Protein 5AJT (pdb70)

Solvent-accessible surface area: 37877 Å² total; p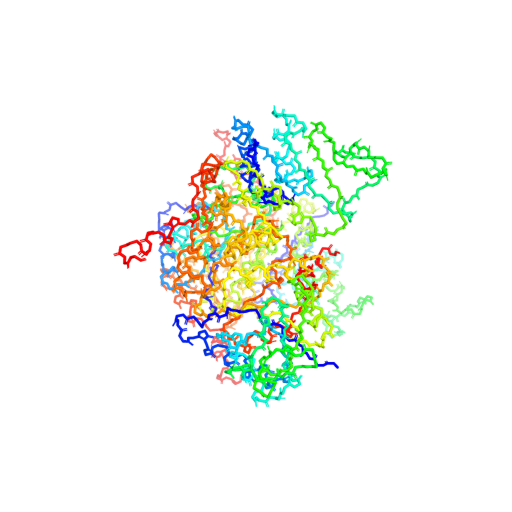er-residue (Å²): 149,141,13,56,0,0,2,11,4,7,72,31,27,26,78,21,106,27,2,48,67,10,0,62,84,0,0,104,24,0,3,143,68,99,10,16,1,0,1,10,3,18,10,105,5,0,34,0,15,1,0,73,15,0,3,86,85,62,22,48,126,6,1,19,0,0,8,6,88,94,112,18,108,141,140,152,89,58,57,17,68,40,64,66,122,92,133,14,4,6,0,19,78,100,65,6,1,92,9,38,28,12,167,72,93,62,45,24,28,93,55,6,5,97,28,0,60,89,14,4,118,14,2,0,0,0,0,0,0,0,8,2,23,13,1,7,31,3,2,18,3,1,23,45,15,81,113,60,102,5,86,36,2,0,0,2,2,20,14,119,29,1,0,63,2,2,43,91,1,10,106,67,0,35,78,26,24,15,1,84,97,7,34,56,61,5,9,48,56,9,70,78,4,71,12,0,4,119,22,7,121,110,45,150,62,75,80,11,71,102,148,76,66,174,71,157,180,149,160,14,48,0,0,2,10,3,5,71,29,25,23,73,22,106,30,2,48,68,12,0,66,80,0,0,100,20,0,3,132,65,91,12,20,1,0,1,9,2,20,7,97,10,0,32,0,13,0,0,76,20,0,4,86,85,61,22,49,141,9,2,20,0,0,12,4,83,95,115,20,112,131,140,142,115,49,61,19,69,32,59,59,153,92,147,11,6,4,2,23,67,103,66,8,1,94,12,41,33,14,174,67,88,62,54,25,30,86,63,8,5,100,35,0,55,91,14,5,123,14,4,0,1,0,0,0,0,0,9,2,26,13,2,8,32,3,2,19,4,2,20,48,14,78,116,62,105,6,83,35,2,1,0,3,1,21,11,119,29,2,0,70,4,3,40,82,1,8,105,68,0,34,77,27,24,14,2,89,92,8,36,64,59,5,8,48,57,10,68,78,6,64,22,0,4,104,18,6,123,116,44,145,57,74,76,16,68,102,146,68,63,165,77,145,165,149,157,14,54,0,0,2,11,3,6,71,32,25,27,62,21,107,28,2,47,67,10,0,69,80,0,0,96,23,0,6,138,64,87,11,19,1,0,1,9,1,21,10,99,11,0,30,0,16,0,0,73,15,0,3,86,84,66,24,46,136,8,1,18,0,0,10,5,85,93,115,18,110,132,140,158,93,55,55,17,75,42,62,72,150,93,142,12,5,4,0,21,68,99,64,6,0,94,6,41,31,12,161,60,94,57,48,25,29,94,58,8,5,105,27,0,55,90,15,5,123,13,3,0,0,0,0,0,0,0,9,2,24,13,0,8,32,1,0,17,4,2,24,45,13,80,118,61,103,6,80,37,2,0,0,1,2,20,13,118,28,1,0,67,3,1,42,88,1,8,104,66,0,36,79,27,24,15,2,87,91,11,34,68,58,5,8,49,56,10,70,78,4,68,14,0,4,98,19,6,129,112,44,148,60,74,80,15,70,105,158,73,59,170,78,146,174,149,138,14,55,0,0,2,11,3,7,73,31,24,24,76,22,107,28,1,50,69,9,0,63,78,0,0,106,21,0,6,143,67,74,11,17,2,0,1,10,2,19,8,99,9,0,30,0,14,0,0,73,16,0,4,86,85,61,23,48,136,8,1,16,0,0,9,5,88,93,117,18,118,137,142,151,100,51,59,19,62,40,56,63,151,93,142,7,6,6,0,22,73,102,64,8,1,96,12,40,28,20,159,54,92,55,54,26,27,93,49,7,5,102,28,0,56,89,14,6,125,15,3,0,1,0,1,0,0,0,8,3,24,13,0,6,30,2,1,19,4,2,25,46,14,77,118,61,105,6,80,36,2,0,0,1,2,22,14,121,27,2,0,69,3,1,41,86,1,9,106,67,0,36,69,27,25,14,2,86,90,8,34,63,62,5,10,50,57,9,68,78,4,66,27,0,4,111,16,7,118,114,43,153,56,69,79,14,61,100,155,75,71,172,72,158,178

B-factor: mean 67.0, std 15.7, range [32.41, 153.67]

InterPro domains:
  IPR005269 Cytokinin riboside 5'-monophosphate phosphoribohydrolase LOG [TIGR00730] (27-226)
  IPR031100 LOG family [PF03641] (70-222)

Structure (mmCIF, N/CA/C/O backbone):
data_5AJT
#
_entry.id   5AJT
#
_cell.length_a   82.540
_cell.length_b   83.170
_cell.length_c   163.652
_cell.angle_alpha   90.00
_cell.angle_beta   94.03
_cell.angle_gamma   90.00
#
_symmetry.space_group_name_H-M   'I 1 2 1'
#
loop_
_entity.id
_entity.type
_entity.pdbx_description
1 polymer 'PHOSPHORIBOHYDROLASE LONELY GUY'
2 non-polymer 1,2-ETHANEDIOL
3 non-polymer 'D(-)-TARTARIC ACID'
4 water water
#
loop_
_atom_site.group_PDB
_atom_site.id
_atom_site.type_symbol
_atom_site.label_atom_id
_atom_site.label_alt_id
_atom_site.label_comp_id
_atom_site.label_asym_id
_atom_site.label_entity_id
_atom_site.label_seq_id
_atom_site.pdbx_PDB_ins_code
_atom_site.Cartn_x
_atom_site.Cartn_y
_atom_site.Cartn_z
_atom_site.occupancy
_atom_site.B_iso_or_equiv
_atom_site.auth_seq_id
_atom_site.auth_comp_id
_atom_site.auth_asym_id
_atom_site.auth_atom_id
_atom_site.pdbx_PDB_model_num
ATOM 1 N N . PRO A 1 58 ? 0.105 48.769 89.066 1.00 90.75 24 PRO A N 1
ATOM 2 C CA . PRO A 1 58 ? 1.219 47.835 88.873 1.00 86.68 24 PRO A CA 1
ATOM 3 C C . PRO A 1 58 ? 1.840 47.961 87.483 1.00 83.88 24 PRO A C 1
ATOM 4 O O . PRO A 1 58 ? 1.179 47.665 86.487 1.00 85.15 24 PRO A O 1
ATOM 8 N N . ARG A 1 59 ? 3.095 48.398 87.419 1.00 81.43 25 ARG A N 1
ATOM 9 C CA . ARG A 1 59 ? 3.772 48.559 86.139 1.00 77.67 25 ARG A CA 1
ATOM 10 C C . ARG A 1 59 ? 4.013 47.189 85.513 1.00 63.49 25 ARG A C 1
ATOM 11 O O . ARG A 1 59 ? 4.165 46.195 86.223 1.00 59.29 25 ARG A O 1
ATOM 19 N N . ALA A 1 60 ? 4.059 47.139 84.187 1.00 52.46 26 ALA A N 1
ATOM 20 C CA . ALA A 1 60 ? 4.371 45.902 83.479 1.00 51.59 26 ALA A CA 1
ATOM 21 C C . ALA A 1 60 ? 5.844 45.537 83.655 1.00 57.47 26 ALA A C 1
ATOM 22 O O . ALA A 1 60 ? 6.709 46.414 83.687 1.00 63.87 26 ALA A O 1
ATOM 24 N N . LYS A 1 61 ? 6.125 44.243 83.771 1.00 49.99 27 LYS A N 1
ATOM 25 C CA . LYS A 1 61 ? 7.497 43.767 83.923 1.00 50.91 27 LYS A CA 1
ATOM 26 C C . LYS A 1 61 ? 7.829 42.708 82.879 1.00 52.32 27 LYS A C 1
ATOM 27 O O . LYS A 1 61 ? 7.095 41.737 82.712 1.00 51.14 27 LYS A O 1
ATOM 33 N N . ILE A 1 62 ? 8.952 42.888 82.194 1.00 46.42 28 ILE A N 1
ATOM 34 C CA . ILE A 1 62 ? 9.396 41.905 81.214 1.00 45.47 28 ILE A CA 1
ATOM 35 C C . ILE A 1 62 ? 10.721 41.284 81.621 1.00 47.66 28 ILE A C 1
ATOM 36 O O . ILE A 1 62 ? 11.693 41.991 81.890 1.00 49.23 28 ILE A O 1
ATOM 41 N N . CYS A 1 63 ? 10.758 39.956 81.669 1.00 46.70 29 CYS A N 1
ATOM 42 C CA . CYS A 1 63 ? 12.010 39.262 81.919 1.00 46.88 29 CYS A CA 1
ATOM 43 C C . CYS A 1 63 ? 12.659 38.937 80.593 1.00 48.15 29 CYS A C 1
ATOM 44 O O . CYS A 1 63 ? 12.065 38.264 79.751 1.00 45.65 29 CYS A O 1
ATOM 47 N N . VAL A 1 64 ? 13.880 39.420 80.405 1.00 44.35 30 VAL A N 1
ATOM 48 C CA . VAL A 1 64 ? 14.576 39.185 79.152 1.00 46.94 30 VAL A CA 1
ATOM 49 C C . VAL A 1 64 ? 15.649 38.116 79.311 1.00 51.92 30 VAL A C 1
ATOM 50 O O . VAL A 1 64 ? 16.594 38.275 80.085 1.00 53.96 30 VAL A O 1
ATOM 54 N N . PHE A 1 65 ? 15.484 37.022 78.575 1.00 52.72 31 PHE A N 1
ATOM 55 C CA . PHE A 1 65 ? 16.457 35.939 78.569 1.00 51.85 31 PHE A CA 1
ATOM 56 C C . PHE A 1 65 ? 17.409 36.107 77.391 1.00 51.82 31 PHE A C 1
ATOM 57 O O . PHE A 1 65 ? 16.977 36.106 76.238 1.00 57.22 31 PHE A O 1
ATOM 65 N N . CYS A 1 66 ? 18.701 36.245 77.672 1.00 48.85 32 CYS A N 1
ATOM 66 C CA . CYS A 1 66 ? 19.684 36.398 76.604 1.00 52.46 32 CYS A CA 1
ATOM 67 C C . CYS A 1 66 ? 21.082 35.972 77.047 1.00 52.08 32 CYS A C 1
ATOM 68 O O . CYS A 1 66 ? 21.355 35.836 78.240 1.00 55.60 32 CYS A O 1
ATOM 71 N N . GLY A 1 67 ? 21.965 35.776 76.071 1.00 54.73 33 GLY A N 1
ATOM 72 C CA . GLY A 1 67 ? 23.309 35.278 76.316 1.00 55.09 33 GLY A CA 1
ATOM 73 C C . GLY A 1 67 ? 24.238 36.240 77.030 1.00 55.81 33 GLY A C 1
ATOM 74 O O . GLY A 1 67 ? 24.164 37.450 76.824 1.00 56.00 33 GLY A O 1
ATOM 75 N N . SER A 1 68 ? 25.137 35.700 77.847 1.00 60.16 34 SER A N 1
ATOM 76 C CA . SER A 1 68 ? 26.179 36.501 78.481 1.00 65.86 34 SER A CA 1
ATOM 77 C C . SER A 1 68 ? 27.164 37.032 77.445 1.00 63.33 34 SER A C 1
ATOM 78 O O . SER A 1 68 ? 27.792 38.066 77.657 1.00 62.51 34 SER A O 1
ATOM 81 N N . SER A 1 69 ? 27.325 36.305 76.343 1.00 63.01 35 SER A N 1
ATOM 82 C CA . SER A 1 69 ? 28.167 36.774 75.245 1.00 62.33 35 SER A CA 1
ATOM 83 C C . SER A 1 69 ? 27.438 37.811 74.392 1.00 58.82 35 SER A C 1
ATOM 84 O O . SER A 1 69 ? 26.208 37.863 74.375 1.00 56.09 35 SER A O 1
ATOM 87 N N . GLY A 1 70 ? 28.208 38.626 73.679 1.00 63.54 36 GLY A N 1
ATOM 88 C CA . GLY A 1 70 ? 27.657 39.684 72.852 1.00 62.51 36 GLY A CA 1
ATOM 89 C C . GLY A 1 70 ? 27.041 39.236 71.540 1.00 61.67 36 GLY A C 1
ATOM 90 O O . GLY A 1 70 ? 26.062 39.820 71.077 1.00 67.11 36 GLY A O 1
ATOM 91 N N . GLY A 1 71 ? 27.613 38.199 70.937 1.00 62.70 37 GLY A N 1
ATOM 92 C CA . GLY A 1 71 ? 27.175 37.744 69.629 1.00 64.99 37 GLY A CA 1
ATOM 93 C C . GLY A 1 71 ? 28.068 38.281 68.527 1.00 73.15 37 GLY A C 1
ATOM 94 O O . GLY A 1 71 ? 28.534 39.418 68.595 1.00 78.26 37 GLY A O 1
ATOM 95 N N . ALA A 1 72 ? 28.313 37.456 67.513 1.00 73.98 38 ALA A N 1
ATOM 96 C CA . ALA A 1 72 ? 29.234 37.809 66.437 1.00 72.35 38 ALA A CA 1
ATOM 97 C C . ALA A 1 72 ? 28.737 39.014 65.645 1.00 69.76 38 ALA A C 1
ATOM 98 O O . ALA A 1 72 ? 29.436 40.019 65.524 1.00 72.82 38 ALA A O 1
ATOM 100 N N . SER A 1 73 ? 27.526 38.908 65.110 1.00 65.84 39 SER A N 1
ATOM 101 C CA . SER A 1 73 ? 26.914 40.018 64.392 1.00 68.39 39 SER A CA 1
ATOM 102 C C . SER A 1 73 ? 26.511 41.133 65.357 1.00 70.85 39 SER A C 1
ATOM 103 O O . SER A 1 73 ? 26.055 40.862 66.467 1.00 67.62 39 SER A O 1
ATOM 106 N N . PRO A 1 74 ? 26.688 42.395 64.935 1.00 70.56 40 PRO A N 1
ATOM 107 C CA . PRO A 1 74 ? 26.324 43.562 65.751 1.00 72.50 40 PRO A CA 1
ATOM 108 C C . PRO A 1 74 ? 24.815 43.679 65.957 1.00 76.25 40 PRO A C 1
ATOM 109 O O . PRO A 1 74 ? 24.356 44.385 66.862 1.00 84.47 40 PRO A O 1
ATOM 113 N N . ALA A 1 75 ? 24.060 42.981 65.115 1.00 73.83 41 ALA A N 1
ATOM 114 C CA . ALA A 1 75 ? 22.605 43.056 65.115 1.00 74.07 41 ALA A CA 1
ATOM 115 C C . ALA A 1 75 ? 21.995 42.613 66.440 1.00 73.70 41 ALA A C 1
ATOM 116 O O . ALA A 1 75 ? 20.965 43.136 66.850 1.00 79.14 41 ALA A O 1
ATOM 118 N N . HIS A 1 76 ? 22.609 41.630 67.089 1.00 68.38 42 HIS A N 1
ATOM 119 C CA . HIS A 1 76 ? 22.111 41.138 68.371 1.00 67.35 42 HIS A CA 1
ATOM 120 C C . HIS A 1 76 ? 22.231 42.197 69.470 1.00 72.54 42 HIS A C 1
ATOM 121 O O . HIS A 1 76 ? 21.279 42.450 70.216 1.00 78.88 42 HIS A O 1
ATOM 128 N N . MET A 1 77 ? 23.402 42.822 69.551 1.00 72.59 43 MET A N 1
ATOM 129 C CA . MET A 1 77 ? 23.660 43.867 70.538 1.00 69.82 43 MET A CA 1
ATOM 130 C C . MET A 1 77 ? 22.785 45.091 70.274 1.00 67.35 43 MET A C 1
ATOM 131 O O . MET A 1 77 ? 22.199 45.675 71.200 1.00 72.13 43 MET A O 1
ATOM 136 N N . GLU A 1 78 ? 22.684 45.462 69.000 1.00 64.10 44 GLU A N 1
ATOM 137 C CA . GLU A 1 78 ? 21.840 46.581 68.605 1.00 69.75 44 GLU A CA 1
ATOM 138 C C . GLU A 1 78 ? 20.390 46.293 68.967 1.00 69.19 44 GLU A C 1
ATOM 139 O O . GLU A 1 78 ? 19.658 47.184 69.395 1.00 69.13 44 GLU A O 1
ATOM 145 N N . ALA A 1 79 ? 19.986 45.041 68.784 1.00 65.55 45 ALA A N 1
ATOM 146 C CA . ALA A 1 79 ? 18.652 44.587 69.155 1.00 57.96 45 ALA A CA 1
ATOM 147 C C . ALA A 1 79 ? 18.445 44.700 70.657 1.00 60.86 45 ALA A C 1
ATOM 148 O O . ALA A 1 79 ? 17.349 45.023 71.114 1.00 64.07 45 ALA A O 1
ATOM 150 N N . ALA A 1 80 ? 19.497 44.421 71.423 1.00 60.44 46 ALA A N 1
ATOM 151 C CA . ALA A 1 80 ? 19.432 44.594 72.869 1.00 60.59 46 ALA A CA 1
ATOM 152 C C . ALA A 1 80 ? 19.166 46.061 73.195 1.00 64.23 46 ALA A C 1
ATOM 153 O O . ALA A 1 80 ? 18.294 46.386 74.019 1.00 60.09 46 ALA A O 1
ATOM 155 N N . ARG A 1 81 ? 19.898 46.947 72.519 1.00 68.20 47 ARG A N 1
ATOM 156 C CA . ARG A 1 81 ? 19.709 48.383 72.720 1.00 66.49 47 ARG A CA 1
ATOM 157 C C . ARG A 1 81 ? 18.280 48.812 72.402 1.00 59.78 47 ARG A C 1
ATOM 158 O O . ARG A 1 81 ? 17.635 49.490 73.203 1.00 58.54 47 ARG A O 1
ATOM 166 N N . GLN A 1 82 ? 17.788 48.394 71.241 1.00 62.74 48 GLN A N 1
ATOM 167 C CA . GLN A 1 82 ? 16.454 48.765 70.790 1.00 66.56 48 GLN A CA 1
ATOM 168 C C . GLN A 1 82 ? 15.380 48.248 71.737 1.00 64.42 48 GLN A C 1
ATOM 169 O O . GLN A 1 82 ? 14.428 48.963 72.051 1.00 65.43 48 GLN A O 1
ATOM 175 N N . LEU A 1 83 ? 15.539 47.010 72.198 1.00 57.27 49 LEU A N 1
ATOM 176 C CA . LEU A 1 83 ? 14.598 46.432 73.148 1.00 55.04 49 LEU A CA 1
ATOM 177 C C . LEU A 1 83 ? 14.596 47.247 74.432 1.00 55.80 49 LEU A C 1
ATOM 178 O O . LEU A 1 83 ? 13.537 47.507 75.012 1.00 57.17 49 LEU A O 1
ATOM 183 N N . GLY A 1 84 ? 15.784 47.666 74.862 1.00 53.01 50 GLY A N 1
ATOM 184 C CA . GLY A 1 84 ? 15.881 48.506 76.042 1.00 54.12 50 GLY A CA 1
ATOM 185 C C . GLY A 1 84 ? 15.150 49.825 75.861 1.00 58.43 50 GLY A C 1
ATOM 186 O O . GLY A 1 84 ? 14.429 50.278 76.757 1.00 64.02 50 GLY A O 1
ATOM 187 N N . ARG A 1 85 ? 15.315 50.427 74.686 1.00 62.64 51 ARG A N 1
ATOM 188 C CA . ARG A 1 85 ? 14.691 51.714 74.384 1.00 75.89 51 ARG A CA 1
ATOM 189 C C . ARG A 1 85 ? 13.170 51.612 74.362 1.00 72.74 51 ARG A C 1
ATOM 190 O O . ARG A 1 85 ? 12.474 52.449 74.941 1.00 67.02 51 ARG A O 1
ATOM 198 N N . VAL A 1 86 ? 12.660 50.582 73.692 1.00 67.09 52 VAL A N 1
ATOM 199 C CA . VAL A 1 86 ? 11.219 50.392 73.565 1.00 68.22 52 VAL A CA 1
ATOM 200 C C . VAL A 1 86 ? 10.598 50.061 74.915 1.00 63.16 52 VAL A C 1
ATOM 201 O O . VAL A 1 86 ? 9.523 50.561 75.250 1.00 62.26 52 VAL A O 1
ATOM 205 N N . MET A 1 87 ? 11.280 49.224 75.694 1.00 58.06 53 MET A N 1
ATOM 206 C CA . MET A 1 87 ? 10.782 48.876 77.020 1.00 59.01 53 MET A CA 1
ATOM 207 C C . MET A 1 87 ? 10.737 50.115 77.904 1.00 63.27 53 MET A C 1
ATOM 208 O O . MET A 1 87 ? 9.768 50.335 78.633 1.00 57.52 53 MET A O 1
ATOM 213 N N . ALA A 1 88 ? 11.791 50.922 77.838 1.00 65.48 54 ALA A N 1
ATOM 214 C CA . ALA A 1 88 ? 11.851 52.141 78.634 1.00 70.20 54 ALA A CA 1
ATOM 215 C C . ALA A 1 88 ? 10.774 53.150 78.232 1.00 76.24 54 ALA A C 1
ATOM 216 O O . ALA A 1 88 ? 10.189 53.815 79.087 1.00 59.57 54 ALA A O 1
ATOM 218 N N . GLU A 1 89 ? 10.525 53.263 76.931 1.00 79.50 55 GLU A N 1
ATOM 219 C CA . GLU A 1 89 ? 9.546 54.215 76.410 1.00 85.26 55 GLU A CA 1
ATOM 220 C C . GLU A 1 89 ? 8.122 53.914 76.869 1.00 81.29 55 GLU A C 1
ATOM 221 O O . GLU A 1 89 ? 7.328 54.828 77.096 1.00 82.81 55 GLU A O 1
ATOM 227 N N . ASN A 1 90 ? 7.799 52.632 77.002 1.00 67.75 56 ASN A N 1
ATOM 228 C CA . ASN A 1 90 ? 6.461 52.219 77.409 1.00 63.97 56 ASN A CA 1
ATOM 229 C C . ASN A 1 90 ? 6.353 52.030 78.917 1.00 59.87 56 ASN A C 1
ATOM 230 O O . ASN A 1 90 ? 5.374 51.465 79.409 1.00 58.15 56 ASN A O 1
ATOM 235 N N . ASN A 1 91 ? 7.367 52.503 79.638 1.00 57.01 57 ASN A N 1
ATOM 236 C CA . ASN A 1 91 ? 7.437 52.368 81.091 1.00 61.41 57 ASN A CA 1
ATOM 237 C C . ASN A 1 91 ? 7.333 50.914 81.530 1.00 62.86 57 ASN A C 1
ATOM 238 O O . ASN A 1 91 ? 6.624 50.589 82.483 1.00 61.98 57 ASN A O 1
ATOM 243 N N . ILE A 1 92 ? 8.045 50.041 80.827 1.00 63.55 58 ILE A N 1
ATOM 244 C CA . ILE A 1 92 ? 8.098 48.635 81.199 1.00 62.21 58 ILE A CA 1
ATOM 245 C C . ILE A 1 92 ? 9.378 48.329 81.965 1.00 58.73 58 ILE A C 1
ATOM 246 O O . ILE A 1 92 ? 10.480 48.533 81.456 1.00 62.23 58 ILE A O 1
ATOM 251 N N . ASP A 1 93 ? 9.227 47.838 83.191 1.00 61.83 59 ASP A N 1
ATOM 252 C CA . ASP A 1 93 ? 10.377 47.506 84.020 1.00 64.52 59 ASP A CA 1
ATOM 253 C C . ASP A 1 93 ? 11.008 46.191 83.580 1.00 58.71 59 ASP A C 1
ATOM 254 O O . ASP A 1 93 ? 10.350 45.335 82.982 1.00 56.82 59 ASP A O 1
ATOM 259 N N . LEU A 1 94 ? 12.290 46.038 83.891 1.00 53.94 60 LEU A N 1
ATOM 260 C CA . LEU A 1 94 ? 13.072 44.918 83.391 1.00 49.50 60 LEU A CA 1
ATOM 261 C C . LEU A 1 94 ? 13.478 43.943 84.488 1.00 49.34 60 LEU A C 1
ATOM 262 O O . LEU A 1 94 ? 13.910 44.345 85.568 1.00 55.62 60 LEU A O 1
ATOM 267 N N . VAL A 1 95 ? 13.328 42.658 84.193 1.00 42.70 61 VAL A N 1
ATOM 268 C CA . VAL A 1 95 ? 13.858 41.600 85.039 1.00 44.52 61 VAL A CA 1
ATOM 269 C C . VAL A 1 95 ? 14.858 40.806 84.207 1.00 40.27 61 VAL A C 1
ATOM 270 O O . VAL A 1 95 ? 14.560 40.422 83.076 1.00 37.84 61 VAL A O 1
ATOM 274 N N . TYR A 1 96 ? 16.052 40.576 84.741 1.00 40.84 62 TYR A N 1
ATOM 275 C CA . TYR A 1 96 ? 17.061 39.875 83.960 1.00 41.55 62 TYR A CA 1
ATOM 276 C C . TYR A 1 96 ? 18.091 39.150 84.821 1.00 47.13 62 TYR A C 1
ATOM 277 O O . TYR A 1 96 ? 18.099 39.271 86.047 1.00 47.00 62 TYR A O 1
ATOM 286 N N . GLY A 1 97 ? 18.955 38.393 84.154 1.00 46.98 63 GLY A N 1
ATOM 287 C CA . GLY A 1 97 ? 19.914 37.525 84.810 1.00 46.63 63 GLY A CA 1
ATOM 288 C C . GLY A 1 97 ? 20.962 38.179 85.688 1.00 49.07 63 GLY A C 1
ATOM 289 O O . GLY A 1 97 ? 21.577 37.518 86.524 1.00 47.67 63 GLY A O 1
ATOM 290 N N . GLY A 1 98 ? 21.175 39.476 85.500 1.00 48.87 64 GLY A N 1
ATOM 291 C CA . GLY A 1 98 ? 22.173 40.193 86.269 1.00 53.12 64 GLY A CA 1
ATOM 292 C C . GLY A 1 98 ? 23.425 40.253 85.419 1.00 54.90 64 GLY A C 1
ATOM 293 O O . GLY A 1 98 ? 23.392 39.879 84.248 1.00 57.72 64 GLY A O 1
ATOM 294 N N . GLY A 1 99 ? 24.531 40.715 85.989 1.00 58.21 65 GLY A N 1
ATOM 295 C CA . GLY A 1 99 ? 25.765 40.786 85.231 1.00 63.51 65 GLY A CA 1
ATOM 296 C C . GLY A 1 99 ? 25.845 42.060 84.412 1.00 64.83 65 GLY A C 1
ATOM 297 O O . GLY A 1 99 ? 24.832 42.713 84.160 1.00 62.71 65 GLY A O 1
ATOM 298 N N . THR A 1 100 ? 27.057 42.411 83.998 1.00 67.96 66 THR A N 1
ATOM 299 C CA . THR A 1 100 ? 27.279 43.595 83.176 1.00 67.29 66 THR A CA 1
ATOM 300 C C . THR A 1 100 ? 27.746 43.329 81.742 1.00 66.93 66 THR A C 1
ATOM 301 O O . THR A 1 100 ? 28.026 44.271 81.001 1.00 67.22 66 THR A O 1
ATOM 305 N N . VAL A 1 101 ? 27.827 42.063 81.344 1.00 71.02 67 VAL A N 1
ATOM 306 C CA . VAL A 1 101 ? 28.424 41.723 80.054 1.00 77.80 67 VAL A CA 1
ATOM 307 C C . VAL A 1 101 ? 27.434 41.050 79.100 1.00 78.99 67 VAL A C 1
ATOM 308 O O . VAL A 1 101 ? 26.604 40.241 79.514 1.00 82.18 67 VAL A O 1
ATOM 312 N N . GLY A 1 102 ? 27.544 41.391 77.818 1.00 75.65 68 GLY A N 1
ATOM 313 C CA . GLY A 1 102 ? 26.711 40.816 76.776 1.00 71.08 68 GLY A CA 1
ATOM 314 C C . GLY A 1 102 ? 25.348 41.466 76.660 1.00 68.61 68 GLY A C 1
ATOM 315 O O . GLY A 1 102 ? 25.146 42.578 77.142 1.00 74.76 68 GLY A O 1
ATOM 316 N N . LEU A 1 103 ? 24.420 40.775 76.002 1.00 60.63 69 LEU A N 1
ATOM 317 C CA . LEU A 1 103 ? 23.070 41.291 75.788 1.00 50.64 69 LEU A CA 1
ATOM 318 C C . LEU A 1 103 ? 22.389 41.670 77.106 1.00 46.99 69 LEU A C 1
ATOM 319 O O . LEU A 1 103 ? 21.668 42.662 77.167 1.00 53.04 69 LEU A O 1
ATOM 324 N N . MET A 1 104 ? 22.621 40.876 78.149 1.00 45.71 70 MET A N 1
ATOM 325 C CA . MET A 1 104 ? 22.058 41.143 79.472 1.00 51.36 70 MET A CA 1
ATOM 326 C C . MET A 1 104 ? 22.494 42.522 79.949 1.00 50.57 70 MET A C 1
ATOM 327 O O . MET A 1 104 ? 21.666 43.396 80.253 1.00 56.47 70 MET A O 1
ATOM 332 N N . GLY A 1 105 ? 23.809 42.707 79.980 1.00 50.70 71 GLY A N 1
ATOM 333 C CA . GLY A 1 105 ? 24.412 43.948 80.412 1.00 48.61 71 GLY A CA 1
ATOM 334 C C . GLY A 1 105 ? 23.968 45.116 79.561 1.00 51.85 71 GLY A C 1
ATOM 335 O O . GLY A 1 105 ? 23.788 46.213 80.071 1.00 59.75 71 GLY A O 1
ATOM 336 N N . GLU A 1 106 ? 23.797 44.880 78.264 1.00 50.22 72 GLU A N 1
ATOM 337 C CA . GLU A 1 106 ? 23.414 45.939 77.337 1.00 52.68 72 GLU A CA 1
ATOM 338 C C . GLU A 1 106 ? 21.978 46.406 77.593 1.00 54.35 72 GLU A C 1
ATOM 339 O O . GLU A 1 106 ? 21.721 47.609 77.730 1.00 56.99 72 GLU A O 1
ATOM 345 N N . VAL A 1 107 ? 21.049 45.452 77.658 1.00 53.77 73 VAL A N 1
ATOM 346 C CA . VAL A 1 107 ? 19.643 45.759 77.919 1.00 53.11 73 VAL A CA 1
ATOM 347 C C . VAL A 1 107 ? 19.491 46.464 79.259 1.00 51.41 73 VAL A C 1
ATOM 348 O O . VAL A 1 107 ? 18.840 47.516 79.354 1.00 51.34 73 VAL A O 1
ATOM 352 N N . ALA A 1 108 ? 20.125 45.895 80.283 1.00 51.49 74 ALA A N 1
ATOM 353 C CA . ALA A 1 108 ? 20.089 46.484 81.616 1.00 53.80 74 ALA A CA 1
ATOM 354 C C . ALA A 1 108 ? 20.637 47.906 81.583 1.00 55.47 74 ALA A C 1
ATOM 355 O O . ALA A 1 108 ? 20.082 48.815 82.204 1.00 52.11 74 ALA A O 1
ATOM 357 N N . ARG A 1 109 ? 21.715 48.085 80.827 1.00 58.05 75 ARG A N 1
ATOM 358 C CA . ARG A 1 109 ? 22.414 49.361 80.750 1.00 62.68 75 ARG A CA 1
ATOM 359 C C . ARG A 1 109 ? 21.541 50.434 80.120 1.00 64.29 75 ARG A C 1
ATOM 360 O O . ARG A 1 109 ? 21.452 51.544 80.638 1.00 67.38 75 ARG A O 1
ATOM 368 N N . THR A 1 110 ? 20.907 50.108 78.998 1.00 58.84 76 THR A N 1
ATOM 369 C CA . THR A 1 110 ? 20.063 51.081 78.311 1.00 61.28 76 THR A CA 1
ATOM 370 C C . THR A 1 110 ? 18.802 51.398 79.113 1.00 65.41 76 THR A C 1
ATOM 371 O O . THR A 1 110 ? 18.446 52.576 79.286 1.00 67.99 76 THR A O 1
ATOM 375 N N . VAL A 1 111 ? 18.138 50.356 79.613 1.00 61.29 77 VAL A N 1
ATOM 376 C CA . VAL A 1 111 ? 16.910 50.560 80.379 1.00 60.14 77 VAL A CA 1
ATOM 377 C C . VAL A 1 111 ? 17.189 51.406 81.620 1.00 59.88 77 VAL A C 1
ATOM 378 O O . VAL A 1 111 ? 16.429 52.321 81.942 1.00 54.69 77 VAL A O 1
ATOM 382 N N . CYS A 1 112 ? 18.291 51.111 82.305 1.00 59.40 78 CYS A N 1
ATOM 383 C CA . CYS A 1 112 ? 18.674 51.889 83.480 1.00 60.39 78 CYS A CA 1
ATOM 384 C C . CYS A 1 112 ? 19.110 53.303 83.106 1.00 61.12 78 CYS A C 1
ATOM 385 O O . CYS A 1 112 ? 18.924 54.241 83.880 1.00 58.81 78 CYS A O 1
ATOM 388 N N . SER A 1 113 ? 19.695 53.449 81.922 1.00 63.70 79 SER A N 1
ATOM 389 C CA . SER A 1 113 ? 20.139 54.754 81.452 1.00 64.01 79 SER A CA 1
ATOM 390 C C . SER A 1 113 ? 18.941 55.667 81.253 1.00 68.69 79 SER A C 1
ATOM 391 O O . SER A 1 113 ? 18.957 56.830 81.659 1.00 72.54 79 SER A O 1
ATOM 394 N N . ILE A 1 114 ? 17.900 55.134 80.622 1.00 69.49 80 ILE A N 1
ATOM 395 C CA . ILE A 1 114 ? 16.694 55.921 80.385 1.00 70.23 80 ILE A CA 1
ATOM 396 C C . ILE A 1 114 ? 15.825 56.147 81.634 1.00 72.86 80 ILE A C 1
ATOM 397 O O . ILE A 1 114 ? 15.419 57.278 81.904 1.00 76.43 80 ILE A O 1
ATOM 402 N N . ASN A 1 115 ? 15.548 55.093 82.400 1.00 66.62 81 ASN A N 1
ATOM 403 C CA . ASN A 1 115 ? 14.556 55.195 83.474 1.00 58.52 81 ASN A CA 1
ATOM 404 C C . ASN A 1 115 ? 15.060 55.005 84.907 1.00 53.80 81 ASN A C 1
ATOM 405 O O . ASN A 1 115 ? 14.257 54.948 85.838 1.00 52.39 81 ASN A O 1
ATOM 410 N N . GLY A 1 116 ? 16.371 54.903 85.096 1.00 57.14 82 GLY A N 1
ATOM 411 C CA . GLY A 1 116 ? 16.920 54.817 86.440 1.00 62.35 82 GLY A CA 1
ATOM 412 C C . GLY A 1 116 ? 17.025 53.411 87.004 1.00 64.61 82 GLY A C 1
ATOM 413 O O . GLY A 1 116 ? 16.551 52.456 86.389 1.00 58.42 82 GLY A O 1
ATOM 414 N N . PRO A 1 117 ? 17.656 53.278 88.183 1.00 69.54 83 PRO A N 1
ATOM 415 C CA . PRO A 1 117 ? 17.934 51.999 88.847 1.00 72.74 83 PRO A CA 1
ATOM 416 C C . PRO A 1 117 ? 16.679 51.219 89.234 1.00 72.15 83 PRO A C 1
ATOM 417 O O . PRO A 1 117 ? 16.637 50.001 89.052 1.00 65.48 83 PRO A O 1
ATOM 421 N N . GLU A 1 118 ? 15.679 51.916 89.763 1.00 76.50 84 GLU A N 1
ATOM 422 C CA . GLU A 1 118 ? 14.412 51.302 90.158 1.00 74.83 84 GLU A CA 1
ATOM 423 C C . GLU A 1 118 ? 13.714 50.575 89.005 1.00 62.96 84 GLU A C 1
ATOM 424 O O . GLU A 1 118 ? 12.839 49.738 89.226 1.00 62.53 84 GLU A O 1
ATOM 430 N N . SER A 1 119 ? 14.105 50.905 87.778 1.00 57.69 85 SER A N 1
ATOM 431 C CA A SER A 1 119 ? 13.480 50.330 86.592 0.50 56.98 85 SER A CA 1
ATOM 432 C CA B SER A 1 119 ? 13.487 50.334 86.587 0.50 56.99 85 SER A CA 1
ATOM 433 C C . SER A 1 119 ? 14.019 48.939 86.262 1.00 54.95 85 SER A C 1
ATOM 434 O O . SER A 1 119 ? 13.335 48.140 85.625 1.00 53.85 85 SER A O 1
ATOM 439 N N . VAL A 1 120 ? 15.243 48.651 86.694 1.00 53.68 86 VAL A N 1
ATOM 440 C CA . VAL A 1 120 ? 15.867 47.363 86.390 1.00 55.02 86 VAL A CA 1
ATOM 441 C C . VAL A 1 120 ? 16.077 46.501 87.633 1.00 53.76 86 VAL A C 1
ATOM 442 O O . VAL A 1 120 ? 16.589 46.975 88.647 1.00 51.55 86 VAL A O 1
ATOM 446 N N . HIS A 1 121 ? 15.678 45.235 87.548 1.00 51.70 87 HIS A N 1
ATOM 447 C CA . HIS A 1 121 ? 15.976 44.271 88.601 1.00 48.74 87 HIS A CA 1
ATOM 448 C C . HIS A 1 121 ? 16.722 43.061 88.044 1.00 51.57 87 HIS A C 1
ATOM 449 O O . HIS A 1 121 ? 16.221 42.361 87.164 1.00 51.62 87 HIS A O 1
ATOM 456 N N . GLY A 1 122 ? 17.919 42.815 88.566 1.00 48.65 88 GLY A N 1
ATOM 457 C CA . GLY A 1 122 ? 18.696 41.651 88.179 1.00 48.91 88 GLY A CA 1
ATOM 458 C C . GLY A 1 122 ? 18.767 40.666 89.326 1.00 49.27 88 GLY A C 1
ATOM 459 O O . GLY A 1 122 ? 18.864 41.069 90.478 1.00 44.71 88 GLY A O 1
ATOM 460 N N . ILE A 1 123 ? 18.692 39.374 89.028 1.00 43.57 89 ILE A N 1
ATOM 461 C CA . ILE A 1 123 ? 18.770 38.374 90.086 1.00 39.62 89 ILE A CA 1
ATOM 462 C C . ILE A 1 123 ? 19.974 37.459 89.873 1.00 43.90 89 ILE A C 1
ATOM 463 O O . ILE A 1 123 ? 20.099 36.811 88.835 1.00 47.25 89 ILE A O 1
ATOM 468 N N . ILE A 1 124 ? 20.849 37.407 90.873 1.00 47.46 90 ILE A N 1
ATOM 469 C CA . ILE A 1 124 ? 22.130 36.713 90.760 1.00 46.09 90 ILE A CA 1
ATOM 470 C C . ILE A 1 124 ? 22.301 35.656 91.850 1.00 47.97 90 ILE A C 1
ATOM 471 O O . ILE A 1 124 ? 21.987 35.906 93.010 1.00 50.98 90 ILE A O 1
ATOM 476 N N . PRO A 1 125 ? 22.806 34.467 91.482 1.00 53.41 91 PRO A N 1
ATOM 477 C CA . PRO A 1 125 ? 23.084 33.458 92.508 1.00 51.25 91 PRO A CA 1
ATOM 478 C C . PRO A 1 125 ? 24.307 33.826 93.344 1.00 48.10 91 PRO A C 1
ATOM 479 O O . PRO A 1 125 ? 25.144 34.601 92.883 1.00 49.66 91 PRO A O 1
ATOM 483 N N . GLU A 1 126 ? 24.397 33.283 94.556 1.00 52.54 92 GLU A N 1
ATOM 484 C CA . GLU A 1 126 ? 25.504 33.578 95.463 1.00 57.42 92 GLU A CA 1
ATOM 485 C C . GLU A 1 126 ? 26.861 33.244 94.847 1.00 59.19 92 GLU A C 1
ATOM 486 O O . GLU A 1 126 ? 27.866 33.887 95.151 1.00 60.00 92 GLU A O 1
ATOM 492 N N . ALA A 1 127 ? 26.883 32.228 93.992 1.00 56.18 93 ALA A N 1
ATOM 493 C CA . ALA A 1 127 ? 28.114 31.771 93.356 1.00 56.55 93 ALA A CA 1
ATOM 494 C C . ALA A 1 127 ? 28.729 32.822 92.436 1.00 57.55 93 ALA A C 1
ATOM 495 O O . ALA A 1 127 ? 29.946 32.869 92.269 1.00 60.53 93 ALA A O 1
ATOM 497 N N . LEU A 1 128 ? 27.888 33.660 91.837 1.00 56.96 94 LEU A N 1
ATOM 498 C CA . LEU A 1 128 ? 28.363 34.623 90.850 1.00 59.48 94 LEU A CA 1
ATOM 499 C C . LEU A 1 128 ? 28.579 35.990 91.486 1.00 60.15 94 LEU A C 1
ATOM 500 O O . LEU A 1 128 ? 28.814 36.981 90.795 1.00 64.04 94 LEU A O 1
ATOM 505 N N . VAL A 1 129 ? 28.486 36.031 92.810 1.00 71.81 95 VAL A N 1
ATOM 506 C CA . VAL A 1 129 ? 28.765 37.242 93.567 1.00 69.90 95 VAL A CA 1
ATOM 507 C C . VAL A 1 129 ? 30.267 37.527 93.569 1.00 76.91 95 VAL A C 1
ATOM 508 O O . VAL A 1 129 ? 31.083 36.607 93.510 1.00 83.20 95 VAL A O 1
ATOM 512 N N . ARG A 1 130 ? 30.623 38.805 93.636 1.00 76.61 96 ARG A N 1
ATOM 513 C CA . ARG A 1 130 ? 32.008 39.221 93.786 1.00 71.71 96 ARG A CA 1
ATOM 514 C C . ARG A 1 130 ? 32.123 39.840 95.172 1.00 69.18 96 ARG A C 1
ATOM 515 O O . ARG A 1 130 ? 31.149 40.382 95.685 1.00 67.82 96 ARG A O 1
ATOM 523 N N . TYR A 1 131 ? 33.283 39.714 95.806 1.00 71.48 97 TYR A N 1
ATOM 524 C CA . TYR A 1 131 ? 33.453 40.247 97.159 1.00 70.03 97 TYR A CA 1
ATOM 525 C C . TYR A 1 131 ? 34.408 41.435 97.224 1.00 69.06 97 TYR A C 1
ATOM 526 O O . TYR A 1 131 ? 34.672 41.971 98.301 1.00 66.10 97 TYR A O 1
ATOM 535 N N . GLU A 1 132 ? 34.926 41.839 96.070 1.00 71.54 98 GLU A N 1
ATOM 536 C CA . GLU A 1 132 ? 35.779 43.020 95.987 1.00 77.43 98 GLU A CA 1
ATOM 537 C C . GLU A 1 132 ? 35.375 43.929 94.834 1.00 80.46 98 GLU A C 1
ATOM 538 O O . GLU A 1 132 ? 34.978 43.446 93.772 1.00 81.36 98 GLU A O 1
ATOM 544 N N . ARG A 1 133 ? 35.471 45.238 95.034 1.00 81.28 99 ARG A N 1
ATOM 545 C CA . ARG A 1 133 ? 34.981 46.170 94.036 1.00 82.09 99 ARG A CA 1
ATOM 546 C C . ARG A 1 133 ? 35.925 46.187 92.842 1.00 83.47 99 ARG A C 1
ATOM 547 O O . ARG A 1 133 ? 37.147 46.242 92.996 1.00 90.65 99 ARG A O 1
ATOM 555 N N . ASP A 1 134 ? 35.348 46.108 91.651 1.00 83.35 100 ASP A N 1
ATOM 556 C CA . ASP A 1 134 ? 36.101 46.168 90.413 1.00 87.90 100 ASP A CA 1
ATOM 557 C C . ASP A 1 134 ? 35.225 46.504 89.223 1.00 87.03 100 ASP A C 1
ATOM 558 O O . ASP A 1 134 ? 34.142 45.942 89.065 1.00 91.63 100 ASP A O 1
ATOM 563 N N . GLY A 1 135 ? 35.694 47.421 88.381 1.00 83.61 101 GLY A N 1
ATOM 564 C CA . GLY A 1 135 ? 35.078 47.620 87.081 1.00 81.38 101 GLY A CA 1
ATOM 565 C C . GLY A 1 135 ? 33.661 48.140 87.204 1.00 78.59 101 GLY A C 1
ATOM 566 O O . GLY A 1 135 ? 33.390 49.133 87.879 1.00 78.62 101 GLY A O 1
ATOM 567 N N . THR A 1 136 ? 32.758 47.440 86.530 1.00 75.50 102 THR A N 1
ATOM 568 C CA . THR A 1 136 ? 31.334 47.737 86.552 1.00 76.24 102 THR A CA 1
ATOM 569 C C . THR A 1 136 ? 30.678 47.424 87.906 1.00 76.82 102 THR A C 1
ATOM 570 O O . THR A 1 136 ? 29.615 47.956 88.223 1.00 77.86 102 THR A O 1
ATOM 574 N N . TYR A 1 137 ? 31.306 46.553 88.693 1.00 74.05 103 TYR A N 1
ATOM 575 C CA . TYR A 1 137 ? 30.790 46.181 90.014 1.00 64.20 103 TYR A CA 1
ATOM 576 C C . TYR A 1 137 ? 31.332 47.120 91.091 1.00 60.21 103 TYR A C 1
ATOM 577 O O . TYR A 1 137 ? 32.462 46.952 91.553 1.00 60.86 103 TYR A O 1
ATOM 586 N N . GLN A 1 138 ? 30.528 48.103 91.493 1.00 60.75 104 GLN A N 1
ATOM 587 C CA . GLN A 1 138 ? 30.974 49.096 92.470 1.00 64.56 104 GLN A CA 1
ATOM 588 C C . GLN A 1 138 ? 30.071 49.296 93.690 1.00 66.91 104 GLN A C 1
ATOM 589 O O . GLN A 1 138 ? 30.400 50.088 94.575 1.00 66.29 104 GLN A O 1
ATOM 595 N N . THR A 1 139 ? 28.944 48.596 93.749 1.00 73.62 105 THR A N 1
ATOM 596 C CA . THR A 1 139 ? 28.013 48.799 94.856 1.00 67.69 105 THR A CA 1
ATOM 597 C C . THR A 1 139 ? 28.086 47.660 95.863 1.00 64.79 105 THR A C 1
ATOM 598 O O . THR A 1 139 ? 28.019 46.486 95.498 1.00 65.82 105 THR A O 1
ATOM 602 N N . VAL A 1 140 ? 28.217 48.019 97.135 1.00 59.23 106 VAL A N 1
ATOM 603 C CA . VAL A 1 140 ? 28.428 47.041 98.192 1.00 60.51 106 VAL A CA 1
ATOM 604 C C . VAL A 1 140 ? 27.239 47.007 99.146 1.00 61.81 106 VAL A C 1
ATOM 605 O O . VAL A 1 140 ? 26.843 48.035 99.690 1.00 66.71 106 VAL A O 1
ATOM 609 N N . LYS A 1 141 ? 26.674 45.822 99.345 1.00 57.58 107 LYS A N 1
ATOM 610 C CA . LYS A 1 141 ? 25.560 45.654 100.268 1.00 58.21 107 LYS A CA 1
ATOM 611 C C . LYS A 1 141 ? 26.066 45.548 101.702 1.00 61.41 107 LYS A C 1
ATOM 612 O O . LYS A 1 141 ? 27.274 45.496 101.937 1.00 59.04 107 LYS A O 1
ATOM 618 N N . ASP A 1 142 ? 25.139 45.523 102.656 1.00 64.49 108 ASP A N 1
ATOM 619 C CA A ASP A 1 142 ? 25.495 45.431 104.068 0.50 65.94 108 ASP A CA 1
ATOM 620 C CA B ASP A 1 142 ? 25.492 45.430 104.068 0.50 66.00 108 ASP A CA 1
ATOM 621 C C . ASP A 1 142 ? 26.283 44.158 104.363 1.00 69.99 108 ASP A C 1
ATOM 622 O O . ASP A 1 142 ? 27.165 44.150 105.221 1.00 73.69 108 ASP A O 1
ATOM 631 N N . ASN A 1 143 ? 25.956 43.085 103.646 1.00 69.48 109 ASN A N 1
ATOM 632 C CA . ASN A 1 143 ? 26.627 41.797 103.808 1.00 63.52 109 ASN A CA 1
ATOM 633 C C . ASN A 1 143 ? 27.955 41.683 103.058 1.00 62.19 109 ASN A C 1
ATOM 634 O O . ASN A 1 143 ? 28.545 40.603 102.984 1.00 68.39 109 ASN A O 1
ATOM 639 N N . LYS A 1 144 ? 28.378 42.798 102.470 1.00 61.62 110 LYS A N 1
ATOM 640 C CA . LYS A 1 144 ? 29.677 42.945 101.813 1.00 63.34 110 LYS A CA 1
ATOM 641 C C . LYS A 1 144 ? 29.776 42.189 100.495 1.00 67.64 110 LYS A C 1
ATOM 642 O O . LYS A 1 144 ? 30.869 41.942 99.978 1.00 72.53 110 LYS A O 1
ATOM 648 N N . GLN A 1 145 ? 28.619 41.823 99.958 1.00 66.23 111 GLN A N 1
ATOM 649 C CA . GLN A 1 145 ? 28.552 41.290 98.608 1.00 61.66 111 GLN A CA 1
ATOM 650 C C . GLN A 1 145 ? 28.695 42.426 97.600 1.00 58.94 111 GLN A C 1
ATOM 651 O O . GLN A 1 145 ? 28.050 43.469 97.729 1.00 57.10 111 GLN A O 1
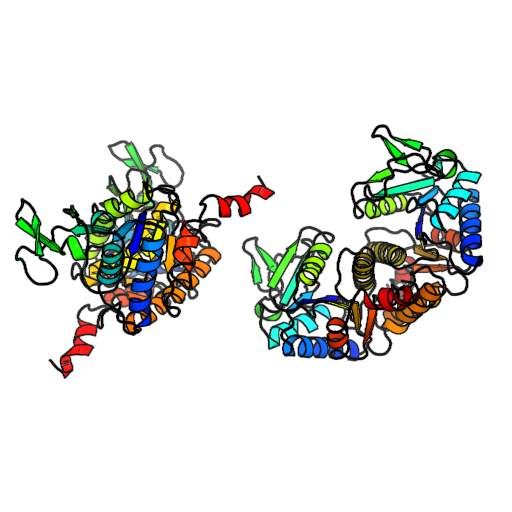ATOM 657 N N . VAL A 1 146 ? 29.531 42.214 96.587 1.00 56.27 112 VAL A N 1
ATOM 658 C CA . VAL A 1 146 ? 29.770 43.243 95.585 1.00 53.91 112 VAL A CA 1
ATOM 659 C C . VAL A 1 146 ? 28.989 42.886 94.332 1.00 52.35 112 VAL A C 1
ATOM 660 O O . VAL A 1 146 ? 29.102 41.787 93.786 1.00 53.10 112 VAL A O 1
ATOM 664 N N . VAL A 1 147 ? 28.198 43.851 93.891 1.00 49.79 113 VAL A N 1
ATOM 665 C CA . VAL A 1 147 ? 27.141 43.647 92.924 1.00 51.23 113 VAL A CA 1
ATOM 666 C C . VAL A 1 147 ? 27.359 44.661 91.794 1.00 57.30 113 VAL A C 1
ATOM 667 O O . VAL A 1 147 ? 28.098 45.628 91.989 1.00 56.50 113 VAL A O 1
ATOM 671 N N . PRO A 1 148 ? 26.757 44.447 90.608 1.00 64.01 114 PRO A N 1
ATOM 672 C CA . PRO A 1 148 ? 26.952 45.474 89.581 1.00 64.90 114 PRO A CA 1
ATOM 673 C C . PRO A 1 148 ? 26.422 46.838 90.009 1.00 61.42 114 PRO A C 1
ATOM 674 O O . PRO A 1 148 ? 25.530 46.914 90.856 1.00 54.90 114 PRO A O 1
ATOM 678 N N . THR A 1 149 ? 26.982 47.898 89.432 1.00 62.47 115 THR A N 1
ATOM 679 C CA . THR A 1 149 ? 26.660 49.255 89.850 1.00 67.15 115 THR A CA 1
ATOM 680 C C . THR A 1 149 ? 25.175 49.547 89.670 1.00 68.59 115 THR A C 1
ATOM 681 O O . THR A 1 149 ? 24.627 49.406 88.576 1.00 72.32 115 THR A O 1
ATOM 685 N N . GLU A 1 150 ? 24.537 49.952 90.764 1.00 65.28 116 GLU A N 1
ATOM 686 C CA . GLU A 1 150 ? 23.098 50.173 90.799 1.00 65.70 116 GLU A CA 1
ATOM 687 C C . GLU A 1 150 ? 22.696 51.320 89.883 1.00 66.43 116 GLU A C 1
ATOM 688 O O . GLU A 1 150 ? 21.668 51.260 89.212 1.00 65.35 116 GLU A O 1
ATOM 694 N N . THR A 1 151 ? 23.508 52.370 89.868 1.00 64.35 117 THR A N 1
ATOM 695 C CA . THR A 1 151 ? 23.226 53.539 89.047 1.00 66.65 117 THR A CA 1
ATOM 696 C C . THR A 1 151 ? 23.292 53.205 87.561 1.00 64.88 117 THR A C 1
ATOM 697 O O . THR A 1 151 ? 22.524 53.742 86.764 1.00 70.95 117 THR A O 1
ATOM 701 N N . VAL A 1 152 ? 24.223 52.331 87.191 1.00 59.55 118 VAL A N 1
ATOM 702 C CA . VAL A 1 152 ? 24.366 51.914 85.800 1.00 55.26 118 VAL A CA 1
ATOM 703 C C . VAL A 1 152 ? 23.506 50.702 85.417 1.00 54.22 118 VAL A C 1
ATOM 704 O O . VAL A 1 152 ? 22.950 50.662 84.319 1.00 54.84 118 VAL A O 1
ATOM 708 N N . TYR A 1 153 ? 23.398 49.717 86.307 1.00 51.66 119 TYR A N 1
ATOM 709 C CA . TYR A 1 153 ? 22.739 48.458 85.949 1.00 56.73 119 TYR A CA 1
ATOM 710 C C . TYR A 1 153 ? 21.512 48.121 86.798 1.00 59.16 119 TYR A C 1
ATOM 711 O O . TYR A 1 153 ? 20.984 47.012 86.715 1.00 56.52 119 TYR A O 1
ATOM 720 N N . GLY A 1 154 ? 21.058 49.070 87.608 1.00 60.15 120 GLY A N 1
ATOM 721 C CA . GLY A 1 154 ? 19.839 48.884 88.377 1.00 56.55 120 GLY A CA 1
ATOM 722 C C . GLY A 1 154 ? 20.025 48.039 89.622 1.00 57.78 120 GLY A C 1
ATOM 723 O O . GLY A 1 154 ? 21.136 47.603 89.930 1.00 55.17 120 GLY A O 1
ATOM 724 N N . ARG A 1 155 ? 18.927 47.807 90.337 1.00 61.26 121 ARG A N 1
ATOM 725 C CA . ARG A 1 155 ? 18.950 46.978 91.538 1.00 62.78 121 ARG A CA 1
ATOM 726 C C . ARG A 1 155 ? 19.254 45.524 91.220 1.00 56.91 121 ARG A C 1
ATOM 727 O O . ARG A 1 155 ? 18.936 45.029 90.140 1.00 59.19 121 ARG A O 1
ATOM 735 N N . THR A 1 156 ? 19.871 44.842 92.175 1.00 56.31 122 THR A N 1
ATOM 736 C CA . THR A 1 156 ? 20.125 43.420 92.035 1.00 57.64 122 THR A CA 1
ATOM 737 C C . THR A 1 156 ? 19.911 42.703 93.363 1.00 54.07 122 THR A C 1
ATOM 738 O O . THR A 1 156 ? 20.273 43.210 94.425 1.00 50.85 122 THR A O 1
ATOM 742 N N . THR A 1 157 ? 19.320 41.516 93.287 1.00 48.29 123 THR A N 1
ATOM 743 C CA . THR A 1 157 ? 19.057 40.701 94.458 1.00 45.25 123 THR A CA 1
ATOM 744 C C . THR A 1 157 ? 19.899 39.443 94.344 1.00 46.78 123 THR A C 1
ATOM 745 O O . THR A 1 157 ? 20.041 38.875 93.257 1.00 39.91 123 THR A O 1
ATOM 749 N N . VAL A 1 158 ? 20.459 39.006 95.464 1.00 48.91 124 VAL A N 1
ATOM 750 C CA . VAL A 1 158 ? 21.264 37.798 95.462 1.00 50.00 124 VAL A CA 1
ATOM 751 C C . VAL A 1 158 ? 20.535 36.649 96.138 1.00 47.59 124 VAL A C 1
ATOM 752 O O . VAL A 1 158 ? 20.063 36.771 97.270 1.00 48.72 124 VAL A O 1
ATOM 756 N N . VAL A 1 159 ? 20.450 35.529 95.428 1.00 48.44 125 VAL A N 1
ATOM 757 C CA . VAL A 1 159 ? 19.750 34.358 95.926 1.00 52.68 125 VAL A CA 1
ATOM 758 C C . VAL A 1 159 ? 20.717 33.191 96.032 1.00 57.68 125 VAL A C 1
ATOM 759 O O . VAL A 1 159 ? 21.781 33.185 95.410 1.00 56.01 125 VAL A O 1
ATOM 763 N N . LYS A 1 160 ? 20.335 32.206 96.832 1.00 61.66 126 LYS A N 1
ATOM 764 C CA . LYS A 1 160 ? 21.213 31.096 97.163 1.00 66.02 126 LYS A CA 1
ATOM 765 C C . LYS A 1 160 ? 21.565 30.213 95.975 1.00 62.48 126 LYS A C 1
ATOM 766 O O . LYS A 1 160 ? 22.738 29.956 95.695 1.00 62.21 126 LYS A O 1
ATOM 772 N N . ASP A 1 161 ? 20.531 29.773 95.266 1.00 57.24 127 ASP A N 1
ATOM 773 C CA A ASP A 1 161 ? 20.714 28.812 94.188 0.50 55.13 127 ASP A CA 1
ATOM 774 C CA B ASP A 1 161 ? 20.668 28.780 94.206 0.50 54.67 127 ASP A CA 1
ATOM 775 C C . ASP A 1 161 ? 19.971 29.243 92.929 1.00 55.63 127 ASP A C 1
ATOM 776 O O . ASP A 1 161 ? 19.234 30.228 92.939 1.00 46.53 127 ASP A O 1
ATOM 785 N N . MET A 1 162 ? 20.192 28.506 91.846 1.00 51.60 128 MET A N 1
ATOM 786 C CA . MET A 1 162 ? 19.590 28.793 90.546 1.00 51.49 128 MET A CA 1
ATOM 787 C C . MET A 1 162 ? 18.072 28.650 90.553 1.00 51.51 128 MET A C 1
ATOM 788 O O . MET A 1 162 ? 17.358 29.387 89.868 1.00 59.59 128 MET A O 1
ATOM 793 N N . HIS A 1 163 ? 17.596 27.679 91.321 1.00 48.62 129 HIS A N 1
ATOM 794 C CA . HIS A 1 163 ? 16.181 27.340 91.370 1.00 49.00 129 HIS A CA 1
ATOM 795 C C . HIS A 1 163 ? 15.341 28.533 91.825 1.00 47.98 129 HIS A C 1
ATOM 796 O O . HIS A 1 163 ? 14.408 28.970 91.132 1.00 43.27 129 HIS A O 1
ATOM 803 N N . THR A 1 164 ? 15.706 29.073 92.982 1.00 46.76 130 THR A N 1
ATOM 804 C CA A THR A 1 164 ? 14.986 30.215 93.525 0.50 47.97 130 THR A CA 1
ATOM 805 C CA B THR A 1 164 ? 15.048 30.235 93.568 0.50 48.11 130 THR A CA 1
ATOM 806 C C . THR A 1 164 ? 15.224 31.463 92.678 1.00 50.89 130 THR A C 1
ATOM 807 O O . THR A 1 164 ? 14.448 32.409 92.740 1.00 60.32 13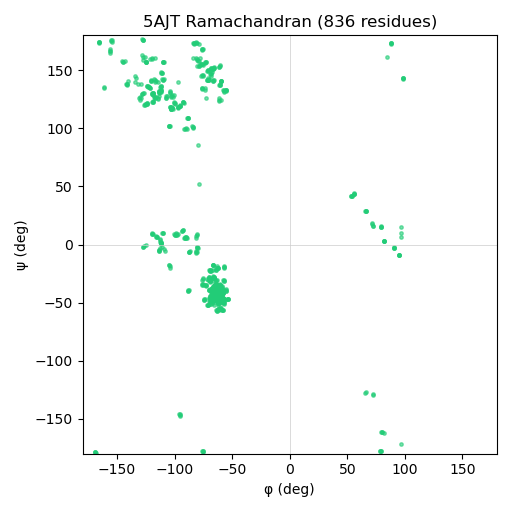0 THR A O 1
ATOM 814 N N . ARG A 1 165 ? 16.277 31.450 91.867 1.00 46.12 131 ARG A N 1
ATOM 815 C CA . ARG A 1 165 ? 16.554 32.554 90.951 1.00 46.14 131 ARG A CA 1
ATOM 816 C C . ARG A 1 165 ? 15.534 32.566 89.813 1.00 49.94 131 ARG A C 1
ATOM 817 O O . ARG A 1 165 ? 14.882 33.592 89.544 1.00 57.56 131 ARG A O 1
ATOM 825 N N . LYS A 1 166 ? 15.382 31.409 89.169 1.00 46.03 132 LYS A N 1
ATOM 826 C CA . LYS A 1 166 ? 14.422 31.253 88.086 1.00 49.40 132 LYS A CA 1
ATOM 827 C C . LYS A 1 166 ? 13.028 31.539 88.616 1.00 49.44 132 LYS A C 1
ATOM 828 O O . LYS A 1 166 ? 12.242 32.277 87.998 1.00 56.71 132 LYS A O 1
ATOM 834 N N . LYS A 1 167 ? 12.740 30.974 89.786 1.00 50.18 133 LYS A N 1
ATOM 835 C CA . LYS A 1 167 ? 11.446 31.197 90.420 1.00 51.10 133 LYS A CA 1
ATOM 836 C C . LYS A 1 167 ? 11.210 32.671 90.732 1.00 50.80 133 LYS A C 1
ATOM 837 O O . LYS A 1 167 ? 10.100 33.146 90.595 1.00 51.61 133 LYS A O 1
ATOM 843 N N . MET A 1 168 ? 12.238 33.387 91.173 1.00 47.16 134 MET A N 1
ATOM 844 C CA . MET A 1 168 ? 12.084 34.803 91.502 1.00 47.75 134 MET A CA 1
ATOM 845 C C . MET A 1 168 ? 11.841 35.673 90.268 1.00 50.26 134 MET A C 1
ATOM 846 O O . MET A 1 168 ? 10.963 36.544 90.278 1.00 44.99 134 MET A O 1
ATOM 851 N N . MET A 1 169 ? 12.610 35.434 89.207 1.00 47.62 135 MET A N 1
ATOM 852 C CA . MET A 1 169 ? 12.430 36.201 87.975 1.00 46.81 135 MET A CA 1
ATOM 853 C C . MET A 1 169 ? 11.025 35.958 87.418 1.00 46.03 135 MET A C 1
ATOM 854 O O . MET A 1 169 ? 10.267 36.907 87.094 1.00 52.18 135 MET A O 1
ATOM 859 N N . ALA A 1 170 ? 10.664 34.676 87.374 1.00 42.02 136 ALA A N 1
ATOM 860 C CA . ALA A 1 170 ? 9.362 34.274 86.867 1.00 42.09 136 ALA A CA 1
ATOM 861 C C . ALA A 1 170 ? 8.268 34.913 87.711 1.00 43.91 136 ALA A C 1
ATOM 862 O O . ALA A 1 170 ? 7.309 35.449 87.172 1.00 40.52 136 ALA A O 1
ATOM 864 N N . GLU A 1 171 ? 8.431 34.868 89.030 1.00 43.88 137 GLU A N 1
ATOM 865 C CA . GLU A 1 171 ? 7.474 35.452 89.968 1.00 45.69 137 GLU A CA 1
ATOM 866 C C . GLU A 1 171 ? 7.261 36.920 89.690 1.00 49.89 137 GLU A C 1
ATOM 867 O O . GLU A 1 171 ? 6.125 37.398 89.647 1.00 48.46 137 GLU A O 1
ATOM 873 N N . GLU A 1 172 ? 8.366 37.636 89.513 1.00 52.12 138 GLU A N 1
ATOM 874 C CA . GLU A 1 172 ? 8.288 39.068 89.276 1.00 57.44 138 GLU A CA 1
ATOM 875 C C . GLU A 1 172 ? 7.535 39.346 87.985 1.00 56.25 138 GLU A C 1
ATOM 876 O O . GLU A 1 172 ? 6.754 40.297 87.921 1.00 56.88 138 GLU A O 1
ATOM 882 N N . VAL A 1 173 ? 7.760 38.534 86.953 1.00 51.26 139 VAL A N 1
ATOM 883 C CA . VAL A 1 173 ? 6.957 38.711 85.736 1.00 48.98 139 VAL A CA 1
ATOM 884 C C . VAL A 1 173 ? 5.464 38.414 85.942 1.00 49.64 139 VAL A C 1
ATOM 885 O O . VAL A 1 173 ? 4.603 39.179 85.509 1.00 57.75 139 VAL A O 1
ATOM 889 N N . ILE A 1 174 ? 5.175 37.302 86.611 1.00 45.92 140 ILE A N 1
ATOM 890 C CA . ILE A 1 174 ? 3.812 36.800 86.774 1.00 53.54 140 ILE A CA 1
ATOM 891 C C . ILE A 1 174 ? 2.911 37.769 87.540 1.00 55.83 140 ILE A C 1
ATOM 892 O O . ILE A 1 174 ? 1.729 37.914 87.223 1.00 57.72 140 ILE A O 1
ATOM 897 N N . SER A 1 175 ? 3.477 38.451 88.529 1.00 51.85 141 SER A N 1
ATOM 898 C CA . SER A 1 175 ? 2.705 39.363 89.364 1.00 54.38 141 SER A CA 1
ATOM 899 C C . SER A 1 175 ? 2.691 40.781 88.797 1.00 60.66 141 SER A C 1
ATOM 900 O O . SER A 1 175 ? 2.173 41.704 89.427 1.00 66.92 141 SER A O 1
ATOM 903 N N . GLY A 1 176 ? 3.257 40.948 87.606 1.00 60.15 142 GLY A N 1
ATOM 904 C CA . GLY A 1 176 ? 3.290 42.245 86.954 1.00 61.58 142 GLY A CA 1
ATOM 905 C C . GLY A 1 176 ? 1.959 42.639 86.343 1.00 60.74 142 GLY A C 1
ATOM 906 O O . GLY A 1 176 ? 1.052 41.816 86.221 1.00 63.78 142 GLY A O 1
ATOM 907 N N . GLY A 1 177 ? 1.844 43.906 85.956 1.00 61.99 143 GLY A N 1
ATOM 908 C CA . GLY A 1 177 ? 0.637 44.413 85.326 1.00 65.20 143 GLY A CA 1
ATOM 909 C C . GLY A 1 177 ? 0.529 43.967 83.882 1.00 62.50 143 GLY A C 1
ATOM 910 O O . GLY A 1 177 ? 1.380 43.223 83.403 1.00 61.93 143 GLY A O 1
ATOM 911 N N . PRO A 1 178 ? -0.526 44.409 83.181 1.00 60.06 144 PRO A N 1
ATOM 912 C CA . PRO A 1 178 ? -0.759 43.997 81.793 1.00 58.29 144 PRO A CA 1
ATOM 913 C C . PRO A 1 178 ? 0.396 44.385 80.872 1.00 60.88 144 PRO A C 1
ATOM 914 O O . PRO A 1 178 ? 0.958 45.472 81.011 1.00 64.85 144 PRO A O 1
ATOM 918 N N . GLY A 1 179 ? 0.742 43.503 79.940 1.00 58.71 145 GLY A N 1
ATOM 919 C CA . GLY A 1 179 ? 1.893 43.716 79.083 1.00 54.59 145 GLY A CA 1
ATOM 920 C C . GLY A 1 179 ? 3.144 43.042 79.613 1.00 50.70 145 GLY A C 1
ATOM 921 O O . GLY A 1 179 ? 4.162 42.985 78.925 1.00 48.88 145 GLY A O 1
ATOM 922 N N . SER A 1 180 ? 3.068 42.532 80.839 1.00 50.71 146 SER A N 1
ATOM 923 C CA . SER A 1 180 ? 4.180 41.797 81.435 1.00 48.97 146 SER A CA 1
ATOM 924 C C . SER A 1 180 ? 4.422 40.500 80.680 1.00 56.03 146 SER A C 1
ATOM 925 O O . SER A 1 180 ? 3.476 39.837 80.258 1.00 56.46 146 SER A O 1
ATOM 928 N N . GLY A 1 181 ? 5.687 40.133 80.509 1.00 54.28 147 GLY A N 1
ATOM 929 C CA . GLY A 1 181 ? 6.000 38.975 79.698 1.00 49.68 147 GLY A CA 1
ATOM 930 C C . GLY A 1 181 ? 7.419 38.447 79.770 1.00 50.80 147 GLY A C 1
ATOM 931 O O . GLY A 1 181 ? 8.262 38.968 80.500 1.00 50.58 147 GLY A O 1
ATOM 932 N N . PHE A 1 182 ? 7.673 37.391 79.003 1.00 44.66 148 PHE A N 1
ATOM 933 C CA . PHE A 1 182 ? 9.011 36.834 78.872 1.00 40.97 148 PHE A CA 1
ATOM 934 C C . PHE A 1 182 ? 9.511 37.024 77.445 1.00 47.66 148 PHE A C 1
ATOM 935 O O . PHE A 1 182 ? 8.814 36.689 76.482 1.00 49.19 148 PHE A O 1
ATOM 943 N N . ILE A 1 183 ? 10.722 37.555 77.312 1.00 34.98 149 ILE A N 1
ATOM 944 C CA . ILE A 1 183 ? 11.334 37.721 76.001 1.00 44.03 149 ILE A CA 1
ATOM 945 C C . ILE A 1 183 ? 12.641 36.943 75.914 1.00 53.99 149 ILE A C 1
ATOM 946 O O . ILE A 1 183 ? 13.505 37.053 76.784 1.00 55.08 149 ILE A O 1
ATOM 951 N N . GLY A 1 184 ? 12.772 36.151 74.857 1.00 53.95 150 GLY A N 1
ATOM 952 C CA . GLY A 1 184 ? 14.001 35.439 74.587 1.00 53.85 150 GLY A CA 1
ATOM 953 C C . GLY A 1 184 ? 14.765 36.100 73.459 1.00 55.09 150 GLY A C 1
ATOM 954 O O . GLY A 1 184 ? 14.427 35.948 72.283 1.00 56.06 150 GLY A O 1
ATOM 955 N N . LEU A 1 185 ? 15.793 36.854 73.830 1.00 54.43 151 LEU A N 1
ATOM 956 C CA . LEU A 1 185 ? 16.748 37.385 72.871 1.00 54.63 151 LEU A CA 1
ATOM 957 C C . LEU A 1 185 ? 17.780 36.305 72.583 1.00 57.06 151 LEU A C 1
ATOM 958 O O . LEU A 1 185 ? 17.767 35.254 73.223 1.00 51.99 151 LEU A O 1
ATOM 963 N N . SER A 1 186 ? 18.658 36.557 71.618 1.00 64.23 152 SER A N 1
ATOM 964 C CA . SER A 1 186 ? 19.650 35.567 71.211 1.00 63.24 152 SER A CA 1
ATOM 965 C C . SER A 1 186 ? 20.492 35.101 72.397 1.00 58.69 152 SER A C 1
ATOM 966 O O . SER A 1 186 ? 20.984 35.913 73.181 1.00 58.36 152 SER A O 1
ATOM 969 N N . GLY A 1 187 ? 20.646 33.787 72.518 1.00 55.20 153 GLY A N 1
ATOM 970 C CA . GLY A 1 187 ? 21.310 33.193 73.663 1.00 50.59 153 GLY A CA 1
ATOM 971 C C . GLY A 1 187 ? 21.661 31.739 73.421 1.00 47.63 153 GLY A C 1
ATOM 972 O O . GLY A 1 187 ? 21.293 31.164 72.396 1.00 46.10 153 GLY A O 1
ATOM 973 N N . GLY A 1 188 ? 22.375 31.142 74.370 1.00 45.00 154 GLY A N 1
ATOM 974 C CA . GLY A 1 188 ? 22.784 29.754 74.257 1.00 46.05 154 GLY A CA 1
ATOM 975 C C . GLY A 1 188 ? 21.864 28.766 74.952 1.00 49.43 154 GLY A C 1
ATOM 976 O O . GLY A 1 188 ? 20.649 28.958 75.012 1.00 50.82 154 GLY A O 1
ATOM 977 N N . TYR A 1 189 ? 22.460 27.698 75.470 1.00 49.43 155 TYR A N 1
ATOM 978 C CA . TYR A 1 189 ? 21.726 26.604 76.096 1.00 52.57 155 TYR A CA 1
ATOM 979 C C . TYR A 1 189 ? 20.890 27.040 77.305 1.00 49.03 155 TYR A C 1
ATOM 980 O O . TYR A 1 189 ? 19.732 26.630 77.453 1.00 51.65 155 TYR A O 1
ATOM 989 N N . GLY A 1 190 ? 21.475 27.877 78.158 1.00 38.22 156 GLY A N 1
ATOM 990 C CA . GLY A 1 190 ? 20.823 28.296 79.387 1.00 38.79 156 GLY A CA 1
ATOM 991 C C . GLY A 1 190 ? 19.553 29.091 79.161 1.00 47.34 156 GLY A C 1
ATOM 992 O O . GLY A 1 190 ? 18.515 28.813 79.774 1.00 51.81 156 GLY A O 1
ATOM 993 N N . THR A 1 191 ? 19.626 30.069 78.263 1.00 45.73 157 THR A N 1
ATOM 994 C CA . THR A 1 191 ? 18.466 30.890 77.938 1.00 52.19 157 THR A CA 1
ATOM 995 C C . THR A 1 191 ? 17.389 30.030 77.303 1.00 52.08 157 THR A C 1
ATOM 996 O O . THR A 1 191 ? 16.200 30.269 77.496 1.00 55.58 157 THR A O 1
ATOM 1000 N N . MET A 1 192 ? 17.811 29.028 76.541 1.00 50.47 158 MET A N 1
ATOM 1001 C CA . MET A 1 192 ? 16.868 28.095 75.948 1.00 55.05 158 MET A CA 1
ATOM 1002 C C . MET A 1 192 ? 16.119 27.309 77.006 1.00 54.21 158 MET A C 1
ATOM 1003 O O . MET A 1 192 ? 14.892 27.158 76.939 1.00 47.76 158 MET A O 1
ATOM 1008 N N . GLU A 1 193 ? 16.868 26.817 77.987 1.00 55.52 159 GLU A N 1
ATOM 1009 C CA . GLU A 1 193 ? 16.271 26.070 79.081 1.00 54.67 159 GLU A CA 1
ATOM 1010 C C . GLU A 1 193 ? 15.298 26.955 79.845 1.00 54.78 159 GLU A C 1
ATOM 1011 O O . GLU A 1 193 ? 14.231 26.500 80.243 1.00 61.94 159 GLU A O 1
ATOM 1017 N N . GLU A 1 194 ? 15.670 28.215 80.051 1.00 50.45 160 GLU A N 1
ATOM 1018 C CA . GLU A 1 194 ? 14.801 29.160 80.746 1.00 51.28 160 GLU A CA 1
ATOM 1019 C C . GLU A 1 194 ? 13.497 29.394 79.975 1.00 51.04 160 GLU A C 1
ATOM 1020 O O . GLU A 1 194 ? 12.396 29.356 80.548 1.00 50.01 160 GLU A O 1
ATOM 1026 N N . VAL A 1 195 ? 13.628 29.616 78.670 1.00 47.09 161 VAL A N 1
ATOM 1027 C CA . VAL A 1 195 ? 12.479 29.873 77.807 1.00 47.82 161 VAL A CA 1
ATOM 1028 C C . VAL A 1 195 ? 11.522 28.687 77.783 1.00 50.31 161 VAL A C 1
ATOM 1029 O O . VAL A 1 195 ? 10.318 28.846 77.984 1.00 47.90 161 VAL A O 1
ATOM 1033 N N . PHE A 1 196 ? 12.054 27.495 77.547 1.00 45.43 162 PHE A N 1
ATOM 1034 C CA . PHE A 1 196 ? 11.211 26.306 77.534 1.00 41.69 162 PHE A CA 1
ATOM 1035 C C . PHE A 1 196 ? 10.639 26.014 78.923 1.00 38.94 162 PHE A C 1
ATOM 1036 O O . PHE A 1 196 ? 9.566 25.423 79.050 1.00 42.39 162 PHE A O 1
ATOM 1044 N N . GLU A 1 197 ? 11.357 26.438 79.958 1.00 35.36 163 GLU A N 1
ATOM 1045 C CA . GLU A 1 197 ? 10.864 26.345 81.329 1.00 39.44 163 GLU A CA 1
ATOM 1046 C C . GLU A 1 197 ? 9.593 27.172 81.500 1.00 49.23 163 GLU A C 1
ATOM 1047 O O . GLU A 1 197 ? 8.550 26.647 81.911 1.00 49.86 163 GLU A O 1
ATOM 1053 N N . VAL A 1 198 ? 9.670 28.462 81.175 1.00 47.07 164 VAL A N 1
ATOM 1054 C CA . VAL A 1 198 ? 8.496 29.321 81.333 1.00 44.79 164 VAL A CA 1
ATOM 1055 C C . VAL A 1 198 ? 7.370 28.909 80.373 1.00 47.82 164 VAL A C 1
ATOM 1056 O O . VAL A 1 198 ? 6.188 29.094 80.683 1.00 34.04 164 VAL A O 1
ATOM 1060 N N . ILE A 1 199 ? 7.732 28.340 79.222 1.00 42.59 165 ILE A N 1
ATOM 1061 C CA . ILE A 1 199 ? 6.727 27.805 78.300 1.00 44.25 165 ILE A CA 1
ATOM 1062 C C . ILE A 1 199 ? 5.978 26.647 78.948 1.00 46.56 165 ILE A C 1
ATOM 1063 O O . ILE A 1 199 ? 4.746 26.577 78.895 1.00 45.82 165 ILE A O 1
ATOM 1068 N N . THR A 1 200 ? 6.731 25.750 79.577 1.00 49.49 166 THR A N 1
ATOM 1069 C CA . THR A 1 200 ? 6.148 24.608 80.267 1.00 48.11 166 THR A CA 1
ATOM 1070 C C . THR A 1 200 ? 5.243 25.094 81.393 1.00 45.18 166 THR A C 1
ATOM 1071 O O . THR A 1 200 ? 4.173 24.531 81.634 1.00 43.46 166 THR A O 1
ATOM 1075 N N . TRP A 1 201 ? 5.672 26.153 82.071 1.00 42.13 167 TRP A N 1
ATOM 1076 C CA . TRP A 1 201 ? 4.868 26.736 83.139 1.00 42.73 167 TRP A CA 1
ATOM 1077 C C . TRP A 1 201 ? 3.566 27.341 82.618 1.00 49.06 167 TRP A C 1
ATOM 1078 O O . TRP A 1 201 ? 2.532 27.257 83.282 1.00 49.42 167 TRP A O 1
ATOM 1089 N N . ASN A 1 202 ? 3.612 27.958 81.440 1.00 48.02 168 ASN A N 1
ATOM 1090 C CA . ASN A 1 202 ? 2.388 28.448 80.813 1.00 43.14 168 ASN A CA 1
ATOM 1091 C C . ASN A 1 202 ? 1.470 27.282 80.460 1.00 47.83 168 ASN A C 1
ATOM 1092 O O . ASN A 1 202 ? 0.251 27.364 80.621 1.00 43.79 168 ASN A O 1
ATOM 1097 N N . GLN A 1 203 ? 2.068 26.199 79.972 1.00 46.23 169 GLN A N 1
ATOM 1098 C CA . GLN A 1 203 ? 1.314 25.014 79.575 1.00 47.51 169 GLN A CA 1
ATOM 1099 C C . GLN A 1 203 ? 0.589 24.360 80.752 1.00 52.73 169 GLN A C 1
ATOM 1100 O O . GLN A 1 203 ? -0.520 23.848 80.602 1.00 50.93 169 GLN A O 1
ATOM 1106 N N . LEU A 1 204 ? 1.221 24.381 81.921 1.00 53.70 170 LEU A N 1
ATOM 1107 C CA . LEU A 1 204 ? 0.647 23.765 83.114 1.00 50.95 170 LEU A CA 1
ATOM 1108 C C . LEU A 1 204 ? -0.393 24.654 83.792 1.00 50.33 170 LEU A C 1
ATOM 1109 O O . LEU A 1 204 ? -0.994 24.262 84.793 1.00 47.94 170 LEU A O 1
ATOM 1114 N N . GLY A 1 205 ? -0.600 25.850 83.252 1.00 51.38 171 GLY A N 1
ATOM 1115 C CA . GLY A 1 205 ? -1.589 26.763 83.796 1.00 52.42 171 GLY A CA 1
ATOM 1116 C C . GLY A 1 205 ? -1.091 27.494 85.028 1.00 54.95 171 GLY A C 1
ATOM 1117 O O . GLY A 1 205 ? -1.875 28.090 85.768 1.00 54.32 171 GLY A O 1
ATOM 1118 N N . ILE A 1 206 ? 0.219 27.450 85.248 1.00 51.25 172 ILE A N 1
ATOM 1119 C CA . ILE A 1 206 ? 0.827 28.097 86.405 1.00 45.00 172 ILE A CA 1
ATOM 1120 C C . ILE A 1 206 ? 0.827 29.615 86.231 1.00 44.83 172 ILE A C 1
ATOM 1121 O O . ILE A 1 206 ? 0.645 30.362 87.195 1.00 51.83 172 ILE A O 1
ATOM 1126 N N . HIS A 1 207 ? 0.996 30.068 84.993 1.00 39.29 173 HIS A N 1
ATOM 1127 C CA . HIS A 1 207 ? 0.979 31.497 84.702 1.00 43.55 173 HIS A CA 1
ATOM 1128 C C . HIS A 1 207 ? 0.307 31.758 83.360 1.00 41.14 173 HIS A C 1
ATOM 1129 O O . HIS A 1 207 ? 0.225 30.869 82.512 1.00 45.78 173 HIS A O 1
ATOM 1136 N N . THR A 1 208 ? -0.181 32.981 83.179 1.00 44.27 174 THR A N 1
ATOM 1137 C CA A THR A 1 208 ? -0.937 33.309 81.973 0.50 48.79 174 THR A CA 1
ATOM 1138 C CA B THR A 1 208 ? -0.968 33.355 82.013 0.50 49.23 174 THR A CA 1
ATOM 1139 C C . THR A 1 208 ? -0.228 34.342 81.109 1.00 58.28 174 THR A C 1
ATOM 1140 O O . THR A 1 208 ? -0.808 34.890 80.173 1.00 66.74 174 THR A O 1
ATOM 1147 N N . LYS A 1 209 ? 1.038 34.592 81.421 1.00 61.76 175 LYS A N 1
ATOM 1148 C CA . LYS A 1 209 ? 1.868 35.514 80.650 1.00 60.75 175 LYS A CA 1
ATOM 1149 C C . LYS A 1 209 ? 2.380 34.937 79.323 1.00 53.62 175 LYS A C 1
ATOM 1150 O O . LYS A 1 209 ? 2.667 33.744 79.222 1.00 49.44 175 LYS A O 1
ATOM 1156 N N . GLY A 1 210 ? 2.483 35.799 78.312 1.00 47.78 176 GLY A N 1
ATOM 1157 C CA . GLY A 1 210 ? 2.955 35.413 76.989 1.00 47.28 176 GLY A CA 1
ATOM 1158 C C . GLY A 1 210 ? 4.461 35.304 76.835 1.00 54.14 176 GLY A C 1
ATOM 1159 O O . GLY A 1 210 ? 5.218 35.975 77.531 1.00 56.71 176 GLY A O 1
ATOM 1160 N N . ILE A 1 211 ? 4.906 34.479 75.894 1.00 49.78 177 ILE A N 1
ATOM 1161 C CA . ILE A 1 211 ? 6.336 34.286 75.678 1.00 47.93 177 ILE A CA 1
ATOM 1162 C C . ILE A 1 211 ? 6.745 34.562 74.236 1.00 45.26 177 ILE A C 1
ATOM 1163 O O . ILE A 1 211 ? 6.257 33.925 73.299 1.00 43.50 177 ILE A O 1
ATOM 1168 N N . CYS A 1 212 ? 7.649 35.521 74.067 1.00 44.98 178 CYS A N 1
ATOM 1169 C CA . CYS A 1 212 ? 8.035 35.964 72.735 1.00 44.42 178 CYS A CA 1
ATOM 1170 C C . CYS A 1 212 ? 9.528 35.801 72.478 1.00 47.77 178 CYS A C 1
ATOM 1171 O O . CYS A 1 212 ? 10.354 36.150 73.314 1.00 52.68 178 CYS A O 1
ATOM 1174 N N . LEU A 1 213 ? 9.858 35.278 71.304 1.00 44.14 179 LEU A N 1
ATOM 1175 C CA . LEU A 1 213 ? 11.234 35.147 70.865 1.00 46.93 179 LEU A CA 1
ATOM 1176 C C . LEU A 1 213 ? 11.574 36.328 69.968 1.00 48.86 179 LEU A C 1
ATOM 1177 O O . LEU A 1 213 ? 10.959 36.521 68.914 1.00 51.82 179 LEU A O 1
ATOM 1182 N N . LEU A 1 214 ? 12.546 37.126 70.395 1.00 48.19 180 LEU A N 1
ATOM 1183 C CA . LEU A 1 214 ? 12.990 38.248 69.588 1.00 48.34 180 LEU A CA 1
ATOM 1184 C C . LEU A 1 214 ? 14.008 37.738 68.581 1.00 45.47 180 LEU A C 1
ATOM 1185 O O . LEU A 1 214 ? 15.174 37.521 68.909 1.00 42.74 180 LEU A O 1
ATOM 1190 N N . ASN A 1 215 ? 13.552 37.551 67.348 1.00 49.65 181 ASN A N 1
ATOM 1191 C CA . ASN A 1 215 ? 14.343 36.873 66.332 1.00 53.33 181 ASN A CA 1
ATOM 1192 C C . ASN A 1 215 ? 15.238 37.835 65.565 1.00 57.70 181 ASN A C 1
ATOM 1193 O O . ASN A 1 215 ? 14.763 38.646 64.770 1.00 58.31 181 ASN A O 1
ATOM 1198 N N . VAL A 1 216 ? 16.539 37.738 65.813 1.00 56.97 182 VAL A N 1
ATOM 1199 C CA . VAL A 1 216 ? 17.509 38.595 65.150 1.00 57.89 182 VAL A CA 1
ATOM 1200 C C . VAL A 1 216 ? 18.226 37.837 64.040 1.00 63.00 182 VAL A C 1
ATOM 1201 O O . VAL A 1 216 ? 18.936 36.867 64.305 1.00 67.49 182 VAL A O 1
ATOM 1205 N N . GLU A 1 217 ? 18.039 38.294 62.804 1.00 63.82 183 GLU A N 1
ATOM 1206 C CA . GLU A 1 217 ? 18.660 37.679 61.633 1.00 67.03 183 GLU A CA 1
ATOM 1207 C C . GLU A 1 217 ? 18.378 36.180 61.542 1.00 68.59 183 GLU A C 1
ATOM 1208 O O . GLU A 1 217 ? 19.266 35.391 61.218 1.00 68.08 183 GLU A O 1
ATOM 1214 N N . GLY A 1 218 ? 17.137 35.798 61.828 1.00 66.89 184 GLY A N 1
ATOM 1215 C CA . GLY A 1 218 ? 16.718 34.413 61.719 1.00 63.85 184 GLY A CA 1
ATOM 1216 C C . GLY A 1 218 ? 17.402 33.490 62.710 1.00 61.53 184 GLY A C 1
ATOM 1217 O O . GLY A 1 218 ? 17.584 32.303 62.438 1.00 68.68 184 GLY A O 1
ATOM 1218 N N . TYR A 1 219 ? 17.784 34.036 63.860 1.00 51.99 185 TYR A N 1
ATOM 1219 C CA . TYR A 1 219 ? 18.492 33.267 64.878 1.00 50.45 185 TYR A CA 1
ATOM 1220 C C . TYR A 1 219 ? 17.630 32.146 65.457 1.00 51.01 185 TYR A C 1
ATOM 1221 O O . TYR A 1 219 ? 18.111 31.035 65.674 1.00 54.58 185 TYR A O 1
ATOM 1230 N N . TRP A 1 220 ? 16.358 32.443 65.706 1.00 49.33 186 TRP A N 1
ATOM 1231 C CA . TRP A 1 220 ? 15.462 31.500 66.372 1.00 49.44 186 TRP A CA 1
ATOM 1232 C C . TRP A 1 220 ? 14.696 30.608 65.394 1.00 57.94 186 TRP A C 1
ATOM 1233 O O . TRP A 1 220 ? 13.825 29.841 65.808 1.00 65.75 186 TRP A O 1
ATOM 1244 N N . ASP A 1 221 ? 15.017 30.713 64.107 1.00 49.40 187 ASP A N 1
ATOM 1245 C CA . ASP A 1 221 ? 14.226 30.074 63.054 1.00 52.43 187 ASP A CA 1
ATOM 1246 C C . ASP A 1 221 ? 14.113 28.556 63.194 1.00 52.66 187 ASP A C 1
ATOM 1247 O O . ASP A 1 221 ? 13.035 27.986 62.994 1.00 54.27 187 ASP A O 1
ATOM 1252 N N . GLY A 1 222 ? 15.220 27.910 63.543 1.00 49.43 188 GLY A N 1
ATOM 1253 C CA . GLY A 1 222 ? 15.233 26.469 63.707 1.00 49.80 188 GLY A CA 1
ATOM 1254 C C . GLY A 1 222 ? 14.282 26.032 64.802 1.00 50.86 188 GLY A C 1
ATOM 1255 O O . GLY A 1 222 ? 13.607 25.008 64.691 1.00 56.97 188 GLY A O 1
ATOM 1256 N N . ILE A 1 223 ? 14.227 26.822 65.867 1.00 45.92 189 ILE A N 1
ATOM 1257 C CA . ILE A 1 223 ? 13.346 26.538 66.991 1.00 46.78 189 ILE A CA 1
ATOM 1258 C C . ILE A 1 223 ? 11.874 26.672 66.628 1.00 50.21 189 ILE A C 1
ATOM 1259 O O . ILE A 1 223 ? 11.063 25.837 67.017 1.00 51.14 189 ILE A O 1
ATOM 1264 N N . LEU A 1 224 ? 11.532 27.721 65.888 1.00 53.16 190 LEU A N 1
ATOM 1265 C CA . LEU A 1 224 ? 10.160 27.911 65.434 1.00 54.78 190 LEU A CA 1
ATOM 1266 C C . LEU A 1 224 ? 9.771 26.752 64.524 1.00 54.46 190 LEU A C 1
ATOM 1267 O O . LEU A 1 224 ? 8.651 26.231 64.587 1.00 58.43 190 LEU A O 1
ATOM 1272 N N . GLN A 1 225 ? 10.724 26.350 63.688 1.00 53.75 191 GLN A N 1
ATOM 1273 C CA . GLN A 1 225 ? 10.555 25.215 62.791 1.00 58.07 191 GLN A CA 1
ATOM 1274 C C . GLN A 1 225 ? 10.234 23.956 63.594 1.00 58.99 191 GLN A C 1
ATOM 1275 O O . GLN A 1 225 ? 9.303 23.203 63.265 1.00 65.06 191 GLN A O 1
ATOM 1281 N N . TRP A 1 226 ? 10.991 23.748 64.670 1.00 52.53 192 TRP A N 1
ATOM 1282 C CA . TRP A 1 226 ? 10.751 22.606 65.540 1.00 51.43 192 TRP A CA 1
ATOM 1283 C C . TRP A 1 226 ? 9.387 22.691 66.206 1.00 57.32 192 TRP A C 1
ATOM 1284 O O . TRP A 1 226 ? 8.739 21.675 66.410 1.00 64.70 192 TRP A O 1
ATOM 1295 N N . ILE A 1 227 ? 8.972 23.896 66.582 1.00 54.36 193 ILE A N 1
ATOM 1296 C CA . ILE A 1 227 ? 7.674 24.080 67.219 1.00 55.71 193 ILE A CA 1
ATOM 1297 C C . ILE A 1 227 ? 6.569 23.672 66.255 1.00 55.90 193 ILE A C 1
ATOM 1298 O O . ILE A 1 227 ? 5.621 22.983 66.638 1.00 56.40 193 ILE A O 1
ATOM 1303 N N . ASN A 1 228 ? 6.702 24.089 64.999 1.00 55.89 194 ASN A N 1
ATOM 1304 C CA . ASN A 1 228 ? 5.746 23.691 63.972 1.00 61.20 194 ASN A CA 1
ATOM 1305 C C . ASN A 1 228 ? 5.719 22.176 63.776 1.00 63.31 194 ASN A C 1
ATOM 1306 O O . ASN A 1 228 ? 4.643 21.570 63.713 1.00 66.37 194 ASN A O 1
ATOM 1311 N N . MET A 1 229 ? 6.900 21.566 63.690 1.00 65.23 195 MET A N 1
ATOM 1312 C CA . MET A 1 229 ? 6.983 20.116 63.502 1.00 59.11 195 MET A CA 1
ATOM 1313 C C . MET A 1 229 ? 6.346 19.351 64.666 1.00 53.51 195 MET A C 1
ATOM 1314 O O . MET A 1 229 ? 5.597 18.394 64.462 1.00 50.90 195 MET A O 1
ATOM 1319 N N . ALA A 1 230 ? 6.644 19.792 65.884 1.00 54.37 196 ALA A N 1
ATOM 1320 C CA . ALA A 1 230 ? 6.128 19.179 67.102 1.00 60.23 196 ALA A CA 1
ATOM 1321 C C . ALA A 1 230 ? 4.621 19.346 67.211 1.00 61.42 196 ALA A C 1
ATOM 1322 O O . ALA A 1 230 ? 3.923 18.459 67.702 1.00 64.53 196 ALA A O 1
ATOM 1324 N N . ALA A 1 231 ? 4.125 20.493 66.756 1.00 58.31 197 ALA A N 1
ATOM 1325 C CA . ALA A 1 231 ? 2.690 20.739 66.725 1.00 59.56 197 ALA A CA 1
ATOM 1326 C C . ALA A 1 231 ? 2.035 19.773 65.749 1.00 61.87 197 ALA A C 1
ATOM 1327 O O . ALA A 1 231 ? 0.999 19.176 66.050 1.00 58.05 197 ALA A O 1
ATOM 1329 N N . ALA A 1 232 ? 2.648 19.628 64.578 1.00 61.19 198 ALA A N 1
ATOM 1330 C CA . ALA A 1 232 ? 2.153 18.709 63.561 1.00 61.23 198 ALA A CA 1
ATOM 1331 C C . ALA A 1 232 ? 2.142 17.266 64.064 1.00 61.75 198 ALA A C 1
ATOM 1332 O O . ALA A 1 232 ? 1.249 16.490 63.726 1.00 64.98 198 ALA A O 1
ATOM 1334 N N . GLN A 1 233 ? 3.137 16.913 64.871 1.00 59.39 199 GLN A N 1
ATOM 1335 C CA . GLN A 1 233 ? 3.253 15.553 65.386 1.00 60.48 199 GLN A CA 1
ATOM 1336 C C . GLN A 1 233 ? 2.464 15.354 66.680 1.00 63.10 199 GLN A C 1
ATOM 1337 O O . GLN A 1 233 ? 2.370 14.239 67.192 1.00 60.92 199 GLN A O 1
ATOM 1343 N N . GLY A 1 234 ? 1.908 16.441 67.207 1.00 63.76 200 GLY A N 1
ATOM 1344 C CA . GLY A 1 234 ? 1.037 16.374 68.367 1.00 56.32 200 GLY A CA 1
ATOM 1345 C C . GLY A 1 234 ? 1.736 16.303 69.713 1.00 55.65 200 GLY A C 1
ATOM 1346 O O . GLY A 1 234 ? 1.080 16.187 70.748 1.00 58.88 200 GLY A O 1
ATOM 1347 N N . PHE A 1 235 ? 3.063 16.370 69.709 1.00 56.47 201 PHE A N 1
ATOM 1348 C CA . PHE A 1 235 ? 3.823 16.366 70.955 1.00 52.67 201 PHE A CA 1
ATOM 1349 C C . PHE A 1 235 ? 3.625 17.679 71.705 1.00 51.40 201 PHE A C 1
ATOM 1350 O O . PHE A 1 235 ? 3.720 17.727 72.931 1.00 51.37 201 PHE A O 1
ATOM 1358 N N . VAL A 1 236 ? 3.355 18.742 70.956 1.00 50.81 202 VAL A N 1
ATOM 1359 C CA . VAL A 1 236 ? 2.778 19.948 71.531 1.00 57.33 202 VAL A CA 1
ATOM 1360 C C . VAL A 1 236 ? 1.296 19.935 71.191 1.00 60.21 202 VAL A C 1
ATOM 1361 O O . VAL A 1 236 ? 0.920 19.974 70.019 1.00 62.53 202 VAL A O 1
ATOM 1365 N N . GLN A 1 237 ? 0.457 19.875 72.219 1.00 64.59 203 GLN A N 1
ATOM 1366 C CA . GLN A 1 237 ? -0.972 19.674 72.024 1.00 63.70 203 GLN A CA 1
ATOM 1367 C C . GLN A 1 237 ? -1.594 20.877 71.323 1.00 60.05 203 GLN A C 1
ATOM 1368 O O . GLN A 1 237 ? -1.084 21.989 71.436 1.00 54.36 203 GLN A O 1
ATOM 1374 N N . PRO A 1 238 ? -2.689 20.657 70.576 1.00 67.23 204 PRO A N 1
ATOM 1375 C CA . PRO A 1 238 ? -3.345 21.767 69.881 1.00 69.97 204 PRO A CA 1
ATOM 1376 C C . PRO A 1 238 ? -3.840 22.839 70.849 1.00 73.68 204 PRO A C 1
ATOM 1377 O O . PRO A 1 238 ? -4.410 22.516 71.893 1.00 71.55 204 PRO A O 1
ATOM 1381 N N . GLY A 1 239 ? -3.624 24.101 70.496 1.00 80.18 205 GLY A N 1
ATOM 1382 C CA . GLY A 1 239 ? -3.906 25.204 71.393 1.00 80.11 205 GLY A CA 1
ATOM 1383 C C . GLY A 1 239 ? -2.718 25.580 72.261 1.00 79.96 205 GLY A C 1
ATOM 1384 O O . GLY A 1 239 ? -2.786 26.535 73.034 1.00 82.08 205 GLY A O 1
ATOM 1385 N N . ASN A 1 240 ? -1.626 24.830 72.133 1.00 73.97 206 ASN A N 1
ATOM 1386 C CA . ASN A 1 240 ? -0.407 25.124 72.880 1.00 68.53 206 ASN A CA 1
ATOM 1387 C C . ASN A 1 240 ? 0.738 25.559 71.972 1.00 67.61 206 ASN A C 1
ATOM 1388 O O . ASN A 1 240 ? 1.811 25.936 72.445 1.00 62.61 206 ASN A O 1
ATOM 1393 N N . GLU A 1 241 ? 0.504 25.502 70.665 1.00 69.61 207 GLU A N 1
ATOM 1394 C CA . GLU A 1 241 ? 1.502 25.913 69.686 1.00 68.54 207 GLU A CA 1
ATOM 1395 C C . GLU A 1 241 ? 1.717 27.424 69.722 1.00 60.49 207 GLU A C 1
ATOM 1396 O O . GLU A 1 241 ? 2.756 27.923 69.294 1.00 62.14 207 GLU A O 1
ATOM 1402 N N . THR A 1 242 ? 0.723 28.145 70.232 1.00 54.49 208 THR A N 1
ATOM 1403 C CA . THR A 1 242 ? 0.739 29.602 70.204 1.00 48.18 208 THR A CA 1
ATOM 1404 C C . THR A 1 242 ? 1.180 30.208 71.534 1.00 41.52 208 THR A C 1
ATOM 1405 O O . THR A 1 242 ? 1.097 31.421 71.723 1.00 46.90 208 THR A O 1
ATOM 1409 N N . ILE A 1 243 ? 1.635 29.365 72.457 1.00 36.45 209 ILE A N 1
ATOM 1410 C CA . ILE A 1 243 ? 2.149 29.845 73.737 1.00 35.73 209 ILE A CA 1
ATOM 1411 C C . ILE A 1 243 ? 3.359 30.741 73.495 1.00 46.47 209 ILE A C 1
ATOM 1412 O O . ILE A 1 243 ? 3.536 31.767 74.155 1.00 54.64 209 ILE A O 1
ATOM 1417 N N . VAL A 1 244 ? 4.174 30.358 72.519 1.00 46.01 210 VAL A N 1
ATOM 1418 C CA . VAL A 1 244 ? 5.342 31.142 72.148 1.00 49.90 210 VAL A CA 1
ATOM 1419 C C . VAL A 1 244 ? 5.152 31.748 70.759 1.00 53.00 210 VAL A C 1
ATOM 1420 O O . VAL A 1 244 ? 4.746 31.064 69.819 1.00 58.25 210 VAL A O 1
ATOM 1424 N N . VAL A 1 245 ? 5.442 33.039 70.640 1.00 49.21 211 VAL A N 1
ATOM 1425 C CA . VAL A 1 245 ? 5.317 33.745 69.369 1.00 51.03 211 VAL A CA 1
ATOM 1426 C C . VAL A 1 245 ? 6.645 34.405 69.038 1.00 54.76 211 VAL A C 1
ATOM 1427 O O . VAL A 1 245 ? 7.445 34.644 69.929 1.00 53.60 211 VAL A O 1
ATOM 1431 N N . SER A 1 246 ? 6.888 34.691 67.765 1.00 62.11 212 SER A N 1
ATOM 1432 C CA . SER A 1 246 ? 8.146 35.318 67.372 1.00 61.70 212 SER A CA 1
ATOM 1433 C C . SER A 1 246 ? 7.939 36.762 66.927 1.00 60.47 212 SER A C 1
ATOM 1434 O O . SER A 1 246 ? 6.840 37.143 66.524 1.00 60.26 212 SER A O 1
ATOM 1437 N N . ALA A 1 247 ? 8.999 37.562 67.000 1.00 60.09 213 ALA A N 1
ATOM 1438 C CA . ALA A 1 247 ? 8.933 38.945 66.535 1.00 61.28 213 ALA A CA 1
ATOM 1439 C C . ALA A 1 247 ? 10.222 39.365 65.836 1.00 67.99 213 ALA A C 1
ATOM 1440 O O . ALA A 1 247 ? 11.321 39.048 66.292 1.00 68.59 213 ALA A O 1
ATOM 1442 N N . GLY A 1 248 ? 10.079 40.080 64.724 1.00 68.98 214 GLY A N 1
ATOM 1443 C CA . GLY A 1 248 ? 11.224 40.576 63.982 1.00 71.40 214 GLY A CA 1
ATOM 1444 C C . GLY A 1 248 ? 11.974 41.679 64.705 1.00 75.79 214 GLY A C 1
ATOM 1445 O O . GLY A 1 248 ? 13.204 41.726 64.674 1.00 78.65 214 GLY A O 1
ATOM 1446 N N . ASP A 1 249 ? 11.232 42.568 65.356 1.00 75.41 215 ASP A N 1
ATOM 1447 C CA . ASP A 1 249 ? 11.828 43.703 66.054 1.00 72.66 215 ASP A CA 1
ATOM 1448 C C . ASP A 1 249 ? 11.335 43.790 67.498 1.00 70.90 215 ASP A C 1
ATOM 1449 O O . ASP A 1 249 ? 10.491 43.001 67.924 1.00 75.77 215 ASP A O 1
ATOM 1454 N N . ALA A 1 250 ? 11.865 44.755 68.243 1.00 67.69 216 ALA A N 1
ATOM 1455 C CA . ALA A 1 250 ? 11.554 44.901 69.663 1.00 67.79 216 ALA A CA 1
ATOM 1456 C C . ALA A 1 250 ? 10.110 45.335 69.904 1.00 67.16 216 ALA A C 1
ATOM 1457 O O . ALA A 1 250 ? 9.400 44.749 70.735 1.00 66.78 216 ALA A O 1
ATOM 1459 N N . GLU A 1 251 ? 9.686 46.369 69.180 1.00 64.16 217 GLU A N 1
ATOM 1460 C CA A GLU A 1 251 ? 8.318 46.861 69.285 0.50 63.25 217 GLU A CA 1
ATOM 1461 C CA B GLU A 1 251 ? 8.318 46.866 69.265 0.50 63.33 217 GLU A CA 1
ATOM 1462 C C . GLU A 1 251 ? 7.338 45.734 68.991 1.00 62.55 217 GLU A C 1
ATOM 1463 O O . GLU A 1 251 ? 6.305 45.617 69.647 1.00 65.69 217 GLU A O 1
ATOM 1474 N N . GLY A 1 252 ? 7.677 44.911 68.002 1.00 62.16 218 GLY A N 1
ATOM 1475 C CA . GLY A 1 252 ? 6.932 43.707 67.686 1.00 62.38 218 GLY A CA 1
ATOM 1476 C C . GLY A 1 252 ? 6.767 42.800 68.891 1.00 63.41 218 GLY A C 1
ATOM 1477 O O . GLY A 1 252 ? 5.674 42.305 69.159 1.00 68.86 218 GLY A O 1
ATOM 1478 N N . ALA A 1 253 ? 7.864 42.578 69.612 1.00 60.25 219 ALA A N 1
ATOM 1479 C CA . ALA A 1 253 ? 7.864 41.699 70.778 1.00 58.20 219 ALA A CA 1
ATOM 1480 C C . ALA A 1 253 ? 6.998 42.253 71.906 1.00 58.88 219 ALA A C 1
ATOM 1481 O O . ALA A 1 253 ? 6.177 41.530 72.483 1.00 65.86 219 ALA A O 1
ATOM 1483 N N . VAL A 1 254 ? 7.177 43.536 72.209 1.00 52.81 220 VAL A N 1
ATOM 1484 C CA . VAL A 1 254 ? 6.403 44.183 73.268 1.00 55.85 220 VAL A CA 1
ATOM 1485 C C . VAL A 1 254 ? 4.919 44.123 72.922 1.00 60.74 220 VAL A C 1
ATOM 1486 O O . VAL A 1 254 ? 4.057 43.852 73.776 1.00 59.37 220 VAL A O 1
ATOM 1490 N N . ARG A 1 255 ? 4.641 44.340 71.642 1.00 61.98 221 ARG A N 1
ATOM 1491 C CA . ARG A 1 255 ? 3.288 44.284 71.127 1.00 66.14 221 ARG A CA 1
ATOM 1492 C C . ARG A 1 255 ? 2.712 42.897 71.327 1.00 62.84 221 ARG A C 1
ATOM 1493 O O . ARG A 1 255 ? 1.585 42.752 71.768 1.00 64.51 221 ARG A O 1
ATOM 1501 N N . ALA A 1 256 ? 3.519 41.882 71.036 1.00 55.68 222 ALA A N 1
ATOM 1502 C CA . ALA A 1 256 ? 3.092 40.494 71.153 1.00 54.47 222 ALA A CA 1
ATOM 1503 C C . ALA A 1 256 ? 2.772 40.141 72.596 1.00 49.98 222 ALA A C 1
ATOM 1504 O O . ALA A 1 256 ? 1.793 39.447 72.871 1.00 49.02 222 ALA A O 1
ATOM 1506 N N . LEU A 1 257 ? 3.601 40.621 73.516 1.00 47.82 223 LEU A N 1
ATOM 1507 C CA . LEU A 1 257 ? 3.367 40.367 74.930 1.00 47.13 223 LEU A CA 1
ATOM 1508 C C . LEU A 1 257 ? 2.103 41.069 75.420 1.00 60.37 223 LEU A C 1
ATOM 1509 O O . LEU A 1 257 ? 1.362 40.523 76.239 1.00 67.65 223 LEU A O 1
ATOM 1514 N N . ARG A 1 258 ? 1.858 42.280 74.925 1.00 62.91 224 ARG A N 1
ATOM 1515 C CA . ARG A 1 258 ? 0.642 43.005 75.294 1.00 65.17 224 ARG A CA 1
ATOM 1516 C C . ARG A 1 258 ? -0.633 42.363 74.725 1.00 65.61 224 ARG A C 1
ATOM 1517 O O . ARG A 1 258 ? -1.666 42.320 75.394 1.00 63.23 224 ARG A O 1
ATOM 1525 N N . GLU A 1 259 ? -0.549 41.872 73.491 1.00 66.36 225 GLU A N 1
ATOM 1526 C CA A GLU A 1 259 ? -1.708 41.314 72.796 0.50 64.19 225 GLU A CA 1
ATOM 1527 C CA B GLU A 1 259 ? -1.695 41.302 72.784 0.50 64.21 225 GLU A CA 1
ATOM 1528 C C . GLU A 1 259 ? -2.080 39.915 73.280 1.00 64.08 225 GLU A C 1
ATOM 1529 O O . GLU A 1 259 ? -3.236 39.506 73.168 1.00 66.68 225 GLU A O 1
ATOM 1540 N N . TYR A 1 260 ? -1.103 39.190 73.814 1.00 49.84 226 TYR A N 1
ATOM 1541 C CA . TYR A 1 260 ? -1.277 37.768 74.099 1.00 50.00 226 TYR A CA 1
ATOM 1542 C C . TYR A 1 260 ? -2.452 37.453 75.019 1.00 50.77 226 TYR A C 1
ATOM 1543 O O . TYR A 1 260 ? -2.633 38.075 76.065 1.00 54.37 226 TYR A O 1
ATOM 1552 N N . LYS A 1 261 ? -3.244 36.469 74.602 1.00 54.88 227 LYS A N 1
ATOM 1553 C CA . LYS A 1 261 ? -4.348 35.952 75.400 1.00 59.80 227 LYS A CA 1
ATOM 1554 C C . LYS A 1 261 ? -4.254 34.425 75.466 1.00 59.07 227 LYS A C 1
ATOM 1555 O O . LYS A 1 261 ? -4.211 33.761 74.433 1.00 60.19 227 LYS A O 1
ATOM 1561 N N . VAL A 1 262 ? -4.225 33.871 76.676 1.00 58.15 228 VAL A N 1
ATOM 1562 C CA . VAL A 1 262 ? -4.022 32.430 76.852 1.00 60.59 228 VAL A CA 1
ATOM 1563 C C . VAL A 1 262 ? -5.115 31.530 76.292 1.00 59.51 228 VAL A C 1
ATOM 1564 O O . VAL A 1 262 ? -4.819 30.508 75.676 1.00 61.08 228 VAL A O 1
ATOM 1568 N N . SER A 1 263 ? -6.371 31.900 76.504 1.00 52.41 229 SER A N 1
ATOM 1569 C CA . SER A 1 263 ? -7.489 31.036 76.147 1.00 54.92 229 SER A CA 1
ATOM 1570 C C . SER A 1 263 ? -7.842 31.138 74.669 1.00 56.17 229 SER A C 1
ATOM 1571 O O . SER A 1 263 ? -8.692 30.396 74.180 1.00 66.12 229 SER A O 1
ATOM 1574 N N . GLU A 1 264 ? -7.186 32.059 73.970 1.00 47.04 230 GLU A N 1
ATOM 1575 C CA . GLU A 1 264 ? -7.517 32.376 72.582 1.00 50.19 230 GLU A CA 1
ATOM 1576 C C . GLU A 1 264 ? -7.455 31.164 71.655 1.00 53.52 230 GLU A C 1
ATOM 1577 O O . GLU A 1 264 ? -8.402 30.892 70.914 1.00 59.75 230 GLU A O 1
ATOM 1583 N N . ALA A 1 265 ? -6.342 30.437 71.702 1.00 49.61 231 ALA A N 1
ATOM 1584 C CA . ALA A 1 265 ? -6.153 29.279 70.838 1.00 47.37 231 ALA A CA 1
ATOM 1585 C C . ALA A 1 265 ? -7.159 28.189 71.185 1.00 43.38 231 ALA A C 1
ATOM 1586 O O . ALA A 1 265 ? -7.773 27.587 70.300 1.00 45.91 231 ALA A O 1
ATOM 1588 N N . THR A 1 266 ? -7.334 27.957 72.482 1.00 39.28 232 THR A N 1
ATOM 1589 C CA . THR A 1 266 ? -8.286 26.967 72.966 1.00 38.59 232 THR A CA 1
ATOM 1590 C C . THR A 1 266 ? -9.704 27.374 72.580 1.00 39.02 232 THR A C 1
ATOM 1591 O O . THR A 1 266 ? -10.537 26.522 72.273 1.00 40.96 232 THR A O 1
ATOM 1595 N N . PHE A 1 267 ? -9.972 28.677 72.595 1.00 40.73 233 PHE A N 1
ATOM 1596 C CA . PHE A 1 267 ? -11.268 29.194 72.171 1.00 43.96 233 PHE A CA 1
ATOM 1597 C C . PHE A 1 267 ? -11.493 28.864 70.701 1.00 52.15 233 PHE A C 1
ATOM 1598 O O . PHE A 1 267 ? -12.538 28.326 70.336 1.00 55.42 233 PHE A O 1
ATOM 1606 N N . LYS A 1 268 ? -10.508 29.180 69.863 1.00 55.74 234 LYS A N 1
ATOM 1607 C CA . LYS A 1 268 ? -10.619 28.907 68.434 1.00 58.91 234 LYS A CA 1
ATOM 1608 C C . LYS A 1 268 ? -10.830 27.423 68.166 1.00 56.44 234 LYS A C 1
ATOM 1609 O O . LYS A 1 268 ? -11.604 27.050 67.285 1.00 56.82 234 LYS A O 1
ATOM 1615 N N . LEU A 1 269 ? -10.137 26.583 68.925 1.00 59.49 235 LEU A N 1
ATOM 1616 C CA . LEU A 1 269 ? -10.263 25.136 68.772 1.00 60.51 235 LEU A CA 1
ATOM 1617 C C . LEU A 1 269 ? -11.623 24.581 69.208 1.00 61.11 235 LEU A C 1
ATOM 1618 O O . LEU A 1 269 ? -12.219 23.765 68.505 1.00 64.78 235 LEU A O 1
ATOM 1623 N N . GLU A 1 270 ? -12.109 25.020 70.366 1.00 55.98 236 GLU A N 1
ATOM 1624 C CA . GLU A 1 270 ? -13.230 24.351 71.031 1.00 53.48 236 GLU A CA 1
ATOM 1625 C C . GLU A 1 270 ? -14.594 25.035 70.936 1.00 52.57 236 GLU A C 1
ATOM 1626 O O . GLU A 1 270 ? -15.614 24.389 71.180 1.00 47.10 236 GLU A O 1
ATOM 1632 N N . TRP A 1 271 ? -14.626 26.323 70.601 1.00 53.82 237 TRP A N 1
ATOM 1633 C CA . TRP A 1 271 ? -15.883 27.069 70.630 1.00 46.82 237 TRP A CA 1
ATOM 1634 C C . TRP A 1 271 ? -16.884 26.453 69.663 1.00 44.46 237 TRP A C 1
ATOM 1635 O O . TRP A 1 271 ? -18.072 26.346 69.964 1.00 44.74 237 TRP A O 1
ATOM 1646 N N . GLY A 1 272 ? -16.391 26.051 68.497 1.00 48.76 238 GLY A N 1
ATOM 1647 C CA . GLY A 1 272 ? -17.213 25.400 67.496 1.00 48.33 238 GLY A CA 1
ATOM 1648 C C . GLY A 1 272 ? -17.767 24.069 67.970 1.00 51.97 238 GLY A C 1
ATOM 1649 O O . GLY A 1 272 ? -18.746 23.571 67.418 1.00 51.92 238 GLY A O 1
ATOM 1650 N N . ARG A 1 273 ? -17.146 23.488 68.994 1.00 53.33 239 ARG A N 1
ATOM 1651 C CA . ARG A 1 273 ? -17.626 22.226 69.542 1.00 57.97 239 ARG A CA 1
ATOM 1652 C C . ARG A 1 273 ? -18.270 22.409 70.915 1.00 60.82 239 ARG A C 1
ATOM 1653 O O . ARG A 1 273 ? -18.792 21.454 71.493 1.00 55.29 239 ARG A O 1
ATOM 1661 N N . GLN A 1 274 ? -18.187 23.631 71.440 1.00 65.06 240 GLN A N 1
ATOM 1662 C CA . GLN A 1 274 ? -18.795 24.009 72.719 1.00 63.70 240 GLN A CA 1
ATOM 1663 C C . GLN A 1 274 ? -18.192 23.237 73.889 1.00 60.95 240 GLN A C 1
ATOM 1664 O O . GLN A 1 274 ? -16.980 23.254 74.103 1.00 62.21 240 GLN A O 1
ATOM 1670 N N . PRO B 1 58 ? 29.167 -1.375 88.132 1.00 114.26 24 PRO B N 1
ATOM 1671 C CA . PRO B 1 58 ? 28.083 -0.408 87.928 1.00 110.37 24 PRO B CA 1
ATOM 1672 C C . PRO B 1 58 ? 27.549 -0.407 86.498 1.00 106.88 24 PRO B C 1
ATOM 1673 O O . PRO B 1 58 ? 28.264 -0.026 85.571 1.00 106.28 24 PRO B O 1
ATOM 1677 N N . ARG B 1 59 ? 26.303 -0.831 86.323 1.00 101.17 25 ARG B N 1
ATOM 1678 C CA . ARG B 1 59 ? 25.693 -0.828 84.998 1.00 94.39 25 ARG B CA 1
ATOM 1679 C C . ARG B 1 59 ? 25.429 0.569 84.454 1.00 83.90 25 ARG B C 1
ATOM 1680 O O . ARG B 1 59 ? 25.220 1.525 85.203 1.00 85.81 25 ARG B O 1
ATOM 1688 N N . ALA B 1 60 ? 25.451 0.663 83.129 1.00 72.52 26 ALA B N 1
ATOM 1689 C CA . ALA B 1 60 ? 25.177 1.909 82.435 1.00 65.70 26 ALA B CA 1
ATOM 1690 C C . ALA B 1 60 ? 23.710 2.265 82.576 1.00 66.08 26 ALA B C 1
ATOM 1691 O O . ALA B 1 60 ? 22.842 1.393 82.557 1.00 63.55 26 ALA B O 1
ATOM 1693 N N . LYS B 1 61 ? 23.441 3.554 82.729 1.00 60.82 27 LYS B N 1
ATOM 1694 C CA . LYS B 1 61 ? 22.080 4.030 82.869 1.00 60.63 27 LYS B CA 1
ATOM 1695 C C . LYS B 1 61 ? 21.792 5.142 81.880 1.00 61.23 27 LYS B C 1
ATOM 1696 O O . LYS B 1 61 ? 22.540 6.114 81.785 1.00 58.16 27 LYS B O 1
ATOM 1702 N N . ILE B 1 62 ? 20.693 5.001 81.152 1.00 61.09 28 ILE B N 1
ATOM 1703 C CA . ILE B 1 62 ? 20.290 6.033 80.214 1.00 56.91 28 ILE B CA 1
ATOM 1704 C C . ILE B 1 62 ? 18.945 6.627 80.600 1.00 54.01 28 ILE B C 1
ATOM 1705 O O . ILE B 1 62 ? 17.967 5.904 80.793 1.00 57.33 28 ILE B O 1
ATOM 1710 N N . CYS B 1 63 ? 18.900 7.949 80.724 1.00 49.53 29 CYS B N 1
ATOM 1711 C CA . CYS B 1 63 ? 17.636 8.627 80.956 1.00 49.32 29 CYS B CA 1
ATOM 1712 C C . CYS B 1 63 ? 17.049 9.043 79.621 1.00 49.24 29 CYS B C 1
ATOM 1713 O O . CYS B 1 63 ? 17.682 9.767 78.853 1.00 52.51 29 CYS B O 1
ATOM 1716 N N . VAL B 1 64 ? 15.836 8.584 79.346 1.00 49.78 30 VAL B N 1
ATOM 1717 C CA . VAL B 1 64 ? 15.197 8.895 78.078 1.00 61.43 30 VAL B CA 1
ATOM 1718 C C . VAL B 1 64 ? 14.131 9.970 78.243 1.00 62.01 30 VAL B C 1
ATOM 1719 O O . VAL B 1 64 ? 13.147 9.783 78.959 1.00 60.75 30 VAL B O 1
ATOM 1723 N N . PHE B 1 65 ? 14.336 11.097 77.571 1.00 60.13 31 PHE B N 1
ATOM 1724 C CA . PHE B 1 65 ? 13.366 12.179 77.586 1.00 57.73 31 PHE B CA 1
ATOM 1725 C C . PHE B 1 65 ? 12.480 12.024 76.354 1.00 53.08 31 PHE B C 1
ATOM 1726 O O . PHE B 1 65 ? 12.967 12.082 75.226 1.00 55.70 31 PHE B O 1
ATOM 1734 N N . CYS B 1 66 ? 11.181 11.838 76.563 1.00 52.18 32 CYS B N 1
ATOM 1735 C CA . CYS B 1 66 ? 10.262 11.633 75.444 1.00 57.22 32 CYS B CA 1
ATOM 1736 C C . CYS B 1 66 ? 8.823 11.999 75.784 1.00 50.39 32 CYS B C 1
ATOM 1737 O O . CYS B 1 66 ? 8.480 12.199 76.949 1.00 49.30 32 CYS B O 1
ATOM 1740 N N . GLY B 1 67 ? 7.984 12.074 74.755 1.00 52.29 33 GLY B N 1
ATOM 1741 C CA . GLY B 1 67 ? 6.610 12.514 74.913 1.00 55.00 33 GLY B CA 1
ATOM 1742 C C . GLY B 1 67 ? 5.687 11.591 75.686 1.00 59.90 33 GLY B C 1
ATOM 1743 O O . GLY B 1 67 ? 5.806 10.368 75.620 1.00 65.17 33 GLY B O 1
ATOM 1744 N N . SER B 1 68 ? 4.769 12.194 76.437 1.00 60.55 34 SER B N 1
ATOM 1745 C CA . SER B 1 68 ? 3.693 11.460 77.090 1.00 61.45 34 SER B CA 1
ATOM 1746 C C . SER B 1 68 ? 2.702 10.964 76.045 1.00 58.08 34 SER B C 1
ATOM 1747 O O . SER B 1 68 ? 2.051 9.938 76.225 1.00 59.98 34 SER B O 1
ATOM 1750 N N . SER B 1 69 ? 2.575 11.729 74.966 1.00 59.05 35 SER B N 1
ATOM 1751 C CA . SER B 1 69 ? 1.759 11.344 73.822 1.00 58.87 35 SER B CA 1
ATOM 1752 C C . SER B 1 69 ? 2.513 10.365 72.924 1.00 63.09 35 SER B C 1
ATOM 1753 O O . SER B 1 69 ? 3.740 10.282 72.977 1.00 65.76 35 SER B O 1
ATOM 1756 N N . GLY B 1 70 ? 1.772 9.621 72.110 1.00 69.42 36 GLY B N 1
ATOM 1757 C CA . GLY B 1 70 ? 2.361 8.632 71.225 1.00 69.16 36 GLY B CA 1
ATOM 1758 C C . GLY B 1 70 ? 3.053 9.203 69.999 1.00 67.02 36 GLY B C 1
ATOM 1759 O O . GLY B 1 70 ? 4.053 8.656 69.535 1.00 67.64 36 GLY B O 1
ATOM 1760 N N . GLY B 1 71 ? 2.523 10.301 69.471 1.00 63.41 37 GLY B N 1
ATOM 1761 C CA . GLY B 1 71 ? 3.047 10.872 68.243 1.00 60.40 37 GLY B CA 1
ATOM 1762 C C . GLY B 1 71 ? 2.227 10.462 67.036 1.00 59.99 37 GLY B C 1
ATOM 1763 O O . GLY B 1 71 ? 1.733 9.336 66.968 1.00 63.25 37 GLY B O 1
ATOM 1764 N N . ALA B 1 72 ? 2.075 11.378 66.084 1.00 57.30 38 ALA B N 1
ATOM 1765 C CA . ALA B 1 72 ? 1.222 11.142 64.924 1.00 55.32 38 ALA B CA 1
ATOM 1766 C C . ALA B 1 72 ? 1.726 9.983 64.070 1.00 57.82 38 ALA B C 1
ATOM 1767 O O . ALA B 1 72 ? 1.001 9.016 63.834 1.00 65.93 38 ALA B O 1
ATOM 1769 N N . SER B 1 73 ? 2.967 10.083 63.608 1.00 57.34 39 SER B N 1
ATOM 1770 C CA . SER B 1 73 ? 3.580 9.002 62.846 1.00 62.14 39 SER B CA 1
ATOM 1771 C C . SER B 1 73 ? 3.908 7.815 63.752 1.00 63.30 39 SER B C 1
ATOM 1772 O O . SER B 1 73 ? 4.325 8.003 64.895 1.00 63.94 39 SER B O 1
ATOM 1775 N N . PRO B 1 74 ? 3.716 6.587 63.243 1.00 73.61 40 PRO B N 1
ATOM 1776 C CA . PRO B 1 74 ? 4.017 5.357 63.991 1.00 75.99 40 PRO B CA 1
ATOM 1777 C C . PRO B 1 74 ? 5.515 5.185 64.244 1.00 75.55 40 PRO B C 1
ATOM 1778 O O . PRO B 1 74 ? 5.934 4.408 65.118 1.00 79.68 40 PRO B O 1
ATOM 1782 N N . ALA B 1 75 ? 6.310 5.923 63.475 1.00 70.66 41 ALA B N 1
ATOM 1783 C CA . ALA B 1 75 ? 7.763 5.823 63.514 1.00 72.62 41 ALA B CA 1
ATOM 1784 C C . ALA B 1 75 ? 8.320 6.163 64.890 1.00 75.27 41 ALA B C 1
ATOM 1785 O O . ALA B 1 75 ? 9.328 5.601 65.306 1.00 79.16 41 ALA B O 1
ATOM 1787 N N . HIS B 1 76 ? 7.683 7.105 65.579 1.00 66.58 42 HIS B N 1
ATOM 1788 C CA . HIS B 1 76 ? 8.119 7.492 66.918 1.00 64.62 42 HIS B CA 1
ATOM 1789 C C . HIS B 1 76 ? 7.936 6.350 67.913 1.00 65.57 42 HIS B C 1
ATOM 1790 O O . HIS B 1 76 ? 8.835 6.051 68.701 1.00 71.40 42 HIS B O 1
ATOM 1797 N N . MET B 1 77 ? 6.770 5.711 67.866 1.00 67.10 43 MET B N 1
ATOM 1798 C CA . MET B 1 77 ? 6.477 4.589 68.752 1.00 70.08 43 MET B CA 1
ATOM 1799 C C . MET B 1 77 ? 7.399 3.406 68.457 1.00 68.69 43 MET B C 1
ATOM 1800 O O . MET B 1 77 ? 7.939 2.773 69.380 1.00 69.25 43 MET B O 1
ATOM 1805 N N . GLU B 1 78 ? 7.594 3.121 67.171 1.00 70.05 44 GLU B N 1
ATOM 1806 C CA . GLU B 1 78 ? 8.512 2.051 66.786 1.00 75.05 44 GLU B CA 1
ATOM 1807 C C . GLU B 1 78 ? 9.932 2.363 67.256 1.00 71.80 44 GLU B C 1
ATOM 1808 O O . GLU B 1 78 ? 10.660 1.469 67.689 1.00 69.94 44 GLU B O 1
ATOM 1814 N N . ALA B 1 79 ? 10.318 3.632 67.167 1.00 69.74 45 ALA B N 1
ATOM 1815 C CA . ALA B 1 79 ? 11.621 4.082 67.647 1.00 71.55 45 ALA B CA 1
ATOM 1816 C C . ALA B 1 79 ? 11.748 3.882 69.152 1.00 71.37 45 ALA B C 1
ATOM 1817 O O . ALA B 1 79 ? 12.823 3.547 69.651 1.00 65.42 45 ALA B O 1
ATOM 1819 N N . ALA B 1 80 ? 10.652 4.102 69.872 1.00 73.32 46 ALA B N 1
ATOM 1820 C CA . ALA B 1 80 ? 10.631 3.843 71.305 1.00 73.86 46 ALA B CA 1
ATOM 1821 C C . ALA B 1 80 ? 10.874 2.360 71.569 1.00 75.88 46 ALA B C 1
ATOM 1822 O O . ALA B 1 80 ? 11.700 1.993 72.420 1.00 78.62 46 ALA B O 1
ATOM 1824 N N . ARG B 1 81 ? 10.177 1.512 70.813 1.00 76.71 47 ARG B N 1
ATOM 1825 C CA . ARG B 1 81 ? 10.344 0.065 70.955 1.00 81.06 47 ARG B CA 1
ATOM 1826 C C . ARG B 1 81 ? 11.778 -0.378 70.705 1.00 84.15 47 ARG B C 1
ATOM 1827 O O . ARG B 1 81 ? 12.356 -1.125 71.496 1.00 86.52 47 ARG B O 1
ATOM 1835 N N . GLN B 1 82 ? 12.342 0.082 69.597 1.00 83.67 48 GLN B N 1
ATOM 1836 C CA . GLN B 1 82 ? 13.699 -0.278 69.225 1.00 90.73 48 GLN B CA 1
ATOM 1837 C C . GLN B 1 82 ? 14.702 0.238 70.251 1.00 83.08 48 GLN B C 1
ATOM 1838 O O . GLN B 1 82 ? 15.655 -0.457 70.576 1.00 81.69 48 GLN B O 1
ATOM 1844 N N . LEU B 1 83 ? 14.494 1.451 70.757 1.00 73.97 49 LEU B N 1
ATOM 1845 C CA . LEU B 1 83 ? 15.375 1.988 71.790 1.00 68.03 49 LEU B CA 1
ATOM 1846 C C . LEU B 1 83 ? 15.329 1.105 73.032 1.00 68.33 49 LEU B C 1
ATOM 1847 O O . LEU B 1 83 ? 16.367 0.812 73.642 1.00 66.41 49 LEU B O 1
ATOM 1852 N N . GLY B 1 84 ? 14.128 0.656 73.387 1.00 69.94 50 GLY B N 1
ATOM 1853 C CA . GLY B 1 84 ? 13.982 -0.246 74.515 1.00 71.53 50 GLY B CA 1
ATOM 1854 C C . GLY B 1 84 ? 14.714 -1.559 74.296 1.00 74.48 50 GLY B C 1
ATOM 1855 O O . GLY B 1 84 ? 15.398 -2.068 75.192 1.00 70.40 50 GLY B O 1
ATOM 1856 N N . ARG B 1 85 ? 14.586 -2.091 73.084 1.00 77.38 51 ARG B N 1
ATOM 1857 C CA . ARG B 1 85 ? 15.202 -3.363 72.717 1.00 85.25 51 ARG B CA 1
ATOM 1858 C C . ARG B 1 85 ? 16.727 -3.285 72.756 1.00 85.78 51 ARG B C 1
ATOM 1859 O O . ARG B 1 85 ? 17.391 -4.175 73.288 1.00 86.16 51 ARG B O 1
ATOM 1867 N N . VAL B 1 86 ? 17.275 -2.216 72.187 1.00 81.74 52 VAL B N 1
ATOM 1868 C CA . VAL B 1 86 ? 18.718 -2.018 72.133 1.00 82.73 52 VAL B CA 1
ATOM 1869 C C . VAL B 1 86 ? 19.283 -1.772 73.525 1.00 78.93 52 VAL B C 1
ATOM 1870 O O . VAL B 1 86 ? 20.344 -2.297 73.869 1.00 79.50 52 VAL B O 1
ATOM 1874 N N . MET B 1 87 ? 18.576 -0.980 74.328 1.00 74.26 53 MET B N 1
ATOM 1875 C CA . MET B 1 87 ? 19.037 -0.723 75.689 1.00 75.25 53 MET B CA 1
ATOM 1876 C C . MET B 1 87 ? 19.037 -2.005 76.512 1.00 73.78 53 MET B C 1
ATOM 1877 O O . MET B 1 87 ? 19.991 -2.284 77.241 1.00 70.31 53 MET B O 1
ATOM 1882 N N . ALA B 1 88 ? 17.965 -2.781 76.394 1.00 71.35 54 ALA B N 1
ATOM 1883 C CA . ALA B 1 88 ? 17.861 -4.038 77.128 1.00 74.81 54 ALA B CA 1
ATOM 1884 C C . ALA B 1 88 ? 18.912 -5.053 76.680 1.00 75.87 54 ALA B C 1
ATOM 1885 O O . ALA B 1 88 ? 19.467 -5.785 77.500 1.00 76.93 54 ALA B O 1
ATOM 1887 N N . GLU B 1 89 ? 19.173 -5.096 75.377 1.00 81.13 55 GLU B N 1
ATOM 1888 C CA . GLU B 1 89 ? 20.129 -6.041 74.807 1.00 91.23 55 GLU B CA 1
ATOM 1889 C C . GLU B 1 89 ? 21.543 -5.793 75.324 1.00 95.30 55 GLU B C 1
ATOM 1890 O O . GLU B 1 89 ? 22.321 -6.730 75.511 1.00 94.81 55 GLU B O 1
ATOM 1896 N N . ASN B 1 90 ? 21.871 -4.525 75.550 1.00 67.82 56 ASN B N 1
ATOM 1897 C CA . ASN B 1 90 ? 23.197 -4.146 76.025 1.00 67.78 56 ASN B CA 1
ATOM 1898 C C . ASN B 1 90 ? 23.261 -4.034 77.546 1.00 67.08 56 ASN B C 1
ATOM 1899 O O . ASN B 1 90 ? 24.233 -3.512 78.094 1.00 65.59 56 ASN B O 1
ATOM 1904 N N . ASN B 1 91 ? 22.218 -4.521 78.215 1.00 70.13 57 ASN B N 1
ATOM 1905 C CA . ASN B 1 91 ? 22.111 -4.465 79.673 1.00 72.64 57 ASN B CA 1
ATOM 1906 C C . ASN B 1 91 ? 22.247 -3.049 80.218 1.00 70.48 57 ASN B C 1
ATOM 1907 O O . ASN B 1 91 ? 22.932 -2.818 81.214 1.00 76.38 57 ASN B O 1
ATOM 1912 N N . ILE B 1 92 ? 21.590 -2.104 79.557 1.00 64.35 58 ILE B N 1
ATOM 1913 C CA . ILE B 1 92 ? 21.564 -0.722 80.018 1.00 61.47 58 ILE B CA 1
ATOM 1914 C C . ILE B 1 92 ? 20.259 -0.408 80.743 1.00 59.21 58 ILE B C 1
ATOM 1915 O O . ILE B 1 92 ? 19.174 -0.572 80.187 1.00 54.47 58 ILE B O 1
ATOM 1920 N N . ASP B 1 93 ? 20.372 0.041 81.989 1.00 60.08 59 ASP B N 1
ATOM 1921 C CA . ASP B 1 93 ? 19.197 0.355 82.790 1.00 58.55 59 ASP B CA 1
ATOM 1922 C C . ASP B 1 93 ? 18.562 1.672 82.354 1.00 55.20 59 ASP B C 1
ATOM 1923 O O . ASP B 1 93 ? 19.231 2.552 81.804 1.00 54.39 59 ASP B O 1
ATOM 1928 N N . LEU B 1 94 ? 17.266 1.803 82.618 1.00 51.73 60 LEU B N 1
ATOM 1929 C CA . LEU B 1 94 ? 16.497 2.929 82.110 1.00 53.58 60 LEU B CA 1
ATOM 1930 C C . LEU B 1 94 ? 16.035 3.869 83.216 1.00 55.48 60 LEU B C 1
ATOM 1931 O O . LEU B 1 94 ? 15.555 3.433 84.262 1.00 62.05 60 LEU B O 1
ATOM 1936 N N . VAL B 1 95 ? 16.190 5.164 82.969 1.00 54.19 61 VAL B N 1
ATOM 1937 C CA . VAL B 1 95 ? 15.630 6.193 83.830 1.00 57.14 61 VAL B CA 1
ATOM 1938 C C . VAL B 1 95 ? 14.657 7.024 83.001 1.00 57.54 61 VAL B C 1
ATOM 1939 O O . VAL B 1 95 ? 14.992 7.452 81.898 1.00 58.38 61 VAL B O 1
ATOM 1943 N N . TYR B 1 96 ? 13.445 7.235 83.504 1.00 57.56 62 TYR B N 1
ATOM 1944 C CA . TYR B 1 96 ? 12.459 7.976 82.726 1.00 56.25 62 TYR B CA 1
ATOM 1945 C C . TYR B 1 96 ? 11.400 8.649 83.597 1.00 53.81 62 TYR B C 1
ATOM 1946 O O . TYR B 1 96 ? 11.376 8.470 84.816 1.00 52.92 62 TYR B O 1
ATOM 1955 N N . GLY B 1 97 ? 10.531 9.427 82.956 1.00 51.59 63 GLY B N 1
ATOM 1956 C CA . GLY B 1 97 ? 9.552 10.244 83.652 1.00 48.14 63 GLY B CA 1
ATOM 1957 C C . GLY B 1 97 ? 8.522 9.510 84.491 1.00 50.91 63 GLY B C 1
ATOM 1958 O O . GLY B 1 97 ? 7.918 10.100 85.385 1.00 57.97 63 GLY B O 1
ATOM 1959 N N . GLY B 1 98 ? 8.314 8.228 84.211 1.00 49.52 64 GLY B N 1
ATOM 1960 C CA . GLY B 1 98 ? 7.386 7.432 84.995 1.00 55.72 64 GLY B CA 1
ATOM 1961 C C . GLY B 1 98 ? 5.984 7.286 84.431 1.00 60.76 64 GLY B C 1
ATOM 1962 O O . GLY B 1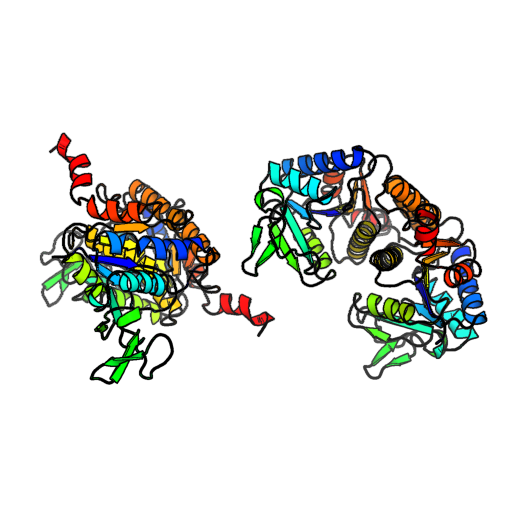 98 ? 5.071 6.863 85.140 1.00 67.05 64 GLY B O 1
ATOM 1963 N N . GLY B 1 99 ? 5.804 7.622 83.158 1.00 57.36 65 GLY B N 1
ATOM 1964 C CA . GLY B 1 99 ? 4.501 7.497 82.529 1.00 56.57 65 GLY B CA 1
ATOM 1965 C C . GLY B 1 99 ? 4.235 6.098 82.003 1.00 64.85 65 GLY B C 1
ATOM 1966 O O . GLY B 1 99 ? 5.165 5.318 81.796 1.00 67.11 65 GLY B O 1
A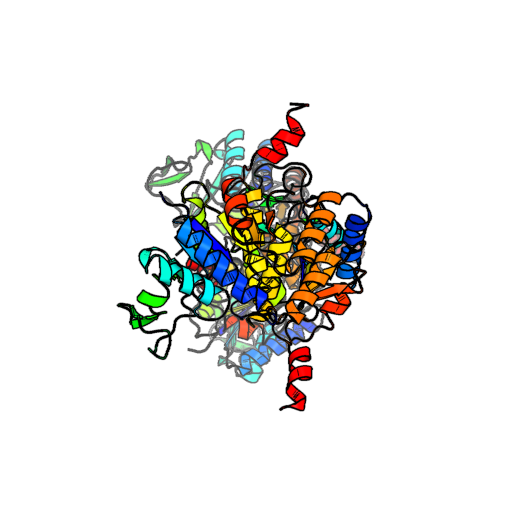TOM 1967 N N . THR B 1 100 ? 2.962 5.779 81.790 1.00 64.91 66 THR B N 1
ATOM 1968 C CA . THR B 1 100 ? 2.581 4.504 81.187 1.00 68.41 66 THR B CA 1
ATOM 1969 C C . THR B 1 100 ? 2.000 4.720 79.798 1.00 65.87 66 THR B C 1
ATOM 1970 O O . THR B 1 100 ? 1.583 3.773 79.131 1.00 67.19 66 THR B O 1
ATOM 1974 N N . VAL B 1 101 ? 1.974 5.978 79.373 1.00 61.05 67 VAL B N 1
ATOM 1975 C CA . VAL B 1 101 ? 1.341 6.354 78.118 1.00 63.15 67 VAL B CA 1
ATOM 1976 C C . VAL B 1 101 ? 2.361 7.003 77.190 1.00 63.09 67 VAL B C 1
ATOM 1977 O O . VAL B 1 101 ? 3.223 7.758 77.638 1.00 69.82 67 VAL B O 1
ATOM 1981 N N . GLY B 1 102 ? 2.266 6.706 75.899 1.00 58.86 68 GLY B N 1
ATOM 1982 C CA . GLY B 1 102 ? 3.143 7.324 74.925 1.00 58.57 68 GLY B CA 1
ATOM 1983 C C . GLY B 1 102 ? 4.518 6.693 74.866 1.00 60.25 68 GLY B C 1
ATOM 1984 O O . GLY B 1 102 ? 4.714 5.560 75.307 1.00 55.69 68 GLY B O 1
ATOM 1985 N N . LEU B 1 103 ? 5.466 7.435 74.300 1.00 55.01 69 LEU B N 1
ATOM 1986 C CA . LEU B 1 103 ? 6.840 6.973 74.136 1.00 52.21 69 LEU B CA 1
ATOM 1987 C C . LEU B 1 103 ? 7.484 6.540 75.457 1.00 57.88 69 LEU B C 1
ATOM 1988 O O . LEU B 1 103 ? 8.214 5.548 75.498 1.00 63.50 69 LEU B O 1
ATOM 1993 N N . MET B 1 104 ? 7.209 7.283 76.528 1.00 57.28 70 MET B N 1
ATOM 1994 C CA . MET B 1 104 ? 7.740 6.970 77.857 1.00 57.98 70 MET B CA 1
ATOM 1995 C C . MET B 1 104 ? 7.307 5.577 78.290 1.00 57.62 70 MET B C 1
ATOM 1996 O O . MET B 1 104 ? 8.131 4.693 78.590 1.00 61.38 70 MET B O 1
ATOM 2001 N N . GLY B 1 105 ? 5.990 5.398 78.294 1.00 65.24 71 GLY B N 1
ATOM 2002 C CA . GLY B 1 105 ? 5.363 4.157 78.689 1.00 66.43 71 GLY B CA 1
ATOM 2003 C C . GLY B 1 105 ? 5.854 3.036 77.815 1.00 65.30 71 GLY B C 1
ATOM 2004 O O . GLY B 1 105 ? 6.002 1.917 78.277 1.00 64.70 71 GLY B O 1
ATOM 2005 N N . GLU B 1 106 ? 6.092 3.336 76.544 1.00 64.01 72 GLU B N 1
ATOM 2006 C CA . GLU B 1 106 ? 6.541 2.322 75.603 1.00 67.02 72 GLU B CA 1
ATOM 2007 C C . GLU B 1 106 ? 7.960 1.835 75.897 1.00 70.20 72 GLU B C 1
ATOM 2008 O O . GLU B 1 106 ? 8.199 0.626 75.985 1.00 70.79 72 GLU B O 1
ATOM 2014 N N . VAL B 1 107 ? 8.896 2.773 76.045 1.00 66.02 73 VAL B N 1
ATOM 2015 C CA . VAL B 1 107 ? 10.281 2.416 76.342 1.00 67.72 73 VAL B CA 1
ATOM 2016 C C . VAL B 1 107 ? 10.339 1.637 77.649 1.00 66.70 73 VAL B C 1
ATOM 2017 O O . VAL B 1 107 ? 10.961 0.566 77.726 1.00 70.77 73 VAL B O 1
ATOM 2021 N N . ALA B 1 108 ? 9.652 2.165 78.661 1.00 64.06 74 ALA B N 1
ATOM 2022 C CA . ALA B 1 108 ? 9.605 1.497 79.957 1.00 63.77 74 ALA B CA 1
ATOM 2023 C C . ALA B 1 108 ? 9.045 0.082 79.817 1.00 65.78 74 ALA B C 1
ATOM 2024 O O . ALA B 1 108 ? 9.568 -0.868 80.406 1.00 56.16 74 ALA B O 1
ATOM 2026 N N . ARG B 1 109 ? 8.000 -0.044 79.005 1.00 69.94 75 ARG B N 1
ATOM 2027 C CA . ARG B 1 109 ? 7.286 -1.302 78.830 1.00 67.78 75 ARG B CA 1
ATOM 2028 C C . ARG B 1 109 ? 8.164 -2.363 78.183 1.00 71.26 75 ARG B C 1
ATOM 2029 O O . ARG B 1 109 ? 8.227 -3.495 78.660 1.00 74.06 75 ARG B O 1
ATOM 2037 N N . THR B 1 110 ? 8.845 -1.998 77.101 1.00 72.12 76 THR B N 1
ATOM 2038 C CA . THR B 1 110 ? 9.701 -2.956 76.411 1.00 76.61 76 THR B CA 1
ATOM 2039 C C . THR B 1 110 ? 10.927 -3.320 77.250 1.00 74.59 76 THR B C 1
ATOM 2040 O O . THR B 1 110 ? 11.259 -4.510 77.394 1.00 78.31 76 THR B O 1
ATOM 2044 N N . VAL B 1 111 ? 11.586 -2.308 77.820 1.00 70.86 77 VAL B N 1
ATOM 2045 C CA . VAL B 1 111 ? 12.780 -2.569 78.625 1.00 71.07 77 VAL B CA 1
ATOM 2046 C C . VAL B 1 111 ? 12.444 -3.471 79.807 1.00 67.22 77 VAL B C 1
ATOM 2047 O O . VAL B 1 111 ? 13.179 -4.414 80.110 1.00 62.31 77 VAL B O 1
ATOM 2051 N N . CYS B 1 112 ? 11.319 -3.195 80.459 1.00 73.24 78 CYS B N 1
ATOM 2052 C CA . CYS B 1 112 ? 10.875 -4.023 81.575 1.00 74.73 78 CYS B CA 1
ATOM 2053 C C . CYS B 1 112 ? 10.452 -5.410 81.109 1.00 75.22 78 CYS B C 1
ATOM 2054 O O . CYS B 1 112 ? 10.592 -6.387 81.846 1.00 72.76 78 CYS B O 1
ATOM 2057 N N . SER B 1 113 ? 9.929 -5.494 79.890 1.00 77.94 79 SER B N 1
ATOM 2058 C CA . SER B 1 113 ? 9.510 -6.777 79.343 1.00 78.95 79 SER B CA 1
ATOM 2059 C C . SER B 1 113 ? 10.719 -7.681 79.170 1.00 80.44 79 SER B C 1
ATOM 2060 O O . SER B 1 113 ? 10.679 -8.862 79.522 1.00 80.48 79 SER B O 1
ATOM 2063 N N . ILE B 1 114 ? 11.797 -7.127 78.625 1.00 79.47 80 ILE B N 1
ATOM 2064 C CA . ILE B 1 114 ? 13.014 -7.913 78.428 1.00 78.35 80 ILE B CA 1
ATOM 2065 C C . ILE B 1 114 ? 13.810 -8.203 79.713 1.00 80.39 80 ILE B C 1
ATOM 2066 O O . ILE B 1 114 ? 14.195 -9.348 79.951 1.00 82.56 80 ILE B O 1
ATOM 2071 N N . ASN B 1 115 ? 14.049 -7.191 80.546 1.00 78.17 81 ASN B N 1
ATOM 2072 C CA . ASN B 1 115 ? 14.979 -7.359 81.666 1.00 68.69 81 ASN B CA 1
ATOM 2073 C C . ASN B 1 115 ? 14.395 -7.250 83.077 1.00 67.74 81 ASN B C 1
ATOM 2074 O O . ASN B 1 115 ? 15.143 -7.257 84.054 1.00 66.39 81 ASN B O 1
ATOM 2079 N N . GLY B 1 116 ? 13.075 -7.148 83.196 1.00 64.60 82 GLY B N 1
ATOM 2080 C CA . GLY B 1 116 ? 12.456 -7.140 84.511 1.00 69.21 82 GLY B CA 1
ATOM 2081 C C . GLY B 1 116 ? 12.330 -5.772 85.156 1.00 77.34 82 GLY B C 1
ATOM 2082 O O . GLY B 1 116 ? 12.831 -4.782 84.624 1.00 74.81 82 GLY B O 1
ATOM 2083 N N . PRO B 1 117 ? 11.649 -5.712 86.311 1.00 81.29 83 PRO B N 1
ATOM 2084 C CA . PRO B 1 117 ? 11.358 -4.472 87.036 1.00 85.81 83 PRO B CA 1
ATOM 2085 C C . PRO B 1 117 ? 12.612 -3.737 87.503 1.00 85.30 83 PRO B C 1
ATOM 2086 O O . PRO B 1 117 ? 12.670 -2.511 87.404 1.00 87.35 83 PRO B O 1
ATOM 2090 N N . GLU B 1 118 ? 13.594 -4.478 88.009 1.00 86.35 84 GLU B N 1
ATOM 2091 C CA . GLU B 1 118 ? 14.855 -3.896 88.466 1.00 84.55 84 GLU B CA 1
ATOM 2092 C C . GLU B 1 118 ? 15.587 -3.102 87.379 1.00 80.08 84 GLU B C 1
ATOM 2093 O O . GLU B 1 118 ? 16.442 -2.269 87.681 1.00 81.28 84 GLU B O 1
ATOM 2099 N N . SER B 1 119 ? 15.248 -3.362 86.120 1.00 78.93 85 SER B N 1
ATOM 2100 C CA . SER B 1 119 ? 15.882 -2.685 84.992 1.00 76.92 85 SER B CA 1
ATOM 2101 C C . SER B 1 119 ? 15.398 -1.250 84.786 1.00 70.41 85 SER B C 1
ATOM 2102 O O . SER B 1 119 ? 16.149 -0.401 84.305 1.00 65.31 85 SER B O 1
ATOM 2105 N N . VAL B 1 120 ? 14.147 -0.979 85.146 1.00 67.17 86 VAL B N 1
ATOM 2106 C CA . VAL B 1 120 ? 13.552 0.325 84.877 1.00 68.74 86 VAL B CA 1
ATOM 2107 C C . VAL B 1 120 ? 13.275 1.108 86.155 1.00 65.21 86 VAL B C 1
ATOM 2108 O O . VAL B 1 120 ? 12.701 0.579 87.106 1.00 66.68 86 VAL B O 1
ATOM 2112 N N . HIS B 1 121 ? 13.692 2.371 86.169 1.00 59.65 87 HIS B N 1
ATOM 2113 C CA . HIS B 1 121 ? 13.352 3.276 87.258 1.00 57.12 87 HIS B CA 1
ATOM 2114 C C . HIS B 1 121 ? 12.650 4.526 86.734 1.00 53.62 87 HIS B C 1
ATOM 2115 O O . HIS B 1 121 ? 13.199 5.259 85.910 1.00 50.77 87 HIS B O 1
ATOM 2122 N N . GLY B 1 122 ? 11.435 4.764 87.214 1.00 52.54 88 GLY B N 1
ATOM 2123 C CA . GLY B 1 122 ? 10.700 5.963 86.854 1.00 52.87 88 GLY B CA 1
ATOM 2124 C C . GLY B 1 122 ? 10.593 6.889 88.048 1.00 56.88 88 GLY B C 1
ATOM 2125 O O . GLY B 1 122 ? 10.426 6.430 89.169 1.00 61.97 88 GLY B O 1
ATOM 2126 N N . ILE B 1 123 ? 10.710 8.192 87.826 1.00 53.51 89 ILE B N 1
ATOM 2127 C CA . ILE B 1 123 ? 10.591 9.137 88.930 1.00 51.98 89 ILE B CA 1
ATOM 2128 C C . ILE B 1 123 ? 9.415 10.081 88.701 1.00 51.87 89 ILE B C 1
ATOM 2129 O O . ILE B 1 123 ? 9.350 10.777 87.688 1.00 55.71 89 ILE B O 1
ATOM 2134 N N . ILE B 1 124 ? 8.495 10.100 89.661 1.00 49.17 90 ILE B N 1
ATOM 2135 C CA . ILE B 1 124 ? 7.238 10.825 89.523 1.00 47.85 90 ILE B CA 1
ATOM 2136 C C . ILE B 1 124 ? 7.060 11.827 90.662 1.00 47.75 90 ILE B C 1
ATOM 2137 O O . ILE B 1 124 ? 7.327 11.511 91.819 1.00 54.19 90 ILE B O 1
ATOM 2142 N N . PRO B 1 125 ? 6.619 13.050 90.336 1.00 51.78 91 PRO B N 1
ATOM 2143 C CA . PRO B 1 125 ? 6.331 14.016 91.400 1.00 49.60 91 PRO B CA 1
ATOM 2144 C C . PRO B 1 125 ? 5.042 13.654 92.130 1.00 51.94 91 PRO B C 1
ATOM 2145 O O . PRO B 1 125 ? 4.196 12.966 91.562 1.00 51.68 91 PRO B O 1
ATOM 2149 N N . GLU B 1 126 ? 4.902 14.110 93.370 1.00 56.29 92 GLU B N 1
ATOM 2150 C CA . GLU B 1 126 ? 3.728 13.806 94.183 1.00 64.43 92 GLU B CA 1
ATOM 2151 C C . GLU B 1 126 ? 2.426 14.265 93.525 1.00 70.22 92 GLU B C 1
ATOM 2152 O O . GLU B 1 126 ? 1.373 13.663 93.733 1.00 75.32 92 GLU B O 1
ATOM 2158 N N . ALA B 1 127 ? 2.503 15.338 92.744 1.00 67.32 93 ALA B N 1
ATOM 2159 C CA . ALA B 1 127 ? 1.328 15.907 92.089 1.00 68.01 93 ALA B CA 1
ATOM 2160 C C . ALA B 1 127 ? 0.693 14.942 91.090 1.00 64.86 93 ALA B C 1
ATOM 2161 O O . ALA B 1 127 ? -0.516 14.977 90.869 1.00 67.35 93 ALA B O 1
ATOM 2163 N N . LEU B 1 128 ? 1.512 14.090 90.483 1.00 59.63 94 LEU B N 1
ATOM 2164 C CA . LEU B 1 128 ? 1.041 13.198 89.427 1.00 64.00 94 LEU B CA 1
ATOM 2165 C C . LEU B 1 128 ? 0.744 11.795 89.949 1.00 66.29 94 LEU B C 1
ATOM 2166 O O . LEU B 1 128 ? 0.510 10.870 89.172 1.00 63.97 94 LEU B O 1
ATOM 2171 N N . VAL B 1 129 ? 0.758 11.643 91.268 1.00 76.40 95 VAL B N 1
ATOM 2172 C CA . VAL B 1 129 ? 0.418 10.375 91.901 1.00 75.67 95 VAL B CA 1
ATOM 2173 C C . VAL B 1 129 ? -1.079 10.086 91.768 1.00 81.88 95 VAL B C 1
ATOM 2174 O O . VAL B 1 129 ? -1.894 11.007 91.718 1.00 87.23 95 VAL B O 1
ATOM 2178 N N . ARG B 1 130 ? -1.434 8.804 91.717 1.00 83.67 96 ARG B N 1
ATOM 2179 C CA . ARG B 1 130 ? -2.829 8.383 91.709 1.00 86.22 96 ARG B CA 1
ATOM 2180 C C . ARG B 1 130 ? -3.141 7.697 93.025 1.00 84.12 96 ARG B C 1
ATOM 2181 O O . ARG B 1 130 ? -2.269 7.077 93.628 1.00 83.77 96 ARG B O 1
ATOM 2189 N N . TYR B 1 131 ? -4.375 7.835 93.491 1.00 88.22 97 TYR B N 1
ATOM 2190 C CA . TYR B 1 131 ? -4.749 7.243 94.766 1.00 85.80 97 TYR B CA 1
ATOM 2191 C C . TYR B 1 131 ? -5.759 6.114 94.608 1.00 86.85 97 TYR B C 1
ATOM 2192 O O . TYR B 1 131 ? -6.203 5.528 95.597 1.00 89.15 97 TYR B O 1
ATOM 2201 N N . GLU B 1 132 ? -6.123 5.802 93.367 1.00 82.52 98 GLU B N 1
ATOM 2202 C CA . GLU B 1 132 ? -6.992 4.656 93.136 1.00 91.58 98 GLU B CA 1
ATOM 2203 C C . GLU B 1 132 ? -6.460 3.751 92.024 1.00 91.78 98 GLU B C 1
ATOM 2204 O O . GLU B 1 132 ? -5.978 4.205 90.986 1.00 85.74 98 GLU B O 1
ATOM 2210 N N . ARG B 1 133 ? -6.573 2.455 92.293 1.00 96.34 99 ARG B N 1
ATOM 2211 C CA . ARG B 1 133 ? -5.959 1.367 91.537 1.00 94.44 99 ARG B CA 1
ATOM 2212 C C . ARG B 1 133 ? -6.662 0.972 90.229 1.00 98.94 99 ARG B C 1
ATOM 2213 O O . ARG B 1 133 ? -6.956 -0.203 90.017 1.00 107.61 99 ARG B O 1
ATOM 2221 N N . ASP B 1 134 ? -6.934 1.921 89.342 1.00 103.78 100 ASP B N 1
ATOM 2222 C CA . ASP B 1 134 ? -7.573 1.545 88.080 1.00 109.59 100 ASP B CA 1
ATOM 2223 C C . ASP B 1 134 ? -6.537 1.392 86.963 1.00 104.38 100 ASP B C 1
ATOM 2224 O O . ASP B 1 134 ? -5.604 2.187 86.847 1.00 103.58 100 ASP B O 1
ATOM 2229 N N . GLY B 1 135 ? -6.729 0.369 86.137 1.00 103.30 101 GLY B N 1
ATOM 2230 C CA . GLY B 1 135 ? -5.974 0.184 84.911 1.00 100.62 101 GLY B CA 1
ATOM 2231 C C . GLY B 1 135 ? -4.525 -0.254 85.049 1.00 101.33 101 GLY B C 1
ATOM 2232 O O . GLY B 1 135 ? -4.227 -1.231 85.738 1.00 100.14 101 GLY B O 1
ATOM 2233 N N . THR B 1 136 ? -3.622 0.475 84.398 1.00 101.70 102 THR B N 1
ATOM 2234 C CA . THR B 1 136 ? -2.194 0.151 84.409 1.00 97.45 102 THR B CA 1
ATOM 2235 C C . THR B 1 136 ? -1.542 0.322 85.779 1.00 96.29 102 THR B C 1
ATOM 2236 O O . THR B 1 136 ? -0.492 -0.261 86.056 1.00 98.98 102 THR B O 1
ATOM 2240 N N . TYR B 1 137 ? -2.169 1.124 86.629 1.00 92.97 103 TYR B N 1
ATOM 2241 C CA . TYR B 1 137 ? -1.655 1.395 87.965 1.00 85.43 103 TYR B CA 1
ATOM 2242 C C . TYR B 1 137 ? -2.211 0.380 88.958 1.00 85.16 103 TYR B C 1
ATOM 2243 O O . TYR B 1 137 ? -3.348 0.504 89.415 1.00 90.47 103 TYR B O 1
ATOM 2252 N N . GLN B 1 138 ? -1.401 -0.620 89.294 1.00 76.42 104 GLN B N 1
ATOM 2253 C CA . GLN B 1 138 ? -1.852 -1.697 90.169 1.00 72.97 104 GLN B CA 1
ATOM 2254 C C . GLN B 1 138 ? -0.953 -1.892 91.387 1.00 69.68 104 GLN B C 1
ATOM 2255 O O . GLN B 1 138 ? -1.216 -2.755 92.224 1.00 74.53 104 GLN B O 1
ATOM 2261 N N . THR B 1 139 ? 0.104 -1.093 91.492 1.00 64.43 105 THR B N 1
ATOM 2262 C CA . THR B 1 139 ? 1.051 -1.252 92.588 1.00 66.51 105 THR B CA 1
ATOM 2263 C C . THR B 1 139 ? 0.817 -0.177 93.645 1.00 68.23 105 THR B C 1
ATOM 2264 O O . THR B 1 139 ? 0.781 1.011 93.336 1.00 69.36 105 THR B O 1
ATOM 2268 N N . VAL B 1 140 ? 0.671 -0.606 94.895 1.00 72.35 106 VAL B N 1
ATOM 2269 C CA . VAL B 1 140 ? 0.299 0.291 95.985 1.00 74.41 106 VAL B CA 1
ATOM 2270 C C . VAL B 1 140 ? 1.413 0.398 97.025 1.00 79.53 106 VAL B C 1
ATOM 2271 O O . VAL B 1 140 ? 1.900 -0.616 97.533 1.00 81.95 106 VAL B O 1
ATOM 2275 N N . LYS B 1 141 ? 1.813 1.627 97.340 1.00 85.10 107 LYS B N 1
ATOM 2276 C CA . LYS B 1 141 ? 2.854 1.862 98.336 1.00 87.37 107 LYS B CA 1
ATOM 2277 C C . LYS B 1 141 ? 2.278 1.769 99.744 1.00 91.33 107 LYS B C 1
ATOM 2278 O O . LYS B 1 141 ? 1.070 1.634 99.911 1.00 90.97 107 LYS B O 1
ATOM 2284 N N . ASP B 1 142 ? 3.146 1.828 100.752 1.00 98.72 108 ASP B N 1
ATOM 2285 C CA . ASP B 1 142 ? 2.719 1.794 102.150 1.00 102.99 108 ASP B CA 1
ATOM 2286 C C . ASP B 1 142 ? 1.852 3.007 102.491 1.00 100.02 108 ASP B C 1
ATOM 2287 O O . ASP B 1 142 ? 0.922 2.917 103.290 1.00 103.56 108 ASP B O 1
ATOM 2292 N N . ASN B 1 143 ? 2.187 4.145 101.889 1.00 94.81 109 ASN B N 1
ATOM 2293 C CA . ASN B 1 143 ? 1.461 5.395 102.089 1.00 86.22 109 ASN B CA 1
ATOM 2294 C C . ASN B 1 143 ? 0.182 5.495 101.252 1.00 80.51 109 ASN B C 1
ATOM 2295 O O . ASN B 1 143 ? -0.410 6.569 101.147 1.00 75.17 109 ASN B O 1
ATOM 2300 N N . LYS B 1 144 ? -0.187 4.386 100.614 1.00 82.91 110 LYS B N 1
ATOM 2301 C CA . LYS B 1 144 ? -1.429 4.253 99.844 1.00 86.30 110 LYS B CA 1
ATOM 2302 C C . LYS B 1 144 ? -1.410 5.019 98.525 1.00 80.08 110 LYS B C 1
ATOM 2303 O O . LYS B 1 144 ? -2.459 5.246 97.923 1.00 79.09 110 LYS B O 1
ATOM 2309 N N . GLN B 1 145 ? -0.228 5.416 98.071 1.00 78.10 111 GLN B N 1
ATOM 2310 C CA . GLN B 1 145 ? -0.115 6.004 96.743 1.00 72.90 111 GLN B CA 1
ATOM 2311 C C . GLN B 1 145 ? -0.187 4.902 95.686 1.00 70.26 111 GLN B C 1
ATOM 2312 O O . GLN B 1 145 ? 0.473 3.872 95.814 1.00 63.56 111 GLN B O 1
ATOM 2318 N N . VAL B 1 146 ? -0.970 5.126 94.632 1.00 71.56 112 VAL B N 1
ATOM 2319 C CA . VAL B 1 146 ? -1.140 4.106 93.599 1.00 73.55 112 VAL B CA 1
ATOM 2320 C C . VAL B 1 146 ? -0.269 4.476 92.414 1.00 76.45 112 VAL B C 1
ATOM 2321 O O . VAL B 1 146 ? -0.338 5.584 91.882 1.00 71.76 112 VAL B O 1
ATOM 2325 N N . VAL B 1 147 ? 0.555 3.520 92.011 1.00 85.90 113 VAL B N 1
ATOM 2326 C CA . VAL B 1 147 ? 1.696 3.802 91.164 1.00 84.98 113 VAL B CA 1
ATOM 2327 C C . VAL B 1 147 ? 1.637 2.847 89.947 1.00 81.83 113 VAL B C 1
ATOM 2328 O O . VAL B 1 147 ? 0.901 1.861 90.003 1.00 84.52 113 VAL B O 1
ATOM 2332 N N . PRO B 1 148 ? 2.383 3.121 88.845 1.00 76.65 114 PRO B N 1
ATOM 2333 C CA . PRO B 1 148 ? 2.297 2.122 87.770 1.00 72.54 114 PRO B CA 1
ATOM 2334 C C . PRO B 1 148 ? 2.764 0.720 88.162 1.00 69.88 114 PRO B C 1
ATOM 2335 O O . PRO B 1 148 ? 3.579 0.567 89.073 1.00 69.28 114 PRO B O 1
ATOM 2339 N N . THR B 1 149 ? 2.233 -0.285 87.469 1.00 67.44 115 THR B N 1
ATOM 2340 C CA . THR B 1 149 ? 2.495 -1.683 87.796 1.00 69.39 115 THR B CA 1
ATOM 2341 C C . THR B 1 149 ? 3.980 -1.996 87.667 1.00 67.94 115 THR B C 1
ATOM 2342 O O . THR B 1 149 ? 4.579 -1.795 86.610 1.00 72.78 115 THR B O 1
ATOM 2346 N N . GLU B 1 150 ? 4.563 -2.491 88.752 1.00 67.74 116 GLU B N 1
ATOM 2347 C CA . GLU B 1 150 ? 5.999 -2.730 88.822 1.00 68.84 116 GLU B CA 1
ATOM 2348 C C . GLU B 1 150 ? 6.462 -3.823 87.861 1.00 71.53 116 GLU B C 1
ATOM 2349 O O . GLU B 1 150 ? 7.523 -3.711 87.252 1.00 71.73 116 GLU B O 1
ATOM 2355 N N . THR B 1 151 ? 5.671 -4.882 87.736 1.00 71.69 117 THR B N 1
ATOM 2356 C CA . THR B 1 151 ? 6.026 -5.996 86.863 1.00 73.82 117 THR B CA 1
ATOM 2357 C C . THR B 1 151 ? 6.050 -5.586 85.393 1.00 74.24 117 THR B C 1
ATOM 2358 O O . THR B 1 151 ? 6.876 -6.072 84.621 1.00 80.54 117 THR B O 1
ATOM 2362 N N . VAL B 1 152 ? 5.138 -4.700 85.007 1.00 73.86 118 VAL B N 1
ATOM 2363 C CA . VAL B 1 152 ? 5.084 -4.209 83.633 1.00 74.38 118 VAL B CA 1
ATOM 2364 C C . VAL B 1 152 ? 5.975 -2.987 83.377 1.00 72.71 118 VAL B C 1
ATOM 2365 O O . VAL B 1 152 ? 6.597 -2.888 82.319 1.00 68.29 118 VAL B O 1
ATOM 2369 N N . TYR B 1 153 ? 6.036 -2.059 84.331 1.00 72.84 119 TYR B N 1
ATOM 2370 C CA . TYR B 1 153 ? 6.730 -0.789 84.095 1.00 69.94 119 TYR B CA 1
ATOM 2371 C C . TYR B 1 153 ? 7.908 -0.510 85.036 1.00 70.88 119 TYR B C 1
ATOM 2372 O O . TYR B 1 153 ? 8.455 0.592 85.029 1.00 70.74 119 TYR B O 1
ATOM 2381 N N . GLY B 1 154 ? 8.302 -1.495 85.835 1.00 75.46 120 GLY B N 1
ATOM 2382 C CA . GLY B 1 154 ? 9.478 -1.353 86.680 1.00 73.89 120 GLY B CA 1
ATOM 2383 C C . GLY B 1 154 ? 9.266 -0.549 87.951 1.00 72.04 120 GLY B C 1
ATOM 2384 O O . GLY B 1 154 ? 8.155 -0.101 88.237 1.00 72.62 120 GLY B O 1
ATOM 2385 N N . ARG B 1 155 ? 10.340 -0.369 88.717 1.00 66.11 121 ARG B N 1
ATOM 2386 C CA . ARG B 1 155 ? 10.291 0.425 89.944 1.00 68.22 121 ARG B CA 1
ATOM 2387 C C . ARG B 1 155 ? 10.046 1.903 89.687 1.00 67.79 121 ARG B C 1
ATOM 2388 O O . ARG B 1 155 ? 10.420 2.445 88.645 1.00 68.93 121 ARG B O 1
ATOM 2396 N N . THR B 1 156 ? 9.413 2.545 90.661 1.00 69.79 122 THR B N 1
ATOM 2397 C CA A THR B 1 156 ? 9.105 3.968 90.595 0.50 69.02 122 THR B CA 1
ATOM 2398 C CA B THR B 1 156 ? 9.137 3.973 90.598 0.50 69.00 122 THR B CA 1
ATOM 2399 C C . THR B 1 156 ? 9.347 4.632 91.953 1.00 70.07 122 THR B C 1
ATOM 2400 O O . THR B 1 156 ? 9.038 4.051 92.993 1.00 66.37 122 THR B O 1
ATOM 2407 N N . THR B 1 157 ? 9.877 5.849 91.938 1.00 63.85 123 THR B N 1
ATOM 2408 C CA . THR B 1 157 ? 10.039 6.624 93.158 1.00 60.81 123 THR B CA 1
ATOM 2409 C C . THR B 1 157 ? 9.192 7.888 93.062 1.00 56.34 123 THR B C 1
ATOM 2410 O O . THR B 1 157 ? 9.124 8.516 92.006 1.00 55.56 123 THR B O 1
ATOM 2414 N N . VAL B 1 158 ? 8.547 8.263 94.162 1.00 55.46 124 VAL B N 1
ATOM 2415 C CA . VAL B 1 158 ? 7.758 9.484 94.175 1.00 54.74 124 VAL B CA 1
ATOM 2416 C C . VAL B 1 158 ? 8.488 10.537 94.991 1.00 54.50 124 VAL B C 1
ATOM 2417 O O . VAL B 1 158 ? 8.831 10.320 96.157 1.00 55.68 124 VAL B O 1
ATOM 2421 N N . VAL B 1 159 ? 8.698 11.693 94.372 1.00 58.87 125 VAL B N 1
ATOM 2422 C CA . VAL B 1 159 ? 9.424 12.780 95.011 1.00 67.21 125 VAL B CA 1
ATOM 2423 C C . VAL B 1 159 ? 8.457 13.940 95.136 1.00 68.75 125 VAL B C 1
ATOM 2424 O O . VAL B 1 159 ? 7.437 13.968 94.458 1.00 63.12 125 VAL B O 1
ATOM 2428 N N . LYS B 1 160 ? 8.759 14.870 96.029 1.00 70.17 126 LYS B N 1
ATOM 2429 C CA . LYS B 1 160 ? 7.864 15.975 96.331 1.00 71.72 126 LYS B CA 1
ATOM 2430 C C . LYS B 1 160 ? 7.663 16.952 95.167 1.00 68.19 126 LYS B C 1
ATOM 2431 O O . LYS B 1 160 ? 6.536 17.322 94.843 1.00 69.24 126 LYS B O 1
ATOM 2437 N N . ASP B 1 161 ? 8.757 17.380 94.545 1.00 67.10 127 ASP B N 1
ATOM 2438 C CA A ASP B 1 161 ? 8.660 18.401 93.510 0.50 64.19 127 ASP B CA 1
ATOM 2439 C CA B ASP B 1 161 ? 8.707 18.433 93.537 0.50 63.95 127 ASP B CA 1
ATOM 2440 C C . ASP B 1 161 ? 9.447 18.045 92.258 1.00 61.91 127 ASP B C 1
ATOM 2441 O O . ASP B 1 161 ? 10.163 17.044 92.221 1.00 58.55 127 ASP B O 1
ATOM 2450 N N . MET B 1 162 ? 9.276 18.866 91.227 1.00 55.31 128 MET B N 1
ATOM 2451 C CA . MET B 1 162 ? 9.909 18.678 89.929 1.00 54.45 128 MET B CA 1
ATOM 2452 C C . MET B 1 162 ? 11.420 18.797 90.034 1.00 51.51 128 MET B C 1
ATOM 2453 O O . MET B 1 162 ? 12.168 18.103 89.342 1.00 57.20 128 MET B O 1
ATOM 2458 N N . HIS B 1 163 ? 11.851 19.693 90.914 1.00 50.25 129 HIS B N 1
ATOM 2459 C CA . HIS B 1 163 ? 13.254 20.030 91.086 1.00 53.79 129 HIS B CA 1
ATOM 2460 C C . HIS B 1 163 ? 14.059 18.791 91.479 1.00 58.63 129 HIS B C 1
ATOM 2461 O O . HIS B 1 163 ? 15.009 18.398 90.788 1.00 56.18 129 HIS B O 1
ATOM 2468 N N . THR B 1 164 ? 13.629 18.147 92.558 1.00 60.62 130 THR B N 1
ATOM 2469 C CA A THR B 1 164 ? 14.306 16.957 93.058 0.50 61.67 130 THR B CA 1
ATOM 2470 C CA B THR B 1 164 ? 14.290 16.954 93.073 0.50 62.26 130 THR B CA 1
ATOM 2471 C C . THR B 1 164 ? 14.113 15.772 92.119 1.00 59.35 130 THR B C 1
ATOM 2472 O O . THR B 1 164 ? 14.871 14.810 92.163 1.00 64.60 130 THR B O 1
ATOM 2479 N N . ARG B 1 165 ? 13.097 15.849 91.265 1.00 49.52 131 ARG B N 1
ATOM 2480 C CA . ARG B 1 165 ? 12.852 14.812 90.265 1.00 46.81 131 ARG B CA 1
ATOM 2481 C C . ARG B 1 165 ? 13.924 14.859 89.180 1.00 55.33 131 ARG B C 1
ATOM 2482 O O . ARG B 1 165 ? 14.583 13.850 88.878 1.00 63.87 131 ARG B O 1
ATOM 2490 N N . LYS B 1 166 ? 14.110 16.053 88.622 1.00 53.28 132 LYS B N 1
ATOM 2491 C CA . LYS B 1 166 ? 15.124 16.275 87.603 1.00 54.03 132 LYS B CA 1
ATOM 2492 C C . LYS B 1 166 ? 16.484 15.954 88.194 1.00 53.94 132 LYS B C 1
ATOM 2493 O O . LYS B 1 166 ? 17.308 15.264 87.572 1.00 55.62 132 LYS B O 1
ATOM 2499 N N . LYS B 1 167 ? 16.699 16.433 89.418 1.00 53.11 133 LYS B N 1
ATOM 2500 C CA . LYS B 1 167 ? 17.953 16.171 90.116 1.00 51.28 133 LYS B CA 1
ATOM 2501 C C . LYS B 1 167 ? 18.194 14.680 90.328 1.00 50.15 133 LYS B C 1
ATOM 2502 O O . LYS B 1 167 ? 19.315 14.227 90.199 1.00 54.86 133 LYS B O 1
ATOM 2508 N N . MET B 1 168 ? 17.156 13.924 90.667 1.00 48.86 134 MET B N 1
ATOM 2509 C CA . MET B 1 168 ? 17.307 12.489 90.894 1.00 49.21 134 MET B CA 1
ATOM 2510 C C . MET B 1 168 ? 17.595 11.719 89.612 1.00 52.11 134 MET B C 1
ATOM 2511 O O . MET B 1 168 ? 18.476 10.852 89.592 1.00 51.90 134 MET B O 1
ATOM 2516 N N . MET B 1 169 ? 16.867 12.033 88.543 1.00 43.00 135 MET B N 1
ATOM 2517 C CA . MET B 1 169 ? 17.093 11.353 87.271 1.00 43.21 135 MET B CA 1
ATOM 2518 C C . MET B 1 169 ? 18.517 11.624 86.788 1.00 56.44 135 MET B C 1
ATOM 2519 O O . MET B 1 169 ? 19.280 10.694 86.432 1.00 55.99 135 MET B O 1
ATOM 2524 N N . ALA B 1 170 ? 18.883 12.905 86.835 1.00 43.70 136 ALA B N 1
ATOM 2525 C CA . ALA B 1 170 ? 20.205 13.335 86.405 1.00 47.38 136 ALA B CA 1
ATOM 2526 C C . ALA B 1 170 ? 21.279 12.669 87.252 1.00 49.16 136 ALA B C 1
ATOM 2527 O O . ALA B 1 170 ? 22.256 12.166 86.713 1.00 47.30 136 ALA B O 1
ATOM 2529 N N . GLU B 1 171 ? 21.086 12.657 88.568 1.00 54.15 137 GLU B N 1
ATOM 2530 C CA . GLU B 1 171 ? 22.034 12.044 89.500 1.00 59.78 137 GLU B CA 1
ATOM 2531 C C . GLU B 1 171 ? 22.247 10.578 89.167 1.00 66.20 137 GLU B C 1
ATOM 2532 O O . GLU B 1 171 ? 23.384 10.114 89.122 1.00 77.45 137 GLU B O 1
ATOM 2538 N N . GLU B 1 172 ? 21.149 9.853 88.940 1.00 65.75 138 GLU B N 1
ATOM 2539 C CA . GLU B 1 172 ? 21.264 8.440 88.603 1.00 65.67 138 GLU B CA 1
ATOM 2540 C C . GLU B 1 172 ? 22.024 8.221 87.329 1.00 57.06 138 GLU B C 1
ATOM 2541 O O . GLU B 1 172 ? 22.809 7.277 87.240 1.00 53.56 138 GLU B O 1
ATOM 2547 N N . VAL B 1 173 ? 21.776 9.061 86.331 1.00 57.22 139 VAL B N 1
ATOM 2548 C CA . VAL B 1 173 ? 22.546 8.926 85.099 1.00 56.62 139 VAL B CA 1
ATOM 2549 C C . VAL B 1 173 ? 24.037 9.207 85.309 1.00 59.20 139 VAL B C 1
ATOM 2550 O O . VAL B 1 173 ? 24.893 8.455 84.845 1.00 65.81 139 VAL B O 1
ATOM 2554 N N . ILE B 1 174 ? 24.331 10.289 86.022 1.00 54.85 140 ILE B N 1
ATOM 2555 C CA . ILE B 1 174 ? 25.697 10.767 86.223 1.00 62.96 140 ILE B CA 1
ATOM 2556 C C . ILE B 1 174 ? 26.559 9.745 86.970 1.00 69.10 140 ILE B C 1
ATOM 2557 O O . ILE B 1 174 ? 27.750 9.596 86.690 1.00 73.75 140 ILE B O 1
ATOM 2562 N N . SER B 1 175 ? 25.948 9.031 87.910 1.00 69.12 141 SER B N 1
ATOM 2563 C CA . SER B 1 175 ? 26.678 8.067 88.727 1.00 67.06 141 SER B CA 1
ATOM 2564 C C . SER B 1 175 ? 26.697 6.676 88.096 1.00 65.89 141 SER B C 1
ATOM 2565 O O . SER B 1 175 ? 27.177 5.717 88.703 1.00 68.03 141 SER B O 1
ATOM 2568 N N . GLY B 1 176 ? 26.176 6.570 86.878 1.00 60.50 142 GLY B N 1
ATOM 2569 C CA . GLY B 1 176 ? 26.158 5.307 86.163 1.00 60.76 142 GLY B CA 1
ATOM 2570 C C . GLY B 1 176 ? 27.513 4.935 85.591 1.00 69.33 142 GLY B C 1
ATOM 2571 O O . GLY B 1 176 ? 28.431 5.756 85.558 1.00 73.50 142 GLY B O 1
ATOM 2572 N N . GLY B 1 177 ? 27.639 3.691 85.137 1.00 69.67 143 GLY B N 1
ATOM 2573 C CA . GLY B 1 177 ? 28.872 3.214 84.535 1.00 68.90 143 GLY B CA 1
ATOM 2574 C C . GLY B 1 177 ? 29.046 3.751 83.128 1.00 71.50 143 GLY B C 1
ATOM 2575 O O . GLY B 1 177 ? 28.218 4.529 82.658 1.00 71.55 143 GLY B O 1
ATOM 2576 N N . PRO B 1 178 ? 30.131 3.347 82.447 1.00 70.01 144 PRO B N 1
ATOM 2577 C CA . PRO B 1 178 ? 30.440 3.850 81.105 1.00 68.43 144 PRO B CA 1
ATOM 2578 C C . PRO B 1 178 ? 29.331 3.555 80.097 1.00 69.45 144 PRO B C 1
ATOM 2579 O O . PRO B 1 178 ? 28.731 2.480 80.129 1.00 72.92 144 PRO B O 1
ATOM 2583 N N . GLY B 1 179 ? 29.064 4.511 79.214 1.00 67.36 145 GLY B N 1
ATOM 2584 C CA . GLY B 1 179 ? 27.965 4.397 78.274 1.00 62.08 145 GLY B CA 1
ATOM 2585 C C . GLY B 1 179 ? 26.703 5.069 78.777 1.00 62.50 145 GLY B C 1
ATOM 2586 O O . GLY B 1 179 ? 25.730 5.211 78.036 1.00 54.06 145 GLY B O 1
ATOM 2587 N N . SER B 1 180 ? 26.716 5.480 80.043 1.00 61.52 146 SER B N 1
ATOM 2588 C CA . SER B 1 180 ? 25.590 6.206 80.619 1.00 56.75 146 SER B CA 1
ATOM 2589 C C . SER B 1 180 ? 25.451 7.569 79.958 1.00 54.60 146 SER B C 1
ATOM 2590 O O . SER B 1 180 ? 26.447 8.233 79.669 1.00 60.13 146 SER B O 1
ATOM 2593 N N . GLY B 1 181 ? 24.213 7.984 79.720 1.00 54.94 147 GLY B N 1
ATOM 2594 C CA . GLY B 1 181 ? 23.958 9.204 78.982 1.00 53.58 147 GLY B CA 1
ATOM 2595 C C . GLY B 1 181 ? 22.512 9.650 79.043 1.00 55.66 147 GLY B C 1
ATOM 2596 O O . GLY B 1 181 ? 21.677 9.021 79.693 1.00 57.03 147 GLY B O 1
ATOM 2597 N N . PHE B 1 182 ? 22.220 10.743 78.349 1.00 51.47 148 PHE B N 1
ATOM 2598 C CA . PHE B 1 182 ? 20.858 11.241 78.233 1.00 49.78 148 PHE B CA 1
ATOM 2599 C C . PHE B 1 182 ? 20.378 11.121 76.793 1.00 50.95 148 PHE B C 1
ATOM 2600 O O . PHE B 1 182 ? 21.081 11.517 75.866 1.00 53.74 148 PHE B O 1
ATOM 2608 N N . ILE B 1 183 ? 19.183 10.574 76.605 1.00 49.96 149 ILE B N 1
ATOM 2609 C CA . ILE B 1 183 ? 18.611 10.477 75.270 1.00 54.07 149 ILE B CA 1
ATOM 2610 C C . ILE B 1 183 ? 17.307 11.257 75.185 1.00 62.56 149 ILE B C 1
ATOM 2611 O O . ILE B 1 183 ? 16.412 11.094 76.013 1.00 70.41 149 ILE B O 1
ATOM 2616 N N . GLY B 1 184 ? 17.213 12.111 74.173 1.00 59.31 150 GLY B N 1
ATOM 2617 C CA . GLY B 1 184 ? 15.994 12.837 73.899 1.00 58.74 150 GLY B CA 1
ATOM 2618 C C . GLY B 1 184 ? 15.281 12.252 72.699 1.00 59.72 150 GLY B C 1
ATOM 2619 O O . GLY B 1 184 ? 15.669 12.484 71.551 1.00 61.81 150 GLY B O 1
ATOM 2620 N N . LEU B 1 185 ? 14.240 11.474 72.974 1.00 60.46 151 LEU B N 1
ATOM 2621 C CA . LEU B 1 185 ? 13.330 11.013 71.938 1.00 62.72 151 LEU B CA 1
ATOM 2622 C C . LEU B 1 185 ? 12.313 12.110 71.681 1.00 62.84 151 LEU B C 1
ATOM 2623 O O . LEU B 1 185 ? 12.293 13.112 72.395 1.00 61.96 151 LEU B O 1
ATOM 2628 N N . SER B 1 186 ? 11.480 11.929 70.661 1.00 65.63 152 SER B N 1
ATOM 2629 C CA . SER B 1 186 ? 10.507 12.949 70.280 1.00 68.72 152 SER B CA 1
ATOM 2630 C C . SER B 1 186 ? 9.608 13.342 71.449 1.00 61.70 152 SER B C 1
ATOM 2631 O O . SER B 1 186 ? 9.077 12.486 72.157 1.00 59.84 152 SER B O 1
ATOM 2634 N N . GLY B 1 187 ? 9.448 14.648 71.639 1.00 54.60 153 GLY B N 1
ATOM 2635 C CA . GLY B 1 187 ? 8.728 15.180 72.780 1.00 54.00 153 GLY B CA 1
ATOM 2636 C C . GLY B 1 187 ? 8.392 16.645 72.587 1.00 53.44 153 GLY B C 1
ATOM 2637 O O . GLY B 1 187 ? 8.823 17.266 71.616 1.00 52.18 153 GLY B O 1
ATOM 2638 N N . GLY B 1 188 ? 7.624 17.199 73.519 1.00 55.46 154 GLY B N 1
ATOM 2639 C CA . GLY B 1 188 ? 7.222 18.591 73.450 1.00 47.27 154 GLY B CA 1
ATOM 2640 C C . GLY B 1 188 ? 8.124 19.515 74.247 1.00 49.53 154 GLY B C 1
ATOM 2641 O O . GLY B 1 188 ? 9.332 19.296 74.345 1.00 49.28 154 GLY B O 1
ATOM 2642 N N . TYR B 1 189 ? 7.523 20.558 74.812 1.00 50.98 155 TYR B N 1
ATOM 2643 C CA . TYR B 1 189 ? 8.244 21.596 75.543 1.00 49.70 155 TYR B CA 1
ATOM 2644 C C . TYR B 1 189 ? 9.035 21.061 76.742 1.00 48.75 155 TYR B C 1
ATOM 2645 O O . TYR B 1 189 ? 10.188 21.451 76.963 1.00 47.11 155 TYR B O 1
ATOM 2654 N N . GLY B 1 190 ? 8.415 20.165 77.506 1.00 41.61 156 GLY B N 1
ATOM 2655 C CA . GLY B 1 190 ? 9.017 19.639 78.720 1.00 41.70 156 GLY B CA 1
ATOM 2656 C C . GLY B 1 190 ? 10.298 18.856 78.491 1.00 45.99 156 GLY B C 1
ATOM 2657 O O . GLY B 1 190 ? 11.305 19.072 79.183 1.00 51.80 156 GLY B O 1
ATOM 2658 N N . THR B 1 191 ? 10.275 17.961 77.506 1.00 45.12 157 THR B N 1
ATOM 2659 C CA . THR B 1 191 ? 11.456 17.167 77.182 1.00 56.14 157 THR B CA 1
ATOM 2660 C C . THR B 1 191 ? 12.567 18.079 76.706 1.00 52.02 157 THR B C 1
ATOM 2661 O O . THR B 1 191 ? 13.738 17.828 76.967 1.00 46.15 157 THR B O 1
ATOM 2665 N N . MET B 1 192 ? 12.191 19.139 76.004 1.00 50.85 158 MET B N 1
ATOM 2666 C CA . MET B 1 192 ? 13.157 20.122 75.550 1.00 50.78 158 MET B CA 1
ATOM 2667 C C . MET B 1 192 ? 13.818 20.836 76.713 1.00 50.51 158 MET B C 1
ATOM 2668 O O . MET B 1 192 ? 15.039 21.015 76.729 1.00 56.08 158 MET B O 1
ATOM 2673 N N . GLU B 1 193 ? 13.010 21.239 77.688 1.00 44.68 159 GLU B N 1
ATOM 2674 C CA . GLU B 1 193 ? 13.552 21.908 78.861 1.00 47.34 159 GLU B CA 1
ATOM 2675 C C . GLU B 1 193 ? 14.504 20.965 79.585 1.00 48.04 159 GLU B C 1
ATOM 2676 O O . GLU B 1 193 ? 15.560 21.385 80.053 1.00 50.25 159 GLU B O 1
ATOM 2682 N N . GLU B 1 194 ? 14.131 19.692 79.665 1.00 42.14 160 GLU B N 1
ATOM 2683 C CA . GLU B 1 194 ? 14.979 18.693 80.312 1.00 44.62 160 GLU B CA 1
ATOM 2684 C C . GLU B 1 194 ? 16.323 18.518 79.593 1.00 46.12 160 GLU B C 1
ATOM 2685 O O . GLU B 1 194 ? 17.401 18.537 80.217 1.00 43.88 160 GLU B O 1
ATOM 2691 N N . VAL B 1 195 ? 16.252 18.378 78.272 1.00 41.03 161 VAL B N 1
ATOM 2692 C CA . VAL B 1 195 ? 17.435 18.174 77.446 1.00 43.00 161 VAL B CA 1
ATOM 2693 C C . VAL B 1 195 ? 18.377 19.367 77.534 1.00 46.23 161 VAL B C 1
ATOM 2694 O O . VAL B 1 195 ? 19.566 19.203 77.777 1.00 44.34 161 VAL B O 1
ATOM 2698 N N . PHE B 1 196 ? 17.846 20.568 77.349 1.00 45.44 162 PHE B N 1
ATOM 2699 C CA . PHE B 1 196 ? 18.679 21.760 77.446 1.00 50.31 162 PHE B CA 1
ATOM 2700 C C . PHE B 1 196 ? 19.198 21.974 78.866 1.00 50.04 162 PHE B C 1
ATOM 2701 O O . PHE B 1 196 ? 20.263 22.563 79.061 1.00 55.18 162 PHE B O 1
ATOM 2709 N N . GLU B 1 197 ? 18.450 21.491 79.854 1.00 39.16 163 GLU B N 1
ATOM 2710 C CA . GLU B 1 197 ? 18.922 21.514 81.234 1.00 46.06 163 GLU B CA 1
ATOM 2711 C C . GLU B 1 197 ? 20.184 20.665 81.385 1.00 56.71 163 GLU B C 1
ATOM 2712 O O . GLU B 1 197 ? 21.215 21.158 81.860 1.00 39.18 163 GLU B O 1
ATOM 2718 N N . VAL B 1 198 ? 20.113 19.395 80.985 1.00 40.09 164 VAL B N 1
ATOM 2719 C CA . VAL B 1 198 ? 21.291 18.536 81.128 1.00 42.58 164 VAL B CA 1
ATOM 2720 C C . VAL B 1 198 ? 22.442 19.004 80.223 1.00 42.79 164 VAL B C 1
ATOM 2721 O O . VAL B 1 198 ? 23.614 18.815 80.561 1.00 40.47 164 VAL B O 1
ATOM 2725 N N . ILE B 1 199 ? 22.113 19.630 79.093 1.00 43.22 165 ILE B N 1
ATOM 2726 C CA . ILE B 1 199 ? 23.138 20.215 78.228 1.00 46.71 165 ILE B CA 1
ATOM 2727 C C . ILE B 1 199 ? 23.865 21.341 78.953 1.00 46.30 165 ILE B C 1
ATOM 2728 O O . ILE B 1 199 ? 25.098 21.415 78.937 1.00 50.72 165 ILE B O 1
ATOM 2733 N N . THR B 1 200 ? 23.091 22.207 79.601 1.00 48.73 166 THR B N 1
ATOM 2734 C CA . THR B 1 200 ? 23.649 23.320 80.358 1.00 43.95 166 THR B CA 1
ATOM 2735 C C . THR B 1 200 ? 24.521 22.787 81.487 1.00 42.74 166 THR B C 1
ATOM 2736 O O . THR B 1 200 ? 25.583 23.341 81.779 1.00 50.95 166 THR B O 1
ATOM 2740 N N . TRP B 1 201 ? 24.077 21.699 82.110 1.00 40.58 167 TRP B N 1
ATOM 2741 C CA . TRP B 1 201 ? 24.858 21.070 83.169 1.00 43.76 167 TRP B CA 1
ATOM 2742 C C . TRP B 1 201 ? 26.174 20.484 82.655 1.00 45.85 167 TRP B C 1
ATOM 2743 O O . TRP B 1 201 ? 27.190 20.535 83.350 1.00 45.16 167 TRP B O 1
ATOM 2754 N N . ASN B 1 202 ? 26.160 19.919 81.450 1.00 44.01 168 ASN B N 1
ATOM 2755 C CA . ASN B 1 202 ? 27.402 19.453 80.842 1.00 47.76 168 ASN B CA 1
ATOM 2756 C C . ASN B 1 202 ? 28.331 20.632 80.575 1.00 52.10 168 ASN B C 1
ATOM 2757 O O . ASN B 1 202 ? 29.540 20.549 80.795 1.00 48.93 168 ASN B O 1
ATOM 2762 N N . GLN B 1 203 ? 27.750 21.729 80.098 1.00 52.42 169 GLN B N 1
ATOM 2763 C CA . GLN B 1 203 ? 28.507 22.940 79.791 1.00 51.48 169 GLN B CA 1
ATOM 2764 C C . GLN B 1 203 ? 29.145 23.553 81.036 1.00 53.23 169 GLN B C 1
ATOM 2765 O O . GLN B 1 203 ? 30.245 24.100 80.974 1.00 53.34 169 GLN B O 1
ATOM 2771 N N . LEU B 1 204 ? 28.450 23.459 82.166 1.00 54.32 170 LEU B N 1
ATOM 2772 C CA . LEU B 1 204 ? 28.940 24.035 83.414 1.00 49.46 170 LEU B CA 1
ATOM 2773 C C . LEU B 1 204 ? 29.980 23.138 84.084 1.00 49.88 170 LEU B C 1
ATOM 2774 O O . LEU B 1 204 ? 30.536 23.489 85.124 1.00 43.37 170 LEU B O 1
ATOM 2779 N N . GLY B 1 205 ? 30.236 21.979 83.484 1.00 50.37 171 GLY B N 1
ATOM 2780 C CA . GLY B 1 205 ? 31.231 21.055 83.999 1.00 52.07 171 GLY B CA 1
ATOM 2781 C C . GLY B 1 205 ? 30.747 20.224 85.172 1.00 49.89 171 GLY B C 1
ATOM 2782 O O . GLY B 1 205 ? 31.547 19.606 85.875 1.00 49.36 171 GLY B O 1
ATOM 2783 N N . ILE B 1 206 ? 29.435 20.206 85.385 1.00 47.90 172 ILE B N 1
ATOM 2784 C CA . ILE B 1 206 ? 28.847 19.458 86.491 1.00 48.76 172 ILE B CA 1
ATOM 2785 C C . ILE B 1 206 ? 28.881 17.952 86.223 1.00 52.35 172 ILE B C 1
ATOM 2786 O O . ILE B 1 206 ? 29.079 17.151 87.139 1.00 44.25 172 ILE B O 1
ATOM 2791 N N . HIS B 1 207 ? 28.713 17.572 84.959 1.00 43.14 173 HIS B N 1
ATOM 2792 C CA . HIS B 1 207 ? 28.766 16.164 84.578 1.00 50.95 173 HIS B CA 1
ATOM 2793 C C . HIS B 1 207 ? 29.400 15.978 83.204 1.00 53.20 173 HIS B C 1
ATOM 2794 O O . HIS B 1 207 ? 29.413 16.896 82.386 1.00 57.07 173 HIS B O 1
ATOM 2801 N N . THR B 1 208 ? 29.924 14.781 82.959 1.00 50.49 174 THR B N 1
ATOM 2802 C CA . THR B 1 208 ? 30.657 14.497 81.730 1.00 53.28 174 THR B CA 1
ATOM 2803 C C . THR B 1 208 ? 29.898 13.560 80.793 1.00 54.03 174 THR B C 1
ATOM 2804 O O . THR B 1 208 ? 30.456 13.071 79.809 1.00 49.54 174 THR B O 1
ATOM 2808 N N . LYS B 1 209 ? 28.631 13.307 81.102 1.00 49.20 175 LYS B N 1
ATOM 2809 C CA . LYS B 1 209 ? 27.822 12.370 80.324 1.00 51.22 175 LYS B CA 1
ATOM 2810 C C . LYS B 1 209 ? 27.371 12.953 78.986 1.00 50.16 175 LYS B C 1
ATOM 2811 O O . LYS B 1 209 ? 27.115 14.151 78.872 1.00 44.03 175 LYS B O 1
ATOM 2817 N N . GLY B 1 210 ? 27.282 12.092 77.976 1.00 50.96 176 GLY B N 1
ATOM 2818 C CA . GLY B 1 210 ? 26.867 12.502 76.646 1.00 51.73 176 GLY B CA 1
ATOM 2819 C C . GLY B 1 210 ? 25.370 12.676 76.486 1.00 58.20 176 GLY B C 1
ATOM 2820 O O . GLY B 1 210 ? 24.576 12.066 77.204 1.00 55.83 176 GLY B O 1
ATOM 2821 N N . ILE B 1 211 ? 24.986 13.527 75.540 1.00 55.18 177 ILE B N 1
ATOM 2822 C CA . ILE B 1 211 ? 23.580 13.785 75.264 1.00 48.52 177 ILE B CA 1
ATOM 2823 C C . ILE B 1 211 ? 23.247 13.580 73.789 1.00 50.49 177 ILE B C 1
ATOM 2824 O O . ILE B 1 211 ? 23.805 14.241 72.911 1.00 50.70 177 ILE B O 1
ATOM 2829 N N . CYS B 1 212 ? 22.330 12.656 73.525 1.00 55.17 178 CYS B N 1
ATOM 2830 C CA . CYS B 1 212 ? 21.990 12.290 72.158 1.00 52.42 178 CYS B CA 1
ATOM 2831 C C . CYS B 1 212 ? 20.506 12.493 71.869 1.00 50.04 178 CYS B C 1
ATOM 2832 O O . CYS B 1 212 ? 19.652 12.122 72.664 1.00 47.01 178 CYS B O 1
ATOM 2835 N N . LEU B 1 213 ? 20.221 13.078 70.713 1.00 49.76 179 LEU B N 1
ATOM 2836 C CA . LEU B 1 213 ? 18.868 13.271 70.231 1.00 52.28 179 LEU B CA 1
ATOM 2837 C C . LEU B 1 213 ? 18.533 12.145 69.266 1.00 58.82 179 LEU B C 1
ATOM 2838 O O . LEU B 1 213 ? 19.189 11.989 68.231 1.00 66.83 179 LEU B O 1
ATOM 2843 N N . LEU B 1 214 ? 17.526 11.349 69.606 1.00 56.04 180 LEU B N 1
ATOM 2844 C CA . LEU B 1 214 ? 17.105 10.290 68.705 1.00 53.71 180 LEU B CA 1
ATOM 2845 C C . LEU B 1 214 ? 16.143 10.885 67.689 1.00 57.00 180 LEU B C 1
ATOM 2846 O O . LEU B 1 214 ? 14.961 11.080 67.970 1.00 63.98 180 LEU B O 1
ATOM 2851 N N . ASN B 1 215 ? 16.663 11.166 66.499 1.00 61.13 181 ASN B N 1
ATOM 2852 C CA . ASN B 1 215 ? 15.922 11.923 65.502 1.00 63.67 181 ASN B CA 1
ATOM 2853 C C . ASN B 1 215 ? 15.080 11.024 64.609 1.00 64.69 181 ASN B C 1
ATOM 2854 O O . ASN B 1 215 ? 15.606 10.287 63.775 1.00 66.99 181 ASN B O 1
ATOM 2859 N N . VAL B 1 216 ? 13.766 11.095 64.793 1.00 62.59 182 VAL B N 1
ATOM 2860 C CA . VAL B 1 216 ? 12.835 10.290 64.017 1.00 57.91 182 VAL B CA 1
ATOM 2861 C C . VAL B 1 216 ? 12.159 11.121 62.934 1.00 61.49 182 VAL B C 1
ATOM 2862 O O . VAL B 1 216 ? 11.425 12.062 63.236 1.00 65.45 182 VAL B O 1
ATOM 2866 N N . GLU B 1 217 ? 12.402 10.754 61.677 1.00 65.30 183 GLU B N 1
ATOM 2867 C CA . GLU B 1 217 ? 11.829 11.448 60.524 1.00 72.43 183 GLU B CA 1
ATOM 2868 C C . GLU B 1 217 ? 12.114 12.948 60.545 1.00 72.50 183 GLU B C 1
ATOM 2869 O O . GLU B 1 217 ? 11.242 13.760 60.236 1.00 69.18 183 GLU B O 1
ATOM 2875 N N . GLY B 1 218 ? 13.343 13.305 60.907 1.00 79.47 184 GLY B N 1
ATOM 2876 C CA . GLY B 1 218 ? 13.773 14.692 60.909 1.00 77.66 184 GLY B CA 1
ATOM 2877 C C . GLY B 1 218 ? 13.063 15.561 61.930 1.00 78.18 184 GLY B C 1
ATOM 2878 O O . GLY B 1 218 ? 12.908 16.765 61.729 1.00 80.35 184 GLY B O 1
ATOM 2879 N N . TYR B 1 219 ? 12.629 14.947 63.026 1.00 69.38 185 TYR B N 1
ATOM 2880 C CA . TYR B 1 219 ? 11.897 15.656 64.071 1.00 60.02 185 TYR B CA 1
ATOM 2881 C C . TYR B 1 219 ? 12.754 16.713 64.769 1.00 58.11 185 TYR B C 1
ATOM 2882 O O . TYR B 1 219 ? 12.286 17.817 65.046 1.00 51.55 185 TYR B O 1
ATOM 2891 N N . TRP B 1 220 ? 14.008 16.370 65.047 1.00 60.60 186 TRP B N 1
ATOM 2892 C CA . TRP B 1 220 ? 14.890 17.241 65.819 1.00 58.56 186 TRP B CA 1
ATOM 2893 C C . TRP B 1 220 ? 15.698 18.189 64.937 1.00 60.94 186 TRP B C 1
ATOM 2894 O O . TRP B 1 220 ? 16.570 18.906 65.428 1.00 64.20 186 TRP B O 1
ATOM 2905 N N . ASP B 1 221 ? 15.410 18.183 63.638 1.00 61.43 187 ASP B N 1
ATOM 2906 C CA . ASP B 1 221 ? 16.232 18.891 62.658 1.00 61.21 187 ASP B CA 1
ATOM 2907 C C . ASP B 1 221 ? 16.340 20.392 62.926 1.00 59.81 187 ASP B C 1
ATOM 2908 O O . ASP B 1 221 ? 17.419 20.976 62.798 1.00 62.21 187 ASP B O 1
ATOM 2913 N N . GLY B 1 222 ? 15.224 21.010 63.299 1.00 58.98 188 GLY B N 1
ATOM 2914 C CA . GLY B 1 222 ? 15.202 22.434 63.577 1.00 57.85 188 GLY B CA 1
ATOM 2915 C C . GLY B 1 222 ? 16.107 22.812 64.733 1.00 56.27 188 GLY B C 1
ATOM 2916 O O . GLY B 1 222 ? 16.776 23.847 64.708 1.00 58.44 188 GLY B O 1
ATOM 2917 N N . ILE B 1 223 ? 16.131 21.961 65.753 1.00 52.89 189 ILE B N 1
ATOM 2918 C CA . ILE B 1 223 ? 16.967 22.189 66.924 1.00 48.62 189 ILE B CA 1
ATOM 2919 C C . ILE B 1 223 ? 18.454 22.090 66.600 1.00 52.60 189 ILE B C 1
ATOM 2920 O O . ILE B 1 223 ? 19.246 22.904 67.067 1.00 57.72 189 ILE B O 1
ATOM 2925 N N . LEU B 1 224 ? 18.831 21.089 65.812 1.00 44.34 190 LEU B N 1
ATOM 2926 C CA . LEU B 1 224 ? 20.216 20.942 65.379 1.00 52.52 190 LEU B CA 1
ATOM 2927 C C . LEU B 1 224 ? 20.604 22.149 64.532 1.00 54.62 190 LEU B C 1
ATOM 2928 O O . LEU B 1 224 ? 21.722 22.665 64.636 1.00 48.40 190 LEU B O 1
ATOM 2933 N N . GLN B 1 225 ? 19.662 22.597 63.703 1.00 58.28 191 GLN B N 1
ATOM 2934 C CA . GLN B 1 225 ? 19.845 23.796 62.891 1.00 61.89 191 GLN B CA 1
ATOM 2935 C C . GLN B 1 225 ? 20.162 24.991 63.775 1.00 66.49 191 GLN B C 1
ATOM 2936 O O . GLN B 1 225 ? 21.104 25.752 63.513 1.00 70.32 191 GLN B O 1
ATOM 2942 N N . TRP B 1 226 ? 19.380 25.138 64.840 1.00 62.96 192 TRP B N 1
ATOM 2943 C CA . TRP B 1 226 ? 19.603 26.222 65.782 1.00 59.63 192 TRP B CA 1
ATOM 2944 C C . TRP B 1 226 ? 20.944 26.095 66.486 1.00 58.59 192 TRP B C 1
ATOM 2945 O O . TRP B 1 226 ? 21.583 27.096 66.770 1.00 58.16 192 TRP B O 1
ATOM 2956 N N . ILE B 1 227 ? 21.344 24.870 66.806 1.00 59.93 193 ILE B N 1
ATOM 2957 C CA . ILE B 1 227 ? 22.620 24.642 67.472 1.00 57.51 193 ILE B CA 1
ATOM 2958 C C . ILE B 1 227 ? 23.742 25.113 66.558 1.00 58.26 193 ILE B C 1
ATOM 2959 O O . ILE B 1 227 ? 24.685 25.770 67.003 1.00 57.24 193 ILE B O 1
ATOM 2964 N N . ASN B 1 228 ? 23.621 24.784 65.276 1.00 63.28 194 ASN B N 1
ATOM 2965 C CA . ASN B 1 228 ? 24.583 25.232 64.279 1.00 68.81 194 ASN B CA 1
ATOM 2966 C C . ASN B 1 228 ? 24.631 26.757 64.189 1.00 67.43 194 ASN B C 1
ATOM 2967 O O . ASN B 1 228 ? 25.713 27.357 64.186 1.00 66.19 194 ASN B O 1
ATOM 2972 N N . MET B 1 229 ? 23.457 27.381 64.134 1.00 66.99 195 MET B N 1
ATOM 2973 C CA . MET B 1 229 ? 23.380 28.841 64.039 1.00 68.13 195 MET B CA 1
ATOM 2974 C C . MET B 1 229 ? 24.001 29.531 65.258 1.00 65.77 195 MET B C 1
ATOM 2975 O O . MET B 1 229 ? 24.760 30.492 65.125 1.00 72.59 195 MET B O 1
ATOM 2980 N N . ALA B 1 230 ? 23.678 29.020 66.441 1.00 53.02 196 ALA B N 1
ATOM 2981 C CA . ALA B 1 230 ? 24.176 29.555 67.702 1.00 51.59 196 ALA B CA 1
ATOM 2982 C C . ALA B 1 230 ? 25.681 29.367 67.816 1.00 57.23 196 ALA B C 1
ATOM 2983 O O . ALA B 1 230 ? 26.380 30.210 68.379 1.00 61.96 196 ALA B O 1
ATOM 2985 N N . ALA B 1 231 ? 26.170 28.249 67.288 1.00 53.78 197 ALA B N 1
ATOM 2986 C CA . ALA B 1 231 ? 27.601 27.985 67.252 1.00 56.67 197 ALA B CA 1
ATOM 2987 C C . ALA B 1 231 ? 28.289 29.004 66.355 1.00 58.21 197 ALA B C 1
ATOM 2988 O O . ALA B 1 231 ? 29.329 29.558 66.712 1.00 57.16 197 ALA B O 1
ATOM 2990 N N . ALA B 1 232 ? 27.702 29.241 65.186 1.00 61.24 198 ALA B N 1
ATOM 2991 C CA . ALA B 1 232 ? 28.232 30.228 64.251 1.00 65.88 198 ALA B CA 1
ATOM 2992 C C . ALA B 1 232 ? 28.240 31.624 64.870 1.00 66.51 198 ALA B C 1
ATOM 2993 O O . ALA B 1 232 ? 29.145 32.418 64.618 1.00 70.65 198 ALA B O 1
ATOM 2995 N N . GLN B 1 233 ? 27.228 31.916 65.681 1.00 68.52 199 GLN B N 1
ATOM 2996 C CA . GLN B 1 233 ? 27.110 33.229 66.308 1.00 69.66 199 GLN B CA 1
ATOM 2997 C C . GLN B 1 233 ? 27.874 33.316 67.628 1.00 66.59 199 GLN B C 1
ATOM 2998 O O . GLN B 1 233 ? 27.966 34.384 68.231 1.00 65.23 199 GLN B O 1
ATOM 3004 N N . GLY B 1 234 ? 28.418 32.188 68.073 1.00 67.01 200 GLY B N 1
ATOM 3005 C CA . GLY B 1 234 ? 29.266 32.166 69.250 1.00 63.82 200 GLY B CA 1
ATOM 3006 C C . GLY B 1 234 ? 28.542 32.137 70.583 1.00 64.47 200 GLY B C 1
ATOM 3007 O O . GLY B 1 234 ? 29.179 32.178 71.636 1.00 66.01 200 GLY B O 1
ATOM 3008 N N . PHE B 1 235 ? 27.215 32.066 70.551 1.00 61.86 201 PHE B N 1
ATOM 3009 C CA . PHE B 1 235 ? 26.443 31.973 71.786 1.00 62.37 201 PHE B CA 1
ATOM 3010 C C . PHE B 1 235 ? 26.659 30.602 72.418 1.00 57.64 201 PHE B C 1
ATOM 3011 O O . PHE B 1 235 ? 26.570 30.443 73.632 1.00 50.35 201 PHE B O 1
ATOM 3019 N N . VAL B 1 236 ? 26.945 29.613 71.581 1.00 54.89 202 VAL B N 1
ATOM 3020 C CA . VAL B 1 236 ? 27.520 28.368 72.064 1.00 55.15 202 VAL B CA 1
ATOM 3021 C C . VAL B 1 236 ? 29.014 28.381 71.757 1.00 57.28 202 VAL B C 1
ATOM 3022 O O . VAL B 1 236 ? 29.416 28.442 70.593 1.00 60.97 202 VAL B O 1
ATOM 3026 N N . GLN B 1 237 ? 29.831 28.341 72.804 1.00 55.13 203 GLN B N 1
ATOM 3027 C CA . GLN B 1 237 ? 31.275 28.494 72.657 1.00 56.18 203 GLN B CA 1
ATOM 3028 C C . GLN B 1 237 ? 31.872 27.322 71.891 1.00 55.24 203 GLN B C 1
ATOM 3029 O O . GLN B 1 237 ? 31.320 26.223 71.913 1.00 49.08 203 GLN B O 1
ATOM 3035 N N . PRO B 1 238 ? 32.993 27.556 71.189 1.00 60.30 204 PRO B N 1
ATOM 3036 C CA . PRO B 1 238 ? 33.641 26.469 70.452 1.00 65.39 204 PRO B CA 1
ATOM 3037 C C . PRO B 1 238 ? 34.091 25.345 71.383 1.00 65.23 204 PRO B C 1
ATOM 3038 O O . PRO B 1 238 ? 34.637 25.612 72.454 1.00 61.51 204 PRO B O 1
ATOM 3042 N N . GLY B 1 239 ? 33.861 24.103 70.971 1.00 71.85 205 GLY B N 1
ATOM 3043 C CA . GLY B 1 239 ? 34.103 22.957 71.827 1.00 74.88 205 GLY B CA 1
ATOM 3044 C C . GLY B 1 239 ? 32.882 22.583 72.649 1.00 77.08 205 GLY B C 1
ATOM 3045 O O . GLY B 1 239 ? 32.901 21.598 73.387 1.00 81.26 205 GLY B O 1
ATOM 3046 N N . ASN B 1 240 ? 31.820 23.373 72.523 1.00 74.02 206 ASN B N 1
ATOM 3047 C CA . ASN B 1 240 ? 30.567 23.094 73.216 1.00 65.64 206 ASN B CA 1
ATOM 3048 C C . ASN B 1 240 ? 29.448 22.749 72.240 1.00 62.40 206 ASN B C 1
ATOM 3049 O O . ASN B 1 240 ? 28.337 22.410 72.646 1.00 55.72 206 ASN B O 1
ATOM 3054 N N . GLU B 1 241 ? 29.747 22.851 70.950 1.00 68.09 207 GLU B N 1
ATOM 3055 C CA . GLU B 1 241 ? 28.781 22.530 69.907 1.00 71.37 207 GLU B CA 1
ATOM 3056 C C . GLU B 1 241 ? 28.485 21.032 69.855 1.00 74.12 207 GLU B C 1
ATOM 3057 O O . GLU B 1 241 ? 27.441 20.615 69.356 1.00 79.30 207 GLU B O 1
ATOM 3063 N N . THR B 1 242 ? 29.411 20.228 70.368 1.00 68.80 208 THR B N 1
ATOM 3064 C CA . THR B 1 242 ? 29.316 18.775 70.259 1.00 61.46 208 THR B CA 1
ATOM 3065 C C . THR B 1 242 ? 28.795 18.108 71.531 1.00 53.46 208 THR B C 1
ATOM 3066 O O . THR B 1 242 ? 28.822 16.882 71.643 1.00 53.63 208 THR B O 1
ATOM 3070 N N . ILE B 1 243 ? 28.333 18.910 72.488 1.00 44.77 209 ILE B N 1
ATOM 3071 C CA . ILE B 1 243 ? 27.770 18.373 73.724 1.00 47.20 209 ILE B CA 1
ATOM 3072 C C . ILE B 1 243 ? 26.556 17.509 73.402 1.00 48.43 209 ILE B C 1
ATOM 3073 O O . ILE B 1 243 ? 26.337 16.461 74.013 1.00 51.92 209 ILE B O 1
ATOM 3078 N N . VAL B 1 244 ? 25.782 17.944 72.416 1.00 43.41 210 VAL B N 1
ATOM 3079 C CA . VAL B 1 244 ? 24.630 17.183 71.962 1.00 46.84 210 VAL B CA 1
ATOM 3080 C C . VAL B 1 244 ? 24.883 16.660 70.549 1.00 53.06 210 VAL B C 1
ATOM 3081 O O . VAL B 1 244 ? 25.320 17.402 69.669 1.00 57.99 210 VAL B O 1
ATOM 3085 N N . VAL B 1 245 ? 24.610 15.375 70.342 1.00 55.53 211 VAL B N 1
ATOM 3086 C CA . VAL B 1 245 ? 24.792 14.746 69.037 1.00 56.11 211 VAL B CA 1
ATOM 3087 C C . VAL B 1 245 ? 23.482 14.102 68.617 1.00 67.42 211 VAL B C 1
ATOM 3088 O O . VAL B 1 245 ? 22.655 13.805 69.463 1.00 64.43 211 VAL B O 1
ATOM 3092 N N . SER B 1 246 ? 23.282 13.894 67.321 1.00 70.76 212 SER B N 1
ATOM 3093 C CA . SER B 1 246 ? 22.039 13.285 66.856 1.00 69.78 212 SER B CA 1
AT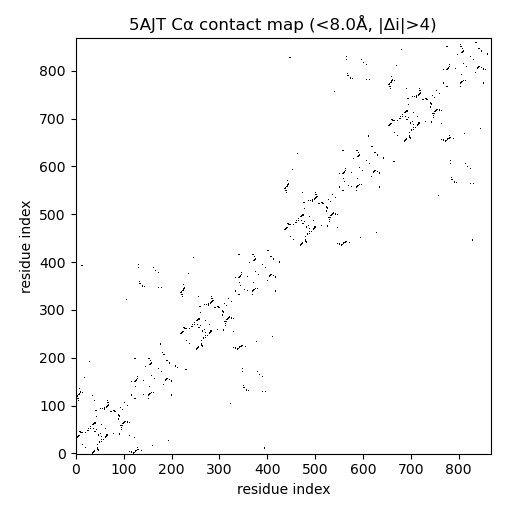OM 3094 C C . SER B 1 246 ? 22.262 11.874 66.324 1.00 68.62 212 SER B C 1
ATOM 3095 O O . SER B 1 246 ? 23.370 11.521 65.920 1.00 69.04 212 SER B O 1
ATOM 3098 N N . ALA B 1 247 ? 21.203 11.070 66.325 1.00 68.29 213 ALA B N 1
ATOM 3099 C CA . ALA B 1 247 ? 21.273 9.724 65.771 1.00 59.93 213 ALA B CA 1
ATOM 3100 C C . ALA B 1 247 ? 19.988 9.362 65.033 1.00 64.46 213 ALA B C 1
ATOM 3101 O O . ALA B 1 247 ? 18.886 9.648 65.504 1.00 58.32 213 ALA B O 1
ATOM 3103 N N . GLY B 1 248 ? 20.140 8.728 63.875 1.00 69.25 214 GLY B N 1
ATOM 3104 C CA . GLY B 1 248 ? 19.006 8.290 63.083 1.00 74.02 214 GLY B CA 1
ATOM 3105 C C . GLY B 1 248 ? 18.245 7.147 63.728 1.00 74.55 214 GLY B C 1
ATOM 3106 O O . GLY B 1 248 ? 17.017 7.092 63.667 1.00 68.66 214 GLY B O 1
ATOM 3107 N N . ASP B 1 249 ? 18.981 6.232 64.350 1.00 79.06 215 ASP B N 1
ATOM 3108 C CA . ASP B 1 249 ? 18.384 5.050 64.959 1.00 76.51 215 ASP B CA 1
ATOM 3109 C C . ASP B 1 249 ? 18.804 4.889 66.418 1.00 73.69 215 ASP B C 1
ATOM 3110 O O . ASP B 1 249 ? 19.626 5.652 66.927 1.00 74.41 215 ASP B O 1
ATOM 3115 N N . ALA B 1 250 ? 18.239 3.884 67.080 1.00 72.25 216 ALA B N 1
ATOM 3116 C CA . ALA B 1 250 ? 18.476 3.658 68.503 1.00 72.46 216 ALA B CA 1
ATOM 3117 C C . ALA B 1 250 ? 19.901 3.193 68.783 1.00 74.10 216 ALA B C 1
ATOM 3118 O O . ALA B 1 250 ? 20.582 3.729 69.669 1.00 76.17 216 ALA B O 1
ATOM 3120 N N . GLU B 1 251 ? 20.341 2.189 68.029 1.00 72.48 217 GLU B N 1
ATOM 3121 C CA A GLU B 1 251 ? 21.698 1.673 68.153 0.50 74.47 217 GLU B CA 1
ATOM 3122 C CA B GLU B 1 251 ? 21.700 1.674 68.151 0.50 74.47 217 GLU B CA 1
ATOM 3123 C C . GLU B 1 251 ? 22.703 2.804 67.970 1.00 76.53 217 GLU B C 1
ATOM 3124 O O . GLU B 1 251 ? 23.701 2.882 68.687 1.00 78.55 217 GLU B O 1
ATOM 3135 N N . GLY B 1 252 ? 22.421 3.675 67.005 1.00 75.09 218 GLY B N 1
ATOM 3136 C CA . GLY B 1 252 ? 23.196 4.881 66.784 1.00 70.01 218 GLY B CA 1
ATOM 3137 C C . GLY B 1 252 ? 23.314 5.723 68.040 1.00 72.07 218 GLY B C 1
ATOM 3138 O O . GLY B 1 252 ? 24.396 6.193 68.378 1.00 71.52 218 GLY B O 1
ATOM 3139 N N . ALA B 1 253 ? 22.188 5.926 68.721 1.00 71.75 219 ALA B N 1
ATOM 3140 C CA . ALA B 1 253 ? 22.145 6.745 69.929 1.00 67.18 219 ALA B CA 1
ATOM 3141 C C . ALA B 1 253 ? 22.936 6.133 71.083 1.00 69.20 219 ALA B C 1
ATOM 3142 O O . ALA B 1 253 ? 23.743 6.816 71.725 1.00 66.57 219 ALA B O 1
ATOM 3144 N N . VAL B 1 254 ? 22.708 4.846 71.338 1.00 72.29 220 VAL B N 1
ATOM 3145 C CA . VAL B 1 254 ? 23.406 4.152 72.417 1.00 67.08 220 VAL B CA 1
ATOM 3146 C C . VAL B 1 254 ? 24.910 4.167 72.154 1.00 64.31 220 VAL B C 1
ATOM 3147 O O . VAL B 1 254 ? 25.724 4.396 73.059 1.00 55.32 220 VAL B O 1
ATOM 3151 N N . ARG B 1 255 ? 25.258 3.955 70.890 1.00 75.53 221 ARG B N 1
ATOM 3152 C CA . ARG B 1 255 ? 26.640 3.968 70.443 1.00 81.47 221 ARG B CA 1
ATOM 3153 C C . ARG B 1 255 ? 27.245 5.345 70.670 1.00 74.71 221 ARG B C 1
ATOM 3154 O O . ARG B 1 255 ? 28.386 5.464 71.101 1.00 74.56 221 ARG B O 1
ATOM 3162 N N . ALA B 1 256 ? 26.460 6.379 70.385 1.00 70.37 222 ALA B N 1
ATOM 3163 C CA . ALA B 1 256 ? 26.899 7.756 70.547 1.00 63.19 222 ALA B CA 1
ATOM 3164 C C . ALA B 1 256 ? 27.184 8.052 72.011 1.00 62.88 222 ALA B C 1
ATOM 3165 O O . ALA B 1 256 ? 28.163 8.723 72.339 1.00 67.23 222 ALA B O 1
ATOM 3167 N N . LEU B 1 257 ? 26.323 7.550 72.888 1.00 56.73 223 LEU B N 1
ATOM 3168 C CA . LEU B 1 257 ? 26.523 7.735 74.319 1.00 55.20 223 LEU B CA 1
ATOM 3169 C C . LEU B 1 257 ? 27.752 6.980 74.822 1.00 58.66 223 LEU B C 1
ATOM 3170 O O . LEU B 1 257 ? 28.475 7.473 75.688 1.00 57.78 223 LEU B O 1
ATOM 3175 N N . ARG B 1 258 ? 27.988 5.785 74.286 1.00 57.29 224 ARG B N 1
ATOM 3176 C CA . ARG B 1 258 ? 29.169 5.016 74.678 1.00 64.46 224 ARG B CA 1
ATOM 3177 C C . ARG B 1 258 ? 30.476 5.659 74.200 1.00 64.65 224 ARG B C 1
ATOM 3178 O O . ARG B 1 258 ? 31.474 5.663 74.919 1.00 55.62 224 ARG B O 1
ATOM 3186 N N . GLU B 1 259 ? 30.457 6.195 72.983 1.00 69.34 225 GLU B N 1
ATOM 3187 C CA . GLU B 1 259 ? 31.632 6.805 72.361 1.00 69.71 225 GLU B CA 1
ATOM 3188 C C . GLU B 1 259 ? 32.042 8.142 72.978 1.00 67.72 225 GLU B C 1
ATOM 3189 O O . GLU B 1 259 ? 33.221 8.494 72.980 1.00 74.39 225 GLU B O 1
ATOM 3195 N N . TYR B 1 260 ? 31.063 8.877 73.495 1.00 58.58 226 TYR B N 1
ATOM 3196 C CA . TYR B 1 260 ? 31.230 10.292 73.828 1.00 54.38 226 TYR B CA 1
ATOM 3197 C C . TYR B 1 260 ? 32.352 10.610 74.821 1.00 54.89 226 TYR B C 1
ATOM 3198 O O . TYR B 1 260 ? 32.485 9.964 75.859 1.00 62.27 226 TYR B O 1
ATOM 3207 N N . LYS B 1 261 ? 33.152 11.618 74.478 1.00 55.49 227 LYS B N 1
ATOM 3208 C CA . LYS B 1 261 ? 34.176 12.161 75.367 1.00 62.07 227 LYS B CA 1
ATOM 3209 C C . LYS B 1 261 ? 34.060 13.686 75.438 1.00 67.35 227 LYS B C 1
ATOM 3210 O O . LYS B 1 261 ? 34.046 14.360 74.408 1.00 65.72 227 LYS B O 1
ATOM 3216 N N . VAL B 1 262 ? 33.972 14.220 76.653 1.00 66.73 228 VAL B N 1
ATOM 3217 C CA A VAL B 1 262 ? 33.776 15.655 76.861 0.50 62.98 228 VAL B CA 1
ATOM 3218 C CA B VAL B 1 262 ? 33.760 15.651 76.853 0.50 63.53 228 VAL B CA 1
ATOM 3219 C C . VAL B 1 262 ? 34.930 16.511 76.351 1.00 64.88 228 VAL B C 1
ATOM 3220 O O . VAL B 1 262 ? 34.717 17.572 75.761 1.00 61.79 228 VAL B O 1
ATOM 3227 N N . SER B 1 263 ? 36.157 16.052 76.575 1.00 61.78 229 SER B N 1
ATOM 3228 C CA . SER B 1 263 ? 37.337 16.837 76.229 1.00 60.97 229 SER B CA 1
ATOM 3229 C C . SER B 1 263 ? 37.715 16.737 74.756 1.00 58.75 229 SER B C 1
ATOM 3230 O O . SER B 1 263 ? 38.605 17.448 74.293 1.00 68.83 229 SER B O 1
ATOM 3233 N N . GLU B 1 264 ? 37.033 15.859 74.028 1.00 55.58 230 GLU B N 1
ATOM 3234 C CA . GLU B 1 264 ? 37.392 15.548 72.647 1.00 58.02 230 GLU B CA 1
ATOM 3235 C C . GLU B 1 264 ? 37.385 16.768 71.721 1.00 58.91 230 GLU B C 1
ATOM 3236 O O . GLU B 1 264 ? 38.349 17.001 70.990 1.00 65.03 230 GLU B O 1
ATOM 3242 N N . ALA B 1 265 ? 36.302 17.539 71.750 1.00 51.04 231 ALA B N 1
ATOM 3243 C CA . ALA B 1 265 ? 36.174 18.702 70.878 1.00 47.32 231 ALA B CA 1
ATOM 3244 C C . ALA B 1 265 ? 37.218 19.759 71.217 1.00 47.78 231 ALA B C 1
ATOM 3245 O O . ALA B 1 265 ? 37.850 20.331 70.327 1.00 49.18 231 ALA B O 1
ATOM 3247 N N . THR B 1 266 ? 37.394 20.011 72.511 1.00 47.81 232 THR B N 1
ATOM 3248 C CA . THR B 1 266 ? 38.385 20.972 72.980 1.00 48.74 232 THR B CA 1
ATOM 3249 C C . THR B 1 266 ? 39.786 20.487 72.623 1.00 53.92 232 THR B C 1
ATOM 3250 O O . THR B 1 266 ? 40.665 21.286 72.306 1.00 55.33 232 THR B O 1
ATOM 3254 N N . PHE B 1 267 ? 39.985 19.172 72.676 1.00 53.42 233 PHE B N 1
ATOM 3255 C CA . PHE B 1 267 ? 41.260 18.580 72.292 1.00 51.74 233 PHE B CA 1
ATOM 3256 C C . PHE B 1 267 ? 41.545 18.856 70.820 1.00 55.06 233 PHE B C 1
ATOM 3257 O O . PHE B 1 267 ? 42.625 19.320 70.469 1.00 48.13 233 PHE B O 1
ATOM 3265 N N . LYS B 1 268 ? 40.570 18.562 69.965 1.00 57.87 234 LYS B N 1
ATOM 3266 C CA . LYS B 1 268 ? 40.710 18.783 68.529 1.00 62.94 234 LYS B CA 1
ATOM 3267 C C . LYS B 1 268 ? 40.973 20.252 68.229 1.00 61.14 234 LYS B C 1
ATOM 3268 O O . LYS B 1 268 ? 41.759 20.591 67.345 1.00 65.19 234 LYS B O 1
ATOM 3274 N N . LEU B 1 269 ? 40.301 21.120 68.975 1.00 56.81 235 LEU B N 1
ATOM 3275 C CA . LEU B 1 269 ? 40.443 22.558 68.800 1.00 53.57 235 LEU B CA 1
ATOM 3276 C C . LEU B 1 269 ? 41.827 23.077 69.207 1.00 50.78 235 LEU B C 1
ATOM 3277 O O . LEU B 1 269 ? 42.434 23.863 68.480 1.00 56.25 235 LEU B O 1
ATOM 3282 N N . GLU B 1 270 ? 42.325 22.637 70.361 1.00 44.44 236 GLU B N 1
ATOM 3283 C CA . GLU B 1 270 ? 43.480 23.286 70.978 1.00 43.17 236 GLU B CA 1
ATOM 3284 C C . GLU B 1 270 ? 44.815 22.544 70.857 1.00 44.37 236 GLU B C 1
ATOM 3285 O O . GLU B 1 270 ? 45.867 23.161 70.985 1.00 44.94 236 GLU B O 1
ATOM 3291 N N . TRP B 1 271 ? 44.784 21.240 70.599 1.00 43.15 237 TRP B N 1
ATOM 3292 C CA . TRP B 1 271 ? 46.008 20.435 70.667 1.00 45.11 237 TRP B CA 1
ATOM 3293 C C . TRP B 1 271 ? 47.091 20.839 69.674 1.00 48.82 237 TRP B C 1
ATOM 3294 O O . TRP B 1 271 ? 48.268 20.883 70.027 1.00 44.24 237 TRP B O 1
ATOM 3305 N N . GLY B 1 272 ? 46.702 21.126 68.436 1.00 51.33 238 GLY B N 1
ATOM 3306 C CA . GLY B 1 272 ? 47.661 21.546 67.429 1.00 46.72 238 GLY B CA 1
ATOM 3307 C C . GLY B 1 272 ? 48.309 22.870 67.784 1.00 50.76 238 GLY B C 1
ATOM 3308 O O . GLY B 1 272 ? 49.390 23.195 67.296 1.00 58.62 238 GLY B O 1
ATOM 3309 N N . ARG B 1 273 ? 47.635 23.641 68.632 1.00 51.65 239 ARG B N 1
ATOM 3310 C CA . ARG B 1 273 ? 48.164 24.915 69.104 1.00 55.05 239 ARG B CA 1
ATOM 3311 C C . ARG B 1 273 ? 48.507 24.900 70.595 1.00 57.77 239 ARG B C 1
ATOM 3312 O O . ARG B 1 273 ? 48.993 25.899 71.124 1.00 47.96 239 ARG B O 1
ATOM 3320 N N . GLN B 1 274 ? 48.218 23.779 71.258 1.00 70.66 240 GLN B N 1
ATOM 3321 C CA . GLN B 1 274 ? 48.392 23.614 72.708 1.00 75.89 240 GLN B CA 1
ATOM 3322 C C . GLN B 1 274 ? 47.398 24.498 73.457 1.00 72.46 240 GLN B C 1
ATOM 3323 O O . GLN B 1 274 ? 47.547 24.745 74.654 1.00 72.38 240 GLN B O 1
ATOM 3329 N N . PRO C 1 58 ? 36.037 80.269 131.656 1.00 99.80 24 PRO C N 1
ATOM 3330 C CA . PRO C 1 58 ? 35.085 79.200 131.337 1.00 99.35 24 PRO C CA 1
ATOM 3331 C C . PRO C 1 58 ? 35.332 78.584 129.960 1.00 99.00 24 PRO C C 1
ATOM 3332 O O . PRO C 1 58 ? 35.161 79.256 128.942 1.00 98.06 24 PRO C O 1
ATOM 3336 N N . ARG C 1 59 ? 35.734 77.317 129.935 1.00 97.79 25 ARG C N 1
ATOM 3337 C CA A ARG C 1 59 ? 35.995 76.585 128.696 0.50 95.50 25 ARG C CA 1
ATOM 3338 C CA B ARG C 1 59 ? 36.006 76.668 128.661 0.50 95.03 25 ARG C CA 1
ATOM 3339 C C . ARG C 1 59 ? 34.715 76.333 127.917 1.00 88.21 25 ARG C C 1
ATOM 3340 O O . ARG C 1 59 ? 33.656 76.140 128.515 1.00 86.90 25 ARG C O 1
ATOM 3355 N N . ALA C 1 60 ? 34.816 76.303 126.592 1.00 79.46 26 ALA C N 1
ATOM 3356 C CA . ALA C 1 60 ? 33.669 75.993 125.752 1.00 71.94 26 ALA C CA 1
ATOM 3357 C C . ALA C 1 60 ? 33.302 74.521 125.877 1.00 72.53 26 ALA C C 1
ATOM 3358 O O . ALA C 1 60 ? 34.178 73.659 125.960 1.00 77.00 26 ALA C O 1
ATOM 3360 N N . LYS C 1 61 ? 32.005 74.236 125.890 1.00 67.31 27 LYS C N 1
ATOM 3361 C CA . LYS C 1 61 ? 31.532 72.862 125.982 1.00 67.12 27 LYS C CA 1
ATOM 3362 C C . LYS C 1 61 ? 30.534 72.552 124.878 1.00 61.55 27 LYS C C 1
ATOM 3363 O O . LYS C 1 61 ? 29.575 73.293 124.669 1.00 61.11 27 LYS C O 1
ATOM 3369 N N . ILE C 1 62 ? 30.762 71.451 124.173 1.00 51.56 28 ILE C N 1
ATOM 3370 C CA . ILE C 1 62 ? 29.830 71.024 123.139 1.00 52.79 28 ILE C CA 1
ATOM 3371 C C . ILE C 1 62 ? 29.236 69.661 123.470 1.00 54.01 28 ILE C C 1
ATOM 3372 O O . ILE C 1 62 ? 29.965 68.702 123.725 1.00 55.01 28 ILE C O 1
ATOM 3377 N N . CYS C 1 63 ? 27.910 69.576 123.469 1.00 52.99 29 CYS C N 1
ATOM 3378 C CA . CYS C 1 63 ? 27.254 68.289 123.646 1.00 56.80 29 CYS C CA 1
ATOM 3379 C C . CYS C 1 63 ? 26.991 67.675 122.290 1.00 58.24 29 CYS C C 1
ATOM 3380 O O . CYS C 1 63 ? 26.331 68.276 121.443 1.00 55.54 29 CYS C O 1
ATOM 3383 N N . VAL C 1 64 ? 27.512 66.474 122.082 1.00 59.74 30 VAL C N 1
ATOM 3384 C CA . VAL C 1 64 ? 27.336 65.813 120.802 1.00 60.29 30 VAL C CA 1
ATOM 3385 C C . VAL C 1 64 ? 26.282 64.721 120.896 1.00 63.20 30 VAL C C 1
ATOM 3386 O O . VAL C 1 64 ? 26.429 63.757 121.648 1.00 69.17 30 VAL C O 1
ATOM 3390 N N . PHE C 1 65 ? 25.212 64.887 120.126 1.00 59.55 31 PHE C N 1
ATOM 3391 C CA . PHE C 1 65 ? 24.155 63.893 120.061 1.00 60.70 31 PHE C CA 1
ATOM 3392 C C . PHE C 1 65 ? 24.432 62.988 118.870 1.00 65.53 31 PHE C C 1
ATOM 3393 O O . PHE C 1 65 ? 24.481 63.451 117.730 1.00 63.74 31 PHE C O 1
ATOM 3401 N N . CYS C 1 66 ? 24.611 61.698 119.130 1.00 66.63 32 CYS C N 1
ATOM 3402 C CA . CYS C 1 66 ? 24.905 60.752 118.062 1.00 67.55 32 CYS C CA 1
ATOM 3403 C C . CYS C 1 66 ? 24.503 59.335 118.444 1.00 65.09 32 CYS C C 1
ATOM 3404 O O . CYS C 1 66 ? 24.228 59.045 119.608 1.00 67.96 32 CYS C O 1
ATOM 3407 N N . GLY C 1 67 ? 24.475 58.455 117.450 1.00 61.78 33 GLY C N 1
ATOM 3408 C CA . GLY C 1 67 ? 24.024 57.091 117.648 1.00 64.10 33 GLY C CA 1
ATOM 3409 C C . GLY C 1 67 ? 24.940 56.231 118.496 1.00 66.13 33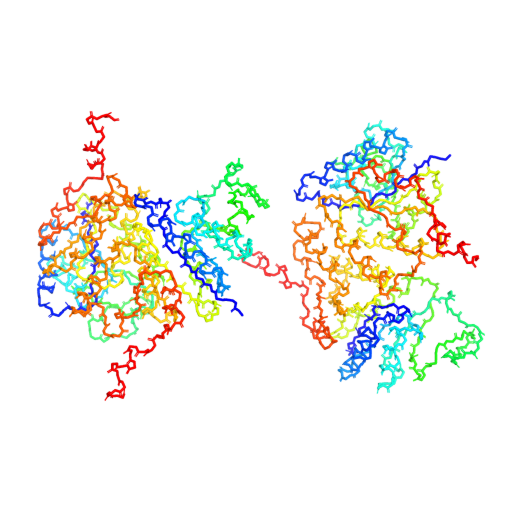 GLY C C 1
ATOM 3410 O O . GLY C 1 67 ? 26.161 56.390 118.473 1.00 66.08 33 GLY C O 1
ATOM 3411 N N . SER C 1 68 ? 24.339 55.321 119.255 1.00 68.69 34 SER C N 1
ATOM 3412 C CA . SER C 1 68 ? 25.085 54.307 119.990 1.00 73.07 34 SER C CA 1
ATOM 3413 C C . SER C 1 68 ? 25.714 53.299 119.032 1.00 75.85 34 SER C C 1
ATOM 3414 O O . SER C 1 68 ? 26.747 52.706 119.332 1.00 82.09 34 SER C O 1
ATOM 3417 N N . SER C 1 69 ? 25.061 53.084 117.894 1.00 70.96 35 SER C N 1
ATOM 3418 C CA . SER C 1 69 ? 25.603 52.233 116.838 1.00 69.08 35 SER C CA 1
ATOM 3419 C C . SER C 1 69 ? 26.638 52.983 115.998 1.00 67.94 35 SER C C 1
ATOM 3420 O O . SER C 1 69 ? 26.657 54.214 115.975 1.00 68.93 35 SER C O 1
ATOM 3423 N N . GLY C 1 70 ? 27.497 52.236 115.311 1.00 68.80 36 GLY C N 1
ATOM 3424 C CA . GLY C 1 70 ? 28.555 52.821 114.506 1.00 63.49 36 GLY C CA 1
ATOM 3425 C C . GLY C 1 70 ? 28.128 53.434 113.183 1.00 63.99 36 GLY C C 1
ATOM 3426 O O . GLY C 1 70 ? 28.696 54.435 112.749 1.00 70.31 36 GLY C O 1
ATOM 3427 N N . GLY C 1 71 ? 27.126 52.843 112.539 1.00 68.82 37 GLY C N 1
ATOM 3428 C CA . GLY C 1 71 ? 26.707 53.292 111.222 1.00 69.96 37 GLY C CA 1
ATOM 3429 C C . GLY C 1 71 ? 27.280 52.444 110.102 1.00 80.73 37 GLY C C 1
ATOM 3430 O O . GLY C 1 71 ? 28.418 51.979 110.185 1.00 89.92 37 GLY C O 1
ATOM 3431 N N . ALA C 1 72 ? 26.485 52.234 109.056 1.00 79.87 38 ALA C N 1
ATOM 3432 C CA . ALA C 1 72 ? 26.872 51.353 107.956 1.00 75.57 38 ALA C CA 1
ATOM 3433 C C . ALA C 1 72 ? 28.100 51.870 107.212 1.00 78.58 38 ALA C C 1
ATOM 3434 O O . ALA C 1 72 ? 29.107 51.171 107.100 1.00 83.94 38 ALA C O 1
ATOM 3436 N N . SER C 1 73 ? 28.012 53.094 106.703 1.00 77.54 39 SER C N 1
ATOM 3437 C CA . SER C 1 73 ? 29.145 53.727 106.039 1.00 79.79 39 SER C CA 1
ATOM 3438 C C . SER C 1 73 ? 30.219 54.118 107.055 1.00 81.64 39 SER C C 1
ATOM 3439 O O . SER C 1 73 ? 29.899 54.558 108.159 1.00 73.80 39 SER C O 1
ATOM 3442 N N . PRO C 1 74 ? 31.499 53.956 106.683 1.00 86.84 40 PRO C N 1
ATOM 3443 C CA . PRO C 1 74 ? 32.632 54.312 107.551 1.00 88.41 40 PRO C CA 1
ATOM 3444 C C . PRO C 1 74 ? 32.730 55.820 107.794 1.00 84.84 40 PRO C C 1
ATOM 3445 O O . PRO C 1 74 ? 33.394 56.274 108.738 1.00 88.10 40 PRO C O 1
ATOM 3449 N N . ALA C 1 75 ? 32.056 56.580 106.937 1.00 84.46 41 ALA C N 1
ATOM 3450 C CA . ALA C 1 75 ? 32.107 58.036 106.961 1.00 80.56 41 ALA C CA 1
ATOM 3451 C C . ALA C 1 75 ? 31.599 58.627 108.273 1.00 76.99 41 ALA C C 1
ATOM 3452 O O . ALA C 1 75 ? 32.086 59.662 108.710 1.00 71.33 41 ALA C O 1
ATOM 3454 N N . HIS C 1 76 ? 30.599 57.992 108.877 1.00 79.81 42 HIS C N 1
ATOM 3455 C CA . HIS C 1 76 ? 30.043 58.474 110.141 1.00 77.75 42 HIS C CA 1
ATOM 3456 C C . HIS C 1 76 ? 31.061 58.362 111.280 1.00 80.66 42 HIS C C 1
ATOM 3457 O O . HIS C 1 76 ? 31.258 59.309 112.049 1.00 83.31 42 HIS C O 1
ATOM 3464 N N . MET C 1 77 ? 31.714 57.206 111.379 1.00 79.81 43 MET C N 1
ATOM 3465 C CA . MET C 1 77 ? 32.748 56.998 112.391 1.00 78.61 43 MET C CA 1
ATOM 3466 C C . MET C 1 77 ? 33.933 57.918 112.145 1.00 78.11 43 MET C C 1
ATOM 3467 O O . MET C 1 77 ? 34.492 58.495 113.086 1.00 79.86 43 MET C O 1
ATOM 3472 N N . GLU C 1 78 ? 34.312 58.057 110.878 1.00 77.91 44 GLU C N 1
ATOM 3473 C CA . GLU C 1 78 ? 35.403 58.956 110.529 1.00 80.49 44 GLU C CA 1
ATOM 3474 C C . GLU C 1 78 ? 35.059 60.385 110.937 1.00 76.80 44 GLU C C 1
ATOM 3475 O O . GLU C 1 78 ? 35.916 61.130 111.409 1.00 73.83 44 GLU C O 1
ATOM 3481 N N . ALA C 1 79 ? 33.796 60.754 110.750 1.00 75.79 45 ALA C N 1
ATOM 3482 C CA . ALA C 1 79 ? 33.287 62.055 111.161 1.00 70.19 45 ALA C CA 1
ATOM 3483 C C . ALA C 1 79 ? 33.353 62.216 112.674 1.00 69.82 45 ALA C C 1
ATOM 3484 O O . ALA C 1 79 ? 33.609 63.308 113.174 1.00 70.05 45 ALA C O 1
ATOM 3486 N N . ALA C 1 80 ? 33.093 61.131 113.400 1.00 69.44 46 ALA C N 1
ATOM 3487 C CA . ALA C 1 80 ? 33.226 61.150 114.854 1.00 66.38 46 ALA C CA 1
ATOM 3488 C C . ALA C 1 80 ? 34.674 61.435 115.251 1.00 67.93 46 ALA C C 1
ATOM 3489 O O . ALA C 1 80 ? 34.946 62.284 116.116 1.00 65.15 46 ALA C O 1
ATOM 3491 N N . ARG C 1 81 ? 35.600 60.740 114.592 1.00 71.33 47 ARG C N 1
ATOM 3492 C CA . ARG C 1 81 ? 37.028 60.927 114.845 1.00 77.67 47 ARG C CA 1
ATOM 3493 C C . ARG C 1 81 ? 37.444 62.369 114.585 1.00 82.44 47 ARG C C 1
ATOM 3494 O O . ARG C 1 81 ? 38.102 63.003 115.414 1.00 78.19 47 ARG C O 1
ATOM 3502 N N . GLN C 1 82 ? 37.044 62.878 113.425 1.00 89.49 48 GLN C N 1
ATOM 3503 C CA . GLN C 1 82 ? 37.387 64.229 113.012 1.00 91.27 48 GLN C CA 1
ATOM 3504 C C . GLN C 1 82 ? 36.801 65.272 113.954 1.00 85.93 48 GLN C C 1
ATOM 3505 O O . GLN C 1 82 ? 37.469 66.241 114.290 1.00 88.85 48 GLN C O 1
ATOM 3511 N N . LEU C 1 83 ? 35.553 65.078 114.370 1.00 77.57 49 LEU C N 1
ATOM 3512 C CA . LEU C 1 83 ? 34.915 65.991 115.314 1.00 67.89 49 LEU C CA 1
ATOM 3513 C C . LEU C 1 83 ? 35.657 65.997 116.642 1.00 64.96 49 LEU C C 1
ATOM 3514 O O . LEU C 1 83 ? 35.852 67.053 117.252 1.00 59.80 49 LEU C O 1
ATOM 3519 N N . GLY C 1 84 ? 36.079 64.815 117.082 1.00 68.65 50 GLY C N 1
ATOM 3520 C CA . GLY C 1 84 ? 36.857 64.718 118.302 1.00 69.98 50 GLY C CA 1
ATOM 3521 C C . GLY C 1 84 ? 38.160 65.486 118.167 1.00 72.56 50 GLY C C 1
ATOM 3522 O O . GLY C 1 84 ? 38.583 66.201 119.080 1.00 68.24 50 GLY C O 1
ATOM 3523 N N . ARG C 1 85 ? 38.780 65.348 117.000 1.00 77.71 51 ARG C N 1
ATOM 3524 C CA A ARG C 1 85 ? 40.065 65.985 116.735 0.50 82.02 51 ARG C CA 1
ATOM 3525 C CA B ARG C 1 85 ? 40.059 65.987 116.707 0.50 82.18 51 ARG C CA 1
ATOM 3526 C C . ARG C 1 85 ? 39.945 67.512 116.710 1.00 80.89 51 ARG C C 1
ATOM 3527 O O . ARG C 1 85 ? 40.762 68.213 117.315 1.00 76.63 51 ARG C O 1
ATOM 3542 N N . VAL C 1 86 ? 38.919 68.021 116.032 1.00 78.76 52 VAL C N 1
ATOM 3543 C CA . VAL C 1 86 ? 38.685 69.460 115.926 1.00 76.92 52 VAL C CA 1
ATOM 3544 C C . VAL C 1 86 ? 38.301 70.065 117.272 1.00 74.70 52 VAL C C 1
ATOM 3545 O O . VAL C 1 86 ? 38.766 71.148 117.629 1.00 70.17 52 VAL C O 1
ATOM 3549 N N . MET C 1 87 ? 37.454 69.361 118.018 1.00 76.23 53 MET C N 1
ATOM 3550 C CA . MET C 1 87 ? 37.042 69.834 119.336 1.00 74.74 53 MET C CA 1
ATOM 3551 C C . MET C 1 87 ? 38.232 69.879 120.288 1.00 75.78 53 MET C C 1
ATOM 3552 O O . MET C 1 87 ? 38.404 70.845 121.033 1.00 72.11 53 MET C O 1
ATOM 3557 N N . ALA C 1 88 ? 39.045 68.827 120.265 1.00 79.74 54 ALA C N 1
ATOM 3558 C CA . ALA C 1 88 ? 40.224 68.765 121.121 1.00 84.02 54 ALA C CA 1
ATOM 3559 C C . ALA C 1 88 ? 41.248 69.837 120.754 1.00 88.47 54 ALA C C 1
ATOM 3560 O O . ALA C 1 88 ? 41.879 70.427 121.631 1.00 86.15 54 ALA C O 1
ATOM 3562 N N . GLU C 1 89 ? 41.415 70.077 119.457 1.00 97.69 55 GLU C N 1
ATOM 3563 C CA . GLU C 1 89 ? 42.387 71.056 118.980 1.00 99.92 55 GLU C CA 1
ATOM 3564 C C . GLU C 1 89 ? 42.048 72.474 119.440 1.00 98.47 55 GLU C C 1
ATOM 3565 O O . GLU C 1 89 ? 42.941 73.276 119.715 1.00 98.14 55 GLU C O 1
ATOM 3571 N N . ASN C 1 90 ? 40.757 72.778 119.523 1.00 92.88 56 ASN C N 1
ATOM 3572 C CA . ASN C 1 90 ? 40.306 74.105 119.931 1.00 82.54 56 ASN C CA 1
ATOM 3573 C C . ASN C 1 90 ? 40.044 74.202 121.431 1.00 78.16 56 ASN C C 1
ATOM 3574 O O . ASN C 1 90 ? 39.448 75.172 121.901 1.00 71.28 56 ASN C O 1
ATOM 3579 N N . ASN C 1 91 ? 40.491 73.188 122.169 1.00 84.89 57 ASN C N 1
ATOM 3580 C CA . ASN C 1 91 ? 40.305 73.114 123.617 1.00 90.68 57 ASN C CA 1
ATOM 3581 C C . ASN C 1 91 ? 38.825 73.214 123.999 1.00 82.93 57 ASN C C 1
ATOM 3582 O O . ASN C 1 91 ? 38.449 73.920 124.935 1.00 80.05 57 ASN C O 1
ATOM 3587 N N . ILE C 1 92 ? 37.985 72.501 123.257 1.00 73.37 58 ILE C N 1
ATOM 3588 C CA . ILE C 1 92 ? 36.562 72.431 123.565 1.00 69.90 58 ILE C CA 1
ATOM 3589 C C . ILE C 1 92 ? 36.219 71.138 124.296 1.00 69.40 58 ILE C C 1
ATOM 3590 O O . ILE C 1 92 ? 36.468 70.045 123.789 1.00 67.47 58 ILE C O 1
ATOM 3595 N N . ASP C 1 93 ? 35.646 71.268 125.488 1.00 70.72 59 ASP C N 1
ATOM 3596 C CA . ASP C 1 93 ? 35.283 70.102 126.281 1.00 73.42 59 ASP C CA 1
ATOM 3597 C C . ASP C 1 93 ? 34.022 69.441 125.731 1.00 67.70 59 ASP C C 1
ATOM 3598 O O . ASP C 1 93 ? 33.195 70.087 125.080 1.00 63.91 59 ASP C O 1
ATOM 3603 N N . LEU C 1 94 ? 33.880 68.149 126.006 1.00 64.86 60 LEU C N 1
ATOM 3604 C CA . LEU C 1 94 ? 32.825 67.346 125.403 1.00 56.50 60 LEU C CA 1
ATOM 3605 C C . LEU C 1 94 ? 31.779 66.894 126.415 1.00 53.56 60 LEU C C 1
ATOM 3606 O O . LEU C 1 94 ? 32.110 66.463 127.518 1.00 55.77 60 LEU C O 1
ATOM 3611 N N . VAL C 1 95 ? 30.513 67.005 126.025 1.00 56.05 61 VAL C N 1
ATOM 3612 C CA . VAL C 1 95 ? 29.411 66.442 126.792 1.00 50.87 61 VAL C CA 1
ATOM 3613 C C . VAL C 1 95 ? 28.699 65.410 125.921 1.00 52.85 61 VAL C C 1
ATOM 3614 O O . VAL C 1 95 ? 28.375 65.691 124.767 1.00 53.97 61 VAL C O 1
ATOM 3618 N N . TYR C 1 96 ? 28.475 64.211 126.452 1.00 54.09 62 TYR C N 1
ATOM 3619 C CA . TYR C 1 96 ? 27.865 63.156 125.645 1.00 50.29 62 TYR C CA 1
ATOM 3620 C C . TYR C 1 96 ? 27.137 62.096 126.474 1.00 59.22 62 TYR C C 1
ATOM 3621 O O . TYR C 1 96 ? 27.152 62.130 127.705 1.00 53.94 62 TYR C O 1
ATOM 3630 N N . GLY C 1 97 ? 26.495 61.161 125.777 1.00 66.50 63 GLY C N 1
ATOM 3631 C CA . GLY C 1 97 ? 25.646 60.157 126.396 1.00 67.98 63 GLY C CA 1
ATOM 3632 C C . GLY C 1 97 ? 26.298 59.183 127.362 1.00 71.37 63 GLY C C 1
ATOM 3633 O O . GLY C 1 97 ? 25.612 58.568 128.176 1.00 59.35 63 GLY C O 1
ATOM 3634 N N . GLY C 1 98 ? 27.615 59.026 127.273 1.00 87.04 64 GLY C N 1
ATOM 3635 C CA . GLY C 1 98 ? 28.329 58.151 128.187 1.00 85.57 64 GLY C CA 1
ATOM 3636 C C . GLY C 1 98 ? 28.603 56.747 127.675 1.00 86.10 64 GLY C C 1
ATOM 3637 O O . GLY C 1 98 ? 29.104 55.902 128.417 1.00 93.31 64 GLY C O 1
ATOM 3638 N N . GLY C 1 99 ? 28.288 56.495 126.409 1.00 73.09 65 GLY C N 1
ATOM 3639 C CA . GLY C 1 99 ? 28.516 55.186 125.823 1.00 72.66 65 GLY C CA 1
ATOM 3640 C C . GLY C 1 99 ? 29.963 54.924 125.447 1.00 73.86 65 GLY C C 1
ATOM 3641 O O . GLY C 1 99 ? 30.756 55.855 125.301 1.00 75.43 65 GLY C O 1
ATOM 3642 N N . THR C 1 100 ? 30.306 53.649 125.292 1.00 73.37 66 THR C N 1
ATOM 3643 C CA . THR C 1 100 ? 31.634 53.261 124.831 1.00 73.63 66 THR C CA 1
ATOM 3644 C C . THR C 1 100 ? 31.555 52.654 123.439 1.00 73.86 66 THR C C 1
ATOM 3645 O O . THR C 1 100 ? 32.562 52.226 122.877 1.00 73.65 66 THR C O 1
ATOM 3649 N N . VAL C 1 101 ? 30.346 52.619 122.890 1.00 77.68 67 VAL C N 1
ATOM 3650 C CA . VAL C 1 101 ? 30.101 51.961 121.616 1.00 80.65 67 VAL C CA 1
ATOM 3651 C C . VAL C 1 101 ? 29.558 52.965 120.608 1.00 80.82 67 VAL C C 1
ATOM 3652 O O . VAL C 1 101 ? 28.754 53.829 120.955 1.00 84.83 67 VAL C O 1
ATOM 3656 N N . GLY C 1 102 ? 30.002 52.852 119.361 1.00 74.65 68 GLY C N 1
ATOM 3657 C CA . GLY C 1 102 ? 29.496 53.707 118.306 1.00 73.00 68 GLY C CA 1
ATOM 3658 C C . GLY C 1 102 ? 30.105 55.093 118.284 1.00 69.42 68 GLY C C 1
ATOM 3659 O O . GLY C 1 102 ? 31.175 55.329 118.851 1.00 71.08 68 GLY C O 1
ATOM 3660 N N . LEU C 1 103 ? 29.413 56.008 117.612 1.00 67.63 69 LEU C N 1
ATOM 3661 C CA . LEU C 1 103 ? 29.861 57.388 117.466 1.00 62.67 69 LEU C CA 1
ATOM 3662 C C . LEU C 1 103 ? 30.130 58.055 118.815 1.00 61.45 69 LEU C C 1
ATOM 3663 O O . LEU C 1 103 ? 31.101 58.797 118.958 1.00 74.73 69 LEU C O 1
ATOM 3668 N N . MET C 1 104 ? 29.274 57.781 119.797 1.00 57.46 70 MET C N 1
ATOM 3669 C CA . MET C 1 104 ? 29.432 58.338 121.139 1.00 62.56 70 MET C CA 1
ATOM 3670 C C . MET C 1 104 ? 30.781 57.929 121.721 1.00 62.53 70 MET C C 1
ATOM 3671 O O . MET C 1 104 ? 31.618 58.775 122.096 1.00 64.43 70 MET C O 1
ATOM 3676 N N . GLY C 1 105 ? 30.988 56.615 121.754 1.00 62.35 71 GLY C N 1
ATOM 3677 C CA . GLY C 1 105 ? 32.196 56.034 122.294 1.00 60.88 71 GLY C CA 1
ATOM 3678 C C . GLY C 1 105 ? 33.425 56.529 121.568 1.00 60.78 71 GLY C C 1
ATOM 3679 O O . GLY C 1 105 ? 34.451 56.759 122.196 1.00 62.73 71 GLY C O 1
ATOM 3680 N N . GLU C 1 106 ? 33.331 56.692 120.251 1.00 62.91 72 GLU C N 1
ATOM 3681 C CA . GLU C 1 106 ? 34.479 57.170 119.484 1.00 69.34 72 GLU C CA 1
ATOM 3682 C C . GLU C 1 106 ? 34.818 58.632 119.754 1.00 72.81 72 GLU C C 1
ATOM 3683 O O . GLU C 1 106 ? 35.987 58.962 119.966 1.00 78.20 72 GLU C O 1
ATOM 3689 N N . VAL C 1 107 ? 33.818 59.512 119.714 1.00 70.92 73 VAL C N 1
ATOM 3690 C CA . VAL C 1 107 ? 34.066 60.929 119.975 1.00 70.04 73 VAL C CA 1
ATOM 3691 C C . VAL C 1 107 ? 34.688 61.069 121.359 1.00 71.65 73 VAL C C 1
ATOM 3692 O O . VAL C 1 107 ? 35.725 61.736 121.528 1.00 71.45 73 VAL C O 1
ATOM 3696 N N . ALA C 1 108 ? 34.081 60.393 122.334 1.00 74.43 74 ALA C N 1
ATOM 3697 C CA . ALA C 1 108 ? 34.610 60.413 123.693 1.00 75.95 74 ALA C CA 1
ATOM 3698 C C . ALA C 1 108 ? 36.050 59.903 123.723 1.00 75.29 74 ALA C C 1
ATOM 3699 O O . ALA C 1 108 ? 36.914 60.476 124.394 1.00 70.89 74 ALA C O 1
ATOM 3701 N N . ARG C 1 109 ? 36.301 58.843 122.962 1.00 80.41 75 ARG C N 1
ATOM 3702 C CA . ARG C 1 109 ? 37.594 58.169 122.954 1.00 78.66 75 ARG C CA 1
ATOM 3703 C C . ARG C 1 109 ? 38.705 59.058 122.409 1.00 77.67 75 ARG C C 1
ATOM 3704 O O . ARG C 1 109 ? 39.772 59.150 123.008 1.00 75.81 75 ARG C O 1
ATOM 3712 N N . THR C 1 110 ? 38.463 59.701 121.271 1.00 74.52 76 THR C N 1
ATOM 3713 C CA . THR C 1 110 ? 39.465 60.576 120.675 1.00 78.56 76 THR C CA 1
ATOM 3714 C C . THR C 1 110 ? 39.663 61.843 121.505 1.00 83.02 76 THR C C 1
ATOM 3715 O O . THR C 1 110 ? 40.808 62.245 121.769 1.00 86.21 76 THR C O 1
ATOM 3719 N N . VAL C 1 111 ? 38.559 62.466 121.925 1.00 87.43 77 VAL C N 1
ATOM 3720 C CA . VAL C 1 111 ? 38.677 63.697 122.706 1.00 84.67 77 VAL C CA 1
ATOM 3721 C C . VAL C 1 111 ? 39.458 63.431 123.993 1.00 86.21 77 VAL C C 1
ATOM 3722 O O . VAL C 1 111 ? 40.332 64.214 124.369 1.00 86.34 77 VAL C O 1
ATOM 3726 N N . CYS C 1 112 ? 39.158 62.315 124.654 1.00 87.57 78 CYS C N 1
ATOM 3727 C CA . CYS C 1 112 ? 39.884 61.939 125.865 1.00 88.15 78 CYS C CA 1
ATOM 3728 C C . CYS C 1 112 ? 41.327 61.527 125.580 1.00 88.87 78 CYS C C 1
ATOM 3729 O O . CYS C 1 112 ? 42.214 61.738 126.407 1.00 87.71 78 CYS C O 1
ATOM 3732 N N . SER C 1 113 ? 41.557 60.940 124.410 1.00 88.21 79 SER C N 1
ATOM 3733 C CA . SER C 1 113 ? 42.893 60.505 124.022 1.00 91.15 79 SER C CA 1
ATOM 3734 C C . SER C 1 113 ? 43.809 61.707 123.881 1.00 91.84 79 SER C C 1
ATOM 3735 O O . SER C 1 113 ? 44.953 61.689 124.339 1.00 96.37 79 SER C O 1
ATOM 3738 N N . ILE C 1 114 ? 43.303 62.751 123.235 1.00 85.58 80 ILE C N 1
ATOM 3739 C CA . ILE C 1 114 ? 44.092 63.964 123.048 1.00 83.57 80 ILE C CA 1
ATOM 3740 C C . ILE C 1 114 ? 44.267 64.811 124.320 1.00 86.56 80 ILE C C 1
ATOM 3741 O O . ILE C 1 114 ? 45.382 65.227 124.633 1.00 85.91 80 ILE C O 1
ATOM 3746 N N . ASN C 1 115 ? 43.185 65.060 125.056 1.00 89.08 81 ASN C N 1
ATOM 3747 C CA . ASN C 1 115 ? 43.239 66.037 126.146 1.00 87.06 81 ASN C CA 1
ATOM 3748 C C . ASN C 1 115 ? 43.017 65.506 127.566 1.00 88.10 81 ASN C C 1
ATOM 3749 O O . ASN C 1 115 ? 42.932 66.292 128.509 1.00 86.39 81 ASN C O 1
ATOM 3754 N N . GLY C 1 116 ? 42.925 64.191 127.730 1.00 95.29 82 GLY C N 1
ATOM 3755 C CA . GLY C 1 116 ? 42.791 63.622 129.061 1.00 96.62 82 GLY C CA 1
ATOM 3756 C C . GLY C 1 116 ? 41.350 63.506 129.527 1.00 95.72 82 GLY C C 1
ATOM 3757 O O . GLY C 1 116 ? 40.441 63.991 128.855 1.00 94.05 82 GLY C O 1
ATOM 3758 N N . PRO C 1 117 ? 41.135 62.862 130.686 1.00 94.51 83 PRO C N 1
ATOM 3759 C CA . PRO C 1 117 ? 39.804 62.578 131.236 1.00 92.04 83 PRO C CA 1
ATOM 3760 C C . PRO C 1 117 ? 38.978 63.820 131.568 1.00 93.97 83 PRO C C 1
ATOM 3761 O O . PRO C 1 117 ? 37.779 63.844 131.287 1.00 95.37 83 PRO C O 1
ATOM 3765 N N . GLU C 1 118 ? 39.612 64.828 132.160 1.00 92.34 84 GLU C N 1
ATOM 3766 C CA . GLU C 1 118 ? 38.936 66.075 132.520 1.00 92.54 84 GLU C CA 1
ATOM 3767 C C . GLU C 1 118 ? 38.276 66.774 131.327 1.00 87.07 84 GLU C C 1
ATOM 3768 O O . GLU C 1 118 ? 37.399 67.620 131.500 1.00 89.21 84 GLU C O 1
ATOM 3774 N N . SER C 1 119 ? 38.703 66.418 130.120 1.00 81.43 85 SER C N 1
ATOM 3775 C CA . SER C 1 119 ? 38.161 67.009 128.902 1.00 75.10 85 SER C CA 1
ATOM 3776 C C . SER C 1 119 ? 36.769 66.478 128.554 1.00 70.14 85 SER C C 1
ATOM 3777 O O . SER C 1 119 ? 35.968 67.185 127.943 1.00 77.09 85 SER C O 1
ATOM 3780 N N . VAL C 1 120 ? 36.485 65.236 128.935 1.00 65.41 86 VAL C N 1
ATOM 3781 C CA . VAL C 1 120 ? 35.230 64.589 128.553 1.00 68.71 86 VAL C CA 1
ATOM 3782 C C . VAL C 1 120 ? 34.306 64.334 129.743 1.00 67.29 86 VAL C C 1
ATOM 3783 O O . VAL C 1 120 ? 34.732 63.809 130.771 1.00 66.67 86 VAL C O 1
ATOM 3787 N N . HIS C 1 121 ? 33.039 64.710 129.594 1.00 67.93 87 HIS C N 1
ATOM 3788 C CA . HIS C 1 121 ? 32.017 64.373 130.578 1.00 66.20 87 HIS C CA 1
ATOM 3789 C C . HIS C 1 121 ? 30.855 63.623 129.931 1.00 64.22 87 HIS C C 1
ATOM 3790 O O . HIS C 1 121 ? 30.208 64.132 129.017 1.00 69.37 87 HIS C O 1
ATOM 3797 N N . GLY C 1 122 ? 30.595 62.412 130.414 1.00 62.53 88 GLY C N 1
ATOM 3798 C CA . GLY C 1 122 ? 29.470 61.622 129.943 1.00 61.18 88 GLY C CA 1
ATOM 3799 C C . GLY C 1 122 ? 28.410 61.502 131.019 1.00 63.00 88 GLY C C 1
ATOM 3800 O O . GLY C 1 122 ? 28.735 61.405 132.191 1.00 61.64 88 GLY C O 1
ATOM 3801 N N . ILE C 1 123 ? 27.138 61.543 130.643 1.00 60.10 89 ILE C N 1
ATOM 3802 C CA . ILE C 1 123 ? 26.086 61.411 131.644 1.00 53.64 89 ILE C CA 1
ATOM 3803 C C . ILE C 1 123 ? 25.218 60.189 131.364 1.00 53.21 89 ILE C C 1
ATOM 3804 O O . ILE C 1 123 ? 24.632 60.064 130.290 1.00 56.07 89 ILE C O 1
ATOM 3809 N N . ILE C 1 124 ? 25.132 59.300 132.349 1.00 53.79 90 ILE C N 1
ATOM 3810 C CA . ILE C 1 124 ? 24.471 58.009 132.181 1.00 53.60 90 ILE C CA 1
ATOM 3811 C C . ILE C 1 124 ? 23.354 57.835 133.206 1.00 55.22 90 ILE C C 1
ATOM 3812 O O . ILE C 1 124 ? 23.532 58.158 134.381 1.00 59.22 90 ILE C O 1
ATOM 3817 N N . PRO C 1 125 ? 22.192 57.325 132.766 1.00 58.35 91 PRO C N 1
ATOM 3818 C CA . PRO C 1 125 ? 21.124 57.045 133.730 1.00 60.72 91 PRO C CA 1
ATOM 3819 C C . PRO C 1 125 ? 21.455 55.824 134.580 1.00 66.99 91 PRO C C 1
ATOM 3820 O O . PRO C 1 125 ? 22.256 54.989 134.162 1.00 67.57 91 PRO C O 1
ATOM 3824 N N . GLU C 1 126 ? 20.847 55.733 135.758 1.00 67.90 92 GLU C N 1
ATOM 3825 C CA . GLU C 1 126 ? 21.098 54.634 136.686 1.00 67.22 92 GLU C CA 1
ATOM 3826 C C . GLU C 1 126 ? 20.807 53.278 136.045 1.00 69.73 92 GLU C C 1
ATOM 3827 O O . GLU C 1 126 ? 21.432 52.272 136.383 1.00 71.45 92 GLU C O 1
ATOM 3833 N N . ALA C 1 127 ? 19.848 53.265 135.124 1.00 68.37 93 ALA C N 1
ATOM 3834 C CA . ALA C 1 127 ? 19.416 52.042 134.455 1.00 65.87 93 ALA C CA 1
ATOM 3835 C C . ALA C 1 127 ? 20.507 51.393 133.604 1.00 65.55 93 ALA C C 1
ATOM 3836 O O . ALA C 1 127 ? 20.541 50.172 133.459 1.00 67.36 93 ALA C O 1
ATOM 3838 N N . LEU C 1 128 ? 21.394 52.206 133.039 1.00 66.04 94 LEU C N 1
ATOM 3839 C CA . LEU C 1 128 ? 22.397 51.695 132.108 1.00 68.94 94 LEU C CA 1
ATOM 3840 C C . LEU C 1 128 ? 23.748 51.479 132.779 1.00 71.90 94 LEU C C 1
ATOM 3841 O O . LEU C 1 128 ? 24.747 51.201 132.115 1.00 77.95 94 LEU C O 1
ATOM 3846 N N . VAL C 1 129 ? 23.772 51.610 134.099 1.00 75.71 95 VAL C N 1
ATOM 3847 C CA . VAL C 1 129 ? 24.979 51.367 134.876 1.00 79.93 95 VAL C CA 1
ATOM 3848 C C . VAL C 1 129 ? 25.298 49.871 134.914 1.00 81.56 95 VAL C C 1
ATOM 3849 O O . VAL C 1 129 ? 24.397 49.035 134.856 1.00 77.53 95 VAL C O 1
ATOM 3853 N N . ARG C 1 130 ? 26.582 49.543 135.019 1.00 84.63 96 ARG C N 1
ATOM 3854 C CA . ARG C 1 130 ? 27.027 48.166 135.173 1.00 87.99 96 ARG C CA 1
ATOM 3855 C C . ARG C 1 130 ? 27.589 48.033 136.581 1.00 84.72 96 ARG C C 1
ATOM 3856 O O . ARG C 1 130 ? 28.101 49.004 137.133 1.00 83.83 96 ARG C O 1
ATOM 3864 N N . TYR C 1 131 ? 27.456 46.858 137.186 1.00 81.33 97 TYR C N 1
ATOM 3865 C CA . TYR C 1 131 ? 27.921 46.683 138.559 1.00 78.99 97 TYR C CA 1
ATOM 3866 C C . TYR C 1 131 ? 29.124 45.746 138.675 1.00 78.90 97 TYR C C 1
ATOM 3867 O O . TYR C 1 131 ? 29.630 45.501 139.773 1.00 73.26 97 TYR C O 1
ATOM 3876 N N . GLU C 1 132 ? 29.578 45.228 137.539 1.00 78.47 98 GLU C N 1
ATOM 3877 C CA . GLU C 1 132 ? 30.790 44.414 137.486 1.00 82.48 98 GLU C CA 1
ATOM 3878 C C . GLU C 1 132 ? 31.709 44.815 136.337 1.00 85.40 98 GLU C C 1
ATOM 3879 O O . GLU C 1 132 ? 31.258 45.203 135.260 1.00 83.81 98 GLU C O 1
ATOM 3885 N N . ARG C 1 133 ? 33.008 44.719 136.601 1.00 88.07 99 ARG C N 1
ATOM 3886 C CA . ARG C 1 133 ? 34.050 45.218 135.716 1.00 88.05 99 ARG C CA 1
ATOM 3887 C C . ARG C 1 133 ? 34.199 44.337 134.482 1.00 95.16 99 ARG C C 1
ATOM 3888 O O . ARG C 1 133 ? 34.359 43.122 134.595 1.00 100.54 99 ARG C O 1
ATOM 3896 N N . ASP C 1 134 ? 34.126 44.954 133.306 1.00 101.55 100 ASP C N 1
ATOM 3897 C CA . ASP C 1 134 ? 34.323 44.244 132.046 1.00 107.17 100 ASP C CA 1
ATOM 3898 C C . ASP C 1 134 ? 34.644 45.194 130.906 1.00 103.98 100 ASP C C 1
ATOM 3899 O O . ASP C 1 134 ? 33.998 46.232 130.757 1.00 104.84 100 ASP C O 1
ATOM 3904 N N . GLY C 1 135 ? 35.628 44.830 130.093 1.00 101.32 101 GLY C N 1
ATOM 3905 C CA . GLY C 1 135 ? 35.832 45.500 128.827 1.00 98.27 101 GLY C CA 1
ATOM 3906 C C . GLY C 1 135 ? 36.251 46.944 128.994 1.00 96.51 101 GLY C C 1
ATOM 3907 O O . GLY C 1 135 ? 37.219 47.267 129.686 1.00 94.34 101 GLY C O 1
ATOM 3908 N N . THR C 1 136 ? 35.498 47.814 128.333 1.00 94.33 102 THR C N 1
ATOM 3909 C CA . THR C 1 136 ? 35.703 49.251 128.393 1.00 96.07 102 THR C CA 1
ATOM 3910 C C . THR C 1 136 ? 35.357 49.824 129.772 1.00 93.95 102 THR C C 1
ATOM 3911 O O .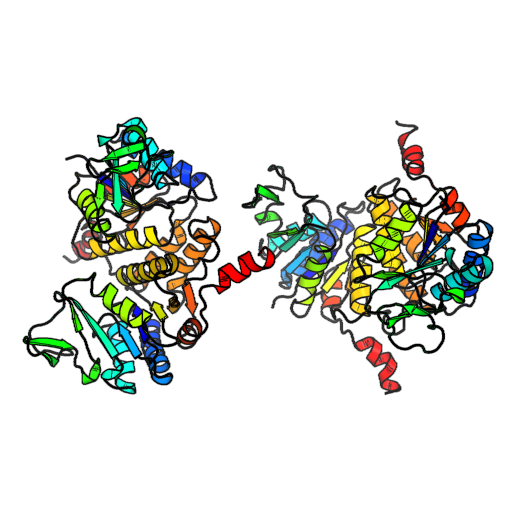 THR C 1 136 ? 35.837 50.894 130.148 1.00 92.05 102 THR C O 1
ATOM 3915 N N . TYR C 1 137 ? 34.515 49.111 130.516 1.00 91.56 103 TYR C N 1
ATOM 3916 C CA . TYR C 1 137 ? 34.101 49.544 131.852 1.00 86.20 103 TYR C CA 1
ATOM 3917 C C . TYR C 1 137 ? 35.016 48.974 132.938 1.00 83.44 103 TYR C C 1
ATOM 3918 O O . TYR C 1 137 ? 34.845 47.827 133.348 1.00 85.83 103 TYR C O 1
ATOM 3927 N N . GLN C 1 138 ? 35.973 49.767 133.415 1.00 81.71 104 GLN C N 1
ATOM 3928 C CA . GLN C 1 138 ? 36.917 49.272 134.419 1.00 80.25 104 GLN C CA 1
ATOM 3929 C C . GLN C 1 138 ? 37.049 50.138 135.678 1.00 79.16 104 GLN C C 1
ATOM 3930 O O . GLN C 1 138 ? 37.783 49.779 136.598 1.00 80.06 104 GLN C O 1
ATOM 3936 N N . THR C 1 139 ? 36.337 51.261 135.729 1.00 75.82 105 THR C N 1
ATOM 3937 C CA . THR C 1 139 ? 36.464 52.197 136.848 1.00 74.33 105 THR C CA 1
ATOM 3938 C C . THR C 1 139 ? 35.288 52.102 137.817 1.00 73.14 105 THR C C 1
ATOM 3939 O O . THR C 1 139 ? 34.129 52.108 137.403 1.00 70.69 105 THR C O 1
ATOM 3943 N N . VAL C 1 140 ? 35.595 52.020 139.110 1.00 74.36 106 VAL C N 1
ATOM 3944 C CA . VAL C 1 140 ? 34.583 51.777 140.135 1.00 68.67 106 VAL C CA 1
ATOM 3945 C C . VAL C 1 140 ? 34.391 52.972 141.074 1.00 68.43 106 VAL C C 1
ATOM 3946 O O . VAL C 1 140 ? 35.349 53.481 141.651 1.00 70.59 106 VAL C O 1
ATOM 3950 N N . LYS C 1 141 ? 33.143 53.406 141.223 1.00 71.37 107 LYS C N 1
ATOM 3951 C CA . LYS C 1 141 ? 32.774 54.500 142.121 1.00 75.96 107 LYS C CA 1
ATOM 3952 C C . LYS C 1 141 ? 32.694 54.037 143.576 1.00 79.82 107 LYS C C 1
ATOM 3953 O O . LYS C 1 141 ? 32.787 52.842 143.861 1.00 79.46 107 LYS C O 1
ATOM 3959 N N . ASP C 1 142 ? 32.515 54.990 144.489 1.00 84.97 108 ASP C N 1
ATOM 3960 C CA A ASP C 1 142 ? 32.378 54.692 145.914 0.50 86.33 108 ASP C CA 1
ATOM 3961 C CA B ASP C 1 142 ? 32.391 54.680 145.909 0.50 86.34 108 ASP C CA 1
ATOM 3962 C C . ASP C 1 142 ? 31.170 53.800 146.174 1.00 81.97 108 ASP C C 1
ATOM 3963 O O . ASP C 1 142 ? 31.216 52.897 147.007 1.00 81.17 108 ASP C O 1
ATOM 3972 N N . ASN C 1 143 ? 30.087 54.069 145.452 1.00 82.80 109 ASN C N 1
ATOM 3973 C CA . ASN C 1 143 ? 28.846 53.310 145.573 1.00 82.66 109 ASN C CA 1
ATOM 3974 C C . ASN C 1 143 ? 28.854 51.991 144.797 1.00 85.24 109 ASN C C 1
ATOM 3975 O O . ASN C 1 143 ? 27.814 51.350 144.645 1.00 84.99 109 ASN C O 1
ATOM 3980 N N . LYS C 1 144 ? 30.023 51.631 144.269 1.00 83.84 110 LYS C N 1
ATOM 3981 C CA . LYS C 1 144 ? 30.255 50.359 143.576 1.00 87.47 110 LYS C CA 1
ATOM 3982 C C . LYS C 1 144 ? 29.595 50.281 142.204 1.00 88.09 110 LYS C C 1
ATOM 3983 O O . LYS C 1 144 ? 29.460 49.196 141.636 1.00 84.53 110 LYS C O 1
ATOM 3989 N N . GLN C 1 145 ? 29.194 51.426 141.664 1.00 89.63 111 GLN C N 1
ATOM 3990 C CA . GLN C 1 145 ? 28.719 51.459 140.290 1.00 86.72 111 GLN C CA 1
ATOM 3991 C C . GLN C 1 145 ? 29.922 51.381 139.360 1.00 83.93 111 GLN C C 1
ATOM 3992 O O . GLN C 1 145 ? 30.915 52.077 139.565 1.00 83.00 111 GLN C O 1
ATOM 3998 N N . VAL C 1 146 ? 29.829 50.547 138.330 1.00 83.66 112 VAL C N 1
ATOM 3999 C CA . VAL C 1 146 ? 30.949 50.366 137.416 1.00 78.13 112 VAL C CA 1
ATOM 4000 C C . VAL C 1 146 ? 30.685 51.150 136.141 1.00 78.23 112 VAL C C 1
ATOM 4001 O O . VAL C 1 146 ? 29.632 51.037 135.513 1.00 81.93 112 VAL C O 1
ATOM 4005 N N . VAL C 1 147 ? 31.681 51.946 135.782 1.00 76.01 113 VAL C N 1
ATOM 4006 C CA . VAL C 1 147 ? 31.565 53.026 134.821 1.00 77.88 113 VAL C CA 1
ATOM 4007 C C . VAL C 1 147 ? 32.610 52.853 133.717 1.00 77.42 113 VAL C C 1
ATOM 4008 O O . VAL C 1 147 ? 33.571 52.106 133.907 1.00 81.73 113 VAL C O 1
ATOM 4012 N N . PRO C 1 148 ? 32.422 53.509 132.552 1.00 69.23 114 PRO C N 1
ATOM 4013 C CA . PRO C 1 148 ? 33.485 53.384 131.554 1.00 71.01 114 PRO C CA 1
ATOM 4014 C C . PRO C 1 148 ? 34.801 53.942 132.080 1.00 76.78 114 PRO C C 1
ATOM 4015 O O . PRO C 1 148 ? 34.798 54.825 132.938 1.00 70.30 114 PRO C O 1
ATOM 4019 N N . THR C 1 149 ? 35.909 53.421 131.568 1.00 63.90 115 THR C N 1
ATOM 4020 C CA . THR C 1 149 ? 37.228 53.773 132.073 1.00 67.91 115 THR C CA 1
ATOM 4021 C C . THR C 1 149 ? 37.509 55.261 131.898 1.00 69.96 115 THR C C 1
ATOM 4022 O O . THR C 1 149 ? 37.397 55.799 130.795 1.00 70.02 115 THR C O 1
ATOM 4026 N N . GLU C 1 150 ? 37.865 55.919 132.997 1.00 74.11 116 GLU C N 1
ATOM 4027 C CA . GLU C 1 150 ? 38.067 57.363 133.006 1.00 77.41 116 GLU C CA 1
ATOM 4028 C C . GLU C 1 150 ? 39.224 57.775 132.105 1.00 76.92 116 GLU C C 1
ATOM 4029 O O . GLU C 1 150 ? 39.153 58.790 131.417 1.00 76.63 116 GLU C O 1
ATOM 4035 N N . THR C 1 151 ? 40.292 56.986 132.116 1.00 73.52 117 THR C N 1
ATOM 4036 C CA . THR C 1 151 ? 41.471 57.296 131.320 1.00 70.80 117 THR C CA 1
ATOM 4037 C C . THR C 1 151 ? 41.180 57.232 129.824 1.00 67.95 117 THR C C 1
ATOM 4038 O O . THR C 1 151 ? 41.715 58.024 129.048 1.00 71.99 117 THR C O 1
ATOM 4042 N N . VAL C 1 152 ? 40.340 56.284 129.421 1.00 61.40 118 VAL C N 1
ATOM 4043 C CA . VAL C 1 152 ? 39.962 56.149 128.017 1.00 61.79 118 VAL C CA 1
ATOM 4044 C C . VAL C 1 152 ? 38.741 56.987 127.619 1.00 67.70 118 VAL C C 1
ATOM 4045 O O . VAL C 1 152 ? 38.716 57.565 126.531 1.00 69.65 118 VAL C O 1
ATOM 4049 N N . TYR C 1 153 ? 37.736 57.058 128.489 1.00 72.85 119 TYR C N 1
ATOM 4050 C CA . TYR C 1 153 ? 36.468 57.689 128.117 1.00 71.95 119 TYR C CA 1
ATOM 4051 C C . TYR C 1 153 ? 36.081 58.904 128.963 1.00 70.83 119 TYR C C 1
ATOM 4052 O O . TYR C 1 153 ? 34.962 59.404 128.853 1.00 67.37 119 TYR C O 1
ATOM 4061 N N . GLY C 1 154 ? 36.995 59.377 129.803 1.00 74.74 120 GLY C N 1
ATOM 4062 C CA . GLY C 1 154 ? 36.756 60.594 130.560 1.00 75.81 120 GLY C CA 1
ATOM 4063 C C . GLY C 1 154 ? 35.851 60.398 131.761 1.00 78.62 120 GLY C C 1
ATOM 4064 O O . GLY C 1 154 ? 35.422 59.281 132.053 1.00 79.03 120 GLY C O 1
ATOM 4065 N N . ARG C 1 155 ? 35.565 61.491 132.463 1.00 80.36 121 ARG C N 1
ATOM 4066 C CA . ARG C 1 155 ? 34.662 61.450 133.608 1.00 79.56 121 ARG C CA 1
ATOM 4067 C C . ARG C 1 155 ? 33.230 61.152 133.186 1.00 72.13 121 ARG C C 1
ATOM 4068 O O . ARG C 1 155 ? 32.801 61.533 132.095 1.00 77.24 121 ARG C O 1
ATOM 4076 N N . THR C 1 156 ? 32.490 60.475 134.059 1.00 68.97 122 THR C N 1
ATOM 4077 C CA A THR C 1 156 ? 31.061 60.302 133.832 0.50 69.50 122 THR C CA 1
ATOM 4078 C CA B THR C 1 156 ? 31.079 60.175 133.843 0.50 70.98 122 THR C CA 1
ATOM 4079 C C . THR C 1 156 ? 30.282 60.404 135.133 1.00 66.65 122 THR C C 1
ATOM 4080 O O . THR C 1 156 ? 30.769 60.077 136.215 1.00 69.47 122 THR C O 1
ATOM 4087 N N . THR C 1 157 ? 29.063 60.913 135.010 1.00 55.09 123 THR C N 1
ATOM 4088 C CA . THR C 1 157 ? 28.176 61.094 136.146 1.00 55.14 123 THR C CA 1
ATOM 4089 C C . THR C 1 157 ? 26.956 60.202 135.955 1.00 54.14 123 THR C C 1
ATOM 4090 O O . THR C 1 157 ? 26.451 60.051 134.840 1.00 51.73 123 THR C O 1
ATOM 4094 N N . VAL C 1 158 ? 26.485 59.604 137.041 1.00 55.74 124 VAL C N 1
ATOM 4095 C CA . VAL C 1 158 ? 25.297 58.769 136.972 1.00 56.75 124 VAL C CA 1
ATOM 4096 C C . VAL C 1 158 ? 24.109 59.470 137.616 1.00 56.53 124 VAL C C 1
ATOM 4097 O O . VAL C 1 158 ? 24.195 59.913 138.758 1.00 63.20 124 VAL C O 1
ATOM 4101 N N . VAL C 1 159 ? 23.001 59.561 136.887 1.00 54.17 125 VAL C N 1
ATOM 4102 C CA . VAL C 1 159 ? 21.812 60.257 137.371 1.00 54.81 125 VAL C CA 1
ATOM 4103 C C . VAL C 1 159 ? 20.647 59.285 137.440 1.00 59.57 125 VAL C C 1
ATOM 4104 O O . VAL C 1 159 ? 20.669 58.237 136.789 1.00 53.62 125 VAL C O 1
ATOM 4108 N N . LYS C 1 160 ? 19.631 59.614 138.231 1.00 70.79 126 LYS C N 1
ATOM 4109 C CA . LYS C 1 160 ? 18.553 58.651 138.419 1.00 77.73 126 LYS C CA 1
ATOM 4110 C C . LYS C 1 160 ? 17.718 58.368 137.169 1.00 71.83 126 LYS C C 1
ATOM 4111 O O . LYS C 1 160 ? 17.524 57.212 136.776 1.00 71.08 126 LYS C O 1
ATOM 4117 N N . ASP C 1 161 ? 17.264 59.432 136.522 1.00 64.95 127 ASP C N 1
ATOM 4118 C CA A ASP C 1 161 ? 16.370 59.269 135.391 0.50 60.59 127 ASP C CA 1
ATOM 4119 C CA B ASP C 1 161 ? 16.341 59.315 135.403 0.50 61.54 127 ASP C CA 1
ATOM 4120 C C . ASP C 1 161 ? 16.853 60.005 134.146 1.00 52.96 127 ASP C C 1
ATOM 4121 O O . ASP C 1 161 ? 17.834 60.746 134.186 1.00 49.26 127 ASP C O 1
ATOM 4130 N N . MET C 1 162 ? 16.157 59.770 133.037 1.00 46.69 128 MET C N 1
ATOM 4131 C CA . MET C 1 162 ? 16.490 60.367 131.749 1.00 43.68 128 MET C CA 1
ATOM 4132 C C . MET C 1 162 ? 16.330 61.886 131.748 1.00 52.91 128 MET C C 1
ATOM 4133 O O . MET C 1 162 ? 17.100 62.607 131.104 1.00 66.50 128 MET C O 1
ATOM 4138 N N . HIS C 1 163 ? 15.310 62.358 132.459 1.00 54.64 129 HIS C N 1
ATOM 4139 C CA . HIS C 1 163 ? 14.959 63.772 132.492 1.00 56.21 129 HIS C CA 1
ATOM 4140 C C . HIS C 1 163 ? 16.112 64.616 133.043 1.00 55.75 129 HIS C C 1
ATOM 4141 O O . HIS C 1 163 ? 16.574 65.558 132.390 1.00 53.87 129 HIS C O 1
ATOM 4148 N N . THR C 1 164 ? 16.592 64.256 134.231 1.00 59.13 130 THR C N 1
ATOM 4149 C CA A THR C 1 164 ? 17.691 64.990 134.845 0.50 62.80 130 THR C CA 1
ATOM 4150 C CA B THR C 1 164 ? 17.710 64.948 134.869 0.50 64.31 130 THR C CA 1
ATOM 4151 C C . THR C 1 164 ? 18.994 64.796 134.067 1.00 63.31 130 THR C C 1
ATOM 4152 O O . THR C 1 164 ? 19.923 65.586 134.206 1.00 69.75 130 THR C O 1
ATOM 4159 N N . ARG C 1 165 ? 19.049 63.753 133.245 1.00 56.03 131 ARG C N 1
ATOM 4160 C CA . ARG C 1 165 ? 20.198 63.505 132.382 1.00 52.83 131 ARG C CA 1
ATOM 4161 C C . ARG C 1 165 ? 20.243 64.524 131.253 1.00 53.87 131 ARG C C 1
ATOM 4162 O O . ARG C 1 165 ? 21.265 65.194 131.027 1.00 63.76 131 ARG C O 1
ATOM 4170 N N . LYS C 1 166 ? 19.112 64.647 130.563 1.00 49.20 132 LYS C N 1
ATOM 4171 C CA . LYS C 1 166 ? 18.974 65.594 129.467 1.00 50.77 132 LYS C CA 1
ATOM 4172 C C . LYS C 1 166 ? 19.202 67.002 129.994 1.00 54.07 132 LYS C C 1
ATOM 4173 O O . LYS C 1 166 ? 19.946 67.802 129.406 1.00 55.32 132 LYS C O 1
ATOM 4179 N N . LYS C 1 167 ? 18.573 67.281 131.132 1.00 54.08 133 LYS C N 1
ATOM 4180 C CA . LYS C 1 167 ? 18.714 68.574 131.782 1.00 51.31 133 LYS C CA 1
ATOM 4181 C C . LYS C 1 167 ? 20.168 68.846 132.186 1.00 50.09 133 LYS C C 1
ATOM 4182 O O . LYS C 1 167 ? 20.631 69.973 132.082 1.00 49.51 133 LYS C O 1
ATOM 4188 N N . MET C 1 168 ? 20.885 67.827 132.654 1.00 49.50 134 MET C N 1
ATOM 4189 C CA . MET C 1 168 ? 22.285 68.013 133.051 1.00 53.49 134 MET C CA 1
ATOM 4190 C C . MET C 1 168 ? 23.193 68.298 131.855 1.00 53.35 134 MET C C 1
ATOM 4191 O O . MET C 1 168 ? 24.043 69.191 131.911 1.00 48.23 134 MET C O 1
ATOM 4196 N N . MET C 1 169 ? 23.015 67.541 130.775 1.00 55.14 135 MET C N 1
ATOM 4197 C CA . MET C 1 169 ? 23.821 67.757 129.575 1.00 55.20 135 MET C CA 1
ATOM 4198 C C . MET C 1 169 ? 23.565 69.158 129.018 1.00 51.12 135 MET C C 1
ATOM 4199 O O . MET C 1 169 ? 24.509 69.929 128.730 1.00 55.69 135 MET C O 1
ATOM 4204 N N . ALA C 1 170 ? 22.281 69.499 128.921 1.00 48.11 136 ALA C N 1
ATOM 4205 C CA . ALA C 1 170 ? 21.881 70.796 128.398 1.00 54.96 136 ALA C CA 1
ATOM 4206 C C . ALA C 1 170 ? 22.445 71.914 129.271 1.00 55.34 136 ALA C C 1
ATOM 4207 O O . ALA C 1 170 ? 23.016 72.865 128.755 1.00 53.52 136 ALA C O 1
ATOM 4209 N N . GLU C 1 171 ? 22.307 71.770 130.586 1.00 61.12 137 GLU C N 1
ATOM 4210 C CA . GLU C 1 171 ? 22.809 72.746 131.549 1.00 62.88 137 GLU C CA 1
ATOM 4211 C C . GLU C 1 171 ? 24.300 72.959 131.364 1.00 60.32 137 GLU C C 1
ATOM 4212 O O . GLU C 1 171 ? 24.777 74.099 131.353 1.00 61.70 137 GLU C O 1
ATOM 4218 N N . GLU C 1 172 ? 25.034 71.853 131.239 1.00 57.12 138 GLU C N 1
ATOM 4219 C CA . GLU C 1 172 ? 26.488 71.923 131.112 1.00 61.81 138 GLU C CA 1
ATOM 4220 C C . GLU C 1 172 ? 26.859 72.666 129.847 1.00 57.61 138 GLU C C 1
ATOM 4221 O O . GLU C 1 172 ? 27.843 73.408 129.835 1.00 54.24 138 GLU C O 1
ATOM 4227 N N . VAL C 1 173 ? 26.112 72.438 128.769 1.00 56.29 139 VAL C N 1
ATOM 4228 C CA . VAL C 1 173 ? 26.363 73.227 127.559 1.00 55.03 139 VAL C CA 1
ATOM 4229 C C . VAL C 1 173 ? 26.057 74.717 127.731 1.00 64.94 139 VAL C C 1
ATOM 4230 O O . VAL C 1 173 ? 26.854 75.572 127.342 1.00 73.61 139 VAL C O 1
ATOM 4234 N N . ILE C 1 174 ? 24.901 75.006 128.321 1.00 60.86 140 ILE C N 1
ATOM 4235 C CA . ILE C 1 174 ? 24.371 76.359 128.438 1.00 59.66 140 ILE C CA 1
ATOM 4236 C C . ILE C 1 174 ? 25.279 77.275 129.255 1.00 60.70 140 ILE C C 1
ATOM 4237 O O . ILE C 1 174 ? 25.413 78.461 128.952 1.00 65.58 140 ILE C O 1
ATOM 4242 N N . SER C 1 175 ? 25.913 76.720 130.281 1.00 60.59 141 SER C N 1
ATOM 4243 C CA . SER C 1 175 ? 26.762 77.508 131.168 1.00 62.42 141 SER C CA 1
ATOM 4244 C C . SER C 1 175 ? 28.212 77.557 130.689 1.00 63.85 141 SER C C 1
ATOM 4245 O O . SER C 1 175 ? 29.084 78.082 131.382 1.00 66.67 141 SER C O 1
ATOM 4248 N N . GLY C 1 176 ? 28.466 77.009 129.504 1.00 56.76 142 GLY C N 1
ATOM 4249 C CA . GLY C 1 176 ? 29.802 77.010 128.934 1.00 55.70 142 GLY C CA 1
ATOM 4250 C C . GLY C 1 176 ? 30.217 78.357 128.369 1.00 60.90 142 GLY C C 1
ATOM 4251 O O . GLY C 1 176 ? 29.393 79.257 128.210 1.00 47.11 142 GLY C O 1
ATOM 4252 N N . GLY C 1 177 ? 31.505 78.491 128.060 1.00 60.93 143 GLY C N 1
ATOM 4253 C CA . GLY C 1 177 ? 32.036 79.715 127.485 1.00 66.27 143 GLY C CA 1
ATOM 4254 C C . GLY C 1 177 ? 31.670 79.852 126.020 1.00 69.73 143 GLY C C 1
ATOM 4255 O O . GLY C 1 177 ? 30.963 79.003 125.479 1.00 69.31 143 GLY C O 1
ATOM 4256 N N . PRO C 1 178 ? 32.143 80.926 125.368 1.00 72.51 144 PRO C N 1
ATOM 4257 C CA . PRO C 1 178 ? 31.798 81.193 123.968 1.00 74.22 144 PRO C CA 1
ATOM 4258 C C . PRO C 1 178 ? 32.221 80.059 123.036 1.00 76.36 144 PRO C C 1
ATOM 4259 O O . PRO C 1 178 ? 33.295 79.479 123.211 1.00 75.25 144 PRO C O 1
ATOM 4263 N N . GLY C 1 179 ? 31.377 79.751 122.057 1.00 74.60 145 GLY C N 1
ATOM 4264 C CA . GLY C 1 179 ? 31.605 78.624 121.172 1.00 63.55 145 GLY C CA 1
ATOM 4265 C C . GLY C 1 179 ? 30.888 77.364 121.621 1.00 58.53 145 GLY C C 1
ATOM 4266 O O . GLY C 1 179 ? 30.849 76.373 120.891 1.00 50.79 145 GLY C O 1
ATOM 4267 N N . SER C 1 180 ? 30.324 77.399 122.825 1.00 60.12 146 SER C N 1
ATOM 4268 C CA . SER C 1 180 ? 29.548 76.274 123.342 1.00 59.44 146 SER C CA 1
ATOM 4269 C C . SER C 1 180 ? 28.268 76.073 122.538 1.00 59.66 146 SER C C 1
ATOM 4270 O O . SER C 1 180 ? 27.618 77.040 122.142 1.00 62.68 146 SER C O 1
ATOM 4273 N N . GLY C 1 181 ? 27.908 74.816 122.304 1.00 57.71 147 GLY C N 1
ATOM 4274 C CA . GLY C 1 181 ? 26.780 74.507 121.446 1.00 58.78 147 GLY C CA 1
ATOM 4275 C C . GLY C 1 181 ? 26.340 73.057 121.494 1.00 62.19 147 GLY C C 1
ATOM 4276 O O . GLY C 1 181 ? 26.892 72.245 122.237 1.00 56.62 147 GLY C O 1
ATOM 4277 N N . PHE C 1 182 ? 25.333 72.737 120.689 1.00 62.44 148 PHE C N 1
ATOM 4278 C CA . PHE C 1 182 ? 24.858 71.368 120.540 1.00 52.55 148 PHE C CA 1
ATOM 4279 C C . PHE C 1 182 ? 25.141 70.858 119.132 1.00 50.50 148 PHE C C 1
ATOM 4280 O O . PHE C 1 182 ? 24.847 71.538 118.150 1.00 51.93 148 PHE C O 1
ATOM 4288 N N . ILE C 1 183 ? 25.717 69.665 119.034 1.00 49.49 149 ILE C N 1
ATOM 4289 C CA . ILE C 1 183 ? 25.968 69.056 117.734 1.00 50.81 149 ILE C CA 1
ATOM 4290 C C . ILE C 1 183 ? 25.234 67.728 117.594 1.00 58.06 149 ILE C C 1
ATOM 4291 O O . ILE C 1 183 ? 25.327 66.855 118.458 1.00 64.18 149 ILE C O 1
ATOM 4296 N N . GLY C 1 184 ? 24.503 67.588 116.495 1.00 56.31 150 GLY C N 1
ATOM 4297 C CA . GLY C 1 184 ? 23.845 66.343 116.164 1.00 60.75 150 GLY C CA 1
ATOM 4298 C C . GLY C 1 184 ? 24.572 65.620 115.049 1.00 68.21 150 GLY C C 1
ATOM 4299 O O . GLY C 1 184 ? 24.470 65.990 113.875 1.00 72.41 150 GLY C O 1
ATOM 4300 N N . LEU C 1 185 ? 25.337 64.602 115.427 1.00 65.53 151 LEU C N 1
ATOM 4301 C CA . LEU C 1 185 ? 25.917 63.678 114.464 1.00 66.38 151 LEU C CA 1
ATOM 4302 C C . LEU C 1 185 ? 24.872 62.620 114.142 1.00 66.03 151 LEU C C 1
ATOM 4303 O O . LEU C 1 185 ? 23.809 62.594 114.762 1.00 61.76 151 LEU C O 1
ATOM 4308 N N . SER C 1 186 ? 25.167 61.761 113.172 1.00 69.04 152 SER C N 1
ATOM 4309 C CA . SER C 1 186 ? 24.212 60.746 112.734 1.00 73.32 152 SER C CA 1
ATOM 4310 C C . SER C 1 186 ? 23.743 59.873 113.898 1.00 69.38 152 SER C C 1
ATOM 4311 O O . SER C 1 186 ? 24.547 59.399 114.700 1.00 70.21 152 SER C O 1
ATOM 4314 N N . GLY C 1 187 ? 22.432 59.674 113.980 1.00 60.35 153 GLY C N 1
ATOM 4315 C CA . GLY C 1 187 ? 21.825 58.981 115.100 1.00 53.49 153 GLY C CA 1
ATOM 4316 C C . GLY C 1 187 ? 20.397 58.591 114.782 1.00 55.71 153 GLY C C 1
ATOM 4317 O O . GLY C 1 187 ? 19.867 58.961 113.734 1.00 60.78 153 GLY C O 1
ATOM 4318 N N . GLY C 1 188 ? 19.768 57.849 115.688 1.00 55.30 154 GLY C N 1
ATOM 4319 C CA . GLY C 1 188 ? 18.402 57.407 115.481 1.00 55.34 154 GLY C CA 1
ATOM 4320 C C . GLY C 1 188 ? 17.356 58.307 116.114 1.00 54.75 154 GLY C C 1
ATOM 4321 O O . GLY C 1 188 ? 17.530 59.523 116.194 1.00 52.70 154 GLY C O 1
ATOM 4322 N N . TYR C 1 189 ? 16.261 57.696 116.555 1.00 56.43 155 TYR C N 1
ATOM 4323 C CA . TYR C 1 189 ? 15.123 58.417 117.116 1.00 59.64 155 TYR C CA 1
ATOM 4324 C C . TYR C 1 189 ? 15.472 59.245 118.352 1.00 63.17 155 TYR C C 1
ATOM 4325 O O . TYR C 1 189 ? 15.029 60.388 118.487 1.00 67.27 155 TYR C O 1
ATOM 4334 N N . GLY C 1 190 ? 16.263 58.666 119.250 1.00 59.89 156 GLY C N 1
ATOM 4335 C CA . GLY C 1 190 ? 16.604 59.320 120.502 1.00 58.37 156 GLY C CA 1
ATOM 4336 C C . GLY C 1 190 ? 17.392 60.602 120.314 1.00 60.84 156 GLY C C 1
ATOM 4337 O O . GLY C 1 190 ? 17.082 61.632 120.924 1.00 62.56 156 GLY C O 1
ATOM 4338 N N . THR C 1 191 ? 18.407 60.542 119.458 1.00 61.05 157 THR C N 1
ATOM 4339 C CA . THR C 1 191 ? 19.236 61.707 119.174 1.00 67.64 157 THR C CA 1
ATOM 4340 C C . THR C 1 191 ? 18.405 62.790 118.504 1.00 65.40 157 THR C C 1
ATOM 4341 O O . THR C 1 191 ? 18.599 63.983 118.746 1.00 67.08 157 THR C O 1
ATOM 4345 N N . MET C 1 192 ? 17.463 62.358 117.673 1.00 58.35 158 MET C N 1
ATOM 4346 C CA . MET C 1 192 ? 16.564 63.272 116.989 1.00 60.33 158 MET C CA 1
ATOM 4347 C C . MET C 1 192 ? 15.695 64.010 118.005 1.00 58.83 158 MET C C 1
ATOM 4348 O O . MET C 1 192 ? 15.515 65.232 117.929 1.00 54.35 158 MET C O 1
ATOM 4353 N N . GLU C 1 193 ? 15.169 63.252 118.965 1.00 54.22 159 GLU C N 1
ATOM 4354 C CA . GLU C 1 193 ? 14.344 63.814 120.028 1.00 55.33 159 GLU C CA 1
ATOM 4355 C C . GLU C 1 193 ? 15.143 64.801 120.866 1.00 55.73 159 GLU C C 1
ATOM 4356 O O . GLU C 1 193 ? 14.627 65.848 121.252 1.00 61.32 159 GLU C O 1
ATOM 4362 N N . GLU C 1 194 ? 16.396 64.461 121.149 1.00 50.95 160 GLU C N 1
ATOM 4363 C CA . GLU C 1 194 ? 17.267 65.346 121.914 1.00 56.19 160 GLU C CA 1
ATOM 4364 C C . GLU C 1 194 ? 17.500 66.662 121.165 1.00 54.98 160 GLU C C 1
ATOM 4365 O O . GLU C 1 194 ? 17.387 67.758 121.738 1.00 61.72 160 GLU C O 1
ATOM 4371 N N . VAL C 1 195 ? 17.798 66.542 119.874 1.00 54.65 161 VAL C N 1
ATOM 4372 C CA . VAL C 1 195 ? 18.061 67.706 119.034 1.00 53.39 161 VAL C CA 1
ATOM 4373 C C . VAL C 1 195 ? 16.844 68.623 118.944 1.00 60.65 161 VAL C C 1
ATOM 4374 O O . VAL C 1 195 ? 16.953 69.826 119.168 1.00 65.44 161 VAL C O 1
ATOM 4378 N N . PHE C 1 196 ? 15.681 68.062 118.633 1.00 58.42 162 PHE C N 1
ATOM 4379 C CA . PHE C 1 196 ? 14.478 68.885 118.557 1.00 57.04 162 PHE C CA 1
ATOM 4380 C C . PHE C 1 196 ? 14.089 69.446 119.925 1.00 57.40 162 PHE C C 1
ATOM 4381 O O . PHE C 1 196 ? 13.479 70.516 120.015 1.00 64.00 162 PHE C O 1
ATOM 4389 N N . GLU C 1 197 ? 14.453 68.731 120.986 1.00 50.31 163 GLU C N 1
ATOM 4390 C CA . GLU C 1 197 ? 14.259 69.228 122.344 1.00 51.73 163 GLU C CA 1
ATOM 4391 C C . GLU C 1 197 ? 15.050 70.508 122.571 1.00 55.57 163 GLU C C 1
ATOM 4392 O O . GLU C 1 197 ? 14.483 71.538 122.951 1.00 51.30 163 GLU C O 1
ATOM 4398 N N . VAL C 1 198 ? 16.360 70.450 122.334 1.00 57.38 164 VAL C N 1
ATOM 4399 C CA . VAL C 1 198 ? 17.182 71.637 122.557 1.00 56.55 164 VAL C CA 1
ATOM 4400 C C . VAL C 1 198 ? 16.812 72.759 121.580 1.00 52.40 164 VAL C C 1
ATOM 4401 O O . VAL C 1 198 ? 16.947 73.941 121.911 1.00 52.29 164 VAL C O 1
ATOM 4405 N N . ILE C 1 199 ? 16.329 72.396 120.392 1.00 46.69 165 ILE C N 1
ATOM 4406 C CA . ILE C 1 199 ? 15.845 73.402 119.446 1.00 44.85 165 ILE C CA 1
ATOM 4407 C C . ILE C 1 199 ? 14.635 74.130 120.022 1.00 51.08 165 ILE C C 1
ATOM 4408 O O . ILE C 1 199 ? 14.557 75.363 119.980 1.00 53.11 165 ILE C O 1
ATOM 4413 N N . THR C 1 200 ? 13.700 73.362 120.573 1.00 49.82 166 THR C N 1
ATOM 4414 C CA . THR C 1 200 ? 12.510 73.937 121.187 1.00 49.68 166 THR C CA 1
ATOM 4415 C C . THR C 1 200 ? 12.897 74.821 122.370 1.00 50.62 166 THR C C 1
ATOM 4416 O O . THR C 1 200 ? 12.317 75.888 122.571 1.00 51.81 166 THR C O 1
ATOM 4420 N N . TRP C 1 201 ? 13.894 74.385 123.135 1.00 46.68 167 TRP C N 1
ATOM 4421 C CA . TRP C 1 201 ? 14.376 75.176 124.264 1.00 47.86 167 TRP C CA 1
ATOM 4422 C C . TRP C 1 201 ? 15.002 76.490 123.809 1.00 54.11 167 TRP C C 1
ATOM 4423 O O . TRP C 1 201 ? 14.845 77.517 124.471 1.00 53.28 167 TRP C O 1
ATOM 4434 N N . ASN C 1 202 ? 15.713 76.460 122.685 1.00 55.56 168 ASN C N 1
ATOM 4435 C CA . ASN C 1 202 ? 16.245 77.689 122.107 1.00 54.27 168 ASN C CA 1
ATOM 4436 C C . ASN C 1 202 ? 15.104 78.602 121.673 1.00 57.62 168 ASN C C 1
ATOM 4437 O O . ASN C 1 202 ? 15.172 79.821 121.840 1.00 56.16 168 ASN C O 1
ATOM 4442 N N . GLN C 1 203 ? 14.060 78.002 121.111 1.00 59.59 169 GLN C N 1
ATOM 4443 C CA . GLN C 1 203 ? 12.898 78.751 120.642 1.00 60.45 169 GLN C CA 1
ATOM 4444 C C . GLN C 1 203 ? 12.187 79.477 121.783 1.00 62.06 169 GLN C C 1
ATOM 4445 O O . GLN C 1 203 ? 11.668 80.579 121.603 1.00 66.36 169 GLN C O 1
ATOM 4451 N N . LEU C 1 204 ? 12.168 78.852 122.956 1.00 56.41 170 LEU C N 1
ATOM 4452 C CA . LEU C 1 204 ? 11.491 79.415 124.120 1.00 49.89 170 LEU C CA 1
ATOM 4453 C C . LEU C 1 204 ? 12.317 80.484 124.834 1.00 51.95 170 LEU C C 1
ATOM 4454 O O . LEU C 1 204 ? 11.860 81.079 125.810 1.00 47.41 170 LEU C O 1
ATOM 4459 N N . GLY C 1 205 ? 13.533 80.723 124.354 1.00 55.43 171 GLY C N 1
ATOM 4460 C CA . GLY C 1 205 ? 14.382 81.744 124.939 1.00 50.92 171 GLY C CA 1
ATOM 4461 C C . GLY C 1 205 ? 15.064 81.283 126.213 1.00 48.17 171 GLY C C 1
ATOM 4462 O O . GLY C 1 205 ? 15.573 82.097 126.984 1.00 47.25 171 GLY C O 1
ATOM 4463 N N . ILE C 1 206 ? 15.068 79.974 126.441 1.00 51.58 172 ILE C N 1
ATOM 4464 C CA . ILE C 1 206 ? 15.674 79.408 127.641 1.00 53.53 172 ILE C CA 1
ATOM 4465 C C . ILE C 1 206 ? 17.202 79.462 127.578 1.00 50.58 172 ILE C C 1
ATOM 4466 O O . ILE C 1 206 ? 17.868 79.704 128.587 1.00 52.89 172 ILE C O 1
ATOM 4471 N N . HIS C 1 207 ? 17.750 79.265 126.385 1.00 46.62 173 HIS C N 1
ATOM 4472 C CA . HIS C 1 207 ? 19.193 79.339 126.186 1.00 50.59 173 HIS C CA 1
ATOM 4473 C C . HIS C 1 207 ? 19.495 79.915 124.808 1.00 50.70 173 HIS C C 1
ATOM 4474 O O . HIS C 1 207 ? 18.648 79.880 123.917 1.00 52.93 173 HIS C O 1
ATOM 4481 N N . THR C 1 208 ? 20.695 80.459 124.639 1.00 50.15 174 THR C N 1
ATOM 4482 C CA . THR C 1 208 ? 21.052 81.134 123.397 1.00 51.95 174 THR C CA 1
ATOM 4483 C C . THR C 1 208 ? 22.090 80.381 122.569 1.00 54.64 174 THR C C 1
ATOM 4484 O O . THR C 1 208 ? 22.629 80.918 121.602 1.00 44.48 174 THR C O 1
ATOM 4488 N N . LYS C 1 209 ? 22.380 79.143 122.952 1.00 57.00 175 LYS C N 1
ATOM 4489 C CA . LYS C 1 209 ? 23.410 78.367 122.269 1.00 55.22 175 LYS C CA 1
ATOM 4490 C C . LYS C 1 209 ? 22.930 77.846 120.917 1.00 50.97 175 LYS C C 1
ATOM 4491 O O . LYS C 1 209 ? 21.759 77.501 120.748 1.00 50.19 175 LYS C O 1
ATOM 4497 N N . GLY C 1 210 ? 23.849 77.785 119.959 1.00 45.09 176 GLY C N 1
ATOM 4498 C CA . GLY C 1 210 ? 23.538 77.330 118.617 1.00 50.94 176 GLY C CA 1
ATOM 4499 C C . GLY C 1 210 ? 23.434 75.825 118.496 1.00 57.38 176 GLY C C 1
ATOM 4500 O O . GLY C 1 210 ? 24.015 75.079 119.284 1.00 55.92 176 GLY C O 1
ATOM 4501 N N . ILE C 1 211 ? 22.674 75.377 117.502 1.00 57.26 177 ILE C N 1
ATOM 4502 C CA . ILE C 1 211 ? 22.489 73.954 117.266 1.00 57.55 177 ILE C CA 1
ATOM 4503 C C . ILE C 1 211 ? 22.855 73.587 115.833 1.00 57.04 177 ILE C C 1
ATOM 4504 O O . ILE C 1 211 ? 22.285 74.106 114.871 1.00 61.06 177 ILE C O 1
ATOM 4509 N N . CYS C 1 212 ? 23.825 72.690 115.702 1.00 57.37 178 CYS C N 1
ATOM 4510 C CA . CYS C 1 212 ? 24.359 72.332 114.400 1.00 53.68 178 CYS C CA 1
ATOM 4511 C C . CYS C 1 212 ? 24.220 70.843 114.110 1.00 52.01 178 CYS C C 1
ATOM 4512 O O . CYS C 1 212 ? 24.516 70.007 114.955 1.00 52.72 178 CYS C O 1
ATOM 4515 N N . LEU C 1 213 ? 23.772 70.529 112.902 1.00 53.40 179 LEU C N 1
ATOM 4516 C CA . LEU C 1 213 ? 23.685 69.161 112.429 1.00 58.22 179 LEU C CA 1
ATOM 4517 C C . LEU C 1 213 ? 24.920 68.866 111.596 1.00 67.61 179 LEU C C 1
ATOM 4518 O O . LEU C 1 213 ? 25.157 69.514 110.570 1.00 72.95 179 LEU C O 1
ATOM 4523 N N . LEU C 1 214 ? 25.719 67.905 112.042 1.00 69.51 180 LEU C N 1
ATOM 4524 C CA . LEU C 1 214 ? 26.887 67.515 111.270 1.00 63.97 180 LEU C CA 1
ATOM 4525 C C . LEU C 1 214 ? 26.452 66.498 110.227 1.00 65.42 180 LEU C C 1
ATOM 4526 O O . LEU C 1 214 ? 26.255 65.323 110.531 1.00 72.79 180 LEU C O 1
ATOM 4531 N N . ASN C 1 215 ? 26.307 66.965 108.991 1.00 67.66 181 ASN C N 1
ATOM 4532 C CA . ASN C 1 215 ? 25.700 66.167 107.936 1.00 68.66 181 ASN C CA 1
ATOM 4533 C C . ASN C 1 215 ? 26.716 65.301 107.204 1.00 74.55 181 ASN C C 1
ATOM 4534 O O . ASN C 1 215 ? 27.553 65.802 106.453 1.00 75.46 181 ASN C O 1
ATOM 4539 N N . VAL C 1 216 ? 26.631 63.996 107.433 1.00 77.83 182 VAL C N 1
ATOM 4540 C CA . VAL C 1 216 ? 27.532 63.043 106.802 1.00 78.13 182 VAL C CA 1
ATOM 4541 C C . VAL C 1 216 ? 26.837 62.326 105.652 1.00 78.59 182 VAL C C 1
ATOM 4542 O O . VAL C 1 216 ? 25.869 61.596 105.866 1.00 82.15 182 VAL C O 1
ATOM 4546 N N . GLU C 1 217 ? 27.347 62.531 104.441 1.00 77.37 183 GLU C N 1
ATOM 4547 C CA . GLU C 1 217 ? 26.795 61.914 103.235 1.00 78.73 183 GLU C CA 1
ATOM 4548 C C . GLU C 1 217 ? 25.299 62.182 103.076 1.00 78.01 183 GLU C C 1
ATOM 4549 O O . GLU C 1 217 ? 24.535 61.291 102.703 1.00 79.52 183 GLU C O 1
ATOM 4555 N N . GLY C 1 218 ? 24.890 63.415 103.360 1.00 75.26 184 GLY C N 1
ATOM 4556 C CA . GLY C 1 218 ? 23.507 63.824 103.188 1.00 71.83 184 GLY C CA 1
ATOM 4557 C C . GLY C 1 218 ? 22.538 63.117 104.117 1.00 71.60 184 GLY C C 1
ATOM 4558 O O . GLY C 1 218 ? 21.369 62.931 103.780 1.00 73.17 184 GLY C O 1
ATOM 4559 N N . TYR C 1 219 ? 23.028 62.718 105.287 1.00 68.58 185 TYR C N 1
ATOM 4560 C CA . TYR C 1 219 ? 22.218 61.986 106.257 1.00 61.43 185 TYR C CA 1
ATOM 4561 C C . TYR C 1 219 ? 21.068 62.829 106.810 1.00 65.51 185 TYR C C 1
ATOM 4562 O O . TYR C 1 219 ? 19.950 62.338 106.969 1.00 64.02 185 TYR C O 1
ATOM 4571 N N . TRP C 1 220 ? 21.346 64.096 107.100 1.00 66.79 186 TRP C N 1
ATOM 4572 C CA . TRP C 1 220 ? 20.371 64.970 107.749 1.00 65.13 186 TRP C CA 1
ATOM 4573 C C . TRP C 1 220 ? 19.510 65.737 106.747 1.00 62.90 186 TRP C C 1
ATOM 4574 O O . TRP C 1 220 ? 18.725 66.602 107.136 1.00 64.16 186 TRP C O 1
ATOM 4585 N N . ASP C 1 221 ? 19.668 65.424 105.464 1.00 70.99 187 ASP C N 1
ATOM 4586 C CA . ASP C 1 221 ? 19.052 66.203 104.391 1.00 72.60 187 ASP C CA 1
ATOM 4587 C C . ASP C 1 221 ? 17.529 66.268 104.488 1.00 75.80 187 ASP C C 1
ATOM 4588 O O . ASP C 1 221 ? 16.931 67.323 104.265 1.00 81.09 187 ASP C O 1
ATOM 4593 N N . GLY C 1 222 ? 16.906 65.141 104.819 1.00 72.47 188 GLY C N 1
ATOM 4594 C CA . GLY C 1 222 ? 15.461 65.082 104.942 1.00 68.96 188 GLY C CA 1
ATOM 4595 C C . GLY C 1 222 ? 14.954 66.008 106.032 1.00 66.51 188 GLY C C 1
ATOM 4596 O O . GLY C 1 222 ? 13.918 66.662 105.883 1.00 61.49 188 GLY C O 1
ATOM 4597 N N . ILE C 1 223 ? 15.705 66.076 107.127 1.00 66.60 189 ILE C N 1
ATOM 4598 C CA . ILE C 1 223 ? 15.353 66.935 108.251 1.00 63.48 189 ILE C CA 1
ATOM 4599 C C . ILE C 1 223 ? 15.430 68.412 107.875 1.00 64.93 189 ILE C C 1
ATOM 4600 O O . ILE C 1 223 ? 14.539 69.186 108.218 1.00 59.98 189 ILE C O 1
ATOM 4605 N N . LEU C 1 224 ? 16.490 68.798 107.172 1.00 69.45 190 LEU C N 1
ATOM 4606 C CA . LEU C 1 224 ? 16.642 70.177 106.711 1.00 71.15 190 LEU C CA 1
ATOM 4607 C C . LEU C 1 224 ? 15.536 70.542 105.730 1.00 72.72 190 LEU C C 1
ATOM 4608 O O . LEU C 1 224 ? 14.994 71.653 105.764 1.00 76.34 190 LEU C O 1
ATOM 4613 N N . GLN C 1 225 ? 15.212 69.592 104.858 1.00 68.50 191 GLN C N 1
ATOM 4614 C CA . GLN C 1 225 ? 14.136 69.750 103.889 1.00 71.71 191 GLN C CA 1
ATOM 4615 C C . GLN C 1 225 ? 12.827 70.028 104.625 1.00 73.44 191 GLN C C 1
ATOM 4616 O O . GLN C 1 225 ? 12.070 70.949 104.272 1.00 80.37 191 GLN C O 1
ATOM 4622 N N . TRP C 1 226 ? 12.583 69.245 105.672 1.00 66.44 192 TRP C N 1
ATOM 4623 C CA . TRP C 1 226 ? 11.393 69.441 106.488 1.00 66.29 192 TRP C CA 1
ATOM 4624 C C . TRP C 1 226 ? 11.408 70.792 107.188 1.00 72.46 192 TRP C C 1
ATOM 4625 O O . TRP C 1 226 ? 10.365 71.411 107.345 1.00 72.89 192 TRP C O 1
ATOM 4636 N N . ILE C 1 227 ? 12.579 71.231 107.640 1.00 74.28 193 ILE C N 1
ATOM 4637 C CA . ILE C 1 227 ? 12.693 72.522 108.311 1.00 72.38 193 ILE C CA 1
ATOM 4638 C C . ILE C 1 227 ? 12.310 73.638 107.345 1.00 75.08 193 ILE C C 1
ATOM 4639 O O . ILE C 1 227 ? 11.582 74.565 107.709 1.00 70.23 193 ILE C O 1
ATOM 4644 N N . ASN C 1 228 ? 12.794 73.533 106.111 1.00 81.71 194 ASN C N 1
ATOM 4645 C CA . ASN C 1 228 ? 12.439 74.493 105.074 1.00 82.56 194 ASN C CA 1
ATOM 4646 C C . ASN C 1 228 ? 10.935 74.494 104.815 1.00 82.39 194 ASN C C 1
ATOM 4647 O O . ASN C 1 228 ? 10.311 75.558 104.731 1.00 81.62 194 ASN C O 1
ATOM 4652 N N . MET C 1 229 ? 10.354 73.302 104.699 1.00 85.92 195 MET C N 1
ATOM 4653 C CA . MET C 1 229 ? 8.915 73.192 104.453 1.00 85.61 195 MET C CA 1
ATOM 4654 C C . MET C 1 229 ? 8.089 73.808 105.589 1.00 81.48 195 MET C C 1
ATOM 4655 O O . MET C 1 229 ? 7.122 74.536 105.350 1.00 77.88 195 MET C O 1
ATOM 4660 N N . ALA C 1 230 ? 8.489 73.515 106.822 1.00 79.01 196 ALA C N 1
ATOM 4661 C CA . ALA C 1 230 ? 7.813 74.009 108.015 1.00 75.94 196 ALA C CA 1
ATOM 4662 C C . ALA C 1 230 ? 7.934 75.521 108.127 1.00 75.14 196 ALA C C 1
ATOM 4663 O O . ALA C 1 230 ? 7.011 76.195 108.584 1.00 72.31 196 ALA C O 1
ATOM 4665 N N . ALA C 1 231 ? 9.084 76.046 107.715 1.00 74.07 197 ALA C N 1
ATOM 4666 C CA . ALA C 1 231 ? 9.296 77.485 107.685 1.00 67.42 197 ALA C CA 1
ATOM 4667 C C . ALA C 1 231 ? 8.359 78.118 106.667 1.00 65.01 197 ALA C C 1
ATOM 4668 O O . ALA C 1 231 ? 7.732 79.143 106.937 1.00 66.54 197 ALA C O 1
ATOM 4670 N N . ALA C 1 232 ? 8.273 77.499 105.493 1.00 60.67 198 ALA C N 1
ATOM 4671 C CA . ALA C 1 232 ? 7.386 77.975 104.438 1.00 63.73 198 ALA C CA 1
ATOM 4672 C C . ALA C 1 232 ? 5.927 77.961 104.888 1.00 68.40 198 ALA C C 1
ATOM 4673 O O . ALA C 1 232 ? 5.146 78.837 104.518 1.00 72.04 198 ALA C O 1
ATOM 4675 N N . GLN C 1 233 ? 5.562 76.962 105.686 1.00 72.80 199 GLN C N 1
ATOM 4676 C CA . GLN C 1 233 ? 4.187 76.834 106.158 1.00 75.60 199 GLN C CA 1
ATOM 4677 C C . GLN C 1 233 ? 3.930 77.625 107.439 1.00 72.61 199 GLN C C 1
ATOM 4678 O O . GLN C 1 233 ? 2.794 77.716 107.902 1.00 70.83 199 GLN C O 1
ATOM 4684 N N . GLY C 1 234 ? 4.989 78.192 108.007 1.00 73.04 200 GLY C N 1
ATOM 4685 C CA . GLY C 1 234 ? 4.855 79.066 109.159 1.00 68.71 200 GLY C CA 1
ATOM 4686 C C . GLY C 1 234 ? 4.725 78.363 110.498 1.00 67.28 200 GLY C C 1
ATOM 4687 O O . GLY C 1 234 ? 4.544 79.016 111.527 1.00 64.83 200 GLY C O 1
ATOM 4688 N N . PHE C 1 235 ? 4.815 77.037 110.495 1.00 65.74 201 PHE C N 1
ATOM 4689 C CA . PHE C 1 235 ? 4.751 76.278 111.739 1.00 60.23 201 PHE C CA 1
ATOM 4690 C C . PHE C 1 235 ? 6.011 76.517 112.561 1.00 56.25 201 PHE C C 1
ATOM 4691 O O . PHE C 1 235 ? 5.989 76.446 113.788 1.00 54.04 201 PHE C O 1
ATOM 4699 N N . VAL C 1 236 ? 7.109 76.805 111.874 1.00 57.04 202 VAL C N 1
ATOM 4700 C CA . VAL C 1 236 ? 8.266 77.402 112.520 1.00 58.99 202 VAL C CA 1
ATOM 4701 C C . VAL C 1 236 ? 8.266 78.887 112.185 1.00 64.04 202 VAL C C 1
ATOM 4702 O O . VAL C 1 236 ? 8.378 79.266 111.019 1.00 72.22 202 VAL C O 1
ATOM 4706 N N . GLN C 1 237 ? 8.137 79.721 113.212 1.00 62.60 203 GLN C N 1
ATOM 4707 C CA . GLN C 1 237 ? 7.951 81.155 113.021 1.00 67.68 203 GLN C CA 1
ATOM 4708 C C . GLN C 1 237 ? 9.182 81.803 112.395 1.00 65.69 203 GLN C C 1
ATOM 4709 O O . GLN C 1 237 ? 10.291 81.299 112.545 1.00 67.87 203 GLN C O 1
ATOM 4715 N N . PRO C 1 238 ? 8.985 82.915 111.667 1.00 66.86 204 PRO C N 1
ATOM 4716 C CA . PRO C 1 238 ? 10.113 83.612 111.042 1.00 69.65 204 PRO C CA 1
ATOM 4717 C C . PRO C 1 238 ? 11.134 84.102 112.067 1.00 70.04 204 PRO C C 1
ATOM 4718 O O . PRO C 1 238 ? 10.757 84.620 113.120 1.00 70.13 204 PRO C O 1
ATOM 4722 N N . GLY C 1 239 ? 12.414 83.938 111.748 1.00 71.92 205 GLY C N 1
ATOM 4723 C CA . GLY C 1 239 ? 13.482 84.214 112.689 1.00 73.28 205 GLY C CA 1
ATOM 4724 C C . GLY C 1 239 ? 13.861 82.989 113.500 1.00 79.41 205 GLY C C 1
ATOM 4725 O O . GLY C 1 239 ? 14.781 83.040 114.317 1.00 80.23 205 GLY C O 1
ATOM 4726 N N . ASN C 1 240 ? 13.153 81.886 113.278 1.00 80.41 206 ASN C N 1
ATOM 4727 C CA . ASN C 1 240 ? 13.445 80.642 113.981 1.00 75.83 206 ASN C CA 1
ATOM 4728 C C . ASN C 1 240 ? 13.960 79.512 113.089 1.00 77.62 206 ASN C C 1
ATOM 4729 O O . ASN C 1 240 ? 14.320 78.446 113.588 1.00 67.58 206 ASN C O 1
ATOM 4734 N N . GLU C 1 241 ? 13.991 79.733 111.777 1.00 85.12 207 GLU C N 1
ATOM 4735 C CA . GLU C 1 241 ? 14.481 78.705 110.860 1.00 84.57 207 GLU C CA 1
ATOM 4736 C C . GLU C 1 241 ? 15.986 78.509 111.018 1.00 82.29 207 GLU C C 1
ATOM 4737 O O . GLU C 1 241 ? 16.526 77.465 110.655 1.00 88.21 207 GLU C O 1
ATOM 4743 N N . THR C 1 242 ? 16.658 79.519 111.560 1.00 72.48 208 THR C N 1
ATOM 4744 C CA . THR C 1 242 ? 18.114 79.519 111.626 1.00 66.20 208 THR C CA 1
ATOM 4745 C C . THR C 1 242 ? 18.632 79.067 112.987 1.00 61.75 208 THR C C 1
ATOM 4746 O O . THR C 1 242 ? 19.828 79.166 113.261 1.00 68.42 208 THR C O 1
ATOM 4750 N N . ILE C 1 243 ? 17.732 78.584 113.840 1.00 53.34 209 ILE C N 1
ATOM 4751 C CA . ILE C 1 243 ? 18.129 78.051 115.139 1.00 52.29 209 ILE C CA 1
ATOM 4752 C C . ILE C 1 243 ? 19.051 76.853 114.928 1.00 62.12 209 ILE C C 1
ATOM 4753 O O . ILE C 1 243 ? 20.035 76.671 115.647 1.00 71.23 209 ILE C O 1
ATOM 4758 N N . VAL C 1 244 ? 18.737 76.054 113.914 1.00 56.95 210 VAL C N 1
ATOM 4759 C CA . VAL C 1 244 ? 19.561 74.908 113.563 1.00 62.16 210 VAL C CA 1
ATOM 4760 C C . VAL C 1 244 ? 20.228 75.134 112.209 1.00 61.20 210 VAL C C 1
ATOM 4761 O O . VAL C 1 244 ? 19.578 75.541 111.246 1.00 61.54 210 VAL C O 1
ATOM 4765 N N . VAL C 1 245 ? 21.531 74.876 112.146 1.00 62.38 211 VAL C N 1
ATOM 4766 C CA . VAL C 1 245 ? 22.287 75.035 110.905 1.00 69.71 211 VAL C CA 1
ATOM 4767 C C . VAL C 1 245 ? 22.998 73.730 110.588 1.00 77.47 211 VAL C C 1
ATOM 4768 O O . VAL C 1 245 ? 23.235 72.932 111.482 1.00 80.61 211 VAL C O 1
ATOM 4772 N N . SER C 1 246 ? 23.341 73.507 109.325 1.00 79.60 212 SER C N 1
ATOM 4773 C CA . SER C 1 246 ? 24.009 72.266 108.946 1.00 83.92 212 SER C CA 1
ATOM 4774 C C . SER C 1 246 ? 25.469 72.498 108.574 1.00 84.59 212 SER C C 1
ATOM 4775 O O . SER C 1 246 ? 25.853 73.606 108.203 1.00 87.08 212 SER C O 1
ATOM 4778 N N . ALA C 1 247 ? 26.280 71.449 108.677 1.00 83.23 213 ALA C N 1
ATOM 4779 C CA . ALA C 1 247 ? 27.683 71.541 108.285 1.00 74.93 213 ALA C CA 1
ATOM 4780 C C . ALA C 1 247 ? 28.169 70.267 107.599 1.00 80.87 213 ALA C C 1
ATOM 4781 O O . ALA C 1 247 ? 27.852 69.157 108.028 1.00 82.25 213 ALA C O 1
ATOM 4783 N N . GLY C 1 248 ? 28.940 70.438 106.530 1.00 81.99 214 GLY C N 1
ATOM 4784 C CA . GLY C 1 248 ? 29.510 69.315 105.809 1.00 81.16 214 GLY C CA 1
ATOM 4785 C C . GLY C 1 248 ? 30.595 68.600 106.594 1.00 78.62 214 GLY C C 1
ATOM 4786 O O . GLY C 1 248 ? 30.689 67.373 106.562 1.00 78.25 214 GLY C O 1
ATOM 4787 N N . ASP C 1 249 ? 31.415 69.370 107.302 1.00 77.83 215 ASP C N 1
ATOM 4788 C CA . ASP C 1 249 ? 32.529 68.808 108.057 1.00 77.04 215 ASP C CA 1
ATOM 4789 C C . ASP C 1 249 ? 32.514 69.271 109.513 1.00 70.50 215 ASP C C 1
ATOM 4790 O O . ASP C 1 249 ? 31.686 70.093 109.904 1.00 75.17 215 ASP C O 1
ATOM 4795 N N . ALA C 1 250 ? 33.443 68.743 110.304 1.00 67.65 216 ALA C N 1
ATOM 4796 C CA . ALA C 1 250 ? 33.495 69.016 111.738 1.00 63.06 216 ALA C CA 1
ATOM 4797 C C . ALA C 1 250 ? 33.890 70.455 112.052 1.00 65.33 216 ALA C C 1
ATOM 4798 O O . ALA C 1 250 ? 33.244 71.119 112.867 1.00 74.81 216 ALA C O 1
ATOM 4800 N N . GLU C 1 251 ? 34.959 70.924 111.414 1.00 69.11 217 GLU C N 1
ATOM 4801 C CA . GLU C 1 251 ? 35.425 72.295 111.598 1.00 77.81 217 GLU C CA 1
ATOM 4802 C C . GLU C 1 251 ? 34.313 73.273 111.241 1.00 76.24 217 GLU C C 1
ATOM 4803 O O . GLU C 1 251 ? 34.143 74.304 111.894 1.00 76.09 217 GLU C O 1
ATOM 4809 N N . GLY C 1 252 ? 33.569 72.937 110.192 1.00 76.68 218 GLY C N 1
ATOM 4810 C CA . GLY C 1 252 ? 32.361 73.653 109.828 1.00 73.53 218 GLY C CA 1
ATOM 4811 C C . GLY C 1 252 ? 31.374 73.759 110.975 1.00 75.13 218 GLY C C 1
ATOM 4812 O O . GLY C 1 252 ? 30.834 74.832 111.240 1.00 78.51 218 GLY C O 1
ATOM 4813 N N . ALA C 1 253 ? 31.128 72.638 111.648 1.00 73.20 219 ALA C N 1
ATOM 4814 C CA . ALA C 1 253 ? 30.175 72.593 112.753 1.00 68.59 219 ALA C CA 1
ATOM 4815 C C . ALA C 1 253 ? 30.642 73.430 113.941 1.00 66.24 219 ALA C C 1
ATOM 4816 O O . ALA C 1 253 ? 29.876 74.231 114.489 1.00 67.25 219 ALA C O 1
ATOM 4818 N N . VAL C 1 254 ? 31.902 73.249 114.328 1.00 65.45 220 VAL C N 1
ATOM 4819 C CA . VAL C 1 254 ? 32.464 73.989 115.453 1.00 67.76 220 VAL C CA 1
ATOM 4820 C C . VAL C 1 254 ? 32.448 75.494 115.174 1.00 65.42 220 VAL C C 1
ATOM 4821 O O . VAL C 1 254 ? 32.070 76.295 116.042 1.00 65.84 220 VAL C O 1
ATOM 4825 N N . ARG C 1 255 ? 32.817 75.869 113.949 1.00 66.52 221 ARG C N 1
ATOM 4826 C CA . ARG C 1 255 ? 32.794 77.270 113.542 1.00 71.20 221 ARG C CA 1
ATOM 4827 C C . ARG C 1 255 ? 31.372 77.788 113.580 1.00 69.40 221 ARG C C 1
ATOM 4828 O O . ARG C 1 255 ? 31.142 78.925 113.950 1.00 65.00 221 ARG C O 1
ATOM 4836 N N . ALA C 1 256 ? 30.424 76.956 113.160 1.00 67.48 222 ALA C N 1
ATOM 4837 C CA . ALA C 1 256 ? 29.024 77.353 113.141 1.00 62.05 222 ALA C CA 1
ATOM 4838 C C . ALA C 1 256 ? 28.541 77.646 114.553 1.00 63.89 222 ALA C C 1
ATOM 4839 O O . ALA C 1 256 ? 27.801 78.603 114.778 1.00 59.35 222 ALA C O 1
ATOM 4841 N N . LEU C 1 257 ? 28.960 76.815 115.501 1.00 68.55 223 LEU C N 1
ATOM 4842 C CA . LEU C 1 257 ? 28.601 77.032 116.896 1.00 64.85 223 LEU C CA 1
ATOM 4843 C C . LEU C 1 257 ? 29.260 78.291 117.456 1.00 63.52 223 LEU C C 1
ATOM 4844 O O . LEU C 1 257 ? 28.656 79.007 118.254 1.00 61.54 223 LEU C O 1
ATOM 4849 N N . ARG C 1 258 ? 30.500 78.555 117.051 1.00 70.21 224 ARG C N 1
ATOM 4850 C CA . ARG C 1 258 ? 31.189 79.767 117.499 1.00 76.00 224 ARG C CA 1
ATOM 4851 C C . ARG C 1 258 ? 30.574 81.056 116.928 1.00 68.33 224 ARG C C 1
ATOM 4852 O O . ARG C 1 258 ? 30.462 82.061 117.628 1.00 66.42 224 ARG C O 1
ATOM 4860 N N . GLU C 1 259 ? 30.180 81.014 115.659 1.00 66.27 225 GLU C N 1
ATOM 4861 C CA . GLU C 1 259 ? 29.611 82.161 114.952 1.00 64.62 225 GLU C CA 1
ATOM 4862 C C . GLU C 1 259 ? 28.200 82.534 115.388 1.00 62.81 225 GLU C C 1
ATOM 4863 O O . GLU C 1 259 ? 27.811 83.699 115.311 1.00 69.12 225 GLU C O 1
ATOM 4869 N N . TYR C 1 260 ? 27.440 81.539 115.833 1.00 55.90 226 TYR C N 1
ATOM 4870 C CA . TYR C 1 260 ? 25.993 81.668 115.979 1.00 52.60 226 TYR C CA 1
ATOM 4871 C C . TYR C 1 260 ? 25.544 82.820 116.879 1.00 54.05 226 TYR C C 1
ATOM 4872 O O . TYR C 1 260 ? 26.061 83.008 117.979 1.00 58.57 226 TYR C O 1
ATOM 4881 N N . LYS C 1 261 ? 24.572 83.583 116.389 1.00 54.85 227 LYS C N 1
ATOM 4882 C CA . LYS C 1 261 ? 23.925 84.625 117.177 1.00 57.77 227 LYS C CA 1
ATOM 4883 C C . LYS C 1 261 ? 22.410 84.468 117.100 1.00 58.57 227 LYS C C 1
ATOM 4884 O O . LYS C 1 261 ? 21.836 84.406 116.013 1.00 58.30 227 LYS C O 1
ATOM 4890 N N . VAL C 1 262 ? 21.774 84.397 118.265 1.00 61.22 228 VAL C N 1
ATOM 4891 C CA A VAL C 1 262 ? 20.335 84.158 118.367 0.50 62.79 228 VAL C CA 1
ATOM 4892 C CA B VAL C 1 262 ? 20.343 84.130 118.342 0.50 63.17 228 VAL C CA 1
ATOM 4893 C C . VAL C 1 262 ? 19.491 85.257 117.735 1.00 64.01 228 VAL C C 1
ATOM 4894 O O . VAL C 1 262 ? 18.504 84.986 117.049 1.00 64.05 228 VAL C O 1
ATOM 4901 N N . SER C 1 263 ? 19.881 86.505 117.968 1.00 63.51 229 SER C N 1
ATOM 4902 C CA . SER C 1 263 ? 19.094 87.651 117.520 1.00 59.90 229 SER C CA 1
ATOM 4903 C C . SER C 1 263 ? 19.311 88.014 116.052 1.00 57.82 229 SER C C 1
ATOM 4904 O O . SER C 1 263 ? 18.617 88.879 115.521 1.00 63.09 229 SER C O 1
ATOM 4907 N N . GLU C 1 264 ? 20.265 87.353 115.405 1.00 57.90 230 GLU C N 1
ATOM 4908 C CA . GLU C 1 264 ? 20.677 87.709 114.047 1.00 59.80 230 GLU C CA 1
ATOM 4909 C C . GLU C 1 264 ? 19.529 87.675 113.033 1.00 58.36 230 GLU C C 1
ATOM 4910 O O . GLU C 1 264 ? 19.329 88.632 112.280 1.00 59.00 230 GLU C O 1
ATOM 4916 N N . ALA C 1 265 ? 18.778 86.578 113.016 1.00 57.58 231 ALA C N 1
ATOM 4917 C CA . ALA C 1 265 ? 17.681 86.416 112.067 1.00 54.35 231 ALA C CA 1
ATOM 4918 C C . ALA C 1 265 ? 16.573 87.435 112.317 1.00 53.71 231 ALA C C 1
ATOM 4919 O O . ALA C 1 265 ? 16.054 88.051 111.381 1.00 52.86 231 ALA C O 1
ATOM 4921 N N . THR C 1 266 ? 16.223 87.615 113.587 1.00 44.30 232 THR C N 1
ATOM 4922 C CA . THR C 1 266 ? 15.199 88.577 113.974 1.00 51.62 232 THR C CA 1
ATOM 4923 C C . THR C 1 266 ? 15.663 89.987 113.627 1.00 51.12 232 THR C C 1
ATOM 4924 O O . THR C 1 266 ? 14.866 90.835 113.221 1.00 47.79 232 THR C O 1
ATOM 4928 N N . PHE C 1 267 ? 16.964 90.222 113.776 1.00 54.29 233 PHE C N 1
ATOM 4929 C CA . PHE C 1 267 ? 17.559 91.503 113.422 1.00 53.09 233 PHE C CA 1
ATOM 4930 C C . PHE C 1 267 ? 17.383 91.762 111.929 1.00 55.10 233 PHE C C 1
ATOM 4931 O O . PHE C 1 267 ? 16.906 92.828 111.532 1.00 53.27 233 PHE C O 1
ATOM 4939 N N . LYS C 1 268 ? 17.757 90.780 111.111 1.00 57.33 234 LYS C N 1
ATOM 4940 C CA . LYS C 1 268 ? 17.629 90.899 109.660 1.00 58.31 234 LYS C CA 1
ATOM 4941 C C . LYS C 1 268 ? 16.187 91.137 109.252 1.00 57.76 234 LYS C C 1
ATOM 4942 O O . LYS C 1 268 ? 15.906 91.919 108.344 1.00 64.18 234 LYS C O 1
ATOM 4948 N N . LEU C 1 269 ? 15.274 90.452 109.928 1.00 54.45 235 LEU C N 1
ATOM 4949 C CA . LEU C 1 269 ? 13.856 90.577 109.625 1.00 54.45 235 LEU C CA 1
ATOM 4950 C C . LEU C 1 269 ? 13.289 91.953 109.972 1.00 52.47 235 LEU C C 1
ATOM 4951 O O . LEU C 1 269 ? 12.564 92.550 109.175 1.00 54.14 235 LEU C O 1
ATOM 4956 N N . GLU C 1 270 ? 13.621 92.454 111.158 1.00 46.13 236 GLU C N 1
ATOM 4957 C CA . GLU C 1 270 ? 12.901 93.596 111.721 1.00 49.87 236 GLU C CA 1
ATOM 4958 C C . GLU C 1 270 ? 13.615 94.953 111.694 1.00 53.66 236 GLU C C 1
ATOM 4959 O O . GLU C 1 270 ? 12.964 95.986 111.857 1.00 54.30 236 GLU C O 1
ATOM 4965 N N . TRP C 1 271 ? 14.932 94.966 111.508 1.00 49.41 237 TRP C N 1
ATOM 4966 C CA . TRP C 1 271 ? 15.687 96.214 111.642 1.00 46.80 237 TRP C CA 1
ATOM 4967 C C . TRP C 1 271 ? 15.263 97.295 110.649 1.00 45.79 237 TRP C C 1
ATOM 4968 O O . TRP C 1 271 ? 15.159 98.465 111.014 1.00 51.44 237 TRP C O 1
ATOM 4979 N N . GLY C 1 272 ? 15.021 96.910 109.401 1.00 43.94 238 GLY C N 1
ATOM 4980 C CA . GLY C 1 272 ? 14.595 97.863 108.391 1.00 44.03 238 GLY C CA 1
ATOM 4981 C C . GLY C 1 272 ? 13.244 98.496 108.677 1.00 57.88 238 GLY C C 1
ATOM 4982 O O . GLY C 1 272 ? 12.933 99.570 108.163 1.00 69.81 238 GLY C O 1
ATOM 4983 N N . ARG C 1 273 ? 12.441 97.828 109.498 1.00 63.19 239 ARG C N 1
ATOM 4984 C CA . ARG C 1 273 ? 11.133 98.339 109.896 1.00 66.69 239 ARG C CA 1
ATOM 4985 C C . ARG C 1 273 ? 11.083 98.737 111.369 1.00 76.86 239 ARG C C 1
ATOM 4986 O O . ARG C 1 273 ? 10.047 99.191 111.858 1.00 78.18 239 ARG C O 1
ATOM 4994 N N . GLN C 1 274 ? 12.202 98.529 112.062 1.00 81.50 240 GLN C N 1
ATOM 4995 C CA . GLN C 1 274 ? 12.344 98.783 113.499 1.00 81.45 240 GLN C CA 1
ATOM 4996 C C . GLN C 1 274 ? 11.498 97.800 114.299 1.00 78.05 240 GLN C C 1
ATOM 4997 O O . GLN C 1 274 ? 11.688 97.644 115.506 1.00 77.62 240 GLN C O 1
ATOM 5003 N N . PRO D 1 58 ? -13.232 50.130 127.776 1.00 76.06 24 PRO D N 1
ATOM 5004 C CA . PRO D 1 58 ? -12.261 51.219 127.621 1.00 72.13 24 PRO D CA 1
ATOM 5005 C C . PRO D 1 58 ? -12.222 51.785 126.203 1.00 74.52 24 PRO D C 1
ATOM 5006 O O . PRO D 1 58 ? -11.831 51.083 125.271 1.00 72.90 24 PRO D O 1
ATOM 5010 N N . ARG D 1 59 ? -12.631 53.039 126.040 1.00 85.91 25 ARG D N 1
ATOM 5011 C CA . ARG D 1 59 ? -12.581 53.676 124.728 1.00 86.98 25 ARG D CA 1
ATOM 5012 C C . ARG D 1 59 ? -11.171 53.935 124.227 1.00 80.48 25 ARG D C 1
ATOM 5013 O O . ARG D 1 59 ? -10.233 54.119 125.006 1.00 77.29 25 ARG D O 1
ATOM 5021 N N . ALA D 1 60 ? -11.039 53.938 122.906 1.00 73.07 26 ALA D N 1
ATOM 5022 C CA . ALA D 1 60 ? -9.776 54.248 122.264 1.00 70.06 26 ALA D CA 1
ATOM 5023 C C . ALA D 1 60 ? -9.479 55.726 122.446 1.00 70.95 26 ALA D C 1
ATOM 5024 O O . ALA D 1 60 ? -10.381 56.561 122.383 1.00 73.10 26 ALA D O 1
ATOM 5026 N N . LYS D 1 61 ? -8.213 56.046 122.678 1.00 66.33 27 LYS D N 1
ATOM 5027 C CA . LYS D 1 61 ? -7.804 57.430 122.851 1.00 64.21 27 LYS D CA 1
ATOM 5028 C C . LYS D 1 61 ? -6.648 57.763 121.925 1.00 61.97 27 LYS D C 1
ATOM 5029 O O . LYS D 1 61 ? -5.656 57.036 121.867 1.00 64.02 27 LYS D O 1
ATOM 5035 N N . ILE D 1 62 ? -6.777 58.868 121.202 1.00 59.64 28 ILE D N 1
ATOM 5036 C CA . ILE D 1 62 ? -5.702 59.310 120.326 1.00 58.92 28 ILE D CA 1
ATOM 5037 C C . ILE D 1 62 ? -5.162 60.661 120.768 1.00 60.67 28 ILE D C 1
ATOM 5038 O O . ILE D 1 62 ? -5.918 61.618 120.934 1.00 59.49 28 ILE D O 1
ATOM 5043 N N . CYS D 1 63 ? -3.850 60.734 120.966 1.00 61.83 29 CYS D N 1
ATOM 5044 C CA . CYS D 1 63 ? -3.219 62.011 121.256 1.00 62.64 29 CYS D CA 1
ATOM 5045 C C . CYS D 1 63 ? -2.747 62.629 119.957 1.00 65.40 29 CYS D C 1
ATOM 5046 O O . CYS D 1 63 ? -1.964 62.028 119.222 1.00 69.70 29 CYS D O 1
ATOM 5049 N N . VAL D 1 64 ? -3.226 63.833 119.673 1.00 61.44 30 VAL D N 1
ATOM 5050 C CA . VAL D 1 64 ? -2.858 64.500 118.435 1.00 60.74 30 VAL D CA 1
ATOM 5051 C C . VAL D 1 64 ? -1.834 65.597 118.683 1.00 60.54 30 VAL D C 1
ATOM 5052 O O . VAL D 1 64 ? -2.099 66.562 119.400 1.00 62.82 30 VAL D O 1
ATOM 5056 N N . PHE D 1 65 ? -0.659 65.438 118.084 1.00 58.40 31 PHE D N 1
ATOM 5057 C CA . PHE D 1 65 ? 0.390 66.439 118.184 1.00 52.81 31 PHE D CA 1
ATOM 5058 C C . PHE D 1 65 ? 0.324 67.357 116.972 1.00 55.40 31 PHE D C 1
ATOM 5059 O O . PHE D 1 65 ? 0.466 66.904 115.836 1.00 54.62 31 PHE D O 1
ATOM 5067 N N . CYS D 1 66 ? 0.109 68.646 117.212 1.00 55.07 32 CYS D N 1
ATOM 5068 C CA . CYS D 1 66 ? 0.026 69.611 116.123 1.00 57.36 32 CYS D CA 1
ATOM 5069 C C . CYS D 1 66 ? 0.350 71.027 116.590 1.00 60.48 32 CYS D C 1
ATOM 5070 O O . CYS D 1 66 ? 0.385 71.312 117.788 1.00 59.40 32 CYS D O 1
ATOM 5073 N N . GLY D 1 67 ? 0.578 71.911 115.626 1.00 60.47 33 GLY D N 1
ATOM 5074 C CA . GLY D 1 67 ? 0.990 73.275 115.902 1.00 64.14 33 GLY D CA 1
ATOM 5075 C C . GLY D 1 67 ? -0.061 74.151 116.553 1.00 73.29 33 GLY D C 1
ATOM 5076 O O . GLY D 1 67 ? -1.258 73.994 116.310 1.00 77.05 33 GLY D O 1
ATOM 5077 N N . SER D 1 68 ? 0.396 75.076 117.391 1.00 73.47 34 SER D N 1
ATOM 5078 C CA . SER D 1 68 ? -0.469 76.104 117.952 1.00 75.67 34 SER D CA 1
ATOM 5079 C C . SER D 1 68 ? -0.915 77.068 116.857 1.00 72.37 34 SER D C 1
ATOM 5080 O O . SER D 1 68 ? -1.988 77.662 116.942 1.00 72.51 34 SER D O 1
ATOM 5083 N N . SER D 1 69 ? -0.071 77.238 115.843 1.00 72.19 35 SER D N 1
ATOM 5084 C CA . SER D 1 69 ? -0.417 78.053 114.682 1.00 69.21 35 SER D CA 1
ATOM 5085 C C . SER D 1 69 ? -1.314 77.286 113.712 1.00 69.69 35 SER D C 1
ATOM 5086 O O . SER D 1 69 ? -1.332 76.055 113.709 1.00 65.65 35 SER D O 1
ATOM 5089 N N . GLY D 1 70 ? -2.048 78.025 112.886 1.00 70.64 36 GLY D N 1
ATOM 5090 C CA . GLY D 1 70 ? -2.974 77.436 111.935 1.00 65.88 36 GLY D CA 1
ATOM 5091 C C . GLY D 1 70 ? -2.355 76.813 110.697 1.00 66.30 36 GLY D C 1
ATOM 5092 O O . GLY D 1 70 ? -2.856 75.812 110.186 1.00 70.10 36 GLY D O 1
ATOM 5093 N N . GLY D 1 71 ? -1.266 77.400 110.210 1.00 68.00 37 GLY D N 1
ATOM 5094 C CA . GLY D 1 71 ? -0.656 76.949 108.971 1.00 70.73 37 GLY D CA 1
ATOM 5095 C C . GLY D 1 71 ? -1.074 77.806 107.792 1.00 81.67 37 GLY D C 1
ATOM 5096 O O . GLY D 1 71 ? -2.216 78.262 107.721 1.00 89.83 37 GLY D O 1
ATOM 5097 N N . ALA D 1 72 ? -0.142 78.035 106.870 1.00 83.73 38 ALA D N 1
ATOM 5098 C CA . ALA D 1 72 ? -0.378 78.925 105.737 1.00 83.36 38 ALA D CA 1
ATOM 5099 C C . ALA D 1 72 ? -1.488 78.404 104.831 1.00 86.15 38 ALA D C 1
ATOM 5100 O O . ALA D 1 72 ? -2.470 79.101 104.576 1.00 91.21 38 ALA D O 1
ATOM 5102 N N . SER D 1 73 ? -1.328 77.180 104.342 1.00 85.30 39 SER D N 1
ATOM 5103 C CA . SER D 1 73 ? -2.360 76.548 103.528 1.00 89.03 39 SER D CA 1
ATOM 5104 C C . SER D 1 73 ? -3.567 76.164 104.382 1.00 89.69 39 SER D C 1
ATOM 5105 O O . SER D 1 73 ? -3.410 75.724 105.520 1.00 86.56 39 SER D O 1
ATOM 5108 N N . PRO D 1 74 ? -4.780 76.333 103.832 1.00 87.11 40 PRO D N 1
ATOM 5109 C CA . PRO D 1 74 ? -6.026 75.982 104.528 1.00 87.57 40 PRO D CA 1
ATOM 5110 C C . PRO D 1 74 ? -6.163 74.476 104.741 1.00 85.68 40 PRO D C 1
ATOM 5111 O O . PRO D 1 74 ? -6.957 74.021 105.574 1.00 89.99 40 PRO D O 1
ATOM 5115 N N . ALA D 1 75 ? -5.376 73.716 103.986 1.00 80.97 41 ALA D N 1
ATOM 5116 C CA . ALA D 1 75 ? -5.441 72.262 103.993 1.00 77.82 41 ALA D CA 1
ATOM 5117 C C . ALA D 1 75 ? -5.144 71.676 105.368 1.00 77.80 41 ALA D C 1
ATOM 5118 O O . ALA D 1 75 ? -5.688 70.638 105.729 1.00 73.24 41 ALA D O 1
ATOM 5120 N N . HIS D 1 76 ? -4.252 72.315 106.117 1.00 79.12 42 HIS D N 1
ATOM 5121 C CA . HIS D 1 76 ? -3.904 71.850 107.459 1.00 80.64 42 HIS D CA 1
ATOM 5122 C C . HIS D 1 76 ? -5.081 71.972 108.432 1.00 80.59 42 HIS D C 1
ATOM 5123 O O . HIS D 1 76 ? -5.390 71.037 109.176 1.00 79.59 42 HIS D O 1
ATOM 5130 N N . MET D 1 77 ? -5.735 73.131 108.413 1.00 80.00 43 MET D N 1
ATOM 5131 C CA . MET D 1 77 ? -6.890 73.385 109.269 1.00 80.56 43 MET D CA 1
ATOM 5132 C C . MET D 1 77 ? -8.044 72.467 108.878 1.00 78.13 43 MET D C 1
ATOM 5133 O O . MET D 1 77 ? -8.730 71.894 109.740 1.00 77.91 43 MET D O 1
ATOM 5138 N N . GLU D 1 78 ? -8.246 72.319 107.570 1.00 78.63 44 GLU D N 1
ATOM 5139 C CA . GLU D 1 78 ? -9.279 71.425 107.061 1.00 84.09 44 GLU D CA 1
ATOM 5140 C C . GLU D 1 78 ? -8.997 69.989 107.501 1.00 86.21 44 GLU D C 1
ATOM 5141 O O . GLU D 1 78 ? -9.913 69.240 107.828 1.00 87.29 44 GLU D O 1
ATOM 5147 N N . ALA D 1 79 ? -7.720 69.617 107.493 1.00 86.45 45 ALA D N 1
ATOM 5148 C CA . ALA D 1 79 ? -7.279 68.308 107.960 1.00 79.86 45 ALA D CA 1
ATOM 5149 C C . ALA D 1 79 ? -7.561 68.128 109.446 1.00 79.26 45 ALA D C 1
ATOM 5150 O O . ALA D 1 79 ? -7.891 67.031 109.888 1.00 75.38 45 ALA D O 1
ATOM 5152 N N . ALA D 1 80 ? -7.402 69.201 110.217 1.00 81.79 46 ALA D N 1
ATOM 5153 C CA . ALA D 1 80 ? -7.743 69.165 111.636 1.00 83.60 46 ALA D CA 1
ATOM 5154 C C . ALA D 1 80 ? -9.233 68.882 111.798 1.00 85.45 46 ALA D C 1
ATOM 5155 O O . ALA D 1 80 ? -9.641 68.027 112.604 1.00 87.69 46 ALA D O 1
ATOM 5157 N N . ARG D 1 81 ? -10.042 69.584 111.005 1.00 85.86 47 ARG D N 1
ATOM 5158 C CA . ARG D 1 81 ? -11.488 69.380 111.036 1.00 84.87 47 ARG D CA 1
ATOM 5159 C C . ARG D 1 81 ? -11.846 67.936 110.714 1.00 80.68 47 ARG D C 1
ATOM 5160 O O . ARG D 1 81 ? -12.607 67.297 111.440 1.00 79.67 47 ARG D O 1
ATOM 5168 N N . GLN D 1 82 ? -11.270 67.428 109.630 1.00 78.09 48 GLN D N 1
ATOM 5169 C CA . GLN D 1 82 ? -11.542 66.076 109.168 1.00 77.52 48 GLN D CA 1
ATOM 5170 C C . GLN D 1 82 ? -11.120 65.038 110.200 1.00 70.87 48 GLN D C 1
ATOM 5171 O O . GLN D 1 82 ? -11.835 64.070 110.430 1.00 67.22 48 GLN D O 1
ATOM 5177 N N . LEU D 1 83 ? -9.961 65.242 110.818 1.00 68.50 49 LEU D N 1
ATOM 5178 C CA . LEU D 1 83 ? -9.488 64.338 111.860 1.00 66.97 49 LEU D CA 1
ATOM 5179 C C . LEU D 1 83 ? -10.457 64.337 113.033 1.00 75.14 49 LEU D C 1
ATOM 5180 O O . LEU D 1 83 ? -10.751 63.283 113.606 1.00 75.56 49 LEU D O 1
ATOM 5185 N N . GLY D 1 84 ? -10.960 65.518 113.382 1.00 83.35 50 GLY D N 1
ATOM 5186 C CA . GLY D 1 84 ? -11.948 65.614 114.442 1.00 87.89 50 GLY D CA 1
ATOM 5187 C C . GLY D 1 84 ? -13.214 64.849 114.100 1.00 90.71 50 GLY D C 1
ATOM 5188 O O . GLY D 1 84 ? -13.768 64.128 114.938 1.00 92.03 50 GLY D O 1
ATOM 5189 N N . ARG D 1 85 ? -13.655 64.986 112.852 1.00 93.59 51 ARG D N 1
ATOM 5190 C CA . ARG D 1 85 ? -14.870 64.330 112.378 1.00 94.93 51 ARG D CA 1
ATOM 5191 C C . ARG D 1 85 ? -14.730 62.811 112.399 1.00 90.22 51 ARG D C 1
ATOM 5192 O O . ARG D 1 85 ? -15.624 62.104 112.863 1.00 91.09 51 ARG D O 1
ATOM 5200 N N . VAL D 1 86 ? -13.604 62.316 111.896 1.00 83.88 52 VAL D N 1
ATOM 5201 C CA . VAL D 1 86 ? -13.356 60.881 111.821 1.00 79.52 52 VAL D CA 1
ATOM 5202 C C . VAL D 1 86 ? -13.183 60.271 113.207 1.00 80.11 52 VAL D C 1
ATOM 5203 O O . VAL D 1 86 ? -13.709 59.193 113.487 1.00 81.39 52 VAL D O 1
ATOM 5207 N N . MET D 1 87 ? -12.454 60.966 114.075 1.00 78.20 53 MET D N 1
ATOM 5208 C CA . MET D 1 87 ? -12.252 60.480 115.435 1.00 74.04 53 MET D CA 1
ATOM 5209 C C . MET D 1 87 ? -13.573 60.437 116.191 1.00 75.71 53 MET D C 1
ATOM 5210 O O . MET D 1 87 ? -13.865 59.468 116.893 1.00 69.41 53 MET D O 1
ATOM 5215 N N . ALA D 1 88 ? -14.365 61.494 116.048 1.00 80.88 54 ALA D N 1
ATOM 5216 C CA . ALA D 1 88 ? -15.660 61.557 116.714 1.00 81.18 54 ALA D CA 1
ATOM 5217 C C . ALA D 1 88 ? -16.614 60.487 116.189 1.00 81.03 54 ALA D C 1
ATOM 5218 O O . ALA D 1 88 ? -17.378 59.896 116.952 1.00 77.35 54 ALA D O 1
ATOM 5220 N N . GLU D 1 89 ? -16.568 60.250 114.881 1.00 85.30 55 GLU D N 1
ATOM 5221 C CA . GLU D 1 89 ? -17.446 59.278 114.238 1.00 88.39 55 GLU D CA 1
ATOM 5222 C C . GLU D 1 89 ? -17.193 57.859 114.738 1.00 86.34 55 GLU D C 1
ATOM 5223 O O . GLU D 1 89 ? -18.122 57.060 114.857 1.00 86.98 55 GLU D O 1
ATOM 5229 N N . ASN D 1 90 ? -15.934 57.550 115.029 1.00 80.26 56 ASN D N 1
ATOM 5230 C CA . ASN D 1 90 ? -15.562 56.221 115.503 1.00 78.09 56 ASN D CA 1
ATOM 5231 C C . ASN D 1 90 ? -15.538 56.138 117.026 1.00 73.97 56 ASN D C 1
ATOM 5232 O O . ASN D 1 90 ? -15.034 55.167 117.593 1.00 64.03 56 ASN D O 1
ATOM 5237 N N . ASN D 1 91 ? -16.081 57.167 117.673 1.00 78.37 57 ASN D N 1
ATOM 5238 C CA . ASN D 1 91 ? -16.130 57.259 119.130 1.00 80.65 57 ASN D CA 1
ATOM 5239 C C . ASN D 1 91 ? -14.736 57.138 119.750 1.00 75.88 57 ASN D C 1
ATOM 5240 O O . ASN D 1 91 ? -14.532 56.422 120.731 1.00 74.25 57 ASN D O 1
ATOM 5245 N N . ILE D 1 92 ? -13.771 57.833 119.157 1.00 74.36 58 ILE D N 1
ATOM 5246 C CA . ILE D 1 92 ? -12.422 57.878 119.705 1.00 68.26 58 ILE D CA 1
ATOM 5247 C C . ILE D 1 92 ? -12.196 59.169 120.481 1.00 67.10 58 ILE D C 1
ATOM 5248 O O . ILE D 1 92 ? -12.335 60.264 119.936 1.00 66.28 58 ILE D O 1
ATOM 5253 N N . ASP D 1 93 ? -11.850 59.037 121.757 1.00 64.88 59 ASP D N 1
ATOM 5254 C CA . ASP D 1 93 ? -11.622 60.203 122.598 1.00 66.62 59 ASP D CA 1
ATOM 5255 C C . ASP D 1 93 ? -10.271 60.843 122.289 1.00 68.00 59 ASP D C 1
ATOM 5256 O O . ASP D 1 93 ? -9.340 60.181 121.814 1.00 71.37 59 ASP D O 1
ATOM 5261 N N . LEU D 1 94 ? -10.171 62.136 122.580 1.00 64.20 60 LEU D N 1
ATOM 5262 C CA . LEU D 1 94 ? -9.023 62.928 122.165 1.00 56.11 60 LEU D CA 1
ATOM 5263 C C . LEU D 1 94 ? -8.151 63.387 123.325 1.00 53.34 60 LEU D C 1
ATOM 5264 O O . LEU D 1 94 ? -8.649 63.828 124.361 1.00 57.14 60 LEU D O 1
ATOM 5269 N N . VAL D 1 95 ? -6.842 63.268 123.136 1.00 48.81 61 VAL D N 1
ATOM 5270 C CA . VAL D 1 95 ? -5.863 63.838 124.050 1.00 54.40 61 VAL D CA 1
ATOM 5271 C C . VAL D 1 95 ? -5.036 64.855 123.266 1.00 57.49 61 VAL D C 1
ATOM 5272 O O . VAL D 1 95 ? -4.564 64.558 122.169 1.00 63.19 61 VAL D O 1
ATOM 5276 N N . TYR D 1 96 ? -4.879 66.061 123.800 1.00 53.56 62 TYR D N 1
ATOM 5277 C CA . TYR D 1 96 ? -4.160 67.093 123.058 1.00 54.50 62 TYR D CA 1
ATOM 5278 C C . TYR D 1 96 ? -3.531 68.159 123.952 1.00 55.95 62 TYR D C 1
ATOM 5279 O O . TYR D 1 96 ? -3.711 68.152 125.171 1.00 56.11 62 TYR D O 1
ATOM 5288 N N . GLY D 1 97 ? -2.790 69.070 123.326 1.00 57.27 63 GLY D N 1
ATOM 5289 C CA . GLY D 1 97 ? -2.006 70.070 124.032 1.00 58.22 63 GLY D CA 1
ATOM 5290 C C . GLY D 1 97 ? -2.762 71.062 124.897 1.00 61.38 63 GLY D C 1
ATOM 5291 O O . GLY D 1 97 ? -2.176 71.678 125.787 1.00 57.27 63 GLY D O 1
ATOM 5292 N N . GLY D 1 98 ? -4.054 71.231 124.639 1.00 66.62 64 GLY D N 1
ATOM 5293 C CA . GLY D 1 98 ? -4.871 72.117 125.450 1.00 71.71 64 GLY D CA 1
ATOM 5294 C C . GLY D 1 98 ? -5.065 73.524 124.913 1.00 75.69 64 GLY D C 1
ATOM 5295 O O . GLY D 1 98 ? -5.598 74.386 125.611 1.00 84.05 64 GLY D O 1
ATOM 5296 N N . GLY D 1 99 ? -4.650 73.762 123.673 1.00 74.36 65 GLY D N 1
ATOM 5297 C CA . GLY D 1 99 ? -4.794 75.076 123.072 1.00 80.65 65 GLY D CA 1
ATOM 5298 C C . GLY D 1 99 ? -6.177 75.357 122.513 1.00 83.16 65 GLY D C 1
ATOM 5299 O O . GLY D 1 99 ? -6.955 74.437 122.257 1.00 83.50 65 GLY D O 1
ATOM 5300 N N . THR D 1 100 ? -6.484 76.638 122.328 1.00 80.95 66 THR D N 1
ATOM 5301 C CA . THR D 1 100 ? -7.733 77.045 121.695 1.00 79.66 66 THR D CA 1
ATOM 5302 C C . THR D 1 100 ? -7.457 77.665 120.332 1.00 83.62 66 THR D C 1
ATOM 5303 O O . THR D 1 100 ? -8.373 78.105 119.638 1.00 90.37 66 THR D O 1
ATOM 5307 N N . VAL D 1 101 ? -6.181 77.699 119.962 1.00 81.46 67 VAL D N 1
ATOM 5308 C CA . VAL D 1 101 ? -5.748 78.354 118.735 1.00 81.97 67 VAL D CA 1
ATOM 5309 C C . VAL D 1 101 ? -5.045 77.348 117.828 1.00 82.54 67 VAL D C 1
ATOM 5310 O O . VAL D 1 101 ? -4.294 76.496 118.302 1.00 85.31 67 VAL D O 1
ATOM 5314 N N . GLY D 1 102 ? -5.287 77.446 116.525 1.00 79.58 68 GLY D N 1
ATOM 5315 C CA . GLY D 1 102 ? -4.618 76.583 115.569 1.00 78.49 68 GLY D CA 1
ATOM 5316 C C . GLY D 1 102 ? -5.216 75.194 115.457 1.00 79.35 68 GLY D C 1
ATOM 5317 O O . GLY D 1 102 ? -6.360 74.963 115.852 1.00 82.70 68 GLY D O 1
ATOM 5318 N N . LEU D 1 103 ? -4.429 74.274 114.903 1.00 74.17 69 LEU D N 1
ATOM 5319 C CA . LEU D 1 103 ? -4.854 72.893 114.693 1.00 63.99 69 LEU D CA 1
ATOM 5320 C C . LEU D 1 103 ? -5.330 72.216 115.977 1.00 57.34 69 LEU D C 1
ATOM 5321 O O . LEU D 1 103 ? -6.309 71.471 115.961 1.00 57.52 69 LEU D O 1
ATOM 5326 N N . MET D 1 104 ? -4.636 72.482 117.081 1.00 55.22 70 MET D N 1
ATOM 5327 C CA . MET D 1 104 ? -4.989 71.909 118.377 1.00 56.04 70 MET D CA 1
ATOM 5328 C C . MET D 1 104 ? -6.416 72.297 118.746 1.00 65.73 70 MET D C 1
ATOM 5329 O O . MET D 1 104 ? -7.293 71.441 118.974 1.00 74.76 70 MET D O 1
ATOM 5334 N N . GLY D 1 105 ? -6.635 73.608 118.763 1.00 64.88 71 GLY D N 1
ATOM 5335 C CA . GLY D 1 105 ? -7.916 74.185 119.105 1.00 62.28 71 GLY D CA 1
ATOM 5336 C C . GLY D 1 105 ? -8.996 73.696 118.171 1.00 60.31 71 GLY D C 1
ATOM 5337 O O . GLY D 1 105 ? -10.123 73.485 118.596 1.00 63.85 71 GLY D O 1
ATOM 5338 N N . GLU D 1 106 ? -8.656 73.523 116.897 1.00 56.90 72 GLU D N 1
ATOM 5339 C CA . GLU D 1 106 ? -9.640 73.079 115.918 1.00 63.35 72 GLU D CA 1
ATOM 5340 C C . GLU D 1 106 ? -10.070 71.631 116.158 1.00 69.62 72 GLU D C 1
ATOM 5341 O O . GLU D 1 106 ? -11.269 71.332 116.185 1.00 71.56 72 GLU D O 1
ATOM 5347 N N . VAL D 1 107 ? -9.097 70.734 116.318 1.00 68.15 73 VAL D N 1
ATOM 5348 C CA . VAL D 1 107 ? -9.395 69.325 116.567 1.00 67.98 73 VAL D CA 1
ATOM 5349 C C . VAL D 1 107 ? -10.232 69.194 117.833 1.00 71.56 73 VAL D C 1
ATOM 5350 O O . VAL D 1 107 ? -11.280 68.527 117.837 1.00 76.67 73 VAL D O 1
ATOM 5354 N N . ALA D 1 108 ? -9.788 69.870 118.892 1.00 69.76 74 ALA D N 1
ATOM 5355 C CA . ALA D 1 108 ? -10.525 69.854 120.151 1.00 69.82 74 ALA D CA 1
ATOM 5356 C C . ALA D 1 108 ? -11.949 70.369 119.958 1.00 72.18 74 ALA D C 1
ATOM 5357 O O . ALA D 1 108 ? -12.909 69.801 120.486 1.00 69.67 74 ALA D O 1
ATOM 5359 N N . ARG D 1 109 ? -12.072 71.431 119.169 1.00 74.09 75 ARG D N 1
ATOM 5360 C CA . ARG D 1 109 ? -13.344 72.110 118.959 1.00 75.99 75 ARG D CA 1
ATOM 5361 C C . ARG D 1 109 ? -14.343 71.214 118.242 1.00 76.91 75 ARG D C 1
ATOM 5362 O O . ARG D 1 109 ? -15.494 71.103 118.660 1.00 79.22 75 ARG D O 1
ATOM 5370 N N . THR D 1 110 ? -13.904 70.578 117.161 1.00 74.00 76 THR D N 1
ATOM 5371 C CA . THR D 1 110 ? -14.789 69.709 116.397 1.00 78.38 76 THR D CA 1
ATOM 5372 C C . THR D 1 110 ? -15.142 68.445 117.181 1.00 77.11 76 THR D C 1
ATOM 5373 O O . THR D 1 110 ? -16.319 68.054 117.242 1.00 77.91 76 THR D O 1
ATOM 5377 N N . VAL D 1 111 ? -14.135 67.815 117.789 1.00 73.44 77 VAL D N 1
ATOM 5378 C CA . VAL D 1 111 ? -14.389 66.590 118.548 1.00 71.89 77 VAL D CA 1
ATOM 5379 C C . VAL D 1 111 ? -15.368 66.857 119.692 1.00 71.13 77 VAL D C 1
ATOM 5380 O O . VAL D 1 111 ? -16.290 66.074 119.925 1.00 66.71 77 VAL D O 1
ATOM 5384 N N . CYS D 1 112 ? -15.177 67.972 120.391 1.00 77.10 78 CYS D N 1
ATOM 5385 C CA . CYS D 1 112 ? -16.089 68.345 121.469 1.00 83.49 78 CYS D CA 1
ATOM 5386 C C . CYS D 1 112 ? -17.465 68.741 120.944 1.00 84.91 78 CYS D C 1
ATOM 5387 O O . CYS D 1 112 ? -18.475 68.533 121.615 1.00 85.06 78 CYS D O 1
ATOM 5390 N N . SER D 1 113 ? -17.499 69.316 119.747 1.00 84.72 79 SER D N 1
ATOM 5391 C CA . SER D 1 113 ? -18.759 69.723 119.141 1.00 84.55 79 SER D CA 1
ATOM 5392 C C . SER D 1 113 ? -19.616 68.500 118.856 1.00 81.62 79 SER D C 1
ATOM 5393 O O . SER D 1 113 ? -20.817 68.492 119.131 1.00 79.64 79 SER D O 1
ATOM 5396 N N . ILE D 1 114 ? -18.992 67.468 118.297 1.00 79.24 80 ILE D N 1
ATOM 5397 C CA . ILE D 1 114 ? -19.708 66.234 117.989 1.00 76.96 80 ILE D CA 1
ATOM 5398 C C . ILE D 1 114 ? -20.040 65.368 119.216 1.00 79.25 80 ILE D C 1
ATOM 5399 O O . ILE D 1 114 ? -21.175 64.913 119.357 1.00 88.41 80 ILE D O 1
ATOM 5404 N N . ASN D 1 115 ? -19.073 65.144 120.105 1.00 74.86 81 ASN D N 1
ATOM 5405 C CA . ASN D 1 115 ? -19.260 64.161 121.178 1.00 76.53 81 ASN D CA 1
ATOM 5406 C C . ASN D 1 115 ? -19.280 64.702 122.609 1.00 76.42 81 ASN D C 1
ATOM 5407 O O . ASN D 1 115 ? -19.320 63.922 123.560 1.00 70.04 81 ASN D O 1
ATOM 5412 N N . GLY D 1 116 ? -19.253 66.019 122.774 1.00 78.49 82 GLY D N 1
ATOM 5413 C CA . GLY D 1 116 ? -19.352 66.594 124.105 1.00 84.51 82 GLY D CA 1
ATOM 5414 C C . GLY D 1 116 ? -18.011 66.735 124.802 1.00 85.90 82 GLY D C 1
ATOM 5415 O O . GLY D 1 116 ? -16.997 66.258 124.295 1.00 84.38 82 GLY D O 1
ATOM 5416 N N . PRO D 1 117 ? -18.001 67.391 125.973 1.00 85.99 83 PRO D N 1
ATOM 5417 C CA . PRO D 1 117 ? -16.789 67.696 126.741 1.00 84.78 83 PRO D CA 1
ATOM 5418 C C . PRO D 1 117 ? -16.023 66.467 127.234 1.00 84.83 83 PRO D C 1
ATOM 5419 O O . PRO D 1 117 ? -14.793 66.450 127.162 1.00 85.19 83 PRO D O 1
ATOM 5423 N N . GLU D 1 118 ? -16.740 65.461 127.728 1.00 81.21 84 GLU D N 1
ATOM 5424 C CA . GLU D 1 118 ? -16.123 64.231 128.225 1.00 83.48 84 GLU D CA 1
ATOM 5425 C C . GLU D 1 118 ? -15.257 63.517 127.182 1.00 78.25 84 GLU D C 1
ATOM 5426 O O . GLU D 1 118 ? -14.409 62.693 127.526 1.00 76.64 84 GLU D O 1
ATOM 5432 N N . SER D 1 119 ? -15.478 63.836 125.910 1.00 76.90 85 SER D N 1
ATOM 5433 C CA . SER D 1 119 ? -14.731 63.232 124.811 1.00 74.71 85 SER D CA 1
ATOM 5434 C C . SER D 1 119 ? -13.312 63.784 124.680 1.00 72.79 85 SER D C 1
ATOM 5435 O O . SER D 1 119 ? -12.410 63.086 124.217 1.00 75.63 85 SER D O 1
ATOM 5438 N N . VAL D 1 120 ? -13.117 65.036 125.083 1.00 65.75 86 VAL D N 1
ATOM 5439 C CA . VAL D 1 120 ? -11.833 65.704 124.887 1.00 58.15 86 VAL D CA 1
ATOM 5440 C C . VAL D 1 120 ? -11.111 65.958 126.205 1.00 59.61 86 VAL D C 1
ATOM 5441 O O . VAL D 1 120 ? -11.698 66.464 127.161 1.00 65.46 86 VAL D O 1
ATOM 5445 N N . HIS D 1 121 ? -9.833 65.599 126.248 1.00 59.24 87 HIS D N 1
ATOM 5446 C CA . HIS D 1 121 ? -8.983 65.931 127.382 1.00 58.25 87 HIS D CA 1
ATOM 5447 C C . HIS D 1 121 ? -7.759 66.712 126.917 1.00 57.42 87 HIS D C 1
ATOM 5448 O O . HIS D 1 121 ? -6.982 66.230 126.093 1.00 56.01 87 HIS D O 1
ATOM 5455 N N . GLY D 1 122 ? -7.591 67.917 127.449 1.00 57.28 88 GLY D N 1
ATOM 5456 C CA . GLY D 1 122 ? -6.430 68.733 127.142 1.00 45.40 88 GLY D CA 1
ATOM 5457 C C . GLY D 1 122 ? -5.531 68.816 128.356 1.00 58.58 88 GLY D C 1
ATOM 5458 O O . GLY D 1 122 ? -6.011 68.828 129.476 1.00 47.44 88 GLY D O 1
ATOM 5459 N N . ILE D 1 123 ? -4.222 68.805 128.164 1.00 52.88 89 ILE D N 1
ATOM 5460 C CA . ILE D 1 123 ? -3.352 68.918 129.324 1.00 53.08 89 ILE D CA 1
ATOM 5461 C C . ILE D 1 123 ? -2.481 70.162 129.202 1.00 52.77 89 ILE D C 1
ATOM 5462 O O . ILE D 1 123 ? -1.743 70.327 128.232 1.00 51.33 89 ILE D O 1
ATOM 5467 N N . ILE D 1 124 ? -2.574 71.033 130.202 1.00 54.91 90 ILE D N 1
ATOM 5468 C CA . ILE D 1 124 ? -1.923 72.335 130.155 1.00 51.71 90 ILE D CA 1
ATOM 5469 C C . ILE D 1 124 ? -0.985 72.501 131.344 1.00 52.52 90 ILE D C 1
ATOM 5470 O O . ILE D 1 124 ? -1.340 72.160 132.473 1.00 52.60 90 ILE D O 1
ATOM 5475 N N . PRO D 1 125 ? 0.225 73.021 131.093 1.00 49.94 91 PRO D N 1
ATOM 5476 C CA . PRO D 1 125 ? 1.145 73.303 132.197 1.00 48.54 91 PRO D CA 1
ATOM 5477 C C . PRO D 1 125 ? 0.706 74.523 132.994 1.00 57.04 91 PRO D C 1
ATOM 5478 O O . PRO D 1 125 ? -0.027 75.366 132.476 1.00 46.43 91 PRO D O 1
ATOM 5482 N N . GLU D 1 126 ? 1.152 74.603 134.243 1.00 59.99 92 GLU D N 1
ATOM 5483 C CA . GLU D 1 126 ? 0.794 75.701 135.134 1.00 59.33 92 GLU D CA 1
ATOM 5484 C C . GLU D 1 126 ? 1.191 77.048 134.532 1.00 62.58 92 GLU D C 1
ATOM 5485 O O . GLU D 1 126 ? 0.535 78.063 134.765 1.00 68.90 92 GLU D O 1
ATOM 5491 N N . ALA D 1 127 ? 2.275 77.043 133.761 1.00 62.47 93 ALA D N 1
ATOM 5492 C CA . ALA D 1 127 ? 2.810 78.253 133.145 1.00 61.90 93 ALA D CA 1
ATOM 5493 C C . ALA D 1 127 ? 1.868 78.881 132.118 1.00 63.61 93 ALA D C 1
ATOM 5494 O O . ALA D 1 127 ? 1.852 80.100 131.951 1.00 62.96 93 ALA D O 1
ATOM 5496 N N . LEU D 1 128 ? 1.088 78.053 131.431 1.00 64.39 94 LEU D N 1
ATOM 5497 C CA . LEU D 1 128 ? 0.241 78.541 130.346 1.00 60.87 94 LEU D CA 1
ATOM 5498 C C . LEU D 1 128 ? -1.191 78.754 130.813 1.00 57.97 94 LEU D C 1
ATOM 5499 O O . LEU D 1 128 ? -2.092 78.998 130.010 1.00 56.56 94 LEU D O 1
ATOM 5504 N N . VAL D 1 129 ? -1.393 78.656 132.121 1.00 53.13 95 VAL D N 1
ATOM 5505 C CA . VAL D 1 129 ? -2.693 78.914 132.718 1.00 59.74 95 VAL D CA 1
ATOM 5506 C C . VAL D 1 129 ? -3.013 80.407 132.660 1.00 64.64 95 VAL D C 1
ATOM 5507 O O . VAL D 1 129 ? -2.113 81.246 132.704 1.00 60.31 95 VAL D O 1
ATOM 5511 N N . ARG D 1 130 ? -4.297 80.733 132.565 1.00 69.54 96 ARG D N 1
ATOM 5512 C CA . ARG D 1 130 ? -4.746 82.114 132.631 1.00 73.66 96 ARG D CA 1
ATOM 5513 C C . ARG D 1 130 ? -5.515 82.283 133.929 1.00 72.43 96 ARG D C 1
ATOM 5514 O O . ARG D 1 130 ? -6.116 81.335 134.426 1.00 71.65 96 ARG D O 1
ATOM 5522 N N . TYR D 1 131 ? -5.447 83.473 134.508 1.00 74.09 97 TYR D N 1
ATOM 5523 C CA . TYR D 1 131 ? -6.118 83.733 135.776 1.00 72.00 97 TYR D CA 1
ATOM 5524 C C . TYR D 1 131 ? -7.273 84.715 135.618 1.00 68.04 97 TYR D C 1
ATOM 5525 O O . TYR D 1 131 ? -7.903 85.108 136.601 1.00 65.38 97 TYR D O 1
ATOM 5534 N N . GLU D 1 132 ? -7.554 85.110 134.379 1.00 66.38 98 GLU D N 1
ATOM 5535 C CA . GLU D 1 132 ? -8.700 85.974 134.130 1.00 73.43 98 GLU D CA 1
ATOM 5536 C C . GLU D 1 132 ? -9.577 85.414 133.011 1.00 72.46 98 GLU D C 1
ATOM 5537 O O . GLU D 1 132 ? -9.086 84.925 131.996 1.00 65.38 98 GLU D O 1
ATOM 5543 N N . ARG D 1 133 ? -10.887 85.486 133.233 1.00 76.29 99 ARG D N 1
ATOM 5544 C CA . ARG D 1 133 ? -11.889 84.848 132.381 1.00 78.52 99 ARG D CA 1
ATOM 5545 C C . ARG D 1 133 ? -12.182 85.648 131.114 1.00 84.09 99 ARG D C 1
ATOM 5546 O O . ARG D 1 133 ? -13.148 86.407 131.071 1.00 94.61 99 ARG D O 1
ATOM 5554 N N . ASP D 1 134 ? -11.384 85.447 130.071 1.00 84.71 100 ASP D N 1
ATOM 5555 C CA . ASP D 1 134 ? -11.589 86.163 128.815 1.00 89.70 100 ASP D CA 1
ATOM 5556 C C . ASP D 1 134 ? -11.509 85.252 127.600 1.00 89.03 100 ASP D C 1
ATOM 5557 O O . ASP D 1 134 ? -10.637 84.382 127.503 1.00 92.14 100 ASP D O 1
ATOM 5562 N N . GLY D 1 135 ? -12.404 85.515 126.657 1.00 87.37 101 GLY D N 1
ATOM 5563 C CA . GLY D 1 135 ? -12.384 84.909 125.344 1.00 85.36 101 GLY D CA 1
ATOM 5564 C C . GLY D 1 135 ? -12.782 83.449 125.352 1.00 86.84 101 GLY D C 1
ATOM 5565 O O . GLY D 1 135 ? -13.810 83.078 125.921 1.00 91.50 101 GLY D O 1
ATOM 5566 N N . THR D 1 136 ? -11.959 82.616 124.729 1.00 80.41 102 THR D N 1
ATOM 5567 C CA . THR D 1 136 ? -12.221 81.185 124.650 1.00 74.91 102 THR D CA 1
ATOM 5568 C C . THR D 1 136 ? -12.101 80.513 126.017 1.00 76.86 102 THR D C 1
ATOM 5569 O O . THR D 1 136 ? -12.646 79.431 126.242 1.00 75.34 102 THR D O 1
ATOM 5573 N N . TYR D 1 137 ? -11.374 81.161 126.919 1.00 75.78 103 TYR D N 1
ATOM 5574 C CA . TYR D 1 137 ? -11.165 80.656 128.269 1.00 72.66 103 TYR D CA 1
ATOM 5575 C C . TYR D 1 137 ? -12.245 81.194 129.211 1.00 68.43 103 TYR D C 1
ATOM 5576 O O . TYR D 1 137 ? -12.152 82.328 129.678 1.00 68.25 103 TYR D O 1
ATOM 5585 N N . GLN D 1 138 ? -13.266 80.387 129.492 1.00 69.58 104 GLN D N 1
ATOM 5586 C CA . GLN D 1 138 ? -14.380 80.846 130.325 1.00 68.06 104 GLN D CA 1
ATOM 5587 C C . GLN D 1 138 ? -14.720 79.959 131.525 1.00 68.42 104 GLN D C 1
ATOM 5588 O O . GLN D 1 138 ? -15.627 80.281 132.292 1.00 67.35 104 GLN D O 1
ATOM 5594 N N . THR D 1 139 ? -14.009 78.851 131.696 1.00 67.18 105 THR D N 1
ATOM 5595 C CA . THR D 1 139 ? -14.340 77.925 132.778 1.00 65.61 105 THR D CA 1
ATOM 5596 C C . THR D 1 139 ? -13.348 78.051 133.933 1.00 65.40 105 THR D C 1
ATOM 5597 O O . THR D 1 139 ? -12.137 78.048 133.726 1.00 70.18 105 THR D O 1
ATOM 5601 N N . VAL D 1 140 ? -13.876 78.176 135.149 1.00 63.25 106 VAL D N 1
ATOM 5602 C CA . VAL D 1 140 ? -13.047 78.435 136.319 1.00 60.27 106 VAL D CA 1
ATOM 5603 C C . VAL D 1 140 ? -13.066 77.270 137.306 1.00 61.81 106 VAL D C 1
ATOM 5604 O O . VAL D 1 140 ? -14.126 76.841 137.755 1.00 66.06 106 VAL D O 1
ATOM 5608 N N . LYS D 1 141 ? -11.881 76.770 137.642 1.00 67.30 107 LYS D N 1
ATOM 5609 C CA . LYS D 1 141 ? -11.745 75.693 138.613 1.00 71.84 107 LYS D CA 1
ATOM 5610 C C . LYS D 1 141 ? -11.794 76.241 140.036 1.00 71.95 107 LYS D C 1
ATOM 5611 O O . LYS D 1 141 ? -11.830 77.454 140.240 1.00 73.05 107 LYS D O 1
ATOM 5617 N N . ASP D 1 142 ? -11.795 75.341 141.015 1.00 73.96 108 ASP D N 1
ATOM 5618 C CA . ASP D 1 142 ? -11.845 75.729 142.420 1.00 76.39 108 ASP D CA 1
ATOM 5619 C C . ASP D 1 142 ? -10.642 76.575 142.828 1.00 74.94 108 ASP D C 1
ATOM 5620 O O . ASP D 1 142 ? -10.769 77.489 143.644 1.00 80.47 108 ASP D O 1
ATOM 5625 N N . ASN D 1 143 ? -9.477 76.267 142.269 1.00 70.51 109 ASN D N 1
ATOM 5626 C CA . ASN D 1 143 ? -8.263 77.018 142.574 1.00 65.26 109 ASN D CA 1
ATOM 5627 C C . ASN D 1 143 ? -8.164 78.317 141.767 1.00 67.95 109 ASN D C 1
ATOM 5628 O O . ASN D 1 143 ? -7.123 78.977 141.775 1.00 66.84 109 ASN D O 1
ATOM 5633 N N . LYS D 1 144 ? -9.238 78.645 141.047 1.00 69.28 110 LYS D N 1
ATOM 5634 C CA . LYS D 1 144 ? -9.361 79.895 140.290 1.00 69.25 110 LYS D CA 1
ATOM 5635 C C . LYS D 1 144 ? -8.479 79.952 139.058 1.00 68.57 110 LYS D C 1
ATOM 5636 O O . LYS D 1 144 ? -8.246 81.035 138.514 1.00 67.53 110 LYS D O 1
ATOM 5642 N N . GLN D 1 145 ? -8.006 78.803 138.593 1.00 66.53 111 GLN D N 1
ATOM 5643 C CA . GLN D 1 145 ? -7.299 78.815 137.327 1.00 58.84 111 GLN D CA 1
ATOM 5644 C C . GLN D 1 145 ? -8.317 78.990 136.215 1.00 58.19 111 GLN D C 1
ATOM 5645 O O . GLN D 1 145 ? -9.358 78.340 136.211 1.00 44.04 111 GLN D O 1
ATOM 5651 N N . VAL D 1 146 ? -8.024 79.872 135.268 1.00 57.96 112 VAL D N 1
ATOM 5652 C CA . VAL D 1 146 ? -8.967 80.112 134.187 1.00 61.74 112 VAL D CA 1
ATOM 5653 C C . VAL D 1 146 ? -8.488 79.348 132.971 1.00 62.52 112 VAL D C 1
ATOM 5654 O O . VAL D 1 146 ? -7.345 79.443 132.524 1.00 63.39 112 VAL D O 1
ATOM 5658 N N . VAL D 1 147 ? -9.444 78.597 132.459 1.00 63.72 113 VAL D N 1
ATOM 5659 C CA . VAL D 1 147 ? -9.252 77.478 131.573 1.00 66.55 113 VAL D CA 1
ATOM 5660 C C . VAL D 1 147 ? -10.085 77.568 130.283 1.00 71.71 113 VAL D C 1
ATOM 5661 O O . VAL D 1 147 ? -11.105 78.260 130.277 1.00 75.62 113 VAL D O 1
ATOM 5665 N N . PRO D 1 148 ? -9.695 76.851 129.212 1.00 68.21 114 PRO D N 1
ATOM 5666 C CA . PRO D 1 148 ? -10.551 76.928 128.030 1.00 64.84 114 PRO D CA 1
ATOM 5667 C C . PRO D 1 148 ? -11.945 76.396 128.328 1.00 61.15 114 PRO D C 1
ATOM 5668 O O . PRO D 1 148 ? -12.099 75.554 129.207 1.00 56.97 114 PRO D O 1
ATOM 5672 N N . THR D 1 149 ? -12.937 76.896 127.598 1.00 64.26 115 THR D N 1
ATOM 5673 C CA . THR D 1 149 ? -14.328 76.560 127.873 1.00 66.37 115 THR D CA 1
ATOM 5674 C C . THR D 1 149 ? -14.583 75.063 127.718 1.00 66.65 115 THR D C 1
ATOM 5675 O O . THR D 1 149 ? -14.302 74.482 126.670 1.00 73.39 115 THR D O 1
ATOM 5679 N N . GLU D 1 150 ? -15.113 74.446 128.769 1.00 65.27 116 GLU D N 1
ATOM 5680 C CA . GLU D 1 150 ? -15.322 73.002 128.793 1.00 69.83 116 GLU D CA 1
ATOM 5681 C C . GLU D 1 150 ? -16.337 72.566 127.743 1.00 78.95 116 GLU D C 1
ATOM 5682 O O . GLU D 1 150 ? -16.175 71.530 127.104 1.00 78.11 116 GLU D O 1
ATOM 5688 N N . THR D 1 151 ? -17.386 73.361 127.575 1.00 83.96 117 THR D N 1
ATOM 5689 C CA . THR D 1 151 ? -18.440 73.038 126.623 1.00 83.03 117 THR D CA 1
ATOM 5690 C C . THR D 1 151 ? -17.941 73.062 125.180 1.00 80.83 117 THR D C 1
ATOM 5691 O O . THR D 1 151 ? -18.367 72.253 124.357 1.00 81.34 117 THR D O 1
ATOM 5695 N N . VAL D 1 152 ? -17.048 73.998 124.874 1.00 74.80 118 VAL D N 1
ATOM 5696 C CA . VAL D 1 152 ? -16.476 74.098 123.534 1.00 70.08 118 VAL D CA 1
ATOM 5697 C C . VAL D 1 152 ? -15.216 73.250 123.332 1.00 75.66 118 VAL D C 1
ATOM 5698 O O . VAL D 1 152 ? -15.036 72.652 122.271 1.00 76.96 118 VAL D O 1
ATOM 5702 N N . TYR D 1 153 ? -14.348 73.195 124.341 1.00 77.23 119 TYR D N 1
ATOM 5703 C CA . TYR D 1 153 ? -13.042 72.557 124.170 1.00 75.36 119 TYR D CA 1
ATOM 5704 C C . TYR D 1 153 ? -12.796 71.361 125.094 1.00 74.09 119 TYR D C 1
ATOM 5705 O O . TYR D 1 153 ? -11.680 70.845 125.156 1.00 76.01 119 TYR D O 1
ATOM 5714 N N . GLY D 1 154 ? -13.827 70.922 125.809 1.00 72.02 120 GLY D N 1
ATOM 5715 C CA . GLY D 1 154 ? -13.723 69.724 126.624 1.00 70.26 120 GLY D CA 1
ATOM 5716 C C . GLY D 1 154 ? -13.005 69.902 127.948 1.00 70.35 120 GLY D C 1
ATOM 5717 O O . GLY D 1 154 ? -12.590 71.007 128.303 1.00 68.39 120 GLY D O 1
ATOM 5718 N N . ARG D 1 155 ? -12.867 68.800 128.681 1.00 73.98 121 ARG D N 1
ATOM 5719 C CA . ARG D 1 155 ? -12.145 68.795 129.949 1.00 78.23 121 ARG D CA 1
ATOM 5720 C C . ARG D 1 155 ? -10.663 69.049 129.756 1.00 78.71 121 ARG D C 1
ATOM 5721 O O . ARG D 1 155 ? -10.091 68.716 128.715 1.00 82.79 121 ARG D O 1
ATOM 5729 N N . THR D 1 156 ? -10.043 69.638 130.772 1.00 69.89 122 THR D N 1
ATOM 5730 C CA A THR D 1 156 ? -8.607 69.915 130.781 0.50 70.28 122 THR D CA 1
ATOM 5731 C CA B THR D 1 156 ? -8.598 69.733 130.769 0.50 70.23 122 THR D CA 1
ATOM 5732 C C . THR D 1 156 ? -7.999 69.743 132.173 1.00 63.73 122 THR D C 1
ATOM 5733 O O . THR D 1 156 ? -8.643 70.083 133.166 1.00 61.23 122 THR D O 1
ATOM 5740 N N . THR D 1 157 ? -6.751 69.294 132.236 1.00 50.73 123 THR D N 1
ATOM 5741 C CA . THR D 1 157 ? -6.043 69.133 133.495 1.00 46.81 123 THR D CA 1
ATOM 5742 C C . THR D 1 157 ? -4.827 70.054 133.516 1.00 48.98 123 THR D C 1
ATOM 5743 O O . THR D 1 157 ? -4.158 70.229 132.495 1.00 48.88 123 THR D O 1
ATOM 5747 N N . VAL D 1 158 ? -4.544 70.649 134.669 1.00 47.38 124 VAL D N 1
ATOM 5748 C CA . VAL D 1 158 ? -3.381 71.514 134.791 1.00 45.72 124 VAL D CA 1
ATOM 5749 C C . VAL D 1 158 ? -2.280 70.846 135.608 1.00 44.31 124 VAL D C 1
ATOM 5750 O O . VAL D 1 158 ? -2.510 70.406 136.736 1.00 46.25 124 VAL D O 1
ATOM 5754 N N . VAL D 1 159 ? -1.085 70.776 135.025 1.00 41.10 125 VAL D N 1
ATOM 5755 C CA . VAL D 1 159 ? 0.054 70.128 135.668 1.00 49.43 125 VAL D CA 1
ATOM 5756 C C . VAL D 1 159 ? 1.217 71.095 135.844 1.00 59.70 125 VAL D C 1
ATOM 5757 O O . VAL D 1 159 ? 1.288 72.127 135.179 1.00 54.89 125 VAL D O 1
ATOM 5761 N N . LYS D 1 160 ? 2.120 70.758 136.758 1.00 72.85 126 LYS D N 1
ATOM 5762 C CA . LYS D 1 160 ? 3.242 71.629 137.088 1.00 81.84 126 LYS D CA 1
ATOM 5763 C C . LYS D 1 160 ? 4.246 71.811 135.950 1.00 75.88 126 LYS D C 1
ATOM 5764 O O . LYS D 1 160 ? 4.641 72.932 135.624 1.00 79.02 126 LYS D O 1
ATOM 5770 N N . ASP D 1 161 ? 4.650 70.694 135.352 1.00 64.95 127 ASP D N 1
ATOM 5771 C CA A ASP D 1 161 ? 5.771 70.660 134.416 0.50 58.21 127 ASP D CA 1
ATOM 5772 C CA B ASP D 1 161 ? 5.758 70.698 134.404 0.50 58.67 127 ASP D CA 1
ATOM 5773 C C . ASP D 1 161 ? 5.363 70.231 133.010 1.00 56.81 127 ASP D C 1
ATOM 5774 O O . ASP D 1 161 ? 4.267 69.713 132.801 1.00 56.24 127 ASP D O 1
ATOM 5783 N N . MET D 1 162 ? 6.263 70.448 132.055 1.00 52.64 128 MET D N 1
ATOM 5784 C CA . MET D 1 162 ? 6.142 69.870 130.723 1.00 56.22 128 MET D CA 1
ATOM 5785 C C . MET D 1 162 ? 6.282 68.356 130.802 1.00 58.53 128 MET D C 1
ATOM 5786 O O . MET D 1 162 ? 5.637 67.616 130.060 1.00 65.50 128 MET D O 1
ATOM 5791 N N . HIS D 1 163 ? 7.152 67.912 131.705 1.00 52.64 129 HIS D N 1
ATOM 5792 C CA . HIS D 1 163 ? 7.494 66.501 131.846 1.00 58.91 129 HIS D CA 1
ATOM 5793 C C . HIS D 1 163 ? 6.282 65.638 132.199 1.00 59.54 129 HIS D C 1
ATOM 5794 O O . HIS D 1 163 ? 5.960 64.688 131.481 1.00 58.39 129 HIS D O 1
ATOM 5801 N N . THR D 1 164 ? 5.589 65.985 133.280 1.00 63.52 130 THR D N 1
ATOM 5802 C CA A THR D 1 164 ? 4.416 65.242 133.723 0.50 68.42 130 THR D CA 1
ATOM 5803 C CA B THR D 1 164 ? 4.431 65.201 133.702 0.50 67.54 130 THR D CA 1
ATOM 5804 C C . THR D 1 164 ? 3.250 65.448 132.765 1.00 64.30 130 THR D C 1
ATOM 5805 O O . THR D 1 164 ? 2.293 64.686 132.762 1.00 70.64 130 THR D O 1
ATOM 5812 N N . ARG D 1 165 ? 3.329 66.505 131.964 1.00 57.25 131 ARG D N 1
ATOM 5813 C CA . ARG D 1 165 ? 2.318 66.775 130.946 1.00 53.41 131 ARG D CA 1
ATOM 5814 C C . ARG D 1 165 ? 2.432 65.765 129.807 1.00 54.51 131 ARG D C 1
ATOM 5815 O O . ARG D 1 165 ? 1.459 65.095 129.435 1.00 65.97 131 ARG D O 1
ATOM 5823 N N . LYS D 1 166 ? 3.650 65.654 129.287 1.00 49.03 132 LYS D N 1
ATOM 5824 C CA . LYS D 1 166 ? 3.977 64.735 128.211 1.00 52.37 132 LYS D CA 1
ATOM 5825 C C . LYS D 1 166 ? 3.701 63.312 128.689 1.00 49.74 132 LYS D C 1
ATOM 5826 O O . LYS D 1 166 ? 3.071 62.503 127.987 1.00 49.43 132 LYS D O 1
ATOM 5832 N N . LYS D 1 167 ? 4.150 63.033 129.911 1.00 46.59 133 LYS D N 1
ATOM 5833 C CA . LYS D 1 167 ? 3.924 61.736 130.540 1.00 49.06 133 LYS D CA 1
ATOM 5834 C C . LYS D 1 167 ? 2.447 61.436 130.714 1.00 50.56 133 LYS D C 1
ATOM 5835 O O . LYS D 1 167 ? 2.034 60.302 130.560 1.00 50.98 133 LYS D O 1
ATOM 5841 N N . MET D 1 168 ? 1.659 62.443 131.070 1.00 49.36 134 MET D N 1
ATOM 5842 C CA . MET D 1 168 ? 0.227 62.246 131.267 1.00 50.02 134 MET D CA 1
ATOM 5843 C C . MET D 1 168 ? -0.490 61.949 129.960 1.00 49.09 134 MET D C 1
ATOM 5844 O O . MET D 1 168 ? -1.341 61.060 129.899 1.00 51.97 134 MET D O 1
ATOM 5849 N N . MET D 1 169 ? -0.151 62.699 128.916 1.00 44.53 135 MET D N 1
ATOM 5850 C CA . MET D 1 169 ? -0.762 62.482 127.609 1.00 45.04 135 MET D CA 1
ATOM 5851 C C . MET D 1 169 ? -0.425 61.073 127.120 1.00 44.80 135 MET D C 1
ATOM 5852 O O . MET D 1 169 ? -1.312 60.301 126.688 1.00 53.63 135 MET D O 1
ATOM 5857 N N . ALA D 1 170 ? 0.856 60.728 127.242 1.00 39.43 136 ALA D N 1
ATOM 5858 C CA . ALA D 1 170 ? 1.331 59.419 126.818 1.00 43.90 136 ALA D CA 1
ATOM 5859 C C . ALA D 1 170 ? 0.629 58.318 127.608 1.00 47.52 136 ALA D C 1
ATOM 5860 O O . ALA D 1 170 ? 0.158 57.350 127.027 1.00 56.31 136 ALA D O 1
ATOM 5862 N N . GLU D 1 171 ? 0.544 58.494 128.925 1.00 47.15 137 GLU D N 1
ATOM 5863 C CA . GLU D 1 171 ? -0.105 57.540 129.818 1.00 55.75 137 GLU D CA 1
ATOM 5864 C C . GLU D 1 171 ? -1.539 57.308 129.386 1.00 58.86 137 GLU D C 1
ATOM 5865 O O . GLU D 1 171 ? -1.997 56.164 129.306 1.00 59.42 137 GLU D O 1
ATOM 5871 N N . GLU D 1 172 ? -2.249 58.404 129.122 1.00 60.42 138 GLU D N 1
ATOM 5872 C CA . GLU D 1 172 ? -3.659 58.314 128.754 1.00 61.13 138 GLU D CA 1
ATOM 5873 C C . GLU D 1 172 ? -3.810 57.561 127.452 1.00 58.69 138 GLU D C 1
ATOM 5874 O O . GLU D 1 172 ? -4.766 56.803 127.288 1.00 50.82 138 GLU D O 1
ATOM 5880 N N . VAL D 1 173 ? -2.904 57.794 126.504 1.00 57.25 139 VAL D N 1
ATOM 5881 C CA . VAL D 1 173 ? -2.965 57.002 125.272 1.00 55.15 139 VAL D CA 1
ATOM 5882 C C . VAL D 1 173 ? -2.676 55.513 125.486 1.00 59.90 139 VAL D C 1
ATOM 5883 O O . VAL D 1 173 ? -3.398 54.656 124.972 1.00 57.76 139 VAL D O 1
ATOM 5887 N N . ILE D 1 174 ? -1.626 55.222 126.248 1.00 62.21 140 ILE D N 1
ATOM 5888 C CA . ILE D 1 174 ? -1.122 53.866 126.435 1.00 65.83 140 ILE D CA 1
ATOM 5889 C C . ILE D 1 174 ? -2.153 52.954 127.090 1.00 65.04 140 ILE D C 1
ATOM 5890 O O . ILE D 1 174 ? -2.250 51.771 126.759 1.00 65.70 140 ILE D O 1
ATOM 5895 N N . SER D 1 175 ? -2.933 53.511 128.008 1.00 69.96 141 SER D N 1
ATOM 5896 C CA . SER D 1 175 ? -3.919 52.734 128.750 1.00 64.62 141 SER D CA 1
ATOM 5897 C C . SER D 1 175 ? -5.278 52.706 128.054 1.00 62.36 141 SER D C 1
ATOM 5898 O O . SER D 1 175 ? -6.253 52.194 128.603 1.00 62.79 141 SER D O 1
ATOM 5901 N N . GLY D 1 176 ? -5.337 53.258 126.846 1.00 58.01 142 GLY D N 1
ATOM 5902 C CA . GLY D 1 176 ? -6.572 53.282 126.081 1.00 59.73 142 GLY D CA 1
ATOM 5903 C C . GLY D 1 176 ? -6.920 51.941 125.463 1.00 67.24 142 GLY D C 1
ATOM 5904 O O . GLY D 1 176 ? -6.095 51.028 125.430 1.00 72.91 142 GLY D O 1
ATOM 5905 N N . GLY D 1 177 ? -8.148 51.824 124.966 1.00 69.79 143 GLY D N 1
ATOM 5906 C CA . GLY D 1 177 ? -8.602 50.602 124.325 1.00 74.85 143 GLY D CA 1
ATOM 5907 C C . GLY D 1 177 ? -8.021 50.449 122.934 1.00 70.20 143 GLY D C 1
ATOM 5908 O O . GLY D 1 177 ? -7.234 51.287 122.501 1.00 63.45 143 GLY D O 1
ATOM 5909 N N . PRO D 1 178 ? -8.398 49.373 122.226 1.00 73.42 144 PRO D N 1
ATOM 5910 C CA . PRO D 1 178 ? -7.848 49.093 120.896 1.00 73.57 144 PRO D CA 1
ATOM 5911 C C . PRO D 1 178 ? -8.122 50.219 119.900 1.00 74.46 144 PRO D C 1
ATOM 5912 O O . PRO D 1 178 ? -9.209 50.798 119.904 1.00 70.70 144 PRO D O 1
ATOM 5916 N N . GLY D 1 179 ? -7.139 50.516 119.056 1.00 75.11 145 GLY D N 1
ATOM 5917 C CA . GLY D 1 179 ? -7.226 51.638 118.140 1.00 72.29 145 GLY D CA 1
ATOM 5918 C C . GLY D 1 179 ? -6.573 52.896 118.680 1.00 68.21 145 GLY D C 1
ATOM 5919 O O . GLY D 1 179 ? -6.424 53.882 117.959 1.00 68.62 145 GLY D O 1
ATOM 5920 N N . SER D 1 180 ? -6.190 52.866 119.954 1.00 60.46 146 SER D N 1
ATOM 5921 C CA . SER D 1 180 ? -5.483 53.987 120.567 1.00 59.62 146 SER D CA 1
ATOM 5922 C C . SER D 1 180 ? -4.098 54.160 119.956 1.00 61.76 146 SER D C 1
ATOM 5923 O O . SER D 1 180 ? -3.413 53.181 119.662 1.00 63.98 146 SER D O 1
ATOM 5926 N N . GLY D 1 181 ? -3.690 55.409 119.766 1.00 63.85 147 GLY D N 1
ATOM 5927 C CA . GLY D 1 181 ? -2.441 55.697 119.089 1.00 61.55 147 GLY D CA 1
ATOM 5928 C C . GLY D 1 181 ? -2.026 57.149 119.201 1.00 60.59 147 GLY D C 1
ATOM 5929 O O . GLY D 1 181 ? -2.703 57.959 119.834 1.00 60.44 147 GLY D O 1
ATOM 5930 N N . PHE D 1 182 ? -0.904 57.478 118.572 1.00 53.69 148 PHE D N 1
ATOM 5931 C CA . PHE D 1 182 ? -0.435 58.855 118.503 1.00 56.18 148 PHE D CA 1
ATOM 5932 C C . PHE D 1 182 ? -0.493 59.358 117.067 1.00 59.01 148 PHE D C 1
ATOM 5933 O O . PHE D 1 182 ? -0.029 58.684 116.149 1.00 57.64 148 PHE D O 1
ATOM 5941 N N . ILE D 1 183 ? -1.066 60.541 116.877 1.00 54.41 149 ILE D N 1
ATOM 5942 C CA . ILE D 1 183 ? -1.121 61.151 115.555 1.00 51.48 149 ILE D CA 1
ATOM 5943 C C . ILE D 1 183 ? -0.382 62.482 115.544 1.00 54.28 149 ILE D C 1
ATOM 5944 O O . ILE D 1 183 ? -0.606 63.340 116.397 1.00 55.03 149 ILE D O 1
ATOM 5949 N N . GLY D 1 184 ? 0.508 62.639 114.573 1.00 55.25 150 GLY D N 1
ATOM 5950 C CA . GLY D 1 184 ? 1.207 63.888 114.370 1.00 60.02 150 GLY D CA 1
ATOM 5951 C C . GLY D 1 184 ? 0.653 64.633 113.175 1.00 64.13 150 GLY D C 1
ATOM 5952 O O . GLY D 1 184 ? 0.932 64.287 112.024 1.00 69.06 150 GLY D O 1
ATOM 5953 N N . LEU D 1 185 ? -0.157 65.648 113.452 1.00 63.78 151 LEU D N 1
ATOM 5954 C CA . LEU D 1 185 ? -0.589 66.578 112.422 1.00 68.53 151 LEU D CA 1
ATOM 5955 C C . LEU D 1 185 ? 0.506 67.619 112.246 1.00 70.42 151 LEU D C 1
ATOM 5956 O O . LEU D 1 185 ? 1.473 67.634 113.007 1.00 71.53 151 LEU D O 1
ATOM 5961 N N . SER D 1 186 ? 0.360 68.478 111.243 1.00 69.61 152 SER D N 1
ATOM 5962 C CA . SER D 1 186 ? 1.386 69.466 110.927 1.00 66.02 152 SER D CA 1
ATOM 5963 C C . SER D 1 186 ? 1.738 70.343 112.125 1.00 60.53 152 SER D C 1
ATOM 5964 O O . SER D 1 186 ? 0.859 70.855 112.818 1.00 57.20 152 SER D O 1
ATOM 5967 N N . GLY D 1 187 ? 3.036 70.503 112.359 1.00 57.67 153 GLY D N 1
ATOM 5968 C CA . GLY D 1 187 ? 3.527 71.209 113.526 1.00 50.33 153 GLY D CA 1
ATOM 5969 C C . GLY D 1 187 ? 4.996 71.553 113.398 1.00 46.72 153 GLY D C 1
ATOM 5970 O O . GLY D 1 187 ? 5.664 71.141 112.449 1.00 47.43 153 GLY D O 1
ATOM 5971 N N . GLY D 1 188 ? 5.498 72.315 114.363 1.00 45.49 154 GLY D N 1
ATOM 5972 C CA . GLY D 1 188 ? 6.888 72.730 114.380 1.00 43.47 154 GLY D CA 1
ATOM 5973 C C . GLY D 1 188 ? 7.785 71.856 115.235 1.00 48.27 154 GLY D C 1
ATOM 5974 O O . GLY D 1 188 ? 7.594 70.643 115.331 1.00 45.56 154 GLY D O 1
ATOM 5975 N N . TYR D 1 189 ? 8.772 72.493 115.855 1.00 49.48 155 TYR D N 1
ATOM 5976 C CA . TYR D 1 189 ? 9.789 71.810 116.650 1.00 56.92 155 TYR D CA 1
ATOM 5977 C C . TYR D 1 189 ? 9.236 71.000 117.825 1.00 53.07 155 TYR D C 1
ATOM 5978 O O . TYR D 1 189 ? 9.662 69.865 118.058 1.00 57.37 155 TYR D O 1
ATOM 5987 N N . GLY D 1 190 ? 8.289 71.579 118.559 1.00 40.82 156 GLY D N 1
ATOM 5988 C CA . GLY D 1 190 ? 7.757 70.941 119.751 1.00 40.62 156 GLY D CA 1
ATOM 5989 C C . GLY D 1 190 ? 7.032 69.636 119.481 1.00 48.35 156 GLY D C 1
ATOM 5990 O O . GLY D 1 190 ? 7.281 68.624 120.147 1.00 59.28 156 GLY D O 1
ATOM 5991 N N . THR D 1 191 ? 6.144 69.653 118.492 1.00 44.72 157 THR D N 1
ATOM 5992 C CA . THR D 1 191 ? 5.415 68.450 118.111 1.00 60.87 157 THR D CA 1
ATOM 5993 C C . THR D 1 191 ? 6.369 67.409 117.557 1.00 61.07 157 THR D C 1
ATOM 5994 O O . THR D 1 191 ? 6.164 66.214 117.740 1.00 60.22 157 THR D O 1
ATOM 5998 N N . MET D 1 192 ? 7.412 67.869 116.877 1.00 60.98 158 MET D N 1
ATOM 5999 C CA . MET D 1 192 ? 8.413 66.967 116.336 1.00 60.79 158 MET D CA 1
ATOM 6000 C C . MET D 1 192 ? 9.111 66.234 117.481 1.00 58.70 158 MET D C 1
ATOM 6001 O O . MET D 1 192 ? 9.300 65.012 117.437 1.00 55.84 158 MET D O 1
ATOM 6006 N N . GLU D 1 193 ? 9.474 66.994 118.512 1.00 53.07 159 GLU D N 1
ATOM 6007 C CA . GLU D 1 193 ? 10.114 66.434 119.697 1.00 53.11 159 GLU D CA 1
ATOM 6008 C C . GLU D 1 193 ? 9.193 65.451 120.409 1.00 57.43 159 GLU D C 1
ATOM 6009 O O . GLU D 1 193 ? 9.640 64.408 120.883 1.00 63.89 159 GLU D O 1
ATOM 6015 N N . GLU D 1 194 ? 7.910 65.793 120.489 1.00 55.09 160 GLU D N 1
ATOM 6016 C CA . GLU D 1 194 ? 6.926 64.921 121.123 1.00 57.72 160 GLU D CA 1
ATOM 6017 C C . GLU D 1 194 ? 6.805 63.592 120.373 1.00 54.17 160 GLU D C 1
ATOM 6018 O O . GLU D 1 194 ? 6.834 62.503 120.974 1.00 56.06 160 GLU D O 1
ATOM 6024 N N . VAL D 1 195 ? 6.701 63.695 119.051 1.00 49.29 161 VAL D N 1
ATOM 6025 C CA . VAL D 1 195 ? 6.563 62.534 118.182 1.00 49.65 161 VAL D CA 1
ATOM 6026 C C . VAL D 1 195 ? 7.780 61.627 118.287 1.00 51.00 161 VAL D C 1
ATOM 6027 O O . VAL D 1 195 ? 7.643 60.425 118.494 1.00 55.40 161 VAL D O 1
ATOM 6031 N N . PHE D 1 196 ? 8.974 62.197 118.165 1.00 44.94 162 PHE D N 1
ATOM 6032 C CA . PHE D 1 196 ? 10.176 61.380 118.282 1.00 46.24 162 PHE D CA 1
ATOM 6033 C C . PHE D 1 196 ? 10.341 60.810 119.692 1.00 47.82 162 PHE D C 1
ATOM 6034 O O . PHE D 1 196 ? 10.915 59.730 119.867 1.00 50.22 162 PHE D O 1
ATOM 6042 N N . GLU D 1 197 ? 9.823 61.519 120.691 1.00 43.15 163 GLU D N 1
ATOM 6043 C CA . GLU D 1 197 ? 9.811 60.992 122.051 1.00 45.54 163 GLU D CA 1
ATOM 6044 C C . GLU D 1 197 ? 8.978 59.720 122.135 1.00 54.92 163 GLU D C 1
ATOM 6045 O O . GLU D 1 197 ? 9.472 58.680 122.581 1.00 51.84 163 GLU D O 1
ATOM 6051 N N . VAL D 1 198 ? 7.717 59.794 121.710 1.00 56.90 164 VAL D N 1
ATOM 6052 C CA . VAL D 1 198 ? 6.860 58.610 121.799 1.00 57.94 164 VAL D CA 1
ATOM 6053 C C . VAL D 1 198 ? 7.360 57.485 120.882 1.00 56.68 164 VAL D C 1
ATOM 6054 O O . VAL D 1 198 ? 7.162 56.303 121.183 1.00 53.73 164 VAL D O 1
ATOM 6058 N N . ILE D 1 199 ? 8.022 57.846 119.783 1.00 53.26 165 ILE D N 1
ATOM 6059 C CA . ILE D 1 199 ? 8.644 56.845 118.915 1.00 52.04 165 ILE D CA 1
ATOM 6060 C C . ILE D 1 199 ? 9.750 56.114 119.669 1.00 55.38 165 ILE D C 1
ATOM 6061 O O . ILE D 1 199 ? 9.840 54.883 119.627 1.00 57.76 165 ILE D O 1
ATOM 6066 N N . THR D 1 200 ? 10.579 56.880 120.371 1.00 54.88 166 THR D N 1
ATOM 6067 C CA . THR D 1 200 ? 11.657 56.306 121.166 1.00 49.84 166 THR D CA 1
ATOM 6068 C C . THR D 1 200 ? 11.083 55.402 122.254 1.00 47.35 166 THR D C 1
ATOM 6069 O O . THR D 1 200 ? 11.632 54.339 122.546 1.00 49.14 166 THR D O 1
ATOM 6073 N N . TRP D 1 201 ? 9.967 55.824 122.840 1.00 43.52 167 TRP D N 1
ATOM 6074 C CA . TRP D 1 201 ? 9.295 55.026 123.860 1.00 46.73 167 TRP D CA 1
ATOM 6075 C C . TRP D 1 201 ? 8.752 53.716 123.297 1.00 46.58 167 TRP D C 1
ATOM 6076 O O . TRP D 1 201 ? 8.778 52.691 123.977 1.00 45.27 167 TRP D O 1
ATOM 6087 N N . ASN D 1 202 ? 8.251 53.751 122.066 1.00 49.24 168 ASN D N 1
ATOM 6088 C CA . ASN D 1 202 ? 7.832 52.521 121.402 1.00 51.82 168 ASN D CA 1
ATOM 6089 C C . ASN D 1 202 ? 9.042 51.620 121.175 1.00 54.26 168 ASN D C 1
ATOM 6090 O O . ASN D 1 202 ? 8.965 50.402 121.341 1.00 46.74 168 ASN D O 1
ATOM 6095 N N . GLN D 1 203 ? 10.158 52.234 120.793 1.00 59.26 169 GLN D N 1
ATOM 6096 C CA . GLN D 1 203 ? 11.395 51.505 120.534 1.00 62.39 169 GLN D CA 1
ATOM 6097 C C . GLN D 1 203 ? 11.929 50.812 121.785 1.00 58.24 169 GLN D C 1
ATOM 6098 O O . GLN D 1 203 ? 12.480 49.714 121.709 1.00 59.69 169 GLN D O 1
ATOM 6104 N N . LEU D 1 204 ? 11.761 51.459 122.935 1.00 53.87 170 LEU D N 1
ATOM 6105 C CA . LEU D 1 204 ? 12.259 50.922 124.197 1.00 52.54 170 LEU D CA 1
ATOM 6106 C C . LEU D 1 204 ? 11.333 49.863 124.788 1.00 48.79 170 LEU D C 1
ATOM 6107 O O . LEU D 1 204 ? 11.634 49.278 125.828 1.00 47.35 170 LEU D O 1
ATOM 6112 N N . GLY D 1 205 ? 10.206 49.620 124.128 1.00 45.62 171 GLY D N 1
ATOM 6113 C CA . GLY D 1 205 ? 9.272 48.605 124.578 1.00 54.09 171 GLY D CA 1
ATOM 6114 C C . GLY D 1 205 ? 8.394 49.061 125.727 1.00 56.50 171 GLY D C 1
ATOM 6115 O O . GLY D 1 205 ? 7.762 48.244 126.395 1.00 54.34 171 GLY D O 1
ATOM 6116 N N . ILE D 1 206 ? 8.357 50.368 125.963 1.00 59.99 172 ILE D N 1
ATOM 6117 C CA . ILE D 1 206 ? 7.560 50.928 127.050 1.00 51.81 172 ILE D CA 1
ATOM 6118 C C . ILE D 1 206 ? 6.068 50.878 126.716 1.00 47.82 172 ILE D C 1
ATOM 6119 O O . ILE D 1 206 ? 5.230 50.644 127.590 1.00 48.04 172 ILE D O 1
ATOM 6124 N N . HIS D 1 207 ? 5.742 51.068 125.442 1.00 42.15 173 HIS D N 1
ATOM 6125 C CA . HIS D 1 207 ? 4.356 51.003 124.995 1.00 49.91 173 HIS D CA 1
ATOM 6126 C C . HIS D 1 207 ? 4.273 50.397 123.599 1.00 48.76 173 HIS D C 1
ATOM 6127 O O . HIS D 1 207 ? 5.244 50.424 122.845 1.00 49.46 173 HIS D O 1
ATOM 6134 N N . THR D 1 208 ? 3.110 49.851 123.263 1.00 53.52 174 THR D N 1
ATOM 6135 C CA . THR D 1 208 ? 2.935 49.146 121.999 1.00 60.36 174 THR D CA 1
ATOM 6136 C C . THR D 1 208 ? 2.031 49.887 121.018 1.00 64.19 174 THR D C 1
ATOM 6137 O O . THR D 1 208 ? 1.626 49.332 119.997 1.00 69.42 174 THR D O 1
ATOM 6141 N N . LYS D 1 209 ? 1.697 51.132 121.337 1.00 61.17 175 LYS D N 1
ATOM 6142 C CA . LYS D 1 209 ? 0.783 51.904 120.502 1.00 58.52 175 LYS D CA 1
ATOM 6143 C C . LYS D 1 209 ? 1.456 52.423 119.233 1.00 58.96 175 LYS D C 1
ATOM 6144 O O . LYS D 1 209 ? 2.642 52.755 119.233 1.00 55.06 175 LYS D O 1
ATOM 6150 N N . GLY D 1 210 ? 0.682 52.487 118.154 1.00 58.50 176 GLY D N 1
ATOM 6151 C CA . GLY D 1 210 ? 1.185 52.946 116.872 1.00 57.49 176 GLY D CA 1
ATOM 6152 C C . GLY D 1 210 ? 1.307 54.449 116.760 1.00 58.98 176 GLY D C 1
ATOM 6153 O O . GLY D 1 210 ? 0.606 55.199 117.439 1.00 57.75 176 GLY D O 1
ATOM 6154 N N . ILE D 1 211 ? 2.216 54.887 115.897 1.00 56.76 177 ILE D N 1
ATOM 6155 C CA . ILE D 1 211 ? 2.442 56.308 115.678 1.00 58.19 177 ILE D CA 1
ATOM 6156 C C . ILE D 1 211 ? 2.323 56.660 114.199 1.00 54.89 177 ILE D C 1
ATOM 6157 O O . ILE D 1 211 ? 3.051 56.136 113.351 1.00 55.13 177 ILE D O 1
ATOM 6162 N N . CYS D 1 212 ? 1.385 57.552 113.901 1.00 48.70 178 CYS D N 1
ATOM 6163 C CA . CYS D 1 212 ? 1.067 57.904 112.528 1.00 49.19 178 CYS D CA 1
ATOM 6164 C C . CYS D 1 212 ? 1.240 59.393 112.260 1.00 49.71 178 CYS D C 1
ATOM 6165 O O . CYS D 1 212 ? 0.822 60.229 113.052 1.00 52.11 178 CYS D O 1
ATOM 6168 N N . LEU D 1 213 ? 1.860 59.708 111.131 1.00 49.67 179 LEU D N 1
ATOM 6169 C CA . LEU D 1 213 ? 2.013 61.077 110.682 1.00 49.65 179 LEU D CA 1
ATOM 6170 C C . LEU D 1 213 ? 0.916 61.387 109.677 1.00 52.56 179 LEU D C 1
ATOM 6171 O O . LEU D 1 213 ? 0.827 60.750 108.621 1.00 53.21 179 LEU D O 1
ATOM 6176 N N . LEU D 1 214 ? 0.069 62.353 110.011 1.00 58.49 180 LEU D N 1
ATOM 6177 C CA . LEU D 1 214 ? -0.968 62.767 109.083 1.00 63.80 180 LEU D CA 1
ATOM 6178 C C . LEU D 1 214 ? -0.365 63.784 108.128 1.00 67.14 180 LEU D C 1
ATOM 6179 O O . LEU D 1 214 ? -0.208 64.957 108.465 1.00 71.64 180 LEU D O 1
ATOM 6184 N N . ASN D 1 215 ? -0.029 63.320 106.930 1.00 69.87 181 ASN D N 1
ATOM 6185 C CA . ASN D 1 215 ? 0.741 64.119 105.989 1.00 73.72 181 ASN D CA 1
ATOM 6186 C C . ASN D 1 215 ? -0.148 64.977 105.100 1.00 76.09 181 ASN D C 1
ATOM 6187 O O . ASN D 1 215 ? -0.846 64.468 104.223 1.00 76.50 181 ASN D O 1
ATOM 6192 N N . VAL D 1 216 ? -0.114 66.283 105.337 1.00 76.68 182 VAL D N 1
ATOM 6193 C CA . VAL D 1 216 ? -0.914 67.222 104.564 1.00 75.00 182 VAL D CA 1
ATOM 6194 C C . VAL D 1 216 ? -0.053 67.949 103.538 1.00 72.60 182 VAL D C 1
ATOM 6195 O O . VAL D 1 216 ? 0.858 68.693 103.900 1.00 73.11 182 VAL D O 1
ATOM 6199 N N . GLU D 1 217 ? -0.361 67.730 102.262 1.00 73.94 183 GLU D N 1
ATOM 6200 C CA . GLU D 1 217 ? 0.363 68.349 101.152 1.00 76.67 183 GLU D CA 1
ATOM 6201 C C . GLU D 1 217 ? 1.871 68.111 101.232 1.00 75.31 183 GLU D C 1
ATOM 6202 O O . GLU D 1 217 ? 2.665 69.018 100.980 1.00 78.53 183 GLU D O 1
ATOM 6208 N N . GLY D 1 218 ? 2.255 66.888 101.582 1.00 73.69 184 GLY D N 1
ATOM 6209 C CA . GLY D 1 218 ? 3.654 66.502 101.628 1.00 73.76 184 GLY D CA 1
ATOM 6210 C C . GLY D 1 218 ? 4.476 67.213 102.687 1.00 72.89 184 GLY D C 1
ATOM 6211 O O . GLY D 1 218 ? 5.681 67.402 102.524 1.00 70.49 184 GLY D O 1
ATOM 6212 N N . TYR D 1 219 ? 3.822 67.610 103.774 1.00 73.03 185 TYR D N 1
ATOM 6213 C CA . TYR D 1 219 ? 4.486 68.334 104.853 1.00 70.43 185 TYR D CA 1
ATOM 6214 C C . TYR D 1 219 ? 5.539 67.483 105.563 1.00 70.44 185 TYR D C 1
ATOM 6215 O O . TYR D 1 219 ? 6.625 67.966 105.883 1.00 70.52 185 TYR D O 1
ATOM 6224 N N . TRP D 1 220 ? 5.214 66.216 105.803 1.00 68.74 186 TRP D N 1
ATOM 6225 C CA . TRP D 1 220 ? 6.074 65.333 106.588 1.00 67.61 186 TRP D CA 1
ATOM 6226 C C . TRP D 1 220 ? 7.076 64.565 105.729 1.00 71.48 186 TRP D C 1
ATOM 6227 O O . TRP D 1 220 ? 7.785 63.695 106.233 1.00 77.73 186 TRP D O 1
ATOM 6238 N N . ASP D 1 221 ? 7.124 64.883 104.438 1.00 68.87 187 ASP D N 1
ATOM 6239 C CA . ASP D 1 221 ? 7.894 64.098 103.473 1.00 70.14 187 ASP D CA 1
ATOM 6240 C C . ASP D 1 221 ? 9.378 64.017 103.822 1.00 69.23 187 ASP D C 1
ATOM 6241 O O . ASP D 1 221 ? 9.995 62.956 103.695 1.00 77.97 187 ASP D O 1
ATOM 6246 N N . GLY D 1 222 ? 9.945 65.136 104.259 1.00 65.16 188 GLY D N 1
ATOM 6247 C CA . GLY D 1 222 ? 11.348 65.184 104.627 1.00 66.68 188 GLY D CA 1
ATOM 6248 C C . GLY D 1 222 ? 11.661 64.255 105.785 1.00 65.41 188 GLY D C 1
ATOM 6249 O O . GLY D 1 222 ? 12.707 63.600 105.811 1.00 65.47 188 GLY D O 1
ATOM 6250 N N . ILE D 1 223 ? 10.740 64.187 106.740 1.00 60.86 189 ILE D N 1
ATOM 6251 C CA . ILE D 1 223 ? 10.904 63.323 107.903 1.00 57.79 189 ILE D CA 1
ATOM 6252 C C . ILE D 1 223 ? 10.884 61.848 107.516 1.00 59.80 189 ILE D C 1
ATOM 6253 O O . ILE D 1 223 ? 11.707 61.071 107.990 1.00 54.80 189 ILE D O 1
ATOM 6258 N N . LEU D 1 224 ? 9.947 61.469 106.652 1.00 64.21 190 LEU D N 1
ATOM 6259 C CA . LEU D 1 224 ? 9.861 60.094 106.169 1.00 68.95 190 LEU D CA 1
ATOM 6260 C C . LEU D 1 224 ? 11.110 59.726 105.376 1.00 74.17 190 LEU D C 1
ATOM 6261 O O . LEU D 1 224 ? 11.639 58.615 105.494 1.00 78.76 190 LEU D O 1
ATOM 6266 N N . GLN D 1 225 ? 11.573 60.679 104.572 1.00 72.73 191 GLN D N 1
ATOM 6267 C CA . GLN D 1 225 ? 12.791 60.523 103.787 1.00 71.19 191 GLN D CA 1
ATOM 6268 C C . GLN D 1 225 ? 13.969 60.237 104.716 1.00 71.60 191 GLN D C 1
ATOM 6269 O O . GLN D 1 225 ? 14.767 59.315 104.484 1.00 74.37 191 GLN D O 1
ATOM 6275 N N . TRP D 1 226 ? 14.051 61.018 105.790 1.00 72.21 192 TRP D N 1
ATOM 6276 C CA . TRP D 1 226 ? 15.098 60.824 106.782 1.00 71.89 192 TRP D CA 1
ATOM 6277 C C . TRP D 1 226 ? 14.974 59.473 107.471 1.00 74.87 192 TRP D C 1
ATOM 6278 O O . TRP D 1 226 ? 15.978 58.855 107.794 1.00 75.50 192 TRP D O 1
ATOM 6289 N N . ILE D 1 227 ? 13.744 59.036 107.728 1.00 75.24 193 ILE D N 1
ATOM 6290 C CA . ILE D 1 227 ? 13.515 57.746 108.370 1.00 67.38 193 ILE D CA 1
ATOM 6291 C C . ILE D 1 227 ? 14.054 56.639 107.477 1.00 67.13 193 ILE D C 1
ATOM 6292 O O . ILE D 1 227 ? 14.709 55.707 107.948 1.00 68.31 193 ILE D O 1
ATOM 6297 N N . ASN D 1 228 ? 13.783 56.759 106.181 1.00 69.90 194 ASN D N 1
ATOM 6298 C CA . ASN D 1 228 ? 14.305 55.812 105.207 1.00 72.69 194 ASN D CA 1
ATOM 6299 C C . ASN D 1 228 ? 15.830 55.808 105.206 1.00 75.98 194 ASN D C 1
ATOM 6300 O O . ASN D 1 228 ? 16.458 54.744 105.212 1.00 86.17 194 ASN D O 1
ATOM 6305 N N . MET D 1 229 ? 16.425 56.999 105.208 1.00 73.31 195 MET D N 1
ATOM 6306 C CA . MET D 1 229 ? 17.885 57.104 105.205 1.00 71.59 195 MET D CA 1
ATOM 6307 C C . MET D 1 229 ? 18.514 56.472 106.454 1.00 63.84 195 MET D C 1
ATOM 6308 O O . MET D 1 229 ? 19.501 55.741 106.363 1.00 63.29 195 MET D O 1
ATOM 6313 N N . ALA D 1 230 ? 17.928 56.756 107.612 1.00 65.21 196 ALA D N 1
ATOM 6314 C CA . ALA D 1 230 ? 18.409 56.238 108.888 1.00 67.41 196 ALA D CA 1
ATOM 6315 C C . ALA D 1 230 ? 18.250 54.727 108.968 1.00 69.75 196 ALA D C 1
ATOM 6316 O O . ALA D 1 230 ? 19.087 54.036 109.550 1.00 70.65 196 ALA D O 1
ATOM 6318 N N . ALA D 1 231 ? 17.167 54.221 108.387 1.00 68.76 197 ALA D N 1
ATOM 6319 C CA . ALA D 1 231 ? 16.941 52.784 108.322 1.00 66.24 197 ALA D CA 1
ATOM 6320 C C . ALA D 1 231 ? 18.010 52.134 107.453 1.00 69.42 197 ALA D C 1
ATOM 6321 O O . ALA D 1 231 ? 18.575 51.102 107.815 1.00 66.88 197 ALA D O 1
ATOM 6323 N N . ALA D 1 232 ? 18.274 52.746 106.303 1.00 68.66 198 ALA D N 1
ATOM 6324 C CA . ALA D 1 232 ? 19.302 52.258 105.391 1.00 70.71 198 ALA D CA 1
ATOM 6325 C C . ALA D 1 232 ? 20.681 52.266 106.047 1.00 75.31 198 ALA D C 1
ATOM 6326 O O . ALA D 1 232 ? 21.502 51.383 105.798 1.00 84.49 198 ALA D O 1
ATOM 6328 N N . GLN D 1 233 ? 20.930 53.269 106.883 1.00 71.09 199 GLN D N 1
ATOM 6329 C CA . GLN D 1 233 ? 22.221 53.404 107.549 1.00 70.04 199 GLN D CA 1
ATOM 6330 C C . GLN D 1 233 ? 22.286 52.622 108.861 1.00 63.45 199 GLN D C 1
ATOM 6331 O O . GLN D 1 233 ? 23.341 52.535 109.487 1.00 59.47 199 GLN D O 1
ATOM 6337 N N . GLY D 1 234 ? 21.154 52.060 109.274 1.00 61.04 200 GLY D N 1
ATOM 6338 C CA . GLY D 1 234 ? 21.114 51.195 110.440 1.00 58.63 200 GLY D CA 1
ATOM 6339 C C . GLY D 1 234 ? 21.048 51.901 111.783 1.00 62.15 200 GLY D C 1
ATOM 6340 O O . GLY D 1 234 ? 21.074 51.251 112.828 1.00 65.91 200 GLY D O 1
ATOM 6341 N N . PHE D 1 235 ? 20.965 53.228 111.764 1.00 60.09 201 PHE D N 1
ATOM 6342 C CA . PHE D 1 235 ? 20.845 53.997 112.999 1.00 60.94 201 PHE D CA 1
ATOM 6343 C C . PHE D 1 235 ? 19.475 53.777 113.628 1.00 67.12 201 PHE D C 1
ATOM 6344 O O . PHE D 1 235 ? 19.313 53.872 114.844 1.00 66.67 201 PHE D O 1
ATOM 6352 N N . VAL D 1 236 ? 18.491 53.487 112.785 1.00 69.43 202 VAL D N 1
ATOM 6353 C CA . VAL D 1 236 ? 17.245 52.897 113.248 1.00 68.58 202 VAL D CA 1
ATOM 6354 C C . VAL D 1 236 ? 17.297 51.412 112.917 1.00 67.66 202 VAL D C 1
ATOM 6355 O O . VAL D 1 236 ? 17.375 51.034 111.747 1.00 69.21 202 VAL D O 1
ATOM 6359 N N . GLN D 1 237 ? 17.258 50.574 113.948 1.00 66.61 203 GLN D N 1
ATOM 6360 C CA . GLN D 1 237 ? 17.475 49.142 113.778 1.00 64.64 203 GLN D CA 1
ATOM 6361 C C . GLN D 1 237 ? 16.360 48.515 112.948 1.00 58.33 203 GLN D C 1
ATOM 6362 O O . GLN D 1 237 ? 15.243 49.024 112.930 1.00 55.66 203 GLN D O 1
ATOM 6368 N N . PRO D 1 238 ? 16.668 47.419 112.236 1.00 62.83 204 PRO D N 1
ATOM 6369 C CA . PRO D 1 238 ? 15.644 46.748 111.430 1.00 67.90 204 PRO D CA 1
ATOM 6370 C C . PRO D 1 238 ? 14.487 46.240 112.287 1.00 71.86 204 PRO D C 1
ATOM 6371 O O . PRO D 1 238 ? 14.711 45.690 113.366 1.00 69.64 204 PRO D O 1
ATOM 6375 N N . GLY D 1 239 ? 13.264 46.428 111.804 1.00 80.74 205 GLY D N 1
ATOM 6376 C CA . GLY D 1 239 ? 12.079 46.132 112.586 1.00 82.59 205 GLY D CA 1
ATOM 6377 C C . GLY D 1 239 ? 11.607 47.328 113.392 1.00 84.30 205 GLY D C 1
ATOM 6378 O O . GLY D 1 239 ? 10.579 47.263 114.067 1.00 89.67 205 GLY D O 1
ATOM 6379 N N . ASN D 1 240 ? 12.356 48.424 113.321 1.00 78.47 206 ASN D N 1
ATOM 6380 C CA . ASN D 1 240 ? 11.984 49.654 114.010 1.00 74.46 206 ASN D CA 1
ATOM 6381 C C . ASN D 1 240 ? 11.640 50.769 113.028 1.00 73.99 206 ASN D C 1
ATOM 6382 O O . ASN D 1 240 ? 11.218 51.854 113.426 1.00 71.96 206 ASN D O 1
ATOM 6387 N N . GLU D 1 241 ? 11.832 50.495 111.742 1.00 78.79 207 GLU D N 1
ATOM 6388 C CA . GLU D 1 241 ? 11.519 51.460 110.695 1.00 80.74 207 GLU D CA 1
ATOM 6389 C C . GLU D 1 241 ? 10.012 51.664 110.561 1.00 76.15 207 GLU D C 1
ATOM 6390 O O . GLU D 1 241 ? 9.557 52.688 110.053 1.00 79.41 207 GLU D O 1
ATOM 6396 N N . THR D 1 242 ? 9.244 50.680 111.018 1.00 71.96 208 THR D N 1
ATOM 6397 C CA . THR D 1 242 ? 7.798 50.680 110.826 1.00 68.34 208 THR D CA 1
ATOM 6398 C C . THR D 1 242 ? 7.036 51.154 112.061 1.00 66.18 208 THR D C 1
ATOM 6399 O O . THR D 1 242 ? 5.810 51.056 112.110 1.00 72.03 208 THR D O 1
ATOM 6403 N N . ILE D 1 243 ? 7.761 51.653 113.059 1.00 54.27 209 ILE D N 1
ATOM 6404 C CA . ILE D 1 243 ? 7.134 52.190 114.264 1.00 52.14 209 ILE D CA 1
ATOM 6405 C C . ILE D 1 243 ? 6.240 53.369 113.896 1.00 61.37 209 ILE D C 1
ATOM 6406 O O . ILE D 1 243 ? 5.153 53.542 114.450 1.00 65.52 209 ILE D O 1
ATOM 6411 N N . VAL D 1 244 ? 6.696 54.162 112.934 1.00 59.91 210 VAL D N 1
ATOM 6412 C CA . VAL D 1 244 ? 5.926 55.298 112.451 1.00 59.48 210 VAL D CA 1
ATOM 6413 C C . VAL D 1 244 ? 5.453 55.059 111.018 1.00 58.79 210 VAL D C 1
ATOM 6414 O O . VAL D 1 244 ? 6.229 54.645 110.156 1.00 58.95 210 VAL D O 1
ATOM 6418 N N . VAL D 1 245 ? 4.172 55.319 110.771 1.00 61.23 211 VAL D N 1
ATOM 6419 C CA . VAL D 1 245 ? 3.597 55.153 109.439 1.00 66.71 211 VAL D CA 1
ATOM 6420 C C . VAL D 1 245 ? 2.952 56.464 109.018 1.00 73.76 211 VAL D C 1
ATOM 6421 O O . VAL D 1 245 ? 2.606 57.272 109.865 1.00 72.52 211 VAL D O 1
ATOM 6425 N N . SER D 1 246 ? 2.796 56.686 107.718 1.00 80.29 212 SER D N 1
ATOM 6426 C CA . SER D 1 246 ? 2.199 57.933 107.245 1.00 79.59 212 SER D CA 1
ATOM 6427 C C . SER D 1 246 ? 0.812 57.710 106.653 1.00 78.47 212 SER D C 1
ATOM 6428 O O . SER D 1 246 ? 0.482 56.603 106.226 1.00 80.44 212 SER D O 1
ATOM 6431 N N . ALA D 1 247 ? 0.001 58.764 106.628 1.00 73.57 213 ALA D N 1
ATOM 6432 C CA . ALA D 1 247 ? -1.325 58.681 106.024 1.00 71.13 213 ALA D CA 1
ATOM 6433 C C . ALA D 1 247 ? -1.687 59.956 105.267 1.00 73.41 213 ALA D C 1
ATOM 6434 O O . ALA D 1 247 ? -1.425 61.064 105.736 1.00 71.69 213 ALA D O 1
ATOM 6436 N N . GLY D 1 248 ? -2.288 59.788 104.093 1.00 77.36 214 GLY D N 1
ATOM 6437 C CA . GLY D 1 248 ? -2.723 60.915 103.288 1.00 81.01 214 GLY D CA 1
ATOM 6438 C C . GLY D 1 248 ? -3.898 61.658 103.895 1.00 83.84 214 GLY D C 1
ATOM 6439 O O . GLY D 1 248 ? -3.961 62.886 103.840 1.00 86.98 214 GLY D O 1
ATOM 6440 N N . ASP D 1 249 ? -4.832 60.912 104.477 1.00 86.11 215 ASP D N 1
ATOM 6441 C CA . ASP D 1 249 ? -6.032 61.504 105.058 1.00 88.85 215 ASP D CA 1
ATOM 6442 C C . ASP D 1 249 ? -6.239 61.042 106.499 1.00 82.70 215 ASP D C 1
ATOM 6443 O O . ASP D 1 249 ? -5.490 60.208 107.008 1.00 86.36 215 ASP D O 1
ATOM 6448 N N . ALA D 1 250 ? -7.267 61.585 107.146 1.00 86.38 216 ALA D N 1
ATOM 6449 C CA . ALA D 1 250 ? -7.531 61.311 108.557 1.00 76.09 216 ALA D CA 1
ATOM 6450 C C . ALA D 1 250 ? -7.979 59.872 108.794 1.00 79.99 216 ALA D C 1
ATOM 6451 O O . ALA D 1 250 ? -7.471 59.193 109.694 1.00 72.71 216 ALA D O 1
ATOM 6453 N N . GLU D 1 251 ? -8.941 59.420 107.994 1.00 87.89 217 GLU D N 1
ATOM 6454 C CA A GLU D 1 251 ? -9.423 58.047 108.073 0.50 95.86 217 GLU D CA 1
ATOM 6455 C CA B GLU D 1 251 ? -9.423 58.045 108.072 0.50 95.86 217 GLU D CA 1
ATOM 6456 C C . GLU D 1 251 ? -8.262 57.075 107.897 1.00 93.82 217 GLU D C 1
ATOM 6457 O O . GLU D 1 251 ? -8.193 56.043 108.570 1.00 95.90 217 GLU D O 1
ATOM 6468 N N . GLY D 1 252 ? -7.358 57.421 106.985 1.00 87.63 218 GLY D N 1
ATOM 6469 C CA . GLY D 1 252 ? -6.125 56.686 106.783 1.00 84.27 218 GLY D CA 1
ATOM 6470 C C . GLY D 1 252 ? -5.353 56.539 108.079 1.00 81.65 218 GLY D C 1
ATOM 6471 O O . GLY D 1 252 ? -4.873 55.457 108.403 1.00 81.91 218 GLY D O 1
ATOM 6472 N N . ALA D 1 253 ? -5.224 57.643 108.811 1.00 75.79 219 ALA D N 1
ATOM 6473 C CA . ALA D 1 253 ? -4.487 57.663 110.070 1.00 66.66 219 ALA D CA 1
ATOM 6474 C C . ALA D 1 253 ? -5.155 56.818 111.153 1.00 62.66 219 ALA D C 1
ATOM 6475 O O . ALA D 1 253 ? -4.492 56.020 111.819 1.00 64.33 219 ALA D O 1
ATOM 6477 N N . VAL D 1 254 ? -6.464 56.995 111.328 1.00 64.82 220 VAL D N 1
ATOM 6478 C CA . VAL D 1 254 ? -7.198 56.243 112.345 1.00 67.24 220 VAL D CA 1
ATOM 6479 C C . VAL D 1 254 ? -7.134 54.744 112.065 1.00 69.32 220 VAL D C 1
ATOM 6480 O O . VAL D 1 254 ? -6.885 53.928 112.970 1.00 63.26 220 VAL D O 1
ATOM 6484 N N . ARG D 1 255 ? -7.318 54.393 110.797 1.00 80.04 221 ARG D N 1
ATOM 6485 C CA . ARG D 1 255 ? -7.230 53.003 110.384 1.00 85.24 221 ARG D CA 1
ATOM 6486 C C . ARG D 1 255 ? -5.820 52.482 110.606 1.00 78.45 221 ARG D C 1
ATOM 6487 O O . ARG D 1 255 ? -5.648 51.358 111.039 1.00 75.69 221 ARG D O 1
ATOM 6495 N N . ALA D 1 256 ? -4.817 53.308 110.326 1.00 74.02 222 ALA D N 1
ATOM 6496 C CA . ALA D 1 256 ? -3.428 52.907 110.503 1.00 70.87 222 ALA D CA 1
ATOM 6497 C C . ALA D 1 256 ? -3.140 52.598 111.967 1.00 69.94 222 ALA D C 1
ATOM 6498 O O . ALA D 1 256 ? -2.444 51.631 112.282 1.00 72.93 222 ALA D O 1
ATOM 6500 N N . LEU D 1 257 ? -3.678 53.423 112.859 1.00 65.01 223 LEU D N 1
ATOM 6501 C CA . LEU D 1 257 ? -3.513 53.202 114.289 1.00 61.54 223 LEU D CA 1
ATOM 6502 C C . LEU D 1 257 ? -4.240 51.944 114.748 1.00 64.23 223 LEU D C 1
ATOM 6503 O O . LEU D 1 257 ? -3.751 51.219 115.616 1.00 66.36 223 LEU D O 1
ATOM 6508 N N . ARG D 1 258 ? -5.411 51.685 114.172 1.00 62.52 224 ARG D N 1
ATOM 6509 C CA . ARG D 1 258 ? -6.154 50.474 114.515 1.00 69.29 224 ARG D CA 1
ATOM 6510 C C . ARG D 1 258 ? -5.435 49.204 114.035 1.00 72.03 224 ARG D C 1
ATOM 6511 O O . ARG D 1 258 ? -5.429 48.184 114.724 1.00 67.50 224 ARG D O 1
ATOM 6519 N N . GLU D 1 259 ? -4.833 49.283 112.851 1.00 72.88 225 GLU D N 1
ATOM 6520 C CA A GLU D 1 259 ? -4.171 48.142 112.223 0.50 69.92 225 GLU D CA 1
ATOM 6521 C CA B GLU D 1 259 ? -4.176 48.137 112.226 0.50 69.92 225 GLU D CA 1
ATOM 6522 C C . GLU D 1 259 ? -2.854 47.770 112.893 1.00 68.83 225 GLU D C 1
ATOM 6523 O O . GLU D 1 259 ? -2.452 46.607 112.886 1.00 71.67 225 GLU D O 1
ATOM 6534 N N . TYR D 1 260 ? -2.185 48.765 113.465 1.00 66.67 226 TYR D N 1
ATOM 6535 C CA . TYR D 1 260 ? -0.803 48.611 113.913 1.00 58.79 226 TYR D CA 1
ATOM 6536 C C . TYR D 1 260 ? -0.552 47.485 114.917 1.00 54.45 226 TYR D C 1
ATOM 6537 O O . TYR D 1 260 ? -1.258 47.347 115.915 1.00 53.03 226 TYR D O 1
ATOM 6546 N N . LYS D 1 261 ? 0.474 46.690 114.625 1.00 60.16 227 LYS D N 1
ATOM 6547 C CA . LYS D 1 261 ? 0.976 45.662 115.530 1.00 65.11 227 LYS D CA 1
ATOM 6548 C C . LYS D 1 261 ? 2.497 45.779 115.651 1.00 60.93 227 LYS D C 1
ATOM 6549 O O . LYS D 1 261 ? 3.201 45.785 114.642 1.00 60.32 227 LYS D O 1
ATOM 6555 N N . VAL D 1 262 ? 2.997 45.875 116.879 1.00 59.77 228 VAL D N 1
ATOM 6556 C CA . VAL D 1 262 ? 4.423 46.099 117.123 1.00 61.56 228 VAL D CA 1
ATOM 6557 C C . VAL D 1 262 ? 5.352 44.984 116.638 1.00 60.93 228 VAL D C 1
ATOM 6558 O O . VAL D 1 262 ? 6.414 45.255 116.077 1.00 62.05 228 VAL D O 1
ATOM 6562 N N . SER D 1 263 ? 4.952 43.736 116.849 1.00 53.37 229 SER D N 1
ATOM 6563 C CA . SER D 1 263 ? 5.821 42.599 116.584 1.00 49.12 229 SER D CA 1
ATOM 6564 C C . SER D 1 263 ? 5.853 42.221 115.109 1.00 50.93 229 SER D C 1
ATOM 6565 O O . SER D 1 263 ? 6.634 41.363 114.706 1.00 61.98 229 SER D O 1
ATOM 6568 N N . GLU D 1 264 ? 5.008 42.868 114.312 1.00 46.98 230 GLU D N 1
ATOM 6569 C CA . GLU D 1 264 ? 4.831 42.505 112.907 1.00 53.72 230 GLU D CA 1
ATOM 6570 C C . GLU D 1 264 ? 6.122 42.552 112.086 1.00 57.84 230 GLU D C 1
ATOM 6571 O O . GLU D 1 264 ? 6.437 41.602 111.371 1.00 66.12 230 GLU D O 1
ATOM 6577 N N . ALA D 1 265 ? 6.861 43.654 112.179 1.00 56.53 231 ALA D N 1
ATOM 6578 C CA . ALA D 1 265 ? 8.083 43.813 111.394 1.00 52.38 231 ALA D CA 1
ATOM 6579 C C . ALA D 1 265 ? 9.156 42.805 111.796 1.00 48.02 231 ALA D C 1
ATOM 6580 O O . ALA D 1 265 ? 9.793 42.181 110.939 1.00 52.03 231 ALA D O 1
ATOM 6582 N N . THR D 1 266 ? 9.344 42.642 113.103 1.00 47.12 232 THR D N 1
ATOM 6583 C CA . THR D 1 266 ? 10.315 41.686 113.621 1.00 50.44 232 THR D CA 1
ATOM 6584 C C . THR D 1 266 ? 9.885 40.276 113.235 1.00 52.02 232 THR D C 1
ATOM 6585 O O . THR D 1 266 ? 10.722 39.410 112.990 1.00 60.58 232 THR D O 1
ATOM 6589 N N . PHE D 1 267 ? 8.574 40.052 113.203 1.00 48.37 233 PHE D N 1
ATOM 6590 C CA . PHE D 1 267 ? 8.024 38.771 112.779 1.00 51.75 233 PHE D CA 1
ATOM 6591 C C . PHE D 1 267 ? 8.391 38.478 111.328 1.00 58.94 233 PHE D C 1
ATOM 6592 O O . PHE D 1 267 ? 8.918 37.411 111.021 1.00 60.54 233 PHE D O 1
ATOM 6600 N N . LYS D 1 268 ? 8.119 39.434 110.444 1.00 59.07 234 LYS D N 1
ATOM 6601 C CA . LYS D 1 268 ? 8.422 39.277 109.025 1.00 60.43 234 LYS D CA 1
ATOM 6602 C C . LYS D 1 268 ? 9.909 39.053 108.812 1.00 59.06 234 LYS D C 1
ATOM 6603 O O . LYS D 1 268 ? 10.316 38.256 107.968 1.00 64.42 234 LYS D O 1
ATOM 6609 N N . LEU D 1 269 ? 10.718 39.768 109.584 1.00 56.85 235 LEU D N 1
ATOM 6610 C CA . LEU D 1 269 ? 12.166 39.653 109.480 1.00 57.99 235 LEU D CA 1
ATOM 6611 C C . LEU D 1 269 ? 12.701 38.295 109.948 1.00 58.60 235 LEU D C 1
ATOM 6612 O O . LEU D 1 269 ? 13.545 37.693 109.285 1.00 60.57 235 LEU D O 1
ATOM 6617 N N . GLU D 1 270 ? 12.209 37.819 111.089 1.00 54.06 236 GLU D N 1
ATOM 6618 C CA . GLU D 1 270 ? 12.851 36.711 111.797 1.00 52.76 236 GLU D CA 1
ATOM 6619 C C . GLU D 1 270 ? 12.168 35.340 111.702 1.00 55.12 236 GLU D C 1
ATOM 6620 O O . GLU D 1 270 ? 12.798 34.320 111.989 1.00 42.98 236 GLU D O 1
ATOM 6626 N N . TRP D 1 271 ? 10.895 35.306 111.318 1.00 50.84 237 TRP D N 1
ATOM 6627 C CA . TRP D 1 271 ? 10.120 34.062 111.359 1.00 54.10 237 TRP D CA 1
ATOM 6628 C C . TRP D 1 271 ? 10.699 32.971 110.461 1.00 55.69 237 TRP D C 1
ATOM 6629 O O . TRP D 1 271 ? 10.749 31.802 110.849 1.00 51.20 237 TRP D O 1
ATOM 6640 N N . GLY D 1 272 ? 11.132 33.352 109.263 1.00 55.36 238 GLY D N 1
ATOM 6641 C CA . GLY D 1 272 ? 11.736 32.416 108.329 1.00 54.95 238 GLY D CA 1
ATOM 6642 C C . GLY D 1 272 ? 13.043 31.815 108.816 1.00 56.18 238 GLY D C 1
ATOM 6643 O O . GLY D 1 272 ? 13.471 30.769 108.334 1.00 57.89 238 GLY D O 1
ATOM 6644 N N . ARG D 1 273 ? 13.678 32.483 109.773 1.00 63.53 239 ARG D N 1
ATOM 6645 C CA . ARG D 1 273 ? 14.932 32.016 110.354 1.00 66.71 239 ARG D CA 1
ATOM 6646 C C . ARG D 1 273 ? 14.737 31.530 111.787 1.00 67.01 239 ARG D C 1
ATOM 6647 O O . ARG D 1 273 ? 15.682 31.056 112.419 1.00 58.50 239 ARG D O 1
ATOM 6655 N N . GLN D 1 274 ? 13.510 31.683 112.286 1.00 77.96 240 GLN D N 1
ATOM 6656 C CA . GLN D 1 274 ? 13.136 31.387 113.672 1.00 83.23 240 GLN D CA 1
ATOM 6657 C C . GLN D 1 274 ? 13.814 32.385 114.603 1.00 82.83 240 GLN D C 1
ATOM 6658 O O . GLN D 1 274 ? 13.513 32.445 115.794 1.00 83.03 240 GLN D O 1
#

Organism: Claviceps purpurea (strain 20.1) (NCBI:txid1111077)

Nearest PDB structures (foldseek):
  5aju-assembly1_A  TM=1.002E+00  e=2.433E-47  Claviceps purpurea
  2q4o-assembly1_A  TM=9.749E-01  e=1.686E-19  Arabidopsis thaliana
  5zbj-assembly1_A-2  TM=9.303E-01  e=2.201E-18  Pseudomonas aeruginosa PAO1
  5zbk-assembly1_A-2  TM=9.220E-01  e=2.067E-18  Pseudomonas aeruginosa PAO1
  5zbl-assembly2_C  TM=9.397E-01  e=1.054E-17  Corynebacterium glutamicum ATCC 13032

Foldseek 3Di:
DAAEEEEQAALAADDDVQLLVQLLQLLVLCLVSLYAYEYAFDCGHSLNSSLQNVCVRPNQQRYEHEYEPVPWDQDADDQFHDADPVSTTGGDSSRRHHYDYDHDPVVRLVVSLVVQQPGDALRAYEYGYYDDVSVVSQVVVLVCVVVVVGFFAYEYEQGPCRCVVVLVVLVVCPVVCVQPFLSSRSYYYDPHSNRRSVCRNPDGSCVRVCVVPVVVD/DAAEEEEQAALEADDDVQLLVQLLQLLVLCLVRLYAYEYQQHCHHSRVSSLQNVCVRPNQQRYEHEYEPVPWDQDQDDQFHDADPVSTTGGDSSRRHHYDYHHDPVVRLVVSLVVQQPHDALRAYEYGYYDDVSVVSQVVVLVCVVVVVGWFAYEYAQGPCRCVVVLVVLVVCPVVCVQPFLSSRSYYYDPHSNRRSVCRNPDGSCVRVCVVPVVPD/DAAEEEEQAALAADDDVQLLVQLLQLLVLCLVRLYAYEYAQHCGHSRVSSLQNVCVRPNQQRYEHEYEPVPWDQDDDDQFHDADPVSTTGGDSSRRHHYYYHHDPVVRLVVSLVVQQPHDALRAYEYGYYDDVSVVSQVVVLVCCVVVVGWFAYEYEAGPCRCVVVLVVLVVCVVVCVQPFLSSRSYYYDPHSNRRSVCRNPDGSCVRVCVVPVVVD/DAAEEEEQAALEADDDVQLLVQLLQLLVLCLVVLYAYEYAQHCGHSRVSSLQSVCVRHNQQRYEHEYEPVPWDQDQDDQFHDADPVRTTGGDSSRRHHYDYHHDPVVRLVVSLVVQQPHDALRAYEYGYHDDVSVVSLVVVLVCCVVVVGWFAYEYEAGPCRCVVVLVVLVVCPVVCVQPFLSSRSYYYDPHSNRRSVCRNPDGSCVRVCVVCVVVD

Secondary structure (DSSP, 8-state):
---EEEEE--SS--SSHHHHHHHHHHHHHHHHTT-EEEE---SSHHHHHHHHHHHHHH-GGGEEEEEEGGG-BSS-BTTB-EE-TT--EES-HHHH-EEEEESSHHHHHHHHHHHHHTS-TT-EEEE-S--HHHHHHHHHHHHHHHTTS---EEEEE-STTTTHHHHHHHHHHHHHTSSPTT-TTSEEEESSHHHHHHHHHH--TTHHHHHHHGGG-/---EEEEE--SS--SSHHHHHHHHHHHHHHHHTT-EEEE---SSHHHHHHHHHHHHHH-GGGEEEEEEGGG-BSS--TT--EE-TT--EE--HHHH-EEEEESSHHHHHHHHHHHHHTS-TT-EEEE-S--HHHHHHHHHHHHHHHTTS---EEEEE-STTTTHHHHHHHHHHHHHTSSPTT-TTSEEEESSHHHHHHHHHH--TTHHHHHHHTTT-/---EEEEE--SS--SSHHHHHHHHHHHHHHHHTT-EEEE---SSHHHHHHHHHHHHHH-GGGEEEEEEGGG-BSS-BTTB-EE-TT--EE--HHHH-EEEEESSHHHHHHHHHHHHHTS-TT-EEEE-S--HHHHHHHHHHHHHHHTTS---EEEEE-STTTTHHHHHHHHHHHHHTSSPTT-TTSEEEESSHHHHHHHHHH--TTHHHHHHHGGG-/---EEEEE--SS--SSHHHHHHHHHHHHHHHHTT-EEEE---SSHHHHHHHHHHHHHH-GGGEEEEEEGGG-BSS--TT--EE-TT--EE--HHHH-EEEEES-HHHHHHHHHHHHHTS-TT-EEEE-S--HHHHHHHHHHHHHHHTTS---EEEEE-STTTTHHHHHHHHHHHHHTSSPTT-TTSEEEESSHHHHHHHHHH--TTHHHHHHHGGG-

CATH classification: 3.40.50.450

Sequence (868 aa):
PRAKICVFCGSSGGASPAHMEAARQLGRVMAENNIDLVYGGGTVGLMGEVARTVCSINGPESSVHGIIPEALVRYERDGTYQTVKDDNKQVVPTETVYGRTTVVKDDMHTTRKKMMAEEVISGGPGSGFIGLSGGYGTMEEVFEVITWNQLGIHTTKGICLLNVEGYWDGILQWINMAAAQGFVQPGNETIVVSAGDAEEGAVRALREEYKVSEATFKLEWGRQPRAKICVFCGSSGGASPAHMEAARQLGRVMAENNIDLVYGGGTVGLMGEVARTVCSINGPESVHGIIPEALVRYERDGTYQTVKDNKQVVPTETVYGRTTTVVKDDMHTTRKKMMAEEVISGGPGSGFIGLSGGYGTMEEVFEVITWNQLGIHTKGICLLNVEGYWDGILQWINMAAAQGFVQPGNETIVVSAGDAEEGAVRALREYKVVSEATFKLEWGRQPRRAKICVFCGSSGGASPAHMEAARQLGRRVMAENNIDLVYGGGTVGLMGEVARTVCSINGPESVHGIIPEALVRYERDGTYQTVKDDNKQVVPTETVYGRTTTVVKDDMHTTRKKMMAEEVISGGPGSGFIGLSGGYGTMEEVFEVITWNQLGIHTKGICLLNVEGYWDGILQWINMAAAQGFVQPGNETIVVSAGDAEGAVRALREYKVVSEATFKLEWGRQPRAKICVFCGSSGGASPAHMEAARQLGRVMAENNIDLVYGGGTVGLMGEVARTVCSINGPESVHGIIPEALVRYERDGTYQTVKDNKQVVPTETVYGRTTTVVKDDMHTTRKKMMAEEVISGGPGSGFIGLSGGYGTMEEVFEVITWNQLGIHTKGICLLNVEGYWDGILQWINMAAAQGFVQPGNETIVVSAGDAEEGAVRALREEYKVSEATFKLEWGRQ

Radius of gyration: 36.64 Å; Cα contacts (8 Å, |Δi|>4): 2002; chains: 4; bounding box: 68×107×85 Å